Protein 3DTZ (pdb70)

Radius of gyration: 29.54 Å; Cα contacts (8 Å, |Δi|>4): 2218; chains: 5; bounding box: 66×78×77 Å

B-factor: mean 22.05, std 8.02, range [7.59, 78.32]

Organism: Thermoplasma acidophilum (strain ATCC 25905 / DSM 1728 / JCM 9062 / NBRC 15155 / AMRC-C165) (NCBI:txid273075)

Structure (mmCIF, N/CA/C/O backbone):
data_3DTZ
#
_entry.id   3DTZ
#
_cell.length_a   66.403
_cell.length_b   135.728
_cell.length_c   74.147
_cell.angle_alpha   90.00
_cell.angle_beta   110.33
_cell.angle_gamma   90.00
#
_symmetry.space_group_name_H-M   'P 1 21 1'
#
loop_
_entity.id
_entity.type
_entity.pdbx_description
1 polymer 'Putative Chlorite dismutase TA0507'
2 non-polymer 'FORMIC ACID'
3 water water
#
loop_
_atom_site.group_PDB
_atom_site.id
_atom_site.type_symbol
_atom_site.label_atom_id
_atom_site.label_alt_id
_atom_site.label_comp_id
_atom_site.label_asym_id
_atom_site.label_entity_id
_atom_site.label_seq_id
_atom_site.pdbx_PDB_ins_code
_atom_site.Cartn_x
_atom_site.Cartn_y
_atom_site.Cartn_z
_atom_site.occupancy
_atom_site.B_iso_or_equiv
_atom_site.auth_seq_id
_atom_site.auth_comp_id
_atom_site.auth_asym_id
_atom_site.auth_atom_id
_atom_site.pdbx_PDB_model_num
ATOM 1 N N . THR A 1 22 ? 55.829 64.308 57.463 1.00 29.32 2 THR A N 1
ATOM 2 C CA . THR A 1 22 ? 54.681 63.973 56.580 1.00 28.80 2 THR A CA 1
ATOM 3 C C . THR A 1 22 ? 54.586 62.455 56.344 1.00 28.34 2 THR A C 1
ATOM 4 O O . THR A 1 22 ? 54.122 62.013 55.288 1.00 30.11 2 THR A O 1
ATOM 6 N N . GLU A 1 23 ? 55.000 61.670 57.332 1.00 26.26 3 GLU A N 1
ATOM 7 C CA . GLU A 1 23 ? 55.098 60.211 57.203 1.00 23.95 3 GLU A CA 1
ATOM 8 C C . GLU A 1 23 ? 53.746 59.539 56.927 1.00 22.73 3 GLU A C 1
ATOM 9 O O . GLU A 1 23 ? 52.695 60.126 57.172 1.00 22.48 3 GLU A O 1
ATOM 15 N N . ILE A 1 24 ? 53.804 58.319 56.394 1.00 19.80 4 ILE A N 1
ATOM 16 C CA . ILE A 1 24 ? 52.615 57.510 56.152 1.00 18.64 4 ILE A CA 1
ATOM 17 C C . ILE A 1 24 ? 52.722 56.210 56.946 1.00 17.53 4 ILE A C 1
ATOM 18 O O . ILE A 1 24 ? 53.697 55.433 56.787 1.00 17.16 4 ILE A O 1
ATOM 23 N N . TYR A 1 25 ? 51.716 55.980 57.793 1.00 16.22 5 TYR A N 1
ATOM 24 C CA . TYR A 1 25 ? 51.600 54.761 58.586 1.00 16.01 5 TYR A CA 1
ATOM 25 C C . TYR A 1 25 ? 50.851 53.671 57.821 1.00 16.22 5 TYR A C 1
ATOM 26 O O . TYR A 1 25 ? 49.978 53.981 56.987 1.00 16.48 5 TYR A O 1
ATOM 35 N N . THR A 1 26 ? 51.152 52.408 58.121 1.00 16.02 6 THR A N 1
ATOM 36 C CA . THR A 1 26 ? 50.394 51.290 57.537 1.00 16.00 6 THR A CA 1
ATOM 37 C C . THR A 1 26 ? 50.219 50.164 58.562 1.00 15.20 6 THR A C 1
ATOM 38 O O . THR A 1 26 ? 51.069 49.963 59.439 1.00 14.72 6 THR A O 1
ATOM 42 N N A SER A 1 27 ? 49.109 49.447 58.450 0.50 14.98 7 SER A N 1
ATOM 43 N N B SER A 1 27 ? 49.119 49.434 58.434 0.50 15.43 7 SER A N 1
ATOM 44 C CA A SER A 1 27 ? 48.890 48.258 59.277 0.50 15.03 7 SER A CA 1
ATOM 45 C CA B SER A 1 27 ? 48.852 48.288 59.304 0.50 16.02 7 SER A CA 1
ATOM 46 C C A SER A 1 27 ? 48.423 47.112 58.434 0.50 15.17 7 SER A C 1
ATOM 47 C C B SER A 1 27 ? 48.377 47.116 58.472 0.50 15.70 7 SER A C 1
ATOM 48 O O A SER A 1 27 ? 47.761 47.305 57.406 0.50 14.86 7 SER A O 1
ATOM 49 O O B SER A 1 27 ? 47.675 47.304 57.470 0.50 15.41 7 SER A O 1
ATOM 54 N N . VAL A 1 28 ? 48.784 45.914 58.882 1.00 16.13 8 VAL A N 1
ATOM 55 C CA . VAL A 1 28 ? 48.326 44.681 58.297 1.00 15.83 8 VAL A CA 1
ATOM 56 C C . VAL A 1 28 ? 47.712 43.933 59.469 1.00 16.35 8 VAL A C 1
ATOM 57 O O . VAL A 1 28 ? 48.366 43.768 60.531 1.00 15.90 8 VAL A O 1
ATOM 61 N N . LEU A 1 29 ? 46.449 43.529 59.310 1.00 15.57 9 LEU A N 1
ATOM 62 C CA . LEU A 1 29 ? 45.742 42.802 60.378 1.00 15.70 9 LEU A CA 1
ATOM 63 C C . LEU A 1 29 ? 45.223 41.486 59.794 1.00 16.61 9 LEU A C 1
ATOM 64 O O . LEU A 1 29 ? 44.698 41.477 58.666 1.00 18.39 9 LEU A O 1
ATOM 69 N N . SER A 1 30 ? 45.331 40.389 60.529 1.00 16.10 10 SER A N 1
ATOM 70 C CA . SER A 1 30 ? 44.713 39.156 60.040 1.00 17.56 10 SER A CA 1
ATOM 71 C C . SER A 1 30 ? 43.792 38.559 61.095 1.00 16.20 10 SER A C 1
ATOM 72 O O . SER A 1 30 ? 44.015 38.694 62.334 1.00 16.67 10 SER A O 1
ATOM 75 N N . TYR A 1 31 ? 42.726 37.928 60.626 1.00 16.00 11 TYR A N 1
ATOM 76 C CA . TYR A 1 31 ? 41.738 37.372 61.534 1.00 16.05 11 TYR A CA 1
ATOM 77 C C . TYR A 1 31 ? 41.331 35.965 61.105 1.00 16.87 11 TYR A C 1
ATOM 78 O O . TYR A 1 31 ? 41.367 35.626 59.897 1.00 16.83 11 TYR A O 1
ATOM 87 N N A ARG A 1 32 ? 40.915 35.171 62.094 0.50 17.18 12 ARG A N 1
ATOM 88 N N B ARG A 1 32 ? 40.916 35.159 62.080 0.50 17.04 12 ARG A N 1
ATOM 89 C CA A ARG A 1 32 ? 40.456 33.807 61.867 0.50 17.17 12 ARG A CA 1
ATOM 90 C CA B ARG A 1 32 ? 40.430 33.821 61.788 0.50 16.74 12 ARG A CA 1
ATOM 91 C C A ARG A 1 32 ? 39.063 33.646 62.485 0.50 16.73 12 ARG A C 1
ATOM 92 C C B ARG A 1 32 ? 39.079 33.622 62.470 0.50 16.55 12 ARG A C 1
ATOM 93 O O A ARG A 1 32 ? 38.880 33.922 63.675 0.50 16.80 12 ARG A O 1
ATOM 94 O O B ARG A 1 32 ? 38.941 33.850 63.677 0.50 16.62 12 ARG A O 1
ATOM 109 N N . LEU A 1 33 ? 38.090 33.202 61.686 1.00 16.47 13 LEU A N 1
ATOM 110 C CA . LEU A 1 33 ? 36.745 32.922 62.200 1.00 16.61 13 LEU A CA 1
ATOM 111 C C . LEU A 1 33 ? 36.820 31.805 63.253 1.00 17.05 13 LEU A C 1
ATOM 112 O O . LEU A 1 33 ? 37.497 30.804 63.056 1.00 16.00 13 LEU A O 1
ATOM 117 N N . LEU A 1 34 ? 36.112 32.003 64.361 1.00 17.37 14 LEU A N 1
ATOM 118 C CA . LEU A 1 34 ? 36.098 31.045 65.463 1.00 17.42 14 LEU A CA 1
ATOM 119 C C . LEU A 1 34 ? 35.545 29.716 65.015 1.00 17.39 14 LEU A C 1
ATOM 120 O O . LEU A 1 34 ? 34.575 29.663 64.256 1.00 17.12 14 LEU A O 1
ATOM 125 N N . GLU A 1 35 ? 36.175 28.643 65.489 1.00 16.84 15 GLU A N 1
ATOM 126 C CA . GLU A 1 35 ? 35.727 27.274 65.182 1.00 17.30 15 GLU A CA 1
ATOM 127 C C . GLU A 1 35 ? 34.686 26.832 66.215 1.00 18.21 15 GLU A C 1
ATOM 128 O O . GLU A 1 35 ? 34.558 27.471 67.258 1.00 17.81 15 GLU A O 1
ATOM 134 N N . GLY A 1 36 ? 33.957 25.755 65.929 1.00 19.48 16 GLY A N 1
ATOM 135 C CA . GLY A 1 36 ? 32.946 25.219 66.852 1.00 21.54 16 GLY A CA 1
ATOM 136 C C . GLY A 1 36 ? 31.533 25.713 66.594 1.00 23.71 16 GLY A C 1
ATOM 137 O O . GLY A 1 36 ? 30.611 25.374 67.334 1.00 24.45 16 GLY A O 1
ATOM 138 N N . LYS A 1 37 ? 31.374 26.521 65.554 1.00 25.62 17 LYS A N 1
ATOM 139 C CA . LYS A 1 37 ? 30.083 27.121 65.185 1.00 28.18 17 LYS A CA 1
ATOM 140 C C . LYS A 1 37 ? 29.679 26.750 63.763 1.00 28.12 17 LYS A C 1
ATOM 141 O O . LYS A 1 37 ? 30.420 27.026 62.807 1.00 28.20 17 LYS A O 1
ATOM 147 N N . ALA A 1 38 ? 28.490 26.173 63.604 1.00 28.66 18 ALA A N 1
ATOM 148 C CA . ALA A 1 38 ? 27.940 26.031 62.271 1.00 29.72 18 ALA A CA 1
ATOM 149 C C . ALA A 1 38 ? 27.278 27.356 61.889 1.00 29.93 18 ALA A C 1
ATOM 150 O O . ALA A 1 38 ? 26.371 27.827 62.590 1.00 31.15 18 ALA A O 1
ATOM 152 N N . TYR A 1 39 ? 27.730 27.942 60.785 1.00 30.32 19 TYR A N 1
ATOM 153 C CA . TYR A 1 39 ? 27.151 29.172 60.249 1.00 30.42 19 TYR A CA 1
ATOM 154 C C . TYR A 1 39 ? 25.847 28.942 59.490 1.00 30.09 19 TYR A C 1
ATOM 155 O O . TYR A 1 39 ? 25.818 28.242 58.490 1.00 30.11 19 TYR A O 1
ATOM 164 N N . SER A 1 40 ? 24.770 29.555 59.958 1.00 29.47 20 SER A N 1
ATOM 165 C CA . SER A 1 40 ? 23.515 29.528 59.216 1.00 29.21 20 SER A CA 1
ATOM 166 C C . SER A 1 40 ? 23.599 30.478 58.022 1.00 29.11 20 SER A C 1
ATOM 167 O O . SER A 1 40 ? 24.592 31.189 57.844 1.00 28.35 20 SER A O 1
ATOM 170 N N . ASP A 1 41 ? 22.541 30.513 57.217 1.00 28.77 21 ASP A N 1
ATOM 171 C CA . ASP A 1 41 ? 22.439 31.507 56.155 1.00 28.83 21 ASP A CA 1
ATOM 172 C C . ASP A 1 41 ? 22.371 32.914 56.726 1.00 28.13 21 ASP A C 1
ATOM 173 O O . ASP A 1 41 ? 22.952 33.843 56.162 1.00 28.25 21 ASP A O 1
ATOM 178 N N . ALA A 1 42 ? 21.667 33.057 57.850 1.00 27.21 22 ALA A N 1
ATOM 179 C CA . ALA A 1 42 ? 21.607 34.314 58.586 1.00 26.80 22 ALA A CA 1
ATOM 180 C C . ALA A 1 42 ? 23.014 34.799 58.917 1.00 26.05 22 ALA A C 1
ATOM 181 O O . ALA A 1 42 ? 23.339 35.976 58.722 1.00 25.21 22 ALA A O 1
ATOM 183 N N . ASP A 1 43 ? 23.851 33.876 59.386 1.00 25.69 23 ASP A N 1
ATOM 184 C CA . ASP A 1 43 ? 25.234 34.175 59.711 1.00 25.32 23 ASP A CA 1
ATOM 185 C C . ASP A 1 43 ? 26.042 34.624 58.480 1.00 24.47 23 ASP A C 1
ATOM 186 O O . ASP A 1 43 ? 26.852 35.541 58.585 1.00 24.04 23 ASP A O 1
ATOM 191 N N . THR A 1 44 ? 25.829 33.969 57.332 1.00 23.23 24 THR A N 1
ATOM 192 C CA . THR A 1 44 ? 26.491 34.353 56.090 1.00 22.02 24 THR A CA 1
ATOM 193 C C . THR A 1 44 ? 26.107 35.792 55.698 1.00 20.90 24 THR A C 1
ATOM 194 O O . THR A 1 44 ? 26.974 36.616 55.401 1.00 20.05 24 THR A O 1
ATOM 198 N N . ARG A 1 45 ? 24.810 36.089 55.730 1.00 20.56 25 ARG A N 1
ATOM 199 C CA . ARG A 1 45 ? 24.329 37.419 55.395 1.00 20.17 25 ARG A CA 1
ATOM 200 C C . ARG A 1 45 ? 24.914 38.462 56.341 1.00 19.99 25 ARG A C 1
ATOM 201 O O . ARG A 1 45 ? 25.294 39.559 55.912 1.00 19.54 25 ARG A O 1
ATOM 209 N N . SER A 1 46 ? 25.004 38.111 57.624 1.00 19.26 26 SER A N 1
ATOM 210 C CA . SER A 1 46 ? 25.546 39.014 58.633 1.00 19.07 26 SER A CA 1
ATOM 211 C C . SER A 1 46 ? 27.034 39.300 58.381 1.00 18.54 26 SER A C 1
ATOM 212 O O . SER A 1 46 ? 27.491 40.441 58.516 1.00 16.84 26 SER A O 1
ATOM 215 N N . LEU A 1 47 ? 27.778 38.264 58.014 1.00 17.44 27 LEU A N 1
ATOM 216 C CA . LEU A 1 47 ? 29.180 38.444 57.672 1.00 17.75 27 LEU A CA 1
ATOM 217 C C . LEU A 1 47 ? 29.325 39.391 56.456 1.00 16.94 27 LEU A C 1
ATOM 218 O O . LEU A 1 47 ? 30.151 40.309 56.466 1.00 17.57 27 LEU A O 1
ATOM 223 N N . ASP A 1 48 ? 28.522 39.156 55.431 1.00 16.80 28 ASP A N 1
ATOM 224 C CA . ASP A 1 48 ? 28.496 39.987 54.224 1.00 17.22 28 ASP A CA 1
ATOM 225 C C . ASP A 1 48 ? 28.218 41.457 54.576 1.00 16.91 28 ASP A C 1
ATOM 226 O O . ASP A 1 48 ? 28.981 42.356 54.193 1.00 16.67 28 ASP A O 1
ATOM 231 N N . ARG A 1 49 ? 27.159 41.702 55.346 1.00 17.68 29 ARG A N 1
ATOM 232 C CA . ARG A 1 49 ? 26.848 43.082 55.779 1.00 18.75 29 ARG A CA 1
ATOM 233 C C . ARG A 1 49 ? 28.002 43.743 56.517 1.00 18.30 29 ARG A C 1
ATOM 234 O O . ARG A 1 49 ? 28.290 44.928 56.290 1.00 17.58 29 ARG A O 1
ATOM 258 N N . ARG A 1 52 ? 31.010 44.550 54.070 1.00 17.83 32 ARG A N 1
ATOM 259 C CA . ARG A 1 52 ? 30.659 45.735 53.264 1.00 18.29 32 ARG A CA 1
ATOM 260 C C . ARG A 1 52 ? 30.694 47.015 54.097 1.00 19.20 32 ARG A C 1
ATOM 261 O O . ARG A 1 52 ? 31.119 48.072 53.609 1.00 18.65 32 ARG A O 1
ATOM 269 N N . SER A 1 53 ? 30.268 46.904 55.356 1.00 19.03 33 SER A N 1
ATOM 270 C CA . SER A 1 53 ? 30.241 48.030 56.284 1.00 19.97 33 SER A CA 1
ATOM 271 C C . SER A 1 53 ? 31.657 48.492 56.668 1.00 18.78 33 SER A C 1
ATOM 272 O O . SER A 1 53 ? 31.914 49.696 56.792 1.00 19.79 33 SER A O 1
ATOM 275 N N . ILE A 1 54 ? 32.576 47.548 56.831 1.00 17.85 34 ILE A N 1
ATOM 276 C CA . ILE A 1 54 ? 33.979 47.893 57.086 1.00 17.41 34 ILE A CA 1
ATOM 277 C C . ILE A 1 54 ? 34.503 48.634 55.866 1.00 17.03 34 ILE A C 1
ATOM 278 O O . ILE A 1 54 ? 35.117 49.690 55.996 1.00 15.97 34 ILE A O 1
ATOM 283 N N . ASP A 1 55 ? 34.240 48.092 54.677 1.00 16.91 35 ASP A N 1
ATOM 284 C CA . ASP A 1 55 ? 34.724 48.694 53.450 1.00 18.05 35 ASP A CA 1
ATOM 285 C C . ASP A 1 55 ? 34.183 50.139 53.276 1.00 18.32 35 ASP A C 1
ATOM 286 O O . ASP A 1 55 ? 34.918 51.069 52.866 1.00 17.65 35 ASP A O 1
ATOM 291 N N . GLU A 1 56 ? 32.906 50.312 53.608 1.00 18.12 36 GLU A N 1
ATOM 292 C CA A GLU A 1 56 ? 32.264 51.617 53.535 0.50 18.44 36 GLU A CA 1
ATOM 293 C CA B GLU A 1 56 ? 32.227 51.608 53.567 0.50 18.69 36 GLU A CA 1
ATOM 294 C C . GLU A 1 56 ? 32.888 52.621 54.514 1.00 18.53 36 GLU A C 1
ATOM 295 O O . GLU A 1 56 ? 32.986 53.817 54.196 1.00 18.22 36 GLU A O 1
ATOM 306 N N . PHE A 1 57 ? 33.311 52.134 55.678 1.00 17.85 37 PHE A N 1
ATOM 307 C CA . PHE A 1 57 ? 33.979 52.956 56.688 1.00 17.10 37 PHE A CA 1
ATOM 308 C C . PHE A 1 57 ? 35.273 53.535 56.127 1.00 16.38 37 PHE A C 1
ATOM 309 O O . PHE A 1 57 ? 35.496 54.754 56.198 1.00 16.82 37 PHE A O 1
ATOM 317 N N . PHE A 1 58 ? 36.110 52.673 55.558 1.00 16.06 38 PHE A N 1
ATOM 318 C CA . PHE A 1 58 ? 37.363 53.107 54.931 1.00 15.91 38 PHE A CA 1
ATOM 319 C C . PHE A 1 58 ? 37.146 53.999 53.709 1.00 15.72 38 PHE A C 1
ATOM 320 O O . PHE A 1 58 ? 37.825 55.006 53.549 1.00 15.38 38 PHE A O 1
ATOM 328 N N . SER A 1 59 ? 36.201 53.635 52.852 1.00 16.13 39 SER A N 1
ATOM 329 C CA . SER A 1 59 ? 35.955 54.418 51.637 1.00 16.64 39 SER A CA 1
ATOM 330 C C . SER A 1 59 ? 35.468 55.830 51.956 1.00 16.86 39 SER A C 1
ATOM 331 O O . SER A 1 59 ? 35.740 56.798 51.207 1.00 17.63 39 SER A O 1
ATOM 334 N N . ALA A 1 60 ? 34.737 55.958 53.059 1.00 16.38 40 ALA A N 1
ATOM 335 C CA . ALA A 1 60 ? 34.070 57.212 53.386 1.00 16.45 40 ALA A CA 1
ATOM 336 C C . ALA A 1 60 ? 35.039 58.261 53.947 1.00 17.26 40 ALA A C 1
ATOM 337 O O . ALA A 1 60 ? 34.714 59.444 54.016 1.00 17.67 40 ALA A O 1
ATOM 339 N N . ASN A 1 61 ? 36.216 57.817 54.360 1.00 17.02 41 ASN A N 1
ATOM 340 C CA . ASN A 1 61 ? 37.186 58.714 54.977 1.00 17.50 41 ASN A CA 1
ATOM 341 C C . ASN A 1 61 ? 38.424 58.875 54.099 1.00 17.27 41 ASN A C 1
ATOM 342 O O . ASN A 1 61 ? 39.246 57.950 54.025 1.00 17.47 41 ASN A O 1
ATOM 347 N N . PRO A 1 62 ? 38.606 60.062 53.487 1.00 18.05 42 PRO A N 1
ATOM 348 C CA . PRO A 1 62 ? 39.757 60.171 52.583 1.00 18.33 42 PRO A CA 1
ATOM 349 C C . PRO A 1 62 ? 41.087 60.185 53.327 1.00 17.48 42 PRO A C 1
ATOM 350 O O . PRO A 1 62 ? 42.140 60.103 52.703 1.00 18.53 42 PRO A O 1
ATOM 354 N N . GLY A 1 63 ? 41.051 60.297 54.649 1.00 16.88 43 GLY A N 1
ATOM 355 C CA . GLY A 1 63 ? 42.258 60.133 55.466 1.00 16.38 43 GLY A CA 1
ATOM 356 C C . GLY A 1 63 ? 42.959 58.782 55.299 1.00 17.00 43 GLY A C 1
ATOM 357 O O . GLY A 1 63 ? 44.157 58.672 55.569 1.00 16.94 43 GLY A O 1
ATOM 358 N N . TYR A 1 64 ? 42.207 57.756 54.878 1.00 16.38 44 TYR A N 1
ATOM 359 C CA . TYR A 1 64 ? 42.778 56.449 54.553 1.00 15.59 44 TYR A CA 1
ATOM 360 C C . TYR A 1 64 ? 43.228 56.477 53.100 1.00 15.53 44 TYR A C 1
ATOM 361 O O . TYR A 1 64 ? 42.411 56.595 52.186 1.00 16.13 44 TYR A O 1
ATOM 370 N N . ILE A 1 65 ? 44.540 56.386 52.908 1.00 15.73 45 ILE A N 1
ATOM 371 C CA . ILE A 1 65 ? 45.121 56.413 51.554 1.00 16.24 45 ILE A CA 1
ATOM 372 C C . ILE A 1 65 ? 44.773 55.166 50.762 1.00 15.77 45 ILE A C 1
ATOM 373 O O . ILE A 1 65 ? 44.462 55.240 49.556 1.00 15.60 45 ILE A O 1
ATOM 378 N N . ASN A 1 66 ? 44.806 54.022 51.449 1.00 16.45 46 ASN A N 1
ATOM 379 C CA . ASN A 1 66 ? 44.346 52.758 50.863 1.00 15.50 46 ASN A CA 1
ATOM 380 C C . ASN A 1 66 ? 43.688 51.850 51.891 1.00 14.74 46 ASN A C 1
ATOM 381 O O . ASN A 1 66 ? 43.857 52.022 53.108 1.00 14.29 46 ASN A O 1
ATOM 386 N N . PHE A 1 67 ? 42.900 50.906 51.388 1.00 14.47 47 PHE A N 1
ATOM 387 C CA . PHE A 1 67 ? 42.351 49.836 52.223 1.00 14.91 47 PHE A CA 1
ATOM 388 C C . PHE A 1 67 ? 42.025 48.688 51.267 1.00 15.24 47 PHE A C 1
ATOM 389 O O . PHE A 1 67 ? 41.318 48.889 50.246 1.00 15.45 47 PHE A O 1
ATOM 397 N N . HIS A 1 68 ? 42.569 47.501 51.565 1.00 14.71 48 HIS A N 1
ATOM 398 C CA . HIS A 1 68 ? 42.303 46.313 50.731 1.00 14.98 48 HIS A CA 1
ATOM 399 C C . HIS A 1 68 ? 42.130 45.088 51.621 1.00 15.14 48 HIS A C 1
ATOM 400 O O . HIS A 1 68 ? 42.736 45.008 52.701 1.00 14.89 48 HIS A O 1
ATOM 407 N N . ILE A 1 69 ? 41.278 44.172 51.168 1.00 14.99 49 ILE A N 1
ATOM 408 C CA . ILE A 1 69 ? 40.973 42.941 51.907 1.00 15.84 49 ILE A CA 1
ATOM 409 C C . ILE A 1 69 ? 41.510 41.786 51.079 1.00 15.49 49 ILE A C 1
ATOM 410 O O . ILE A 1 69 ? 41.468 41.826 49.837 1.00 15.08 49 ILE A O 1
ATOM 415 N N . TYR A 1 70 ? 41.985 40.745 51.762 1.00 15.26 50 TYR A N 1
ATOM 416 C CA . TYR A 1 70 ? 42.572 39.599 51.094 1.00 16.02 50 TYR A CA 1
ATOM 417 C C . TYR A 1 70 ? 42.095 38.313 51.738 1.00 16.34 50 TYR A C 1
ATOM 418 O O . TYR A 1 70 ? 41.996 38.214 52.967 1.00 15.07 50 TYR A O 1
ATOM 427 N N . ARG A 1 71 ? 41.856 37.328 50.889 1.00 15.91 51 ARG A N 1
ATOM 428 C CA . ARG A 1 71 ? 41.704 35.948 51.316 1.00 16.82 51 ARG A CA 1
ATOM 429 C C . ARG A 1 71 ? 43.090 35.405 51.639 1.00 17.76 51 ARG A C 1
ATOM 430 O O . ARG A 1 71 ? 44.113 35.912 51.146 1.00 18.72 51 ARG A O 1
ATOM 438 N N . SER A 1 72 ? 43.134 34.393 52.487 1.00 20.04 52 SER A N 1
ATOM 439 C CA . SER A 1 72 ? 44.409 33.894 53.015 1.00 20.37 52 SER A CA 1
ATOM 440 C C . SER A 1 72 ? 44.688 32.460 52.625 1.00 20.93 52 SER A C 1
ATOM 441 O O . SER A 1 72 ? 43.802 31.589 52.737 1.00 19.37 52 SER A O 1
ATOM 444 N N . TYR A 1 73 ? 45.918 32.194 52.181 1.00 19.30 53 TYR A N 1
ATOM 445 C CA . TYR A 1 73 ? 46.336 30.806 51.948 1.00 20.00 53 TYR A CA 1
ATOM 446 C C . TYR A 1 73 ? 46.536 30.027 53.262 1.00 19.88 53 TYR A C 1
ATOM 447 O O . TYR A 1 73 ? 46.391 28.807 53.287 1.00 22.16 53 TYR A O 1
ATOM 456 N N . ARG A 1 74 ? 46.912 30.722 54.325 1.00 19.18 54 ARG A N 1
ATOM 457 C CA . ARG A 1 74 ? 47.200 30.071 55.632 1.00 18.62 54 ARG A CA 1
ATOM 458 C C . ARG A 1 74 ? 45.897 29.755 56.338 1.00 18.56 54 ARG A C 1
ATOM 459 O O . ARG A 1 74 ? 44.986 30.586 56.378 1.00 17.89 54 ARG A O 1
ATOM 467 N N . THR A 1 75 ? 45.796 28.569 56.910 1.00 17.24 55 THR A N 1
ATOM 468 C CA . THR A 1 75 ? 44.612 28.262 57.717 1.00 17.16 55 THR A CA 1
ATOM 469 C C . THR A 1 75 ? 44.509 29.030 59.041 1.00 17.95 55 THR A C 1
ATOM 470 O O . THR A 1 75 ? 43.422 29.045 59.654 1.00 17.64 55 THR A O 1
ATOM 474 N N . ASP A 1 76 ? 45.604 29.649 59.496 1.00 17.03 56 ASP A N 1
ATOM 475 C CA . ASP A 1 76 ? 45.498 30.430 60.729 1.00 18.98 56 ASP A CA 1
ATOM 476 C C . ASP A 1 76 ? 44.861 31.802 60.508 1.00 18.68 56 ASP A C 1
ATOM 477 O O . ASP A 1 76 ? 44.736 32.566 61.454 1.00 18.45 56 ASP A O 1
ATOM 482 N N . SER A 1 77 ? 44.522 32.124 59.249 1.00 18.53 57 SER A N 1
ATOM 483 C CA . SER A 1 77 ? 43.736 33.295 58.915 1.00 20.24 57 SER A CA 1
ATOM 484 C C . SER A 1 77 ? 42.703 33.017 57.826 1.00 20.41 57 SER A C 1
ATOM 485 O O . SER A 1 77 ? 42.941 32.243 56.886 1.00 22.68 57 SER A O 1
ATOM 488 N N . ASP A 1 78 ? 41.583 33.701 57.927 1.00 18.21 58 ASP A N 1
ATOM 489 C CA . ASP A 1 78 ? 40.584 33.679 56.900 1.00 17.84 58 ASP A CA 1
ATOM 490 C C . ASP A 1 78 ? 40.590 34.973 56.095 1.00 17.53 58 ASP A C 1
ATOM 491 O O . ASP A 1 78 ? 40.142 34.999 54.949 1.00 18.32 58 ASP A O 1
ATOM 496 N N . VAL A 1 79 ? 41.046 36.057 56.716 1.00 17.23 59 VAL A N 1
ATOM 497 C CA . VAL A 1 79 ? 41.030 37.363 56.059 1.00 16.88 59 VAL A CA 1
ATOM 498 C C . VAL A 1 79 ? 42.231 38.175 56.550 1.00 17.41 59 VAL A C 1
ATOM 499 O O . VAL A 1 79 ? 42.630 38.090 57.723 1.00 15.74 59 VAL A O 1
ATOM 503 N N . ILE A 1 80 ? 42.765 38.981 55.641 1.00 15.88 60 ILE A N 1
ATOM 504 C CA . ILE A 1 80 ? 43.869 39.896 55.927 1.00 15.72 60 ILE A CA 1
ATOM 505 C C . ILE A 1 80 ? 43.408 41.283 55.461 1.00 15.77 60 ILE A C 1
ATOM 506 O O . ILE A 1 80 ? 42.773 41.409 54.406 1.00 15.63 60 ILE A O 1
ATOM 511 N N . PHE A 1 81 ? 43.698 42.297 56.273 1.00 15.48 61 PHE A N 1
ATOM 512 C CA . PHE A 1 81 ? 43.370 43.690 55.983 1.00 16.15 61 PHE A CA 1
ATOM 513 C C . PHE A 1 81 ? 44.649 44.498 55.891 1.00 16.08 61 PHE A C 1
ATOM 514 O O . PHE A 1 81 ? 45.545 44.315 56.710 1.00 16.74 61 PHE A O 1
ATOM 522 N N . TRP A 1 82 ? 44.718 45.377 54.899 1.00 15.67 62 TRP A N 1
ATOM 523 C CA . TRP A 1 82 ? 45.839 46.319 54.709 1.00 14.98 62 TRP A CA 1
ATOM 524 C C . TRP A 1 82 ? 45.301 47.723 54.506 1.00 14.58 62 TRP A C 1
ATOM 525 O O . TRP A 1 82 ? 44.451 47.942 53.650 1.00 14.68 62 TRP A O 1
ATOM 536 N N . TYR A 1 83 ? 45.783 48.675 55.302 1.00 15.07 63 TYR A N 1
ATOM 537 C CA . TYR A 1 83 ? 45.384 50.081 55.142 1.00 15.19 63 TYR A CA 1
ATOM 538 C C . TYR A 1 83 ? 46.503 51.021 55.573 1.00 15.09 63 TYR A C 1
ATOM 539 O O . TYR A 1 83 ? 47.427 50.623 56.316 1.00 15.10 63 TYR A O 1
ATOM 548 N N . SER A 1 84 ? 46.394 52.269 55.127 1.00 15.68 64 SER A N 1
ATOM 549 C CA . SER A 1 84 ? 47.419 53.278 55.319 1.00 15.81 64 SER A CA 1
ATOM 550 C C . SER A 1 84 ? 46.809 54.670 55.522 1.00 16.27 64 SER A C 1
ATOM 551 O O . SER A 1 84 ? 45.760 55.000 54.940 1.00 14.96 64 SER A O 1
ATOM 554 N N . SER A 1 85 ? 47.500 55.472 56.328 1.00 16.23 65 SER A N 1
ATOM 555 C CA . SER A 1 85 ? 47.097 56.836 56.659 1.00 16.71 65 SER A CA 1
ATOM 556 C C . SER A 1 85 ? 48.289 57.609 57.205 1.00 16.60 65 SER A C 1
ATOM 557 O O . SER A 1 85 ? 49.182 57.034 57.825 1.00 17.16 65 SER A O 1
ATOM 560 N N . ARG A 1 86 ? 48.293 58.921 56.981 1.00 17.02 66 ARG A N 1
ATOM 561 C CA . ARG A 1 86 ? 49.285 59.778 57.589 1.00 16.83 66 ARG A CA 1
ATOM 562 C C . ARG A 1 86 ? 48.925 60.061 59.045 1.00 16.87 66 ARG A C 1
ATOM 563 O O . ARG A 1 86 ? 49.753 60.576 59.780 1.00 17.08 66 ARG A O 1
ATOM 571 N N . ASN A 1 87 ? 47.686 59.757 59.448 1.00 16.54 67 ASN A N 1
ATOM 572 C CA . ASN A 1 87 ? 47.149 60.189 60.745 1.00 15.71 67 ASN A CA 1
ATOM 573 C C . ASN A 1 87 ? 47.106 59.015 61.724 1.00 15.58 67 ASN A C 1
ATOM 574 O O . ASN A 1 87 ? 46.323 58.073 61.541 1.00 14.05 67 ASN A O 1
ATOM 579 N N . PRO A 1 88 ? 47.960 59.070 62.768 1.00 16.03 68 PRO A N 1
ATOM 580 C CA . PRO A 1 88 ? 48.029 57.973 63.754 1.00 16.88 68 PRO A CA 1
ATOM 581 C C . PRO A 1 88 ? 46.735 57.786 64.564 1.00 16.30 68 PRO A C 1
ATOM 582 O O . PRO A 1 88 ? 46.461 56.681 65.050 1.00 15.70 68 PRO A O 1
ATOM 586 N N . ASP A 1 89 ? 45.932 58.842 64.711 1.00 17.19 69 ASP A N 1
ATOM 587 C CA . ASP A 1 89 ? 44.625 58.682 65.380 1.00 16.43 69 ASP A CA 1
ATOM 588 C C . ASP A 1 89 ? 43.589 58.009 64.467 1.00 16.60 69 ASP A C 1
ATOM 589 O O . ASP A 1 89 ? 42.660 57.361 64.955 1.00 15.64 69 ASP A O 1
ATOM 594 N N . LEU A 1 90 ? 43.733 58.174 63.146 1.00 14.96 70 LEU A N 1
ATOM 595 C CA . LEU A 1 90 ? 42.927 57.344 62.216 1.00 14.40 70 LEU A CA 1
ATOM 596 C C . LEU A 1 90 ? 43.375 55.884 62.196 1.00 14.42 70 LEU A C 1
ATOM 597 O O . LEU A 1 90 ? 42.574 54.978 61.908 1.00 15.13 70 LEU A O 1
ATOM 610 N N . ILE A 1 92 ? 44.589 54.108 64.820 1.00 15.27 72 ILE A N 1
ATOM 611 C CA . ILE A 1 92 ? 44.024 53.384 65.985 1.00 15.50 72 ILE A CA 1
ATOM 612 C C . ILE A 1 92 ? 42.486 53.242 65.809 1.00 15.21 72 ILE A C 1
ATOM 613 O O . ILE A 1 92 ? 41.901 52.210 66.149 1.00 15.10 72 ILE A O 1
ATOM 618 N N . LEU A 1 93 ? 41.845 54.258 65.247 1.00 13.55 73 LEU A N 1
ATOM 619 C CA . LEU A 1 93 ? 40.407 54.161 64.955 1.00 14.56 73 LEU A CA 1
ATOM 620 C C . LEU A 1 93 ? 40.117 52.953 64.041 1.00 14.09 73 LEU A C 1
ATOM 621 O O . LEU A 1 93 ? 39.172 52.206 64.293 1.00 14.48 73 LEU A O 1
ATOM 626 N N . ALA A 1 94 ? 40.925 52.771 63.000 1.00 14.24 74 ALA A N 1
ATOM 627 C CA . ALA A 1 94 ? 40.685 51.733 62.004 1.00 13.98 74 ALA A CA 1
ATOM 628 C C . ALA A 1 94 ? 40.861 50.359 62.666 1.00 13.79 74 ALA A C 1
ATOM 629 O O . ALA A 1 94 ? 40.040 49.457 62.468 1.00 14.50 74 ALA A O 1
ATOM 631 N N . LYS A 1 95 ? 41.908 50.222 63.478 1.00 13.43 75 LYS A N 1
ATOM 632 C CA . LYS A 1 95 ? 42.178 48.936 64.116 1.00 14.36 75 LYS A CA 1
ATOM 633 C C . LYS A 1 95 ? 41.003 48.610 65.036 1.00 14.13 75 LYS A C 1
ATOM 634 O O . LYS A 1 95 ? 40.526 47.475 65.081 1.00 14.44 75 LYS A O 1
ATOM 640 N N . GLU A 1 96 ? 40.523 49.598 65.772 1.00 14.73 76 GLU A N 1
ATOM 641 C CA . GLU A 1 96 ? 39.425 49.341 66.715 1.00 15.10 76 GLU A CA 1
ATOM 642 C C . GLU A 1 96 ? 38.110 49.024 65.987 1.00 15.53 76 GLU A C 1
ATOM 643 O O . GLU A 1 96 ? 37.321 48.190 66.457 1.00 15.70 76 GLU A O 1
ATOM 649 N N . ARG A 1 97 ? 37.904 49.676 64.838 1.00 14.51 77 ARG A N 1
ATOM 650 C CA . ARG A 1 97 ? 36.713 49.461 64.015 1.00 16.43 77 ARG A CA 1
ATOM 651 C C . ARG A 1 97 ? 36.683 48.006 63.512 1.00 15.69 77 ARG A C 1
ATOM 652 O O . ARG A 1 97 ? 35.649 47.331 63.587 1.00 16.08 77 ARG A O 1
ATOM 660 N N . VAL A 1 98 ? 37.797 47.582 62.932 1.00 15.40 78 VAL A N 1
ATOM 661 C CA . VAL A 1 98 ? 37.939 46.226 62.404 1.00 15.42 78 VAL A CA 1
ATOM 662 C C . VAL A 1 98 ? 37.787 45.227 63.566 1.00 16.05 78 VAL A C 1
ATOM 663 O O . VAL A 1 98 ? 36.967 44.286 63.487 1.00 15.79 78 VAL A O 1
ATOM 667 N N . GLN A 1 99 ? 38.533 45.454 64.649 1.00 15.49 79 GLN A N 1
ATOM 668 C CA . GLN A 1 99 ? 38.459 44.561 65.821 1.00 15.87 79 GLN A CA 1
ATOM 669 C C . GLN A 1 99 ? 37.041 44.451 66.398 1.00 15.14 79 GLN A C 1
ATOM 670 O O . GLN A 1 99 ? 36.594 43.344 66.715 1.00 15.23 79 GLN A O 1
ATOM 676 N N . ALA A 1 100 ? 36.327 45.581 66.502 1.00 14.94 80 ALA A N 1
ATOM 677 C CA . ALA A 1 100 ? 34.967 45.604 67.039 1.00 15.09 80 ALA A CA 1
ATOM 678 C C . ALA A 1 100 ? 34.023 44.772 66.174 1.00 15.26 80 ALA A C 1
ATOM 679 O O . ALA A 1 100 ? 33.154 44.081 66.693 1.00 14.76 80 ALA A O 1
ATOM 681 N N . SER A 1 101 ? 34.230 44.826 64.857 1.00 15.41 81 SER A N 1
ATOM 682 C CA . SER A 1 101 ? 33.361 44.099 63.920 1.00 17.36 81 SER A CA 1
ATOM 683 C C . SER A 1 101 ? 33.690 42.606 63.936 1.00 17.29 81 SER A C 1
ATOM 684 O O . SER A 1 101 ? 32.802 41.746 63.862 1.00 19.14 81 SER A O 1
ATOM 695 N N . ARG A 1 103 ? 35.422 40.830 66.440 1.00 16.43 83 ARG A N 1
ATOM 696 C CA . ARG A 1 103 ? 35.334 40.231 67.786 1.00 17.75 83 ARG A CA 1
ATOM 697 C C . ARG A 1 103 ? 34.196 39.199 68.052 1.00 16.89 83 ARG A C 1
ATOM 698 O O . ARG A 1 103 ? 34.458 38.121 68.626 1.00 17.27 83 ARG A O 1
ATOM 706 N N . PRO A 1 104 ? 32.938 39.488 67.638 1.00 16.63 84 PRO A N 1
ATOM 707 C CA . PRO A 1 104 ? 31.887 38.504 67.938 1.00 16.25 84 PRO A CA 1
ATOM 708 C C . PRO A 1 104 ? 32.044 37.155 67.203 1.00 15.66 84 PRO A C 1
ATOM 709 O O . PRO A 1 104 ? 31.406 36.162 67.600 1.00 14.70 84 PRO A O 1
ATOM 713 N N . ILE A 1 105 ? 32.864 37.129 66.150 1.00 14.82 85 ILE A N 1
ATOM 714 C CA . ILE A 1 105 ? 32.975 35.916 65.321 1.00 16.24 85 ILE A CA 1
ATOM 715 C C . ILE A 1 105 ? 34.394 35.435 64.977 1.00 16.22 85 ILE A C 1
ATOM 716 O O . ILE A 1 105 ? 34.560 34.390 64.327 1.00 16.48 85 ILE A O 1
ATOM 721 N N . ALA A 1 106 ? 35.408 36.175 65.404 1.00 15.37 86 ALA A N 1
ATOM 722 C CA . ALA A 1 106 ? 36.769 35.912 64.941 1.00 15.72 86 ALA A CA 1
ATOM 723 C C . ALA A 1 106 ? 37.782 36.384 65.967 1.00 16.38 86 ALA A C 1
ATOM 724 O O . ALA A 1 106 ? 37.446 37.180 66.861 1.00 15.92 86 ALA A O 1
ATOM 726 N N A VAL A 1 107 ? 39.013 35.902 65.843 0.50 16.61 87 VAL A N 1
ATOM 727 N N B VAL A 1 107 ? 39.000 35.845 65.859 0.50 16.72 87 VAL A N 1
ATOM 728 C CA A VAL A 1 107 ? 40.111 36.377 66.681 0.50 16.95 87 VAL A CA 1
ATOM 729 C CA B VAL A 1 107 ? 40.167 36.267 66.653 0.50 17.16 87 VAL A CA 1
ATOM 730 C C A VAL A 1 107 ? 41.291 36.732 65.777 0.50 16.81 87 VAL A C 1
ATOM 731 C C B VAL A 1 107 ? 41.206 36.830 65.692 0.50 17.02 87 VAL A C 1
ATOM 732 O O A VAL A 1 107 ? 41.490 36.125 64.722 0.50 16.64 87 VAL A O 1
ATOM 733 O O B VAL A 1 107 ? 41.246 36.435 64.524 0.50 16.51 87 VAL A O 1
ATOM 740 N N . SER A 1 108 ? 42.032 37.764 66.158 1.00 17.52 88 SER A N 1
ATOM 741 C CA . SER A 1 108 ? 43.138 38.244 65.321 1.00 17.58 88 SER A CA 1
ATOM 742 C C . SER A 1 108 ? 44.329 37.316 65.477 1.00 18.66 88 SER A C 1
ATOM 743 O O . SER A 1 108 ? 44.697 36.936 66.612 1.00 20.02 88 SER A O 1
ATOM 746 N N . SER A 1 109 ? 44.930 36.929 64.356 1.00 18.27 89 SER A N 1
ATOM 747 C CA . SER A 1 109 ? 46.114 36.105 64.369 1.00 19.76 89 SER A CA 1
ATOM 748 C C . SER A 1 109 ? 47.438 36.901 64.165 1.00 20.53 89 SER A C 1
ATOM 749 O O . SER A 1 109 ? 48.529 36.359 64.381 1.00 21.48 89 SER A O 1
ATOM 752 N N . PHE A 1 110 ? 47.340 38.171 63.777 1.00 19.35 90 PHE A N 1
ATOM 753 C CA . PHE A 1 110 ? 48.526 39.013 63.566 1.00 19.55 90 PHE A CA 1
ATOM 754 C C . PHE A 1 110 ? 48.096 40.457 63.435 1.00 18.03 90 PHE A C 1
ATOM 755 O O . PHE A 1 110 ? 47.041 40.755 62.886 1.00 18.48 90 PHE A O 1
ATOM 763 N N . SER A 1 111 ? 48.943 41.355 63.916 1.00 17.78 91 SER A N 1
ATOM 764 C CA . SER A 1 111 ? 48.831 42.770 63.582 1.00 17.84 91 SER A CA 1
ATOM 765 C C . SER A 1 111 ? 50.223 43.361 63.543 1.00 18.50 91 SER A C 1
ATOM 766 O O . SER A 1 111 ? 51.122 42.917 64.259 1.00 17.35 91 SER A O 1
ATOM 769 N N . SER A 1 112 ? 50.390 44.377 62.698 1.00 19.44 92 SER A N 1
ATOM 770 C CA . SER A 1 112 ? 51.610 45.182 62.726 1.00 20.00 92 SER A CA 1
ATOM 771 C C . SER A 1 112 ? 51.188 46.603 62.505 1.00 20.13 92 SER A C 1
ATOM 772 O O . SER A 1 112 ? 50.160 46.843 61.878 1.00 21.62 92 SER A O 1
ATOM 775 N N . ILE A 1 113 ? 51.983 47.541 62.998 1.00 19.28 93 ILE A N 1
ATOM 776 C CA . ILE A 1 113 ? 51.894 48.948 62.598 1.00 18.47 93 ILE A CA 1
ATOM 777 C C . ILE A 1 113 ? 53.328 49.442 62.327 1.00 18.06 93 ILE A C 1
ATOM 778 O O . ILE A 1 113 ? 54.264 49.137 63.070 1.00 17.42 93 ILE A O 1
ATOM 783 N N . SER A 1 114 ? 53.488 50.139 61.212 1.00 17.53 94 SER A N 1
ATOM 784 C CA . SER A 1 114 ? 54.808 50.540 60.735 1.00 17.25 94 SER A CA 1
ATOM 785 C C . SER A 1 114 ? 54.654 51.787 59.885 1.00 17.15 94 SER A C 1
ATOM 786 O O . SER A 1 114 ? 53.518 52.270 59.667 1.00 17.13 94 SER A O 1
ATOM 789 N N . ILE A 1 115 ? 55.787 52.298 59.404 1.00 17.37 95 ILE A N 1
ATOM 790 C CA . ILE A 1 115 ? 55.843 53.572 58.684 1.00 17.07 95 ILE A CA 1
ATOM 791 C C . ILE A 1 115 ? 56.573 53.365 57.355 1.00 17.16 95 ILE A C 1
ATOM 792 O O . ILE A 1 115 ? 57.651 52.788 57.342 1.00 17.42 95 ILE A O 1
ATOM 797 N N . TYR A 1 116 ? 55.993 53.786 56.235 1.00 17.62 96 TYR A N 1
ATOM 798 C CA . TYR A 1 116 ? 56.689 53.603 54.941 1.00 18.51 96 TYR A CA 1
ATOM 799 C C . TYR A 1 116 ? 58.009 54.364 54.881 1.00 19.69 96 TYR A C 1
ATOM 800 O O . TYR A 1 116 ? 58.101 55.524 55.324 1.00 19.63 96 TYR A O 1
ATOM 809 N N . ASP A 1 117 ? 59.019 53.684 54.329 1.00 21.34 97 ASP A N 1
ATOM 810 C CA . ASP A 1 117 ? 60.287 54.287 53.944 1.00 23.16 97 ASP A CA 1
ATOM 811 C C . ASP A 1 117 ? 60.093 54.776 52.512 1.00 24.39 97 ASP A C 1
ATOM 812 O O . ASP A 1 117 ? 59.995 53.964 51.592 1.00 25.11 97 ASP A O 1
ATOM 817 N N . GLU A 1 118 ? 60.020 56.093 52.342 1.00 25.65 98 GLU A N 1
ATOM 818 C CA . GLU A 1 118 ? 59.697 56.692 51.050 1.00 28.44 98 GLU A CA 1
ATOM 819 C C . GLU A 1 118 ? 60.933 56.938 50.184 1.00 29.55 98 GLU A C 1
ATOM 820 O O . GLU A 1 118 ? 60.815 57.411 49.040 1.00 30.46 98 GLU A O 1
ATOM 826 N N . SER A 1 119 ? 62.111 56.616 50.723 1.00 30.78 99 SER A N 1
ATOM 827 C CA . SER A 1 119 ? 63.382 56.920 50.045 1.00 32.27 99 SER A CA 1
ATOM 828 C C . SER A 1 119 ? 63.584 56.237 48.673 1.00 33.02 99 SER A C 1
ATOM 829 O O . SER A 1 119 ? 64.072 56.891 47.749 1.00 32.80 99 SER A O 1
ATOM 832 N N . PRO A 1 120 ? 63.192 54.943 48.528 1.00 33.95 100 PRO A N 1
ATOM 833 C CA . PRO A 1 120 ? 63.323 54.280 47.218 1.00 34.73 100 PRO A CA 1
ATOM 834 C C . PRO A 1 120 ? 62.441 54.936 46.166 1.00 35.56 100 PRO A C 1
ATOM 835 O O . PRO A 1 120 ? 62.834 55.025 44.990 1.00 35.95 100 PRO A O 1
ATOM 839 N N . TYR A 1 121 ? 61.268 55.405 46.593 1.00 36.08 101 TYR A N 1
ATOM 840 C CA . TYR A 1 121 ? 60.351 56.114 45.704 1.00 36.95 101 TYR A CA 1
ATOM 841 C C . TYR A 1 121 ? 60.872 57.514 45.411 1.00 37.37 101 TYR A C 1
ATOM 842 O O . TYR A 1 121 ? 60.760 58.005 44.286 1.00 38.02 101 TYR A O 1
ATOM 851 N N . ASN A 1 122 ? 61.472 58.133 46.423 1.00 38.05 102 ASN A N 1
ATOM 852 C CA . ASN A 1 122 ? 62.065 59.459 46.278 1.00 38.73 102 ASN A CA 1
ATOM 853 C C . ASN A 1 122 ? 63.340 59.451 45.440 1.00 39.10 102 ASN A C 1
ATOM 854 O O . ASN A 1 122 ? 63.667 60.450 44.798 1.00 39.52 102 ASN A O 1
ATOM 859 N N . ALA A 1 123 ? 64.045 58.319 45.439 1.00 39.58 103 ALA A N 1
ATOM 860 C CA . ALA A 1 123 ? 65.265 58.158 44.640 1.00 39.92 103 ALA A CA 1
ATOM 861 C C . ALA A 1 123 ? 64.943 58.110 43.146 1.00 40.05 103 ALA A C 1
ATOM 862 O O . ALA A 1 123 ? 65.721 58.596 42.319 1.00 40.15 103 ALA A O 1
ATOM 869 N N . ASN A 1 125 ? 62.410 59.610 41.864 1.00 39.15 105 ASN A N 1
ATOM 870 C CA . ASN A 1 125 ? 61.538 60.781 41.686 1.00 38.53 105 ASN A CA 1
ATOM 871 C C . ASN A 1 125 ? 60.070 60.383 41.445 1.00 38.09 105 ASN A C 1
ATOM 872 O O . ASN A 1 125 ? 59.436 60.821 40.477 1.00 38.47 105 ASN A O 1
ATOM 874 N N . LYS A 1 126 ? 59.556 59.525 42.325 1.00 36.94 106 LYS A N 1
ATOM 875 C CA . LYS A 1 126 ? 58.137 59.150 42.351 1.00 35.69 106 LYS A CA 1
ATOM 876 C C . LYS A 1 126 ? 57.580 59.348 43.767 1.00 34.65 106 LYS A C 1
ATOM 877 O O . LYS A 1 126 ? 58.344 59.525 44.723 1.00 34.30 106 LYS A O 1
ATOM 879 N N . LYS A 1 127 ? 56.256 59.332 43.902 1.00 33.40 107 LYS A N 1
ATOM 880 C CA . LYS A 1 127 ? 55.626 59.483 45.214 1.00 31.97 107 LYS A CA 1
ATOM 881 C C . LYS A 1 127 ? 55.023 58.168 45.669 1.00 30.36 107 LYS A C 1
ATOM 882 O O . LYS A 1 127 ? 54.188 57.585 44.972 1.00 29.61 107 LYS A O 1
ATOM 888 N N . LEU A 1 128 ? 55.458 57.706 46.841 1.00 28.74 108 LEU A N 1
ATOM 889 C CA . LEU A 1 128 ? 54.941 56.465 47.419 1.00 27.56 108 LEU A CA 1
ATOM 890 C C . LEU A 1 128 ? 53.408 56.458 47.486 1.00 26.87 108 LEU A C 1
ATOM 891 O O . LEU A 1 128 ? 52.776 55.463 47.121 1.00 26.78 108 LEU A O 1
ATOM 896 N N . GLU A 1 129 ? 52.826 57.570 47.926 1.00 26.54 109 GLU A N 1
ATOM 897 C CA . GLU A 1 129 ? 51.370 57.727 48.022 1.00 26.71 109 GLU A CA 1
ATOM 898 C C . GLU A 1 129 ? 50.635 57.472 46.690 1.00 26.27 109 GLU A C 1
ATOM 899 O O . GLU A 1 129 ? 49.585 56.823 46.678 1.00 25.32 109 GLU A O 1
ATOM 905 N N . ASP A 1 130 ? 51.193 57.971 45.578 1.00 25.76 110 ASP A N 1
ATOM 906 C CA . ASP A 1 130 ? 50.630 57.708 44.250 1.00 25.86 110 ASP A CA 1
ATOM 907 C C . ASP A 1 130 ? 50.583 56.214 43.966 1.00 25.52 110 ASP A C 1
ATOM 908 O O . ASP A 1 130 ? 49.594 55.702 43.435 1.00 25.24 110 ASP A O 1
ATOM 913 N N . SER A 1 131 ? 51.663 55.520 44.310 1.00 24.49 111 SER A N 1
ATOM 914 C CA . SER A 1 131 ? 51.700 54.086 44.142 1.00 24.74 111 SER A CA 1
ATOM 915 C C . SER A 1 131 ? 50.639 53.376 45.015 1.00 23.30 111 SER A C 1
ATOM 916 O O . SER A 1 131 ? 50.005 52.437 44.542 1.00 22.82 111 SER A O 1
ATOM 919 N N . LEU A 1 132 ? 50.413 53.838 46.251 1.00 21.93 112 LEU A N 1
ATOM 920 C CA . LEU A 1 132 ? 49.351 53.245 47.110 1.00 20.97 112 LEU A CA 1
ATOM 921 C C . LEU A 1 132 ? 47.946 53.484 46.572 1.00 20.75 112 LEU A C 1
ATOM 922 O O . LEU A 1 132 ? 47.010 52.788 46.952 1.00 19.35 112 LEU A O 1
ATOM 927 N N . ARG A 1 133 ? 47.804 54.464 45.680 1.00 20.53 113 ARG A N 1
ATOM 928 C CA . ARG A 1 133 ? 46.501 54.750 45.084 1.00 21.34 113 ARG A CA 1
ATOM 929 C C . ARG A 1 133 ? 46.257 53.983 43.784 1.00 21.77 113 ARG A C 1
ATOM 930 O O . ARG A 1 133 ? 45.162 54.061 43.211 1.00 22.14 113 ARG A O 1
ATOM 938 N N . LEU A 1 134 ? 47.263 53.266 43.294 1.00 21.71 114 LEU A N 1
ATOM 939 C CA . LEU A 1 134 ? 47.061 52.457 42.084 1.00 22.75 114 LEU A CA 1
ATOM 940 C C . LEU A 1 134 ? 46.154 51.271 42.423 1.00 22.49 114 LEU A C 1
ATOM 941 O O . LEU A 1 134 ? 46.151 50.796 43.566 1.00 22.19 114 LEU A O 1
ATOM 946 N N . PRO A 1 135 ? 45.347 50.816 41.448 1.00 23.08 115 PRO A N 1
ATOM 947 C CA . PRO A 1 135 ? 44.588 49.576 41.638 1.00 23.47 115 PRO A CA 1
ATOM 948 C C . PRO A 1 135 ? 45.474 48.427 42.121 1.00 23.20 115 PRO A C 1
ATOM 949 O O . PRO A 1 135 ? 46.537 48.183 41.546 1.00 23.29 115 PRO A O 1
ATOM 953 N N . PRO A 1 136 ? 45.049 47.727 43.184 1.00 23.60 116 PRO A N 1
ATOM 954 C CA . PRO A 1 136 ? 45.903 46.699 43.782 1.00 22.55 116 PRO A CA 1
ATOM 955 C C . PRO A 1 136 ? 46.130 45.503 42.860 1.00 21.85 116 PRO A C 1
ATOM 956 O O . PRO A 1 136 ? 45.281 45.180 42.018 1.00 21.86 116 PRO A O 1
ATOM 960 N N . LEU A 1 137 ? 47.281 44.862 42.994 1.00 20.80 117 LEU A N 1
ATOM 961 C CA . LEU A 1 137 ? 47.543 43.652 42.227 1.00 19.82 117 LEU A CA 1
ATOM 962 C C . LEU A 1 137 ? 46.856 42.454 42.889 1.00 19.31 117 LEU A C 1
ATOM 963 O O . LEU A 1 137 ? 46.313 42.581 43.987 1.00 18.85 117 LEU A O 1
ATOM 968 N N . ARG A 1 138 ? 46.891 41.303 42.222 1.00 18.47 118 ARG A N 1
ATOM 969 C CA . ARG A 1 138 ? 46.124 40.128 42.628 1.00 19.64 118 ARG A CA 1
ATOM 970 C C . ARG A 1 138 ? 46.553 39.573 43.990 1.00 18.61 118 ARG A C 1
ATOM 971 O O . ARG A 1 138 ? 45.712 39.114 44.770 1.00 18.84 118 ARG A O 1
ATOM 979 N N . TYR A 1 139 ? 47.858 39.578 44.242 1.00 18.18 119 TYR A N 1
ATOM 980 C CA . TYR A 1 139 ? 48.412 39.021 45.484 1.00 19.21 119 TYR A CA 1
ATOM 981 C C . TYR A 1 139 ? 49.143 40.048 46.332 1.00 18.15 119 TYR A C 1
ATOM 982 O O . TYR A 1 139 ? 49.606 41.090 45.845 1.00 18.02 119 TYR A O 1
ATOM 991 N N . PHE A 1 140 ? 49.233 39.725 47.619 1.00 19.36 120 PHE A N 1
ATOM 992 C CA . PHE A 1 140 ? 49.832 40.574 48.611 1.00 19.75 120 PHE A CA 1
ATOM 993 C C . PHE A 1 140 ? 50.673 39.664 49.483 1.00 19.08 120 PHE A C 1
ATOM 994 O O . PHE A 1 140 ? 50.228 38.587 49.907 1.00 19.82 120 PHE A O 1
ATOM 1002 N N . VAL A 1 141 ? 51.903 40.094 49.733 1.00 19.17 121 VAL A N 1
ATOM 1003 C CA . VAL A 1 141 ? 52.754 39.427 50.713 1.00 19.71 121 VAL A CA 1
ATOM 1004 C C . VAL A 1 141 ? 53.205 40.424 51.773 1.00 19.81 121 VAL A C 1
ATOM 1005 O O . VAL A 1 141 ? 53.656 41.497 51.452 1.00 19.16 121 VAL A O 1
ATOM 1009 N N . ALA A 1 142 ? 53.089 40.045 53.038 1.00 19.83 122 ALA A N 1
ATOM 1010 C CA . ALA A 1 142 ? 53.591 40.863 54.134 1.00 21.55 122 ALA A CA 1
ATOM 1011 C C . ALA A 1 142 ? 54.347 39.943 55.084 1.00 22.84 122 ALA A C 1
ATOM 1012 O O . ALA A 1 142 ? 53.906 38.850 55.365 1.00 22.64 122 ALA A O 1
ATOM 1014 N N . TYR A 1 143 ? 55.443 40.417 55.644 1.00 25.33 123 TYR A N 1
ATOM 1015 C CA . TYR A 1 143 ? 56.037 39.716 56.795 1.00 27.58 123 TYR A CA 1
ATOM 1016 C C . TYR A 1 143 ? 56.905 40.642 57.605 1.00 27.81 123 TYR A C 1
ATOM 1017 O O . TYR A 1 143 ? 57.450 41.606 57.043 1.00 28.94 123 TYR A O 1
ATOM 1026 N N . PRO A 1 144 ? 57.070 40.330 58.914 1.00 27.44 124 PRO A N 1
ATOM 1027 C CA . PRO A 1 144 ? 57.996 41.088 59.715 1.00 26.76 124 PRO A CA 1
ATOM 1028 C C . PRO A 1 144 ? 59.412 40.662 59.378 1.00 26.15 124 PRO A C 1
ATOM 1029 O O . PRO A 1 144 ? 59.633 39.547 58.885 1.00 26.81 124 PRO A O 1
ATOM 1049 N N . SER A 1 146 ? 63.704 41.532 60.846 1.00 23.09 126 SER A N 1
ATOM 1050 C CA . SER A 1 146 ? 64.675 42.301 61.639 1.00 23.40 126 SER A CA 1
ATOM 1051 C C . SER A 1 146 ? 66.117 42.005 61.177 1.00 23.21 126 SER A C 1
ATOM 1052 O O . SER A 1 146 ? 66.354 41.096 60.373 1.00 23.38 126 SER A O 1
ATOM 1055 N N . LYS A 1 147 ? 67.072 42.773 61.680 1.00 23.14 127 LYS A N 1
ATOM 1056 C CA . LYS A 1 147 ? 68.473 42.544 61.350 1.00 23.69 127 LYS A CA 1
ATOM 1057 C C . LYS A 1 147 ? 69.262 42.331 62.637 1.00 24.23 127 LYS A C 1
ATOM 1058 O O . LYS A 1 147 ? 68.826 42.756 63.715 1.00 23.46 127 LYS A O 1
ATOM 1064 N N . THR A 1 148 ? 70.403 41.644 62.540 1.00 24.99 128 THR A N 1
ATOM 1065 C CA . THR A 1 148 ? 71.231 41.397 63.722 1.00 26.20 128 THR A CA 1
ATOM 1066 C C . THR A 1 148 ? 71.802 42.740 64.208 1.00 26.84 128 THR A C 1
ATOM 1067 O O . THR A 1 148 ? 71.978 43.671 63.410 1.00 26.83 128 THR A O 1
ATOM 1071 N N . PRO A 1 149 ? 72.042 42.870 65.525 1.00 27.82 129 PRO A N 1
ATOM 1072 C CA . PRO A 1 149 ? 72.629 44.117 66.063 1.00 28.39 129 PRO A CA 1
ATOM 1073 C C . PRO A 1 149 ? 73.875 44.563 65.289 1.00 28.91 129 PRO A C 1
ATOM 1074 O O . PRO A 1 149 ? 74.046 45.751 64.953 1.00 28.61 129 PRO A O 1
ATOM 1078 N N . ASP A 1 150 ? 74.719 43.586 64.990 1.00 29.93 130 ASP A N 1
ATOM 1079 C CA . ASP A 1 150 ? 75.957 43.786 64.250 1.00 30.39 130 ASP A CA 1
ATOM 1080 C C . ASP A 1 150 ? 75.772 44.598 62.943 1.00 29.65 130 ASP A C 1
ATOM 1081 O O . ASP A 1 150 ? 76.631 45.387 62.580 1.00 29.97 130 ASP A O 1
ATOM 1086 N N . TRP A 1 151 ? 74.640 44.429 62.262 1.00 28.66 131 TRP A N 1
ATOM 1087 C CA . TRP A 1 151 ? 74.335 45.190 61.040 1.00 27.35 131 TRP A CA 1
ATOM 1088 C C . TRP A 1 151 ? 74.397 46.719 61.176 1.00 27.30 131 TRP A C 1
ATOM 1089 O O . TRP A 1 151 ? 75.011 47.403 60.343 1.00 27.11 131 TRP A O 1
ATOM 1100 N N . TYR A 1 152 ? 73.726 47.256 62.191 1.00 26.49 132 TYR A N 1
ATOM 1101 C CA . TYR A 1 152 ? 73.554 48.708 62.306 1.00 26.80 132 TYR A CA 1
ATOM 1102 C C . TYR A 1 152 ? 74.847 49.369 62.755 1.00 27.75 132 TYR A C 1
ATOM 1103 O O . TYR A 1 152 ? 75.067 50.563 62.517 1.00 27.52 132 TYR A O 1
ATOM 1112 N N . LEU A 1 153 ? 75.707 48.568 63.380 1.00 29.06 133 LEU A N 1
ATOM 1113 C CA . LEU A 1 153 ? 76.993 49.048 63.870 1.00 30.55 133 LEU A CA 1
ATOM 1114 C C . LEU A 1 153 ? 78.060 48.994 62.780 1.00 31.40 133 LEU A C 1
ATOM 1115 O O . LEU A 1 153 ? 79.212 49.376 63.007 1.00 31.15 133 LEU A O 1
ATOM 1120 N N . LEU A 1 154 ? 77.683 48.524 61.592 1.00 32.31 134 LEU A N 1
ATOM 1121 C CA . LEU A 1 154 ? 78.582 48.596 60.436 1.00 33.67 134 LEU A CA 1
ATOM 1122 C C . LEU A 1 154 ? 78.667 50.045 59.975 1.00 34.25 134 LEU A C 1
ATOM 1123 O O . LEU A 1 154 ? 77.704 50.802 60.124 1.00 34.41 134 LEU A O 1
ATOM 1128 N N . ASP A 1 155 ? 79.821 50.431 59.430 1.00 35.03 135 ASP A N 1
ATOM 1129 C CA . ASP A 1 155 ? 79.984 51.757 58.845 1.00 36.00 135 ASP A CA 1
ATOM 1130 C C . ASP A 1 155 ? 78.858 52.051 57.862 1.00 36.69 135 ASP A C 1
ATOM 1131 O O . ASP A 1 155 ? 78.432 51.170 57.102 1.00 36.65 135 ASP A O 1
ATOM 1136 N N . PHE A 1 156 ? 78.371 53.286 57.896 1.00 37.49 136 PHE A N 1
ATOM 1137 C CA . PHE A 1 156 ? 77.313 53.744 56.995 1.00 38.56 136 PHE A CA 1
ATOM 1138 C C . PHE A 1 156 ? 77.641 53.392 55.546 1.00 38.89 136 PHE A C 1
ATOM 1139 O O . PHE A 1 156 ? 76.760 52.983 54.778 1.00 38.70 136 PHE A O 1
ATOM 1147 N N . ASP A 1 157 ? 78.920 53.573 55.203 1.00 39.33 137 ASP A N 1
ATOM 1148 C CA . ASP A 1 157 ? 79.492 53.231 53.901 1.00 39.81 137 ASP A CA 1
ATOM 1149 C C . ASP A 1 157 ? 79.253 51.759 53.532 1.00 39.48 137 ASP A C 1
ATOM 1150 O O . ASP A 1 157 ? 78.662 51.473 52.490 1.00 39.18 137 ASP A O 1
ATOM 1155 N N . THR A 1 158 ? 79.724 50.851 54.389 1.00 39.21 138 THR A N 1
ATOM 1156 C CA . THR A 1 158 ? 79.605 49.411 54.179 1.00 39.37 138 THR A CA 1
ATOM 1157 C C . THR A 1 158 ? 78.144 48.984 53.967 1.00 39.63 138 THR A C 1
ATOM 1158 O O . THR A 1 158 ? 77.839 48.214 53.040 1.00 39.49 138 THR A O 1
ATOM 1162 N N . ARG A 1 159 ? 77.253 49.495 54.822 1.00 39.51 139 ARG A N 1
ATOM 1163 C CA . ARG A 1 159 ? 75.823 49.221 54.720 1.00 39.93 139 ARG A CA 1
ATOM 1164 C C . ARG A 1 159 ? 75.236 49.666 53.381 1.00 40.27 139 ARG A C 1
ATOM 1165 O O . ARG A 1 159 ? 74.473 48.921 52.764 1.00 39.88 139 ARG A O 1
ATOM 1173 N N . LYS A 1 160 ? 75.617 50.860 52.925 1.00 40.57 140 LYS A N 1
ATOM 1174 C CA . LYS A 1 160 ? 75.103 51.404 51.664 1.00 41.37 140 LYS A CA 1
ATOM 1175 C C . LYS A 1 160 ? 75.545 50.564 50.466 1.00 41.51 140 LYS A C 1
ATOM 1176 O O . LYS A 1 160 ? 74.789 50.417 49.504 1.00 41.51 140 LYS A O 1
ATOM 1182 N N . GLU A 1 161 ? 76.765 50.024 50.540 1.00 41.92 141 GLU A N 1
ATOM 1183 C CA . GLU A 1 161 ? 77.329 49.156 49.500 1.00 42.33 141 GLU A CA 1
ATOM 1184 C C . GLU A 1 161 ? 76.555 47.841 49.396 1.00 41.93 141 GLU A C 1
ATOM 1185 O O . GLU A 1 161 ? 76.125 47.449 48.307 1.00 41.94 141 GLU A O 1
ATOM 1191 N N . ILE A 1 162 ? 76.401 47.171 50.540 1.00 41.58 142 ILE A N 1
ATOM 1192 C CA . ILE A 1 162 ? 75.675 45.901 50.645 1.00 40.98 142 ILE A CA 1
ATOM 1193 C C . ILE A 1 162 ? 74.233 46.073 50.174 1.00 41.11 142 ILE A C 1
ATOM 1194 O O . ILE A 1 162 ? 73.702 45.230 49.440 1.00 40.91 142 ILE A O 1
ATOM 1207 N N . HIS A 1 164 ? 73.111 48.334 48.119 1.00 43.93 144 HIS A N 1
ATOM 1208 C CA . HIS A 1 164 ? 73.129 48.586 46.675 1.00 45.11 144 HIS A CA 1
ATOM 1209 C C . HIS A 1 164 ? 73.199 47.303 45.839 1.00 45.62 144 HIS A C 1
ATOM 1210 O O . HIS A 1 164 ? 72.570 47.224 44.786 1.00 45.75 144 HIS A O 1
ATOM 1217 N N . GLU A 1 165 ? 73.946 46.304 46.309 1.00 46.31 145 GLU A N 1
ATOM 1218 C CA . GLU A 1 165 ? 73.946 44.984 45.667 1.00 47.24 145 GLU A CA 1
ATOM 1219 C C . GLU A 1 165 ? 72.550 44.347 45.706 1.00 47.79 145 GLU A C 1
ATOM 1220 O O . GLU A 1 165 ? 72.069 43.839 44.692 1.00 47.74 145 GLU A O 1
ATOM 1226 N N . HIS A 1 166 ? 71.917 44.385 46.879 1.00 48.52 146 HIS A N 1
ATOM 1227 C CA . HIS A 1 166 ? 70.577 43.825 47.085 1.00 49.45 146 HIS A CA 1
ATOM 1228 C C . HIS A 1 166 ? 69.507 44.583 46.285 1.00 49.65 146 HIS A C 1
ATOM 1229 O O . HIS A 1 166 ? 68.739 43.964 45.540 1.00 49.71 146 HIS A O 1
ATOM 1236 N N . ILE A 1 167 ? 69.475 45.911 46.435 1.00 50.04 147 ILE A N 1
ATOM 1237 C CA . ILE A 1 167 ? 68.541 46.782 45.697 1.00 50.42 147 ILE A CA 1
ATOM 1238 C C . ILE A 1 167 ? 68.669 46.582 44.181 1.00 50.68 147 ILE A C 1
ATOM 1239 O O . ILE A 1 167 ? 67.663 46.546 43.463 1.00 50.61 147 ILE A O 1
ATOM 1244 N N . LYS A 1 168 ? 69.905 46.440 43.709 1.00 50.93 148 LYS A N 1
ATOM 1245 C CA . LYS A 1 168 ? 70.159 46.201 42.295 1.00 51.36 148 LYS A CA 1
ATOM 1246 C C . LYS A 1 168 ? 69.771 44.776 41.919 1.00 51.48 148 LYS A C 1
ATOM 1247 O O . LYS A 1 168 ? 69.273 44.539 40.818 1.00 51.62 148 LYS A O 1
ATOM 1261 N N . GLY A 1 178 ? 56.008 45.019 37.238 1.00 26.21 158 GLY A N 1
ATOM 1262 C CA . GLY A 1 178 ? 55.057 44.087 37.817 1.00 25.74 158 GLY A CA 1
ATOM 1263 C C . GLY A 1 178 ? 54.982 44.238 39.331 1.00 25.27 158 GLY A C 1
ATOM 1264 O O . GLY A 1 178 ? 54.105 44.903 39.844 1.00 26.03 158 GLY A O 1
ATOM 1265 N N . ILE A 1 179 ? 55.926 43.633 40.035 1.00 24.50 159 ILE A N 1
ATOM 1266 C CA . ILE A 1 179 ? 55.946 43.633 41.501 1.00 23.73 159 ILE A CA 1
ATOM 1267 C C . ILE A 1 179 ? 56.085 45.045 42.079 1.00 22.88 159 ILE A C 1
ATOM 1268 O O . ILE A 1 179 ? 56.915 45.831 41.628 1.00 23.37 159 ILE A O 1
ATOM 1273 N N A ARG A 1 180 ? 55.251 45.363 43.067 0.50 22.78 160 ARG A N 1
ATOM 1274 N N B ARG A 1 180 ? 55.248 45.377 43.054 0.50 22.44 160 ARG A N 1
ATOM 1275 C CA A ARG A 1 180 ? 55.365 46.624 43.796 0.50 22.16 160 ARG A CA 1
ATOM 1276 C CA B ARG A 1 180 ? 55.439 46.601 43.823 0.50 21.56 160 ARG A CA 1
ATOM 1277 C C A ARG A 1 180 ? 55.820 46.407 45.238 0.50 22.10 160 ARG A C 1
ATOM 1278 C C B ARG A 1 180 ? 56.049 46.247 45.170 0.50 21.46 160 ARG A C 1
ATOM 1279 O O A ARG A 1 180 ? 55.141 45.740 46.029 0.50 21.58 160 ARG A O 1
ATOM 1280 O O B ARG A 1 180 ? 55.683 45.244 45.776 0.50 21.01 160 ARG A O 1
ATOM 1295 N N A SER A 1 181 ? 56.973 46.985 45.568 0.50 21.79 161 SER A N 1
ATOM 1296 N N B SER A 1 181 ? 56.994 47.058 45.631 0.50 21.26 161 SER A N 1
ATOM 1297 C CA A SER A 1 181 ? 57.630 46.738 46.851 0.50 22.11 161 SER A CA 1
ATOM 1298 C CA B SER A 1 181 ? 57.721 46.733 46.858 0.50 21.67 161 SER A CA 1
ATOM 1299 C C A SER A 1 181 ? 57.502 47.926 47.802 0.50 22.39 161 SER A C 1
ATOM 1300 C C B SER A 1 181 ? 57.696 47.899 47.844 0.50 22.12 161 SER A C 1
ATOM 1301 O O A SER A 1 181 ? 57.616 49.080 47.384 0.50 22.35 161 SER A O 1
ATOM 1302 O O B SER A 1 181 ? 58.060 49.021 47.483 0.50 22.07 161 SER A O 1
ATOM 1307 N N . TYR A 1 182 ? 57.269 47.641 49.082 1.00 21.94 162 TYR A N 1
ATOM 1308 C CA . TYR A 1 182 ? 57.264 48.692 50.108 1.00 23.30 162 TYR A CA 1
ATOM 1309 C C . TYR A 1 182 ? 58.008 48.243 51.357 1.00 23.19 162 TYR A C 1
ATOM 1310 O O . TYR A 1 182 ? 57.600 47.275 52.013 1.00 24.07 162 TYR A O 1
ATOM 1319 N N . THR A 1 183 ? 59.108 48.929 51.671 1.00 23.11 163 THR A N 1
ATOM 1320 C CA . THR A 1 183 ? 59.768 48.738 52.963 1.00 22.72 163 THR A CA 1
ATOM 1321 C C . THR A 1 183 ? 59.116 49.667 53.980 1.00 21.86 163 THR A C 1
ATOM 1322 O O . THR A 1 183 ? 58.939 50.876 53.719 1.00 21.49 163 THR A O 1
ATOM 1326 N N . THR A 1 184 ? 58.745 49.103 55.128 1.00 20.26 164 THR A N 1
ATOM 1327 C CA . THR A 1 184 ? 58.193 49.894 56.202 1.00 20.04 164 THR A CA 1
ATOM 1328 C C . THR A 1 184 ? 58.985 49.606 57.470 1.00 19.94 164 THR A C 1
ATOM 1329 O O . THR A 1 184 ? 59.446 48.461 57.678 1.00 19.51 164 THR A O 1
ATOM 1333 N N . TYR A 1 185 ? 59.156 50.637 58.295 1.00 19.96 165 TYR A N 1
ATOM 1334 C CA . TYR A 1 185 ? 59.883 50.488 59.567 1.00 19.68 165 TYR A CA 1
ATOM 1335 C C . TYR A 1 185 ? 58.998 50.580 60.802 1.00 19.20 165 TYR A C 1
ATOM 1336 O O . TYR A 1 185 ? 57.969 51.274 60.827 1.00 18.44 165 TYR A O 1
ATOM 1345 N N . SER A 1 186 ? 59.400 49.838 61.826 1.00 18.40 166 SER A N 1
ATOM 1346 C CA . SER A 1 186 ? 58.666 49.807 63.077 1.00 17.96 166 SER A CA 1
ATOM 1347 C C . SER A 1 186 ? 59.605 49.746 64.277 1.00 17.47 166 SER A C 1
ATOM 1348 O O . SER A 1 186 ? 59.240 49.233 65.332 1.00 16.30 166 SER A O 1
ATOM 1351 N N . PHE A 1 187 ? 60.813 50.298 64.137 1.00 16.85 167 PHE A N 1
ATOM 1352 C CA . PHE A 1 187 ? 61.708 50.388 65.287 1.00 16.99 167 PHE A CA 1
ATOM 1353 C C . PHE A 1 187 ? 60.991 50.991 66.494 1.00 17.60 167 PHE A C 1
ATOM 1354 O O . PHE A 1 187 ? 60.393 52.059 66.402 1.00 16.55 167 PHE A O 1
ATOM 1362 N N . GLY A 1 188 ? 61.066 50.295 67.628 1.00 18.82 168 GLY A N 1
ATOM 1363 C CA . GLY A 1 188 ? 60.558 50.852 68.886 1.00 18.91 168 GLY A CA 1
ATOM 1364 C C . GLY A 1 188 ? 59.045 50.904 69.044 1.00 18.92 168 GLY A C 1
ATOM 1365 O O . GLY A 1 188 ? 58.572 51.386 70.072 1.00 19.44 168 GLY A O 1
ATOM 1366 N N . ILE A 1 189 ? 58.299 50.409 68.052 1.00 19.09 169 ILE A N 1
ATOM 1367 C CA . ILE A 1 189 ? 56.821 50.432 68.100 1.00 19.32 169 ILE A CA 1
ATOM 1368 C C . ILE A 1 189 ? 56.154 49.104 67.786 1.00 20.31 169 ILE A C 1
ATOM 1369 O O . ILE A 1 189 ? 54.916 49.027 67.699 1.00 20.60 169 ILE A O 1
ATOM 1374 N N . GLY A 1 190 ? 56.955 48.054 67.586 1.00 20.09 170 GLY A N 1
ATOM 1375 C CA . GLY A 1 190 ? 56.403 46.713 67.287 1.00 20.85 170 GLY A CA 1
ATOM 1376 C C . GLY A 1 190 ? 57.461 45.651 67.520 1.00 20.86 170 GLY A C 1
ATOM 1377 O O . GLY A 1 190 ? 58.610 45.985 67.837 1.00 20.25 170 GLY A O 1
ATOM 1378 N N . ASP A 1 191 ? 57.085 44.387 67.337 1.00 21.73 171 ASP A N 1
ATOM 1379 C CA . ASP A 1 191 ? 57.987 43.274 67.684 1.00 23.76 171 ASP A CA 1
ATOM 1380 C C . ASP A 1 191 ? 59.023 42.956 66.602 1.00 23.94 171 ASP A C 1
ATOM 1381 O O . ASP A 1 191 ? 59.789 41.979 66.718 1.00 25.97 171 ASP A O 1
ATOM 1386 N N . GLN A 1 192 ? 59.059 43.781 65.561 1.00 22.32 172 GLN A N 1
ATOM 1387 C CA . GLN A 1 192 ? 59.996 43.621 64.458 1.00 21.17 172 GLN A CA 1
ATOM 1388 C C . GLN A 1 192 ? 60.554 44.994 64.088 1.00 20.01 172 GLN A C 1
ATOM 1389 O O . GLN A 1 192 ? 59.992 46.029 64.484 1.00 19.85 172 GLN A O 1
ATOM 1395 N N . GLU A 1 193 ? 61.664 45.011 63.355 1.00 19.35 173 GLU A N 1
ATOM 1396 C CA . GLU A 1 193 ? 62.247 46.302 62.929 1.00 18.38 173 GLU A CA 1
ATOM 1397 C C . GLU A 1 193 ? 61.620 46.809 61.619 1.00 18.69 173 GLU A C 1
ATOM 1398 O O . GLU A 1 193 ? 61.452 48.040 61.427 1.00 17.82 173 GLU A O 1
ATOM 1404 N N . PHE A 1 194 ? 61.259 45.860 60.754 1.00 19.19 174 PHE A N 1
ATOM 1405 C CA . PHE A 1 194 ? 60.660 46.152 59.450 1.00 19.96 174 PHE A CA 1
ATOM 1406 C C . PHE A 1 194 ? 59.408 45.304 59.177 1.00 20.92 174 PHE A C 1
ATOM 1407 O O . PHE A 1 194 ? 59.291 44.176 59.644 1.00 20.16 174 PHE A O 1
ATOM 1415 N N . VAL A 1 195 ? 58.484 45.836 58.379 1.00 20.64 175 VAL A N 1
ATOM 1416 C CA . VAL A 1 195 ? 57.429 44.996 57.795 1.00 21.56 175 VAL A CA 1
ATOM 1417 C C . VAL A 1 195 ? 57.531 45.238 56.306 1.00 21.69 175 VAL A C 1
ATOM 1418 O O . VAL A 1 195 ? 57.456 46.389 55.858 1.00 20.55 175 VAL A O 1
ATOM 1422 N N . VAL A 1 196 ? 57.808 44.193 55.532 1.00 21.74 176 VAL A N 1
ATOM 1423 C CA . VAL A 1 196 ? 58.041 44.423 54.108 1.00 23.18 176 VAL A CA 1
ATOM 1424 C C . VAL A 1 196 ? 56.812 43.919 53.375 1.00 22.72 176 VAL A C 1
ATOM 1425 O O . VAL A 1 196 ? 56.350 42.818 53.646 1.00 23.84 176 VAL A O 1
ATOM 1429 N N . LEU A 1 197 ? 56.301 44.744 52.468 1.00 22.02 177 LEU A N 1
ATOM 1430 C CA . LEU A 1 197 ? 55.041 44.520 51.779 1.00 21.34 177 LEU A CA 1
ATOM 1431 C C . LEU A 1 197 ? 55.239 44.503 50.267 1.00 21.34 177 LEU A C 1
ATOM 1432 O O . LEU A 1 197 ? 55.979 45.330 49.690 1.00 22.05 177 LEU A O 1
ATOM 1437 N N . TYR A 1 198 ? 54.577 43.549 49.627 1.00 21.52 178 TYR A N 1
ATOM 1438 C CA . TYR A 1 198 ? 54.687 43.392 48.178 1.00 21.00 178 TYR A CA 1
ATOM 1439 C C . TYR A 1 198 ? 53.322 43.162 47.610 1.00 20.59 178 TYR A C 1
ATOM 1440 O O . TYR A 1 198 ? 52.527 42.398 48.180 1.00 21.10 178 TYR A O 1
ATOM 1449 N N . GLU A 1 199 ? 53.033 43.847 46.511 1.00 20.10 179 GLU A N 1
ATOM 1450 C CA . GLU A 1 199 ? 51.934 43.451 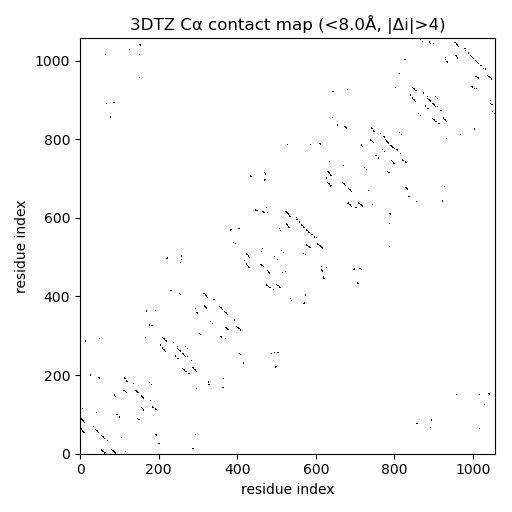45.662 1.00 19.89 179 GLU A CA 1
ATOM 1451 C C . GLU A 1 199 ? 52.604 42.732 44.489 1.00 19.29 179 GLU A C 1
ATOM 1452 O O . GLU A 1 199 ? 53.581 43.253 43.900 1.00 19.13 179 GLU A O 1
ATOM 1458 N N . ILE A 1 200 ? 52.085 41.555 44.164 1.00 19.94 180 ILE A N 1
ATOM 1459 C CA . ILE A 1 200 ? 52.712 40.655 43.177 1.00 20.90 180 ILE A CA 1
ATOM 1460 C C . ILE A 1 200 ? 51.639 40.104 42.240 1.00 20.79 180 ILE A C 1
ATOM 1461 O O . ILE A 1 200 ? 50.505 39.853 42.677 1.00 19.84 180 ILE A O 1
ATOM 1466 N N . PRO A 1 201 ? 51.976 39.959 40.943 1.00 21.20 181 PRO A N 1
ATOM 1467 C CA . PRO A 1 201 ? 51.005 39.358 40.039 1.00 21.48 181 PRO A CA 1
ATOM 1468 C C . PRO A 1 201 ? 51.047 37.836 39.971 1.00 22.12 181 PRO A C 1
ATOM 1469 O O . PRO A 1 201 ? 50.103 37.259 39.438 1.00 22.82 181 PRO A O 1
ATOM 1473 N N . ASP A 1 202 ? 52.116 37.197 40.469 1.00 22.10 182 ASP A N 1
ATOM 1474 C CA . ASP A 1 202 ? 52.334 35.739 40.284 1.00 22.75 182 ASP A CA 1
ATOM 1475 C C . ASP A 1 202 ? 53.137 35.097 41.418 1.00 21.97 182 ASP A C 1
ATOM 1476 O O . ASP A 1 202 ? 54.299 35.432 41.643 1.00 20.96 182 ASP A O 1
ATOM 1481 N N . ILE A 1 203 ? 52.519 34.147 42.113 1.00 20.96 183 ILE A N 1
ATOM 1482 C CA . ILE A 1 203 ? 53.126 33.543 43.301 1.00 20.01 183 ILE A CA 1
ATOM 1483 C C . ILE A 1 203 ? 54.450 32.811 43.006 1.00 19.68 183 ILE A C 1
ATOM 1484 O O . ILE A 1 203 ? 55.452 33.013 43.715 1.00 18.62 183 ILE A O 1
ATOM 1489 N N . ALA A 1 204 ? 54.443 31.945 41.994 1.00 20.09 184 ALA A N 1
ATOM 1490 C CA . ALA A 1 204 ? 55.606 31.090 41.704 1.00 19.52 184 ALA A CA 1
ATOM 1491 C C . ALA A 1 204 ? 56.812 31.932 41.309 1.00 19.53 184 ALA A C 1
ATOM 1492 O O . ALA A 1 204 ? 57.904 31.708 41.826 1.00 20.23 184 ALA A O 1
ATOM 1494 N N . ALA A 1 205 ? 56.588 32.887 40.398 1.00 19.02 185 ALA A N 1
ATOM 1495 C CA . ALA A 1 205 ? 57.603 33.867 39.961 1.00 18.57 185 ALA A CA 1
ATOM 1496 C C . ALA A 1 205 ? 58.197 34.638 41.142 1.00 18.23 185 ALA A C 1
ATOM 1497 O O . ALA A 1 205 ? 59.426 34.819 41.247 1.00 17.56 185 ALA A O 1
ATOM 1499 N N . TRP A 1 206 ? 57.324 35.089 42.038 1.00 18.23 186 TRP A N 1
ATOM 1500 C CA . TRP A 1 206 ? 57.767 35.745 43.251 1.00 18.08 186 TRP A CA 1
ATOM 1501 C C . TRP A 1 206 ? 58.615 34.823 44.162 1.00 17.84 186 TRP A C 1
ATOM 1502 O O . TRP A 1 206 ? 59.615 35.267 44.735 1.00 16.58 186 TRP A O 1
ATOM 1513 N N . SER A 1 207 ? 58.220 33.552 44.307 1.00 17.25 187 SER A N 1
ATOM 1514 C CA . SER A 1 207 ? 58.992 32.626 45.145 1.00 17.68 187 SER A CA 1
ATOM 1515 C C . SER A 1 207 ? 60.399 32.475 44.545 1.00 18.33 187 SER A C 1
ATOM 1516 O O . SER A 1 207 ? 61.398 32.466 45.274 1.00 18.13 187 SER A O 1
ATOM 1519 N N . ARG A 1 208 ? 60.462 32.422 43.211 1.00 17.89 188 ARG A N 1
ATOM 1520 C CA . ARG A 1 208 ? 61.746 32.317 42.490 1.00 18.75 188 ARG A CA 1
ATOM 1521 C C . ARG A 1 208 ? 62.633 33.567 42.645 1.00 18.11 188 ARG A C 1
ATOM 1522 O O . ARG A 1 208 ? 63.847 33.436 42.811 1.00 18.25 188 ARG A O 1
ATOM 1530 N N . VAL A 1 209 ? 62.037 34.763 42.571 1.00 17.47 189 VAL A N 1
ATOM 1531 C CA . VAL A 1 209 ? 62.744 36.021 42.896 1.00 17.93 189 VAL A CA 1
ATOM 1532 C C . VAL A 1 209 ? 63.327 35.992 44.322 1.00 17.62 189 VAL A C 1
ATOM 1533 O O . VAL A 1 209 ? 64.469 36.423 44.563 1.00 16.70 189 VAL A O 1
ATOM 1537 N N . THR A 1 210 ? 62.525 35.518 45.276 1.00 17.27 190 THR A N 1
ATOM 1538 C CA . THR A 1 210 ? 62.965 35.489 46.676 1.00 16.75 190 THR A CA 1
ATOM 1539 C C . THR A 1 210 ? 64.115 34.486 46.850 1.00 16.73 190 THR A C 1
ATOM 1540 O O . THR A 1 210 ? 65.103 34.779 47.533 1.00 16.46 190 THR A O 1
ATOM 1544 N N . GLU A 1 211 ? 63.996 33.313 46.226 1.00 16.54 191 GLU A N 1
ATOM 1545 C CA . GLU A 1 211 ? 65.092 32.339 46.252 1.00 17.92 191 GLU A CA 1
ATOM 1546 C C . GLU A 1 211 ? 66.402 32.934 45.710 1.00 17.69 191 GLU A C 1
ATOM 1547 O O . GLU A 1 211 ? 67.479 32.751 46.299 1.00 17.93 191 GLU A O 1
ATOM 1553 N N . LYS A 1 212 ? 66.308 33.664 44.608 1.00 17.69 192 LYS A N 1
ATOM 1554 C CA . LYS A 1 212 ? 67.505 34.279 44.007 1.00 18.29 192 LYS A CA 1
ATOM 1555 C C . LYS A 1 212 ? 68.137 35.283 44.976 1.00 17.41 192 LYS A C 1
ATOM 1556 O O . LYS A 1 212 ? 69.373 35.347 45.118 1.00 16.86 192 LYS A O 1
ATOM 1562 N N . LEU A 1 213 ? 67.290 36.074 45.626 1.00 16.68 193 LEU A N 1
ATOM 1563 C CA . LEU A 1 213 ? 67.759 37.097 46.547 1.00 17.07 193 LEU A CA 1
ATOM 1564 C C . LEU A 1 213 ? 68.386 36.537 47.820 1.00 16.81 193 LEU A C 1
ATOM 1565 O O . LEU A 1 213 ? 69.023 37.278 48.563 1.00 16.04 193 LEU A O 1
ATOM 1570 N N . ARG A 1 214 ? 68.219 35.236 48.070 1.00 17.02 194 ARG A N 1
ATOM 1571 C CA . ARG A 1 214 ? 68.917 34.583 49.197 1.00 16.89 194 ARG A CA 1
ATOM 1572 C C . ARG A 1 214 ? 70.447 34.711 49.053 1.00 18.12 194 ARG A C 1
ATOM 1573 O O . ARG A 1 214 ? 71.200 34.617 50.036 1.00 19.40 194 ARG A O 1
ATOM 1581 N N . GLU A 1 215 ? 70.894 34.967 47.821 1.00 18.62 195 GLU A N 1
ATOM 1582 C CA A GLU A 1 215 ? 72.313 35.078 47.477 0.50 18.94 195 GLU A CA 1
ATOM 1583 C CA B GLU A 1 215 ? 72.323 35.061 47.546 0.50 18.59 195 GLU A CA 1
ATOM 1584 C C . GLU A 1 215 ? 72.894 36.472 47.714 1.00 19.24 195 GLU A C 1
ATOM 1585 O O . GLU A 1 215 ? 74.113 36.676 47.609 1.00 18.97 195 GLU A O 1
ATOM 1596 N N . ALA A 1 216 ? 72.034 37.443 48.005 1.00 20.00 196 ALA A N 1
ATOM 1597 C CA . ALA A 1 216 ? 72.489 38.811 48.292 1.00 20.87 196 ALA A CA 1
ATOM 1598 C C . ALA A 1 216 ? 73.248 38.835 49.614 1.00 21.48 196 ALA A C 1
ATOM 1599 O O . ALA A 1 216 ? 72.820 38.219 50.594 1.00 21.87 196 ALA A O 1
ATOM 1601 N N . ARG A 1 217 ? 74.369 39.557 49.643 1.00 22.97 197 ARG A N 1
ATOM 1602 C CA . ARG A 1 217 ? 75.177 39.706 50.868 1.00 24.68 197 ARG A CA 1
ATOM 1603 C C . ARG A 1 217 ? 74.353 40.139 52.077 1.00 24.49 197 ARG A C 1
ATOM 1604 O O . ARG A 1 217 ? 74.581 39.660 53.186 1.00 24.39 197 ARG A O 1
ATOM 1612 N N . ALA A 1 218 ? 73.395 41.029 51.844 1.00 24.96 198 ALA A N 1
ATOM 1613 C CA . ALA A 1 218 ? 72.446 41.481 52.889 1.00 25.30 198 ALA A CA 1
ATOM 1614 C C . ALA A 1 218 ? 71.876 40.377 53.788 1.00 25.47 198 ALA A C 1
ATOM 1615 O O . ALA A 1 218 ? 71.675 40.603 54.978 1.00 25.37 198 ALA A O 1
ATOM 1617 N N . ARG A 1 219 ? 71.611 39.196 53.215 1.00 25.43 199 ARG A N 1
ATOM 1618 C CA . ARG A 1 219 ? 70.925 38.105 53.938 1.00 25.19 199 ARG A CA 1
ATOM 1619 C C . ARG A 1 219 ? 71.683 37.638 55.178 1.00 25.49 199 ARG A C 1
ATOM 1620 O O . ARG A 1 219 ? 71.086 37.113 56.114 1.00 24.49 199 ARG A O 1
ATOM 1628 N N . LYS A 1 220 ? 73.004 37.820 55.165 1.00 25.63 200 LYS A N 1
ATOM 1629 C CA . LYS A 1 220 ? 73.847 37.499 56.316 1.00 27.03 200 LYS A CA 1
ATOM 1630 C C . LYS A 1 220 ? 73.246 38.000 57.619 1.00 26.42 200 LYS A C 1
ATOM 1631 O O . LYS A 1 220 ? 73.227 37.267 58.614 1.00 26.67 200 LYS A O 1
ATOM 1637 N N . TRP A 1 221 ? 72.734 39.235 57.589 1.00 26.38 201 TRP A N 1
ATOM 1638 C CA . TRP A 1 221 ? 72.253 39.938 58.790 1.00 25.74 201 TRP A CA 1
ATOM 1639 C C . TRP A 1 221 ? 70.727 39.936 58.986 1.00 26.05 201 TRP A C 1
ATOM 1640 O O . TRP A 1 221 ? 70.219 40.561 59.926 1.00 25.19 201 TRP A O 1
ATOM 1651 N N . ILE A 1 222 ? 70.008 39.222 58.125 1.00 25.91 202 ILE A N 1
ATOM 1652 C CA . ILE A 1 222 ? 68.532 39.194 58.182 1.00 26.64 202 ILE A CA 1
ATOM 1653 C C . ILE A 1 222 ? 67.998 38.031 59.031 1.00 27.57 202 ILE A C 1
ATOM 1654 O O . ILE A 1 222 ? 68.456 36.887 58.890 1.00 26.80 202 ILE A O 1
ATOM 1659 N N . ILE A 1 223 ? 67.036 38.353 59.906 1.00 28.12 203 ILE A N 1
ATOM 1660 C CA A ILE A 1 223 ? 66.413 37.417 60.863 0.50 29.39 203 ILE A CA 1
ATOM 1661 C CA B ILE A 1 223 ? 66.408 37.363 60.785 0.50 29.22 203 ILE A CA 1
ATOM 1662 C C . ILE A 1 223 ? 64.887 37.540 60.862 1.00 30.28 203 ILE A C 1
ATOM 1663 O O . ILE A 1 223 ? 64.341 38.492 60.309 1.00 29.95 203 ILE A O 1
ATOM 1672 N N . LYS A 1 224 ? 64.211 36.593 61.542 1.00 31.91 204 LYS A N 1
ATOM 1673 C CA . LYS A 1 224 ? 62.801 36.716 62.005 1.00 32.69 204 LYS A CA 1
ATOM 1674 C C . LYS A 1 224 ? 61.664 37.046 61.020 1.00 33.48 204 LYS A C 1
ATOM 1675 O O . LYS A 1 224 ? 60.682 37.731 61.394 1.00 34.06 204 LYS A O 1
ATOM 1677 N N . GLU A 1 225 ? 61.772 36.562 59.791 1.00 33.51 205 GLU A N 1
ATOM 1678 C CA . GLU A 1 225 ? 60.711 36.786 58.806 1.00 34.16 205 GLU A CA 1
ATOM 1679 C C . GLU A 1 225 ? 59.500 35.843 59.005 1.00 33.58 205 GLU A C 1
ATOM 1680 O O . GLU A 1 225 ? 59.225 35.016 58.134 1.00 34.82 205 GLU A O 1
ATOM 1686 N N . THR A 1 226 ? 58.805 35.949 60.139 1.00 33.01 206 THR A N 1
ATOM 1687 C CA . THR A 1 226 ? 57.605 35.109 60.406 1.00 32.69 206 THR A CA 1
ATOM 1688 C C . THR A 1 226 ? 56.526 35.850 61.240 1.00 30.87 206 THR A C 1
ATOM 1689 O O . THR A 1 226 ? 56.868 36.571 62.180 1.00 31.80 206 THR A O 1
ATOM 1693 N N . PRO A 1 227 ? 55.224 35.727 60.878 1.00 28.75 207 PRO A N 1
ATOM 1694 C CA . PRO A 1 227 ? 54.659 34.925 59.794 1.00 27.07 207 PRO A CA 1
ATOM 1695 C C . PRO A 1 227 ? 54.819 35.643 58.458 1.00 26.12 207 PRO A C 1
ATOM 1696 O O . PRO A 1 227 ? 54.816 36.883 58.418 1.00 25.50 207 PRO A O 1
ATOM 1700 N N . ILE A 1 228 ? 54.948 34.874 57.380 1.00 24.42 208 ILE A N 1
ATOM 1701 C CA . ILE A 1 228 ? 54.804 35.438 56.056 1.00 24.94 208 ILE A CA 1
ATOM 1702 C C . ILE A 1 228 ? 53.350 35.230 55.678 1.00 23.99 208 ILE A C 1
ATOM 1703 O O . ILE A 1 228 ? 52.886 34.074 55.597 1.00 23.19 208 ILE A O 1
ATOM 1708 N N . LEU A 1 229 ? 52.636 36.346 55.479 1.00 22.33 209 LEU A N 1
ATOM 1709 C CA . LEU A 1 229 ? 51.234 36.315 55.076 1.00 22.58 209 LEU A CA 1
ATOM 1710 C C . LEU A 1 229 ? 51.183 36.408 53.558 1.00 21.87 209 LEU A C 1
ATOM 1711 O O . LEU A 1 229 ? 51.825 37.264 52.966 1.00 22.86 209 LEU A O 1
ATOM 1716 N N . LEU A 1 230 ? 50.411 35.528 52.942 1.00 21.75 210 LEU A N 1
ATOM 1717 C CA . LEU A 1 230 ? 50.172 35.618 51.505 1.00 20.51 210 LEU A CA 1
ATOM 1718 C C . LEU A 1 230 ? 48.667 35.692 51.301 1.00 19.65 210 LEU A C 1
ATOM 1719 O O . LEU A 1 230 ? 47.917 34.819 51.783 1.00 19.29 210 LEU A O 1
ATOM 1724 N N . GLY A 1 231 ? 48.243 36.717 50.562 1.00 18.97 211 GLY A N 1
ATOM 1725 C CA . GLY A 1 231 ? 46.822 37.053 50.420 1.00 18.43 211 GLY A CA 1
ATOM 1726 C C . GLY A 1 231 ? 46.427 37.119 48.956 1.00 18.58 211 GLY A C 1
ATOM 1727 O O . GLY A 1 231 ? 47.251 37.443 48.111 1.00 18.62 211 GLY A O 1
ATOM 1728 N N . ARG A 1 232 ? 45.154 36.844 48.679 1.00 17.30 212 ARG A N 1
ATOM 1729 C CA . ARG A 1 232 ? 44.575 36.978 47.335 1.00 17.34 212 ARG A CA 1
ATOM 1730 C C . ARG A 1 232 ? 43.528 38.079 47.438 1.00 17.10 212 ARG A C 1
ATOM 1731 O O . ARG A 1 232 ? 42.623 37.990 48.271 1.00 16.91 212 ARG A O 1
ATOM 1739 N N . LEU A 1 233 ? 43.670 39.131 46.626 1.00 16.93 213 LEU A N 1
ATOM 1740 C CA . LEU A 1 233 ? 42.750 40.280 46.639 1.00 15.86 213 LEU A CA 1
ATOM 1741 C C . LEU A 1 233 ? 41.285 39.841 46.520 1.00 16.68 213 LEU A C 1
ATOM 1742 O O . LEU A 1 233 ? 40.928 39.023 45.652 1.00 15.56 213 LEU A O 1
ATOM 1747 N N . VAL A 1 234 ? 40.442 40.422 47.373 1.00 16.79 214 VAL A N 1
ATOM 1748 C CA . VAL A 1 234 ? 39.005 40.163 47.369 1.00 17.43 214 VAL A CA 1
ATOM 1749 C C . VAL A 1 234 ? 38.166 41.437 47.613 1.00 18.07 214 VAL A C 1
ATOM 1750 O O . VAL A 1 234 ? 38.505 42.265 48.455 1.00 18.35 214 VAL A O 1
ATOM 1754 N N . ASP A 1 235 ? 37.062 41.573 46.880 1.00 18.23 215 ASP A N 1
ATOM 1755 C CA . ASP A 1 235 ? 36.066 42.625 47.176 1.00 19.97 215 ASP A CA 1
ATOM 1756 C C . ASP A 1 235 ? 35.270 42.284 48.429 1.00 19.58 215 ASP A C 1
ATOM 1757 O O . ASP A 1 235 ? 34.925 41.112 48.656 1.00 19.31 215 ASP A O 1
ATOM 1762 N N . ALA A 1 236 ? 34.985 43.305 49.246 1.00 19.14 216 ALA A N 1
ATOM 1763 C CA . ALA A 1 236 ? 34.222 43.148 50.507 1.00 18.88 216 ALA A CA 1
ATOM 1764 C C . ALA A 1 236 ? 32.938 42.351 50.289 1.00 18.88 216 ALA A C 1
ATOM 1765 O O . ALA A 1 236 ? 32.557 41.508 51.122 1.00 18.80 216 ALA A O 1
ATOM 1767 N N . GLY A 1 237 ? 32.299 42.611 49.142 1.00 17.52 217 GLY A N 1
ATOM 1768 C CA . GLY A 1 237 ? 31.015 41.994 48.783 1.00 17.97 217 GLY A CA 1
ATOM 1769 C C . GLY A 1 237 ? 31.079 40.525 48.417 1.00 18.10 217 GLY A C 1
ATOM 1770 O O . GLY A 1 237 ? 30.036 39.857 48.300 1.00 17.34 217 GLY A O 1
ATOM 1771 N N . ASP A 1 238 ? 32.296 40.016 48.227 1.00 16.51 218 ASP A N 1
ATOM 1772 C CA . ASP A 1 238 ? 32.503 38.643 47.763 1.00 17.61 218 ASP A CA 1
ATOM 1773 C C . ASP A 1 238 ? 33.062 37.744 48.860 1.00 17.61 218 ASP A C 1
ATOM 1774 O O . ASP A 1 238 ? 33.001 36.506 48.764 1.00 17.70 218 ASP A O 1
ATOM 1779 N N . ILE A 1 239 ? 33.642 38.355 49.887 1.00 18.08 219 ILE A N 1
ATOM 1780 C CA . ILE A 1 239 ? 34.339 37.579 50.924 1.00 19.30 219 ILE A CA 1
ATOM 1781 C C . ILE A 1 239 ? 33.453 36.563 51.649 1.00 18.46 219 ILE A C 1
ATOM 1782 O O . ILE A 1 239 ? 33.889 35.442 51.886 1.00 18.54 219 ILE A O 1
ATOM 1787 N N . ALA A 1 240 ? 32.215 36.925 51.981 1.00 18.09 220 ALA A N 1
ATOM 1788 C CA . ALA A 1 240 ? 31.352 35.985 52.716 1.00 17.72 220 ALA A CA 1
ATOM 1789 C C . ALA A 1 240 ? 31.114 34.712 51.903 1.00 17.66 220 ALA A C 1
ATOM 1790 O O . ALA A 1 240 ? 31.155 33.610 52.447 1.00 18.61 220 ALA A O 1
ATOM 1792 N N . GLY A 1 241 ? 30.867 34.858 50.599 1.00 16.91 221 GLY A N 1
ATOM 1793 C CA . GLY A 1 241 ? 30.688 33.689 49.752 1.00 16.87 221 GLY A CA 1
ATOM 1794 C C . GLY A 1 241 ? 31.927 32.806 49.690 1.00 16.38 221 GLY A C 1
ATOM 1795 O O . GLY A 1 241 ? 31.821 31.580 49.558 1.00 17.79 221 GLY A O 1
ATOM 1796 N N . PHE A 1 242 ? 33.109 33.399 49.767 1.00 15.63 222 PHE A N 1
ATOM 1797 C CA . PHE A 1 242 ? 34.330 32.596 49.697 1.00 16.67 222 PHE A CA 1
ATOM 1798 C C . PHE A 1 242 ? 34.593 31.843 50.986 1.00 16.67 222 PHE A C 1
ATOM 1799 O O . PHE A 1 242 ? 35.041 30.709 50.944 1.00 16.05 222 PHE A O 1
ATOM 1807 N N . LEU A 1 243 ? 34.323 32.497 52.115 1.00 16.15 223 LEU A N 1
ATOM 1808 C CA . LEU A 1 243 ? 34.690 31.946 53.437 1.00 18.04 223 LEU A CA 1
ATOM 1809 C C . LEU A 1 243 ? 33.690 30.921 53.958 1.00 19.24 223 LEU A C 1
ATOM 1810 O O . LEU A 1 243 ? 34.080 29.980 54.668 1.00 18.54 223 LEU A O 1
ATOM 1815 N N . LEU A 1 244 ? 32.415 31.118 53.633 1.00 20.63 224 LEU A N 1
ATOM 1816 C CA . LEU A 1 244 ? 31.339 30.293 54.205 1.00 23.33 224 LEU A CA 1
ATOM 1817 C C . LEU A 1 244 ? 30.624 29.433 53.176 1.00 25.70 224 LEU A C 1
ATOM 1818 O O . LEU A 1 244 ? 29.857 28.512 53.530 1.00 27.91 224 LEU A O 1
ATOM 1829 N N . THR B 1 22 ? 53.447 24.328 33.251 1.00 27.34 2 THR B N 1
ATOM 1830 C CA . THR B 1 22 ? 53.676 25.348 34.283 1.00 25.55 2 THR B CA 1
ATOM 1831 C C . THR B 1 22 ? 53.831 24.702 35.679 1.00 23.80 2 THR B C 1
ATOM 1832 O O . THR B 1 22 ? 53.762 23.463 35.821 1.00 22.45 2 THR B O 1
ATOM 1836 N N . GLU B 1 23 ? 54.066 25.535 36.692 1.00 22.20 3 GLU B N 1
ATOM 1837 C CA . GLU B 1 23 ? 54.455 25.035 38.009 1.00 21.27 3 GLU B CA 1
ATOM 1838 C C . GLU B 1 23 ? 53.310 24.324 38.697 1.00 19.42 3 GLU B C 1
ATOM 1839 O O . GLU B 1 23 ? 52.158 24.684 38.497 1.00 19.65 3 GLU B O 1
ATOM 1845 N N . ILE B 1 24 ? 53.647 23.350 39.537 1.00 16.79 4 ILE B N 1
ATOM 1846 C CA . ILE B 1 24 ? 52.626 22.604 40.260 1.00 15.28 4 ILE B CA 1
ATOM 1847 C C . ILE B 1 24 ? 52.709 23.044 41.717 1.00 14.07 4 ILE B C 1
ATOM 1848 O O . ILE B 1 24 ? 53.778 22.927 42.346 1.00 13.57 4 ILE B O 1
ATOM 1853 N N . TYR B 1 25 ? 51.584 23.532 42.246 1.00 13.82 5 TYR B N 1
ATOM 1854 C CA . TYR B 1 25 ? 51.493 23.890 43.659 1.00 13.33 5 TYR B CA 1
ATOM 1855 C C . TYR B 1 25 ? 51.020 22.714 44.481 1.00 13.49 5 TYR B C 1
ATOM 1856 O O . TYR B 1 25 ? 50.315 21.826 43.966 1.00 12.64 5 TYR B O 1
ATOM 1865 N N . THR B 1 26 ? 51.317 22.756 45.785 1.00 12.76 6 THR B N 1
ATOM 1866 C CA . THR B 1 26 ? 50.789 21.754 46.697 1.00 12.98 6 THR B CA 1
ATOM 1867 C C . THR B 1 26 ? 50.534 22.356 48.084 1.00 12.84 6 THR B C 1
ATOM 1868 O O . THR B 1 26 ? 51.122 23.399 48.458 1.00 13.05 6 THR B O 1
ATOM 1872 N N . SER B 1 27 ? 49.585 21.740 48.792 1.00 12.76 7 SER B N 1
ATOM 1873 C CA A SER B 1 27 ? 49.266 22.139 50.158 0.50 12.36 7 SER B CA 1
ATOM 1874 C CA B SER B 1 27 ? 49.269 22.149 50.155 0.50 13.09 7 SER B CA 1
ATOM 1875 C C . SER B 1 27 ? 49.111 20.920 51.029 1.00 13.42 7 SER B C 1
ATOM 1876 O O . SER B 1 27 ? 48.582 19.906 50.580 1.00 12.73 7 SER B O 1
ATOM 1881 N N . VAL B 1 28 ? 49.602 21.022 52.269 1.00 13.52 8 VAL B N 1
ATOM 1882 C CA . VAL B 1 28 ? 49.308 20.044 53.318 1.00 13.92 8 VAL B CA 1
ATOM 1883 C C . VAL B 1 28 ? 48.577 20.811 54.438 1.00 14.17 8 VAL B C 1
ATOM 1884 O O . VAL B 1 28 ? 49.042 21.860 54.901 1.00 14.97 8 VAL B O 1
ATOM 1888 N N . LEU B 1 29 ? 47.408 20.309 54.823 1.00 14.69 9 LEU B N 1
ATOM 1889 C CA . LEU B 1 29 ? 46.610 20.912 55.902 1.00 13.97 9 LEU B CA 1
ATOM 1890 C C . LEU B 1 29 ? 46.371 19.824 56.931 1.00 14.66 9 LEU B C 1
ATOM 1891 O O . LEU B 1 29 ? 46.117 18.677 56.564 1.00 16.55 9 LEU B O 1
ATOM 1896 N N . SER B 1 30 ? 46.409 20.167 58.217 1.00 15.15 10 SER B N 1
ATOM 1897 C CA . SER B 1 30 ? 46.043 19.183 59.237 1.00 13.87 10 SER B CA 1
ATOM 1898 C C . SER B 1 30 ? 45.039 19.810 60.174 1.00 14.29 10 SER B C 1
ATOM 1899 O O . SER B 1 30 ? 45.044 21.036 60.380 1.00 14.02 10 SER B O 1
ATOM 1902 N N . TYR B 1 31 ? 44.152 18.976 60.704 1.00 13.40 11 TYR B N 1
ATOM 1903 C CA . TYR B 1 31 ? 43.083 19.455 61.567 1.00 14.31 11 TYR B CA 1
ATOM 1904 C C . TYR B 1 31 ? 42.914 18.563 62.781 1.00 14.01 11 TYR B C 1
ATOM 1905 O O . TYR B 1 31 ? 43.145 17.353 62.709 1.00 14.02 11 TYR B O 1
ATOM 1914 N N . ARG B 1 32 ? 42.409 19.159 63.860 1.00 14.72 12 ARG B N 1
ATOM 1915 C CA . ARG B 1 32 ? 42.146 18.423 65.081 1.00 14.81 12 ARG B CA 1
ATOM 1916 C C . ARG B 1 32 ? 40.684 18.652 65.474 1.00 14.29 12 ARG B C 1
ATOM 1917 O O . ARG B 1 32 ? 40.253 19.800 65.602 1.00 14.53 12 ARG B O 1
ATOM 1925 N N . LEU B 1 33 ? 39.942 17.560 65.679 1.00 13.95 13 LEU B N 1
ATOM 1926 C CA . LEU B 1 33 ? 38.562 17.662 66.134 1.00 14.86 13 LEU B CA 1
ATOM 1927 C C . LEU B 1 33 ? 38.532 18.335 67.512 1.00 15.42 13 LEU B C 1
ATOM 1928 O O . LEU B 1 33 ? 39.350 18.046 68.379 1.00 14.86 13 LEU B O 1
ATOM 1933 N N . LEU B 1 34 ? 37.592 19.256 67.686 1.00 16.83 14 LEU B N 1
ATOM 1934 C CA . LEU B 1 34 ? 37.471 20.017 68.942 1.00 17.26 14 LEU B CA 1
ATOM 1935 C C . LEU B 1 34 ? 37.117 19.096 70.110 1.00 17.11 14 LEU B C 1
ATOM 1936 O O . LEU B 1 34 ? 36.289 18.171 69.989 1.00 17.15 14 LEU B O 1
ATOM 1941 N N . GLU B 1 35 ? 37.766 19.359 71.238 1.00 16.66 15 GLU B N 1
ATOM 1942 C CA . GLU B 1 35 ? 37.531 18.603 72.470 1.00 17.84 15 GLU B CA 1
ATOM 1943 C C . GLU B 1 35 ? 36.350 19.165 73.263 1.00 18.48 15 GLU B C 1
ATOM 1944 O O . GLU B 1 35 ? 35.907 20.310 73.030 1.00 18.70 15 GLU B O 1
ATOM 1950 N N . GLY B 1 36 ? 35.843 18.381 74.216 1.00 18.54 16 GLY B N 1
ATOM 1951 C CA . GLY B 1 36 ? 34.810 18.862 75.128 1.00 20.90 16 GLY B CA 1
ATOM 1952 C C . GLY B 1 36 ? 33.401 18.569 74.687 1.00 22.99 16 GLY B C 1
ATOM 1953 O O . GLY B 1 36 ? 32.457 19.035 75.302 1.00 23.68 16 GLY B O 1
ATOM 1954 N N . LYS B 1 37 ? 33.252 17.798 73.620 1.00 24.99 17 LYS B N 1
ATOM 1955 C CA . LYS B 1 37 ? 31.923 17.391 73.184 1.00 27.38 17 LYS B CA 1
ATOM 1956 C C . LYS B 1 37 ? 31.882 15.891 72.919 1.00 27.05 17 LYS B C 1
ATOM 1957 O O . LYS B 1 37 ? 32.809 15.328 72.338 1.00 28.12 17 LYS B O 1
ATOM 1963 N N . ALA B 1 38 ? 30.826 15.228 73.366 1.00 27.89 18 ALA B N 1
ATOM 1964 C CA . ALA B 1 38 ? 30.676 13.821 73.015 1.00 28.22 18 ALA B CA 1
ATOM 1965 C C . ALA B 1 38 ? 30.006 13.771 71.664 1.00 28.24 18 ALA B C 1
ATOM 1966 O O . ALA B 1 38 ? 29.126 14.577 71.380 1.00 29.40 18 ALA B O 1
ATOM 1968 N N . TYR B 1 39 ? 30.439 12.849 70.818 1.00 28.20 19 TYR B N 1
ATOM 1969 C CA . TYR B 1 39 ? 29.890 12.722 69.471 1.00 28.58 19 TYR B CA 1
ATOM 1970 C C . TYR B 1 39 ? 28.820 11.642 69.437 1.00 27.93 19 TYR B C 1
ATOM 1971 O O . TYR B 1 39 ? 29.072 10.498 69.790 1.00 27.90 19 TYR B O 1
ATOM 1980 N N . SER B 1 40 ? 27.616 12.028 69.051 1.00 27.66 20 SER B N 1
ATOM 1981 C CA . SER B 1 40 ? 26.526 11.082 68.886 1.00 27.06 20 SER B CA 1
ATOM 1982 C C . SER B 1 40 ? 26.740 10.287 67.591 1.00 27.01 20 SER B C 1
ATOM 1983 O O . SER B 1 40 ? 27.621 10.617 66.778 1.00 25.15 20 SER B O 1
ATOM 1986 N N . ASP B 1 41 ? 25.909 9.265 67.379 1.00 26.30 21 ASP B N 1
ATOM 1987 C CA . ASP B 1 41 ? 25.937 8.538 66.121 1.00 26.46 21 ASP B CA 1
ATOM 1988 C C . ASP B 1 41 ? 25.590 9.478 64.950 1.00 25.76 21 ASP B C 1
ATOM 1989 O O . ASP B 1 41 ? 26.177 9.364 63.878 1.00 24.71 21 ASP B O 1
ATOM 1994 N N . ALA B 1 42 ? 24.660 10.416 65.175 1.00 24.93 22 ALA B N 1
ATOM 1995 C CA . ALA B 1 42 ? 24.331 11.449 64.183 1.00 24.45 22 ALA B CA 1
ATOM 1996 C C . ALA B 1 42 ? 25.541 12.326 63.834 1.00 24.33 22 ALA B C 1
ATOM 1997 O O . ALA B 1 42 ? 25.766 12.653 62.655 1.00 22.67 22 ALA B O 1
ATOM 1999 N N . ASP B 1 43 ? 26.312 12.705 64.859 1.00 23.70 23 ASP B N 1
ATOM 2000 C CA . ASP B 1 43 ? 27.568 13.421 64.653 1.00 23.89 23 ASP B CA 1
ATOM 2001 C C . ASP B 1 43 ? 28.533 12.607 63.781 1.00 22.23 23 ASP B C 1
ATOM 2002 O O . ASP B 1 43 ? 29.228 13.181 62.934 1.00 21.52 23 ASP B O 1
ATOM 2007 N N . THR B 1 44 ? 28.586 11.287 64.010 1.00 21.16 24 THR B N 1
ATOM 2008 C CA . THR B 1 44 ? 29.471 10.393 63.245 1.00 20.01 24 THR B CA 1
ATOM 2009 C C . THR B 1 44 ? 29.040 10.356 61.767 1.00 18.94 24 THR B C 1
ATOM 2010 O O . THR B 1 44 ? 29.853 10.504 60.862 1.00 17.64 24 THR B O 1
ATOM 2014 N N . ARG B 1 45 ? 27.745 10.165 61.538 1.00 18.11 25 ARG B N 1
ATOM 2015 C CA . ARG B 1 45 ? 27.201 10.200 60.199 1.00 17.11 25 ARG B CA 1
ATOM 2016 C C . ARG B 1 45 ? 27.463 11.520 59.489 1.00 17.08 25 ARG B C 1
ATOM 2017 O O . ARG B 1 45 ? 27.793 11.531 58.302 1.00 16.56 25 ARG B O 1
ATOM 2025 N N . SER B 1 46 ? 27.309 12.627 60.214 1.00 16.45 26 SER B N 1
ATOM 2026 C CA . SER B 1 46 ? 27.592 13.963 59.670 1.00 16.52 26 SER B CA 1
ATOM 2027 C C . SER B 1 46 ? 29.052 14.085 59.230 1.00 15.51 26 SER B C 1
ATOM 2028 O O . SER B 1 46 ? 29.341 14.568 58.143 1.00 14.75 26 SER B O 1
ATOM 2031 N N . LEU B 1 47 ? 29.975 13.603 60.056 1.00 14.26 27 LEU B N 1
ATOM 2032 C CA . LEU B 1 47 ? 31.398 13.653 59.699 1.00 15.00 27 LEU B CA 1
ATOM 2033 C C . LEU B 1 47 ? 31.696 12.805 58.446 1.00 14.42 27 LEU B C 1
ATOM 2034 O O . LEU B 1 47 ? 32.460 13.208 57.577 1.00 13.50 27 LEU B O 1
ATOM 2039 N N . ASP B 1 48 ? 31.085 11.624 58.379 1.00 14.46 28 ASP B N 1
ATOM 2040 C CA . ASP B 1 48 ? 31.213 10.754 57.212 1.00 15.04 28 ASP B CA 1
ATOM 2041 C C . ASP B 1 48 ? 30.705 11.467 55.936 1.00 14.84 28 ASP B C 1
ATOM 2042 O O . ASP B 1 48 ? 31.409 11.545 54.924 1.00 14.75 28 ASP B O 1
ATOM 2047 N N . ARG B 1 49 ? 29.495 12.020 55.994 1.00 15.49 29 ARG B N 1
ATOM 2048 C CA . ARG B 1 49 ? 28.968 12.797 54.885 1.00 15.95 29 ARG B CA 1
ATOM 2049 C C . ARG B 1 49 ? 29.905 13.956 54.469 1.00 16.25 29 ARG B C 1
ATOM 2050 O O . ARG B 1 49 ? 30.157 14.168 53.276 1.00 15.36 29 ARG B O 1
ATOM 2074 N N . ARG B 1 52 ? 33.147 12.593 52.774 1.00 13.66 32 ARG B N 1
ATOM 2075 C CA . ARG B 1 52 ? 32.799 12.114 51.437 1.00 13.45 32 ARG B CA 1
ATOM 2076 C C . ARG B 1 52 ? 32.583 13.293 50.475 1.00 14.66 32 ARG B C 1
ATOM 2077 O O . ARG B 1 52 ? 33.053 13.261 49.328 1.00 13.88 32 ARG B O 1
ATOM 2085 N N . SER B 1 53 ? 31.916 14.333 50.973 1.00 13.83 33 SER B N 1
ATOM 2086 C CA . SER B 1 53 ? 31.653 15.543 50.216 1.00 13.14 33 SER B CA 1
ATOM 2087 C C . SER B 1 53 ? 32.945 16.277 49.837 1.00 13.12 33 SER B C 1
ATOM 2088 O O . SER B 1 53 ? 33.089 16.707 48.711 1.00 11.48 33 SER B O 1
ATOM 2091 N N . ILE B 1 54 ? 33.908 16.328 50.758 1.00 12.55 34 ILE B N 1
ATOM 2092 C CA . ILE B 1 54 ? 35.230 16.924 50.463 1.00 12.93 34 ILE B CA 1
ATOM 2093 C C . ILE B 1 54 ? 35.960 16.122 49.372 1.00 13.32 34 ILE B C 1
ATOM 2094 O O . ILE B 1 54 ? 36.460 16.672 48.386 1.00 12.01 34 ILE B O 1
ATOM 2099 N N . ASP B 1 55 ? 35.968 14.809 49.526 1.00 13.17 35 ASP B N 1
ATOM 2100 C CA . ASP B 1 55 ? 36.566 13.934 48.518 1.00 14.67 35 ASP B CA 1
ATOM 2101 C C . ASP B 1 55 ? 35.921 14.110 47.122 1.00 14.72 35 ASP B C 1
ATOM 2102 O O . ASP B 1 55 ? 36.625 14.147 46.087 1.00 14.63 35 ASP B O 1
ATOM 2107 N N . GLU B 1 56 ? 34.593 14.246 47.091 1.00 14.68 36 GLU B N 1
ATOM 2108 C CA . GLU B 1 56 ? 33.884 14.489 45.828 1.00 14.93 36 GLU B CA 1
ATOM 2109 C C . GLU B 1 56 ? 34.266 15.830 45.199 1.00 13.96 36 GLU B C 1
ATOM 2110 O O . GLU B 1 56 ? 34.397 15.922 43.977 1.00 13.65 36 GLU B O 1
ATOM 2116 N N . PHE B 1 57 ? 34.391 16.852 46.044 1.00 12.14 37 PHE B N 1
ATOM 2117 C CA . PHE B 1 57 ? 34.840 18.178 45.635 1.00 12.57 37 PHE B CA 1
ATOM 2118 C C . PHE B 1 57 ? 36.185 18.097 44.898 1.00 12.35 37 PHE B C 1
ATOM 2119 O O . PHE B 1 57 ? 36.319 18.676 43.804 1.00 13.52 37 PHE B O 1
ATOM 2127 N N . PHE B 1 58 ? 37.165 17.363 45.456 1.00 11.66 38 PHE B N 1
ATOM 2128 C CA . PHE B 1 58 ? 38.477 17.207 44.776 1.00 12.32 38 PHE B CA 1
ATOM 2129 C C . PHE B 1 58 ? 38.399 16.364 43.481 1.00 12.87 38 PHE B C 1
ATOM 2130 O O . PHE B 1 58 ? 39.000 16.699 42.432 1.00 12.68 38 PHE B O 1
ATOM 2138 N N . SER B 1 59 ? 37.605 15.300 43.524 1.00 13.84 39 SER B N 1
ATOM 2139 C CA . SER B 1 59 ? 37.462 14.399 42.383 1.00 14.48 39 SER B CA 1
ATOM 2140 C C . SER B 1 59 ? 36.777 15.069 41.189 1.00 14.63 39 SER B C 1
ATOM 2141 O O . SER B 1 59 ? 37.073 14.747 40.023 1.00 14.21 39 SER B O 1
ATOM 2144 N N . ALA B 1 60 ? 35.855 15.989 41.470 1.00 13.37 40 ALA B N 1
ATOM 2145 C CA . ALA B 1 60 ? 34.995 16.528 40.418 1.00 13.49 40 ALA B CA 1
ATOM 2146 C C . ALA B 1 60 ? 35.738 17.511 39.534 1.00 13.53 40 ALA B C 1
ATOM 2147 O O . ALA B 1 60 ? 35.359 17.707 38.376 1.00 12.76 40 ALA B O 1
ATOM 2149 N N . ASN B 1 61 ? 36.774 18.137 40.094 1.00 12.76 41 ASN B N 1
ATOM 2150 C CA . ASN B 1 61 ? 37.597 19.104 39.329 1.00 12.82 41 ASN B CA 1
ATOM 2151 C C . ASN B 1 61 ? 38.928 18.505 38.826 1.00 12.19 41 ASN B C 1
ATOM 2152 O O . ASN B 1 61 ? 39.849 18.274 39.621 1.00 11.94 41 ASN B O 1
ATOM 2157 N N . PRO B 1 62 ? 39.037 18.286 37.498 1.00 13.29 42 PRO B N 1
ATOM 2158 C CA . PRO B 1 62 ? 40.283 17.684 36.978 1.00 13.68 42 PRO B CA 1
ATOM 2159 C C . PRO B 1 62 ? 41.524 18.551 37.212 1.00 13.83 42 PRO B C 1
ATOM 2160 O O . PRO B 1 62 ? 42.663 18.052 37.145 1.00 13.62 42 PRO B O 1
ATOM 2164 N N . GLY B 1 63 ? 41.317 19.826 37.531 1.00 13.47 43 GLY B N 1
ATOM 2165 C CA . GLY B 1 63 ? 42.422 20.716 37.918 1.00 13.42 43 GLY B CA 1
ATOM 2166 C C . GLY B 1 63 ? 43.173 20.289 39.177 1.00 14.09 43 GLY B C 1
ATOM 2167 O O . GLY B 1 63 ? 44.330 20.683 39.376 1.00 14.04 43 GLY B O 1
ATOM 2168 N N . TYR B 1 64 ? 42.522 19.506 40.044 1.00 13.48 44 TYR B N 1
ATOM 2169 C CA . TYR B 1 64 ? 43.240 18.890 41.153 1.00 13.41 44 TYR B CA 1
ATOM 2170 C C . TYR B 1 64 ? 43.931 17.618 40.692 1.00 13.16 44 TYR B C 1
ATOM 2171 O O . TYR B 1 64 ? 43.275 16.639 40.336 1.00 13.12 44 TYR B O 1
ATOM 2180 N N . ILE B 1 65 ? 45.266 17.655 40.703 1.00 12.42 45 ILE B N 1
ATOM 2181 C CA . ILE B 1 65 ? 46.108 16.537 40.240 1.00 13.15 45 ILE B CA 1
ATOM 2182 C C . ILE B 1 65 ? 46.055 15.364 41.204 1.00 13.57 45 ILE B C 1
ATOM 2183 O O . ILE B 1 65 ? 45.957 14.206 40.790 1.00 14.33 45 ILE B O 1
ATOM 2188 N N . ASN B 1 66 ? 46.088 15.665 42.500 1.00 13.65 46 ASN B N 1
ATOM 2189 C CA . ASN B 1 66 ? 45.875 14.616 43.505 1.00 13.52 46 ASN B CA 1
ATOM 2190 C C . ASN B 1 66 ? 45.169 15.180 44.735 1.00 12.54 46 ASN B C 1
ATOM 2191 O O . ASN B 1 66 ? 45.107 16.406 44.938 1.00 12.63 46 ASN B O 1
ATOM 2196 N N . PHE B 1 67 ? 44.604 14.288 45.521 1.00 12.62 47 PHE B N 1
ATOM 2197 C CA . PHE B 1 67 ? 44.026 14.663 46.827 1.00 13.15 47 PHE B CA 1
ATOM 2198 C C . PHE B 1 67 ? 43.987 13.364 47.615 1.00 13.22 47 PHE B C 1
ATOM 2199 O O . PHE B 1 67 ? 43.374 12.390 47.177 1.00 12.99 47 PHE B O 1
ATOM 2207 N N . HIS B 1 68 ? 44.654 13.361 48.763 1.00 14.04 48 HIS B N 1
ATOM 2208 C CA . HIS B 1 68 ? 44.669 12.221 49.655 1.00 15.22 48 HIS B CA 1
ATOM 2209 C C . HIS B 1 68 ? 44.417 12.665 51.111 1.00 15.21 48 HIS B C 1
ATOM 2210 O O . HIS B 1 68 ? 44.749 13.792 51.523 1.00 14.94 48 HIS B O 1
ATOM 2217 N N . ILE B 1 69 ? 43.802 11.759 51.867 1.00 14.33 49 ILE B N 1
ATOM 2218 C CA . ILE B 1 69 ? 43.481 12.005 53.261 1.00 14.40 49 ILE B CA 1
ATOM 2219 C C . ILE B 1 69 ? 44.288 10.987 54.082 1.00 13.81 49 ILE B C 1
ATOM 2220 O O . ILE B 1 69 ? 44.433 9.827 53.659 1.00 13.43 49 ILE B O 1
ATOM 2225 N N . TYR B 1 70 ? 44.813 11.434 55.225 1.00 13.60 50 TYR B N 1
ATOM 2226 C CA . TYR B 1 70 ? 45.620 10.597 56.104 1.00 13.80 50 TYR B CA 1
ATOM 2227 C C . TYR B 1 70 ? 45.143 10.664 57.554 1.00 13.11 50 TYR B C 1
ATOM 2228 O O . TYR B 1 70 ? 44.794 11.751 58.067 1.00 12.17 50 TYR B O 1
ATOM 2237 N N . ARG B 1 71 ? 45.114 9.513 58.197 1.00 13.34 51 ARG B N 1
ATOM 2238 C CA . ARG B 1 71 ? 45.002 9.486 59.675 1.00 13.82 51 ARG B CA 1
ATOM 2239 C C . ARG B 1 71 ? 46.335 9.935 60.263 1.00 14.36 51 ARG B C 1
ATOM 2240 O O . ARG B 1 71 ? 47.379 9.767 59.644 1.00 16.05 51 ARG B O 1
ATOM 2248 N N . SER B 1 72 ? 46.296 10.537 61.444 1.00 15.83 52 SER B N 1
ATOM 2249 C CA . SER B 1 72 ? 47.494 11.150 62.015 1.00 16.03 52 SER B CA 1
ATOM 2250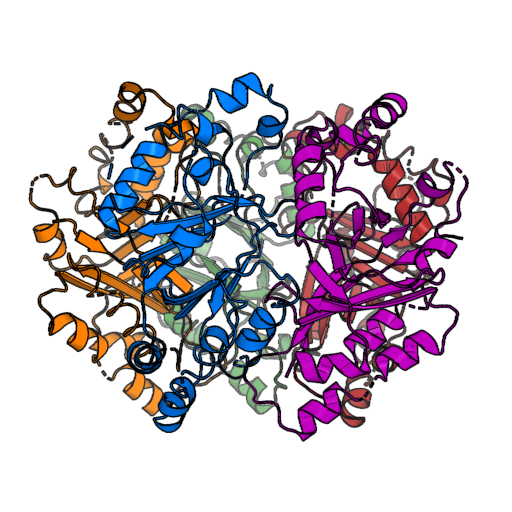 C C . SER B 1 72 ? 48.021 10.405 63.227 1.00 16.48 52 SER B C 1
ATOM 2251 O O . SER B 1 72 ? 47.280 10.179 64.165 1.00 16.24 52 SER B O 1
ATOM 2254 N N . TYR B 1 73 ? 49.322 10.099 63.234 1.00 16.19 53 TYR B N 1
ATOM 2255 C CA . TYR B 1 73 ? 49.988 9.527 64.399 1.00 17.48 53 TYR B CA 1
ATOM 2256 C C . TYR B 1 73 ? 50.093 10.511 65.575 1.00 18.35 53 TYR B C 1
ATOM 2257 O O . TYR B 1 73 ? 50.037 10.098 66.719 1.00 19.89 53 TYR B O 1
ATOM 2266 N N . ARG B 1 74 ? 50.198 11.803 65.288 1.00 15.60 54 ARG B N 1
ATOM 2267 C CA . ARG B 1 74 ? 50.276 12.817 66.354 1.00 15.87 54 ARG B CA 1
ATOM 2268 C C . ARG B 1 74 ? 48.902 13.133 66.959 1.00 14.55 54 ARG B C 1
ATOM 2269 O O . ARG B 1 74 ? 47.920 13.254 66.249 1.00 14.09 54 ARG B O 1
ATOM 2277 N N . THR B 1 75 ? 48.848 13.323 68.262 1.00 14.59 55 THR B N 1
ATOM 2278 C CA . THR B 1 75 ? 47.565 13.706 68.900 1.00 15.43 55 THR B CA 1
ATOM 2279 C C . THR B 1 75 ? 47.136 15.134 68.581 1.00 16.62 55 THR B C 1
ATOM 2280 O O . THR B 1 75 ? 45.957 15.479 68.811 1.00 17.60 55 THR B O 1
ATOM 2284 N N . ASP B 1 76 ? 48.042 15.970 68.072 1.00 15.41 56 ASP B N 1
ATOM 2285 C CA . ASP B 1 76 ? 47.629 17.344 67.776 1.00 17.14 56 ASP B CA 1
ATOM 2286 C C . ASP B 1 76 ? 46.908 17.509 66.432 1.00 16.99 56 ASP B C 1
ATOM 2287 O O . ASP B 1 76 ? 46.475 18.629 66.067 1.00 16.36 56 ASP B O 1
ATOM 2292 N N . SER B 1 77 ? 46.750 16.378 65.729 1.00 16.50 57 SER B N 1
ATOM 2293 C CA . SER B 1 77 ? 45.912 16.268 64.555 1.00 17.22 57 SER B CA 1
ATOM 2294 C C . SER B 1 77 ? 45.103 14.974 64.552 1.00 17.47 57 SER B C 1
ATOM 2295 O O . SER B 1 77 ? 45.541 13.954 65.075 1.00 18.73 57 SER B O 1
ATOM 2298 N N . ASP B 1 78 ? 43.914 15.038 63.960 1.00 14.94 58 ASP B N 1
ATOM 2299 C CA . ASP B 1 78 ? 43.153 13.842 63.657 1.00 14.96 58 ASP B CA 1
ATOM 2300 C C . ASP B 1 78 ? 43.181 13.471 62.178 1.00 15.54 58 ASP B C 1
ATOM 2301 O O . ASP B 1 78 ? 42.991 12.314 61.829 1.00 16.77 58 ASP B O 1
ATOM 2306 N N . VAL B 1 79 ? 43.394 14.448 61.307 1.00 14.17 59 VAL B N 1
ATOM 2307 C CA . VAL B 1 79 ? 43.358 14.180 59.881 1.00 15.06 59 VAL B CA 1
ATOM 2308 C C . VAL B 1 79 ? 44.363 15.129 59.211 1.00 15.40 59 VAL B C 1
ATOM 2309 O O . VAL B 1 79 ? 44.606 16.265 59.680 1.00 14.54 59 VAL B O 1
ATOM 2313 N N . ILE B 1 80 ? 44.929 14.640 58.113 1.00 14.66 60 ILE B N 1
ATOM 2314 C CA . ILE B 1 80 ? 45.871 15.395 57.306 1.00 14.70 60 ILE B CA 1
ATOM 2315 C C . ILE B 1 80 ? 45.355 15.280 55.877 1.00 14.01 60 ILE B C 1
ATOM 2316 O O . ILE B 1 80 ? 44.980 14.181 55.426 1.00 14.43 60 ILE B O 1
ATOM 2321 N N . PHE B 1 81 ? 45.369 16.405 55.171 1.00 12.98 61 PHE B N 1
ATOM 2322 C CA . PHE B 1 81 ? 44.978 16.472 53.745 1.00 12.79 61 PHE B CA 1
ATOM 2323 C C . PHE B 1 81 ? 46.184 16.903 52.910 1.00 12.67 61 PHE B C 1
ATOM 2324 O O . PHE B 1 81 ? 46.927 17.805 53.293 1.00 14.43 61 PHE B O 1
ATOM 2332 N N . TRP B 1 82 ? 46.315 16.316 51.726 1.00 12.57 62 TRP B N 1
ATOM 2333 C CA . TRP B 1 82 ? 47.358 16.726 50.798 1.00 12.12 62 TRP B CA 1
ATOM 2334 C C . TRP B 1 82 ? 46.726 16.863 49.412 1.00 12.76 62 TRP B C 1
ATOM 2335 O O . TRP B 1 82 ? 46.068 15.941 48.943 1.00 12.88 62 TRP B O 1
ATOM 2346 N N . TYR B 1 83 ? 46.956 17.985 48.741 1.00 12.94 63 TYR B N 1
ATOM 2347 C CA . TYR B 1 83 ? 46.432 18.095 47.350 1.00 13.15 63 TYR B CA 1
ATOM 2348 C C . TYR B 1 83 ? 47.322 18.989 46.518 1.00 12.82 63 TYR B C 1
ATOM 2349 O O . TYR B 1 83 ? 48.104 19.791 47.088 1.00 12.54 63 TYR B O 1
ATOM 2358 N N . SER B 1 84 ? 47.198 18.878 45.184 1.00 13.31 64 SER B N 1
ATOM 2359 C CA . SER B 1 84 ? 48.083 19.576 44.278 1.00 12.84 64 SER B CA 1
ATOM 2360 C C . SER B 1 84 ? 47.322 20.075 43.039 1.00 14.05 64 SER B C 1
ATOM 2361 O O . SER B 1 84 ? 46.368 19.438 42.616 1.00 12.71 64 SER B O 1
ATOM 2364 N N . SER B 1 85 ? 47.758 21.208 42.478 1.00 14.33 65 SER B N 1
ATOM 2365 C CA . SER B 1 85 ? 47.177 21.763 41.235 1.00 14.85 65 SER B CA 1
ATOM 2366 C C . SER B 1 85 ? 48.176 22.723 40.597 1.00 15.15 65 SER B C 1
ATOM 2367 O O . SER B 1 85 ? 48.975 23.332 41.302 1.00 15.10 65 SER B O 1
ATOM 2370 N N . ARG B 1 86 ? 48.118 22.881 39.270 1.00 16.08 66 ARG B N 1
ATOM 2371 C CA . ARG B 1 86 ? 48.860 23.965 38.623 1.00 16.31 66 ARG B CA 1
ATOM 2372 C C . ARG B 1 86 ? 48.159 25.301 38.820 1.00 17.20 66 ARG B C 1
ATOM 2373 O O . ARG B 1 86 ? 48.744 26.342 38.563 1.00 18.40 66 ARG B O 1
ATOM 2381 N N . ASN B 1 87 ? 46.901 25.289 39.266 1.00 16.60 67 ASN B N 1
ATOM 2382 C CA . ASN B 1 87 ? 46.128 26.522 39.288 1.00 16.01 67 ASN B CA 1
ATOM 2383 C C . ASN B 1 87 ? 46.099 27.113 40.704 1.00 15.95 67 ASN B C 1
ATOM 2384 O O . ASN B 1 87 ? 45.466 26.545 41.594 1.00 13.87 67 ASN B O 1
ATOM 2389 N N . PRO B 1 88 ? 46.768 28.267 40.922 1.00 15.98 68 PRO B N 1
ATOM 2390 C CA . PRO B 1 88 ? 46.787 28.783 42.314 1.00 16.17 68 PRO B CA 1
ATOM 2391 C C . PRO B 1 88 ? 45.420 29.265 42.813 1.00 15.94 68 PRO B C 1
ATOM 2392 O O . PRO B 1 88 ? 45.194 29.257 44.030 1.00 16.55 68 PRO B O 1
ATOM 2396 N N . ASP B 1 89 ? 44.519 29.636 41.896 1.00 14.01 69 ASP B N 1
ATOM 2397 C CA . ASP B 1 89 ? 43.100 29.900 42.217 1.00 14.56 69 ASP B CA 1
ATOM 2398 C C . ASP B 1 89 ? 42.430 28.644 42.813 1.00 13.29 69 ASP B C 1
ATOM 2399 O O . ASP B 1 89 ? 41.717 28.728 43.796 1.00 13.17 69 ASP B O 1
ATOM 2404 N N . LEU B 1 90 ? 42.661 27.477 42.203 1.00 13.09 70 LEU B N 1
ATOM 2405 C CA . LEU B 1 90 ? 42.108 26.242 42.747 1.00 13.16 70 LEU B CA 1
ATOM 2406 C C . LEU B 1 90 ? 42.693 25.934 44.141 1.00 12.94 70 LEU B C 1
ATOM 2407 O O . LEU B 1 90 ? 42.042 25.324 44.964 1.00 11.64 70 LEU B O 1
ATOM 2420 N N . ILE B 1 92 ? 43.640 28.164 46.576 1.00 13.05 72 ILE B N 1
ATOM 2421 C CA A ILE B 1 92 ? 42.988 28.909 47.630 0.50 13.19 72 ILE B CA 1
ATOM 2422 C CA B ILE B 1 92 ? 42.954 28.969 47.590 0.50 12.78 72 ILE B CA 1
ATOM 2423 C C . ILE B 1 92 ? 41.530 28.479 47.782 1.00 13.13 72 ILE B C 1
ATOM 2424 O O . ILE B 1 92 ? 41.031 28.397 48.905 1.00 12.57 72 ILE B O 1
ATOM 2433 N N . LEU B 1 93 ? 40.876 28.140 46.673 1.00 11.73 73 LEU B N 1
ATOM 2434 C CA . LEU B 1 93 ? 39.493 27.631 46.767 1.00 12.08 73 LEU B CA 1
ATOM 2435 C C . LEU B 1 93 ? 39.453 26.320 47.558 1.00 11.69 73 LEU B C 1
ATOM 2436 O O . LEU B 1 93 ? 38.509 26.061 48.296 1.00 12.14 73 LEU B O 1
ATOM 2441 N N . ALA B 1 94 ? 40.465 25.477 47.375 1.00 12.22 74 ALA B N 1
ATOM 2442 C CA . ALA B 1 94 ? 40.528 24.226 48.110 1.00 11.77 74 ALA B CA 1
ATOM 2443 C C . ALA B 1 94 ? 40.687 24.469 49.597 1.00 12.58 74 ALA B C 1
ATOM 2444 O O . ALA B 1 94 ? 39.959 23.880 50.380 1.00 11.13 74 ALA B O 1
ATOM 2446 N N . LYS B 1 95 ? 41.640 25.330 49.975 1.00 12.57 75 LYS B N 1
ATOM 2447 C CA . LYS B 1 95 ? 41.859 25.630 51.393 1.00 13.18 75 LYS B CA 1
ATOM 2448 C C . LYS B 1 95 ? 40.561 26.187 52.019 1.00 12.50 75 LYS B C 1
ATOM 2449 O O . LYS B 1 95 ? 40.181 25.772 53.094 1.00 11.75 75 LYS B O 1
ATOM 2455 N N . GLU B 1 96 ? 39.856 27.059 51.296 1.00 12.20 76 GLU B N 1
ATOM 2456 C CA . GLU B 1 96 ? 38.647 27.695 51.841 1.00 12.08 76 GLU B CA 1
ATOM 2457 C C . GLU B 1 96 ? 37.534 26.670 52.027 1.00 11.27 76 GLU B C 1
ATOM 2458 O O . GLU B 1 96 ? 36.778 26.702 53.004 1.00 11.76 76 GLU B O 1
ATOM 2464 N N . ARG B 1 97 ? 37.443 25.748 51.080 1.00 11.89 77 ARG B N 1
ATOM 2465 C CA A ARG B 1 97 ? 36.414 24.709 51.157 0.60 11.73 77 ARG B CA 1
ATOM 2466 C CA B ARG B 1 97 ? 36.434 2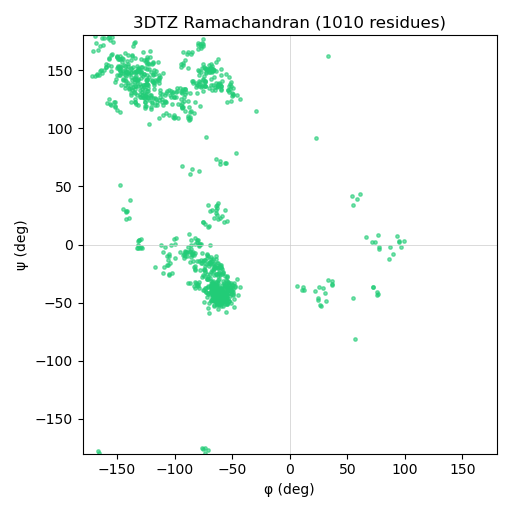4.682 51.136 0.40 11.86 77 ARG B CA 1
ATOM 2467 C C . ARG B 1 97 ? 36.674 23.795 52.360 1.00 12.25 77 ARG B C 1
ATOM 2468 O O . ARG B 1 97 ? 35.744 23.503 53.128 1.00 12.19 77 ARG B O 1
ATOM 2483 N N . VAL B 1 98 ? 37.920 23.352 52.510 1.00 11.34 78 VAL B N 1
ATOM 2484 C CA . VAL B 1 98 ? 38.316 22.444 53.572 1.00 12.46 78 VAL B CA 1
ATOM 2485 C C . VAL B 1 98 ? 38.105 23.159 54.927 1.00 12.70 78 VAL B C 1
ATOM 2486 O O . VAL B 1 98 ? 37.459 22.612 55.820 1.00 12.66 78 VAL B O 1
ATOM 2490 N N . GLN B 1 99 ? 38.566 24.398 55.035 1.00 13.69 79 GLN B N 1
ATOM 2491 C CA . GLN B 1 99 ? 38.373 25.160 56.284 1.00 12.95 79 GLN B CA 1
ATOM 2492 C C . GLN B 1 99 ? 36.891 25.384 56.603 1.00 13.19 79 GLN B C 1
ATOM 2493 O O . GLN B 1 99 ? 36.496 25.295 57.785 1.00 12.93 79 GLN B O 1
ATOM 2499 N N . ALA B 1 100 ? 36.064 25.676 55.577 1.00 12.39 80 ALA B N 1
ATOM 2500 C CA . ALA B 1 100 ? 34.630 25.901 55.818 1.00 13.27 80 ALA B CA 1
ATOM 2501 C C . ALA B 1 100 ? 33.947 24.633 56.354 1.00 13.69 80 ALA B C 1
ATOM 2502 O O . ALA B 1 100 ? 33.101 24.699 57.243 1.00 12.68 80 ALA B O 1
ATOM 2504 N N . SER B 1 101 ? 34.320 23.495 55.789 1.00 14.11 81 SER B N 1
ATOM 2505 C CA . SER B 1 101 ? 33.756 22.205 56.182 1.00 14.97 81 SER B CA 1
ATOM 2506 C C . SER B 1 101 ? 34.216 21.774 57.578 1.00 15.13 81 SER B C 1
ATOM 2507 O O . SER B 1 101 ? 33.429 21.215 58.351 1.00 14.77 81 SER B O 1
ATOM 2518 N N . ARG B 1 103 ? 35.726 23.909 60.073 1.00 15.28 83 ARG B N 1
ATOM 2519 C CA . ARG B 1 103 ? 35.658 24.838 61.211 1.00 15.91 83 ARG B CA 1
ATOM 2520 C C . ARG B 1 103 ? 34.500 24.638 62.250 1.00 15.80 83 ARG B C 1
ATOM 2521 O O . ARG B 1 103 ? 34.717 24.915 63.419 1.00 15.63 83 ARG B O 1
ATOM 2529 N N . PRO B 1 104 ? 33.305 24.132 61.845 1.00 15.88 84 PRO B N 1
ATOM 2530 C CA . PRO B 1 104 ? 32.289 23.903 62.867 1.00 15.43 84 PRO B CA 1
ATOM 2531 C C . PRO B 1 104 ? 32.659 22.831 63.879 1.00 15.38 84 PRO B C 1
ATOM 2532 O O . PRO B 1 104 ? 32.058 22.806 64.973 1.00 15.78 84 PRO B O 1
ATOM 2536 N N . ILE B 1 105 ? 33.611 21.967 63.534 1.00 15.00 85 ILE B N 1
ATOM 2537 C CA . ILE B 1 105 ? 33.968 20.827 64.405 1.00 16.18 85 ILE B CA 1
ATOM 2538 C C . ILE B 1 105 ? 35.455 20.662 64.706 1.00 15.30 85 ILE B C 1
ATOM 2539 O O . ILE B 1 105 ? 35.829 19.753 65.469 1.00 14.81 85 ILE B O 1
ATOM 2544 N N . ALA B 1 106 ? 36.310 21.514 64.131 1.00 13.60 86 ALA B N 1
ATOM 2545 C CA . ALA B 1 106 ? 37.753 21.279 64.240 1.00 14.27 86 ALA B CA 1
ATOM 2546 C C . ALA B 1 106 ? 38.551 22.556 64.111 1.00 14.54 86 ALA B C 1
ATOM 2547 O O . ALA B 1 106 ? 38.023 23.526 63.640 1.00 13.67 86 ALA B O 1
ATOM 2549 N N . VAL B 1 107 ? 39.818 22.520 64.523 1.00 14.10 87 VAL B N 1
ATOM 2550 C CA A VAL B 1 107 ? 40.731 23.633 64.275 0.50 15.00 87 VAL B CA 1
ATOM 2551 C CA B VAL B 1 107 ? 40.761 23.621 64.346 0.50 15.12 87 VAL B CA 1
ATOM 2552 C C . VAL B 1 107 ? 41.930 23.146 63.478 1.00 15.28 87 VAL B C 1
ATOM 2553 O O . VAL B 1 107 ? 42.354 21.983 63.606 1.00 14.91 87 VAL B O 1
ATOM 2560 N N . SER B 1 108 ? 42.471 24.016 62.620 1.00 15.51 88 SER B N 1
ATOM 2561 C CA . SER B 1 108 ? 43.646 23.629 61.865 1.00 16.08 88 SER B CA 1
ATOM 2562 C C . SER B 1 108 ? 44.905 23.675 62.728 1.00 16.52 88 SER B C 1
ATOM 2563 O O . SER B 1 108 ? 45.100 24.614 63.525 1.00 17.01 88 SER B O 1
ATOM 2566 N N . SER B 1 109 ? 45.739 22.656 62.595 1.00 16.88 89 SER B N 1
ATOM 2567 C CA . SER B 1 109 ? 46.967 22.585 63.360 1.00 17.74 89 SER B CA 1
ATOM 2568 C C . SER B 1 109 ? 48.229 22.866 62.546 1.00 18.42 89 SER B C 1
ATOM 2569 O O . SER B 1 109 ? 49.319 23.032 63.128 1.00 20.46 89 SER B O 1
ATOM 2572 N N . PHE B 1 110 ? 48.084 22.931 61.218 1.00 16.65 90 PHE B N 1
ATOM 2573 C CA . PHE B 1 110 ? 49.180 23.229 60.287 1.00 16.57 90 PHE B CA 1
ATOM 2574 C C . PHE B 1 110 ? 48.621 23.532 58.901 1.00 15.82 90 PHE B C 1
ATOM 2575 O O . PHE B 1 110 ? 47.630 22.934 58.468 1.00 15.88 90 PHE B O 1
ATOM 2583 N N . SER B 1 111 ? 49.272 24.438 58.176 1.00 15.97 91 SER B N 1
ATOM 2584 C CA . SER B 1 111 ? 49.005 24.509 56.730 1.00 14.82 91 SER B CA 1
ATOM 2585 C C . SER B 1 111 ? 50.242 24.972 56.004 1.00 15.29 91 SER B C 1
ATOM 2586 O O . SER B 1 111 ? 51.080 25.689 56.566 1.00 15.09 91 SER B O 1
ATOM 2589 N N . SER B 1 112 ? 50.347 24.588 54.736 1.00 15.22 92 SER B N 1
ATOM 2590 C CA . SER B 1 112 ? 51.453 25.082 53.922 1.00 15.69 92 SER B CA 1
ATOM 2591 C C . SER B 1 112 ? 50.966 25.258 52.480 1.00 16.14 92 SER B C 1
ATOM 2592 O O . SER B 1 112 ? 49.965 24.662 52.083 1.00 16.89 92 SER B O 1
ATOM 2595 N N . ILE B 1 113 ? 51.651 26.116 51.721 1.00 15.11 93 ILE B N 1
ATOM 2596 C CA . ILE B 1 113 ? 51.475 26.250 50.290 1.00 14.57 93 ILE B CA 1
ATOM 2597 C C . ILE B 1 113 ? 52.904 26.376 49.731 1.00 14.15 93 ILE B C 1
ATOM 2598 O O . ILE B 1 113 ? 53.705 27.167 50.218 1.00 14.17 93 ILE B O 1
ATOM 2603 N N . SER B 1 114 ? 53.210 25.573 48.719 1.00 14.14 94 SER B N 1
ATOM 2604 C CA . SER B 1 114 ? 54.565 25.523 48.169 1.00 14.92 94 SER B CA 1
ATOM 2605 C C . SER B 1 114 ? 54.482 24.996 46.744 1.00 14.68 94 SER B C 1
ATOM 2606 O O . SER B 1 114 ? 53.387 24.676 46.266 1.00 15.36 94 SER B O 1
ATOM 2609 N N . ILE B 1 115 ? 55.634 24.920 46.071 1.00 14.40 95 ILE B N 1
ATOM 2610 C CA . ILE B 1 115 ? 55.717 24.622 44.636 1.00 15.37 95 ILE B CA 1
ATOM 2611 C C . ILE B 1 115 ? 56.703 23.471 44.457 1.00 15.14 95 ILE B C 1
ATOM 2612 O O . ILE B 1 115 ? 57.804 23.536 45.000 1.00 15.56 95 ILE B O 1
ATOM 2617 N N . TYR B 1 116 ? 56.329 22.435 43.701 1.00 14.41 96 TYR B N 1
ATOM 2618 C CA . TYR B 1 116 ? 57.203 21.278 43.513 1.00 14.84 96 TYR B CA 1
ATOM 2619 C C . TYR B 1 116 ? 58.476 21.639 42.769 1.00 16.00 96 TYR B C 1
ATOM 2620 O O . TYR B 1 116 ? 58.418 22.339 41.753 1.00 16.07 96 TYR B O 1
ATOM 2629 N N . ASP B 1 117 ? 59.600 21.128 43.259 1.00 16.82 97 ASP B N 1
ATOM 2630 C CA . ASP B 1 117 ? 60.843 21.117 42.475 1.00 19.53 97 ASP B CA 1
ATOM 2631 C C . ASP B 1 117 ? 60.869 19.842 41.586 1.00 20.42 97 ASP B C 1
ATOM 2632 O O . ASP B 1 117 ? 61.039 18.731 42.086 1.00 21.36 97 ASP B O 1
ATOM 2637 N N . GLU B 1 118 ? 60.689 20.017 40.281 1.00 22.13 98 GLU B N 1
ATOM 2638 C CA . GLU B 1 118 ? 60.568 18.881 39.346 1.00 24.78 98 GLU B CA 1
ATOM 2639 C C . GLU B 1 118 ? 61.912 18.309 38.851 1.00 25.82 98 GLU B C 1
ATOM 2640 O O . GLU B 1 118 ? 61.957 17.247 38.194 1.00 26.31 98 GLU B O 1
ATOM 2646 N N . SER B 1 119 ? 63.012 18.982 39.181 1.00 26.25 99 SER B N 1
ATOM 2647 C CA . SER B 1 119 ? 64.324 18.545 38.676 1.00 27.38 99 SER B CA 1
ATOM 2648 C C . SER B 1 119 ? 64.753 17.066 38.936 1.00 27.65 99 SER B C 1
ATOM 2649 O O . SER B 1 119 ? 65.320 16.453 38.017 1.00 28.13 99 SER B O 1
ATOM 2652 N N . PRO B 1 120 ? 64.483 16.490 40.142 1.00 27.87 100 PRO B N 1
ATOM 2653 C CA . PRO B 1 120 ? 64.860 15.080 40.408 1.00 27.98 100 PRO B CA 1
ATOM 2654 C C . PRO B 1 120 ? 64.105 14.046 39.556 1.00 28.72 100 PRO B C 1
ATOM 2655 O O . PRO B 1 120 ? 64.683 13.009 39.180 1.00 29.18 100 PRO B O 1
ATOM 2659 N N . TYR B 1 121 ? 62.831 14.314 39.266 1.00 28.82 101 TYR B N 1
ATOM 2660 C CA . TYR B 1 121 ? 62.051 13.465 38.353 1.00 28.54 101 TYR B CA 1
ATOM 2661 C C . TYR B 1 121 ? 62.537 13.638 36.919 1.00 28.95 101 TYR B C 1
ATOM 2662 O O . TYR B 1 121 ? 62.917 12.663 36.256 1.00 28.82 101 TYR B O 1
ATOM 2671 N N . ASN B 1 122 ? 62.551 14.883 36.456 1.00 29.40 102 ASN B N 1
ATOM 2672 C CA . ASN B 1 122 ? 63.148 15.241 35.182 1.00 29.69 102 ASN B CA 1
ATOM 2673 C C . ASN B 1 122 ? 64.551 14.637 34.969 1.00 30.71 102 ASN B C 1
ATOM 2674 O O . ASN B 1 122 ? 64.921 14.253 33.832 1.00 30.90 102 ASN B O 1
ATOM 2679 N N . LYS B 1 126 ? 61.576 11.060 34.052 1.00 28.96 106 LYS B N 1
ATOM 2680 C CA . LYS B 1 126 ? 60.217 10.829 34.549 1.00 28.22 106 LYS B CA 1
ATOM 2681 C C . LYS B 1 126 ? 59.496 12.160 34.751 1.00 27.66 106 LYS B C 1
ATOM 2682 O O . LYS B 1 126 ? 60.135 13.217 34.799 1.00 27.47 106 LYS B O 1
ATOM 2684 N N . LYS B 1 127 ? 58.167 12.112 34.850 1.00 26.67 107 LYS B N 1
ATOM 2685 C CA . LYS B 1 127 ? 57.395 13.322 35.123 1.00 25.71 107 LYS B CA 1
ATOM 2686 C C . LYS B 1 127 ? 56.874 13.275 36.552 1.00 24.30 107 LYS B C 1
ATOM 2687 O O . LYS B 1 127 ? 56.292 12.273 36.971 1.00 23.53 107 LYS B O 1
ATOM 2693 N N . LEU B 1 128 ? 57.087 14.362 37.297 1.00 22.51 108 LEU B N 1
ATOM 2694 C CA . LEU B 1 128 ? 56.598 14.437 38.672 1.00 21.23 108 LEU B CA 1
ATOM 2695 C C . LEU B 1 128 ? 55.072 14.247 38.699 1.00 20.59 108 LEU B C 1
ATOM 2696 O O . LEU B 1 128 ? 54.550 13.503 39.531 1.00 20.58 108 LEU B O 1
ATOM 2701 N N . GLU B 1 129 ? 54.370 14.906 37.787 1.00 20.38 109 GLU B N 1
ATOM 2702 C CA . GLU B 1 129 ? 52.919 14.748 37.714 1.00 21.35 109 GLU B CA 1
ATOM 2703 C C . GLU B 1 129 ? 52.504 13.270 37.589 1.00 21.24 109 GLU B C 1
ATOM 2704 O O . GLU B 1 129 ? 51.528 12.864 38.210 1.00 20.33 109 GLU B O 1
ATOM 2710 N N . ASP B 1 130 ? 53.252 12.470 36.819 1.00 20.93 110 ASP B N 1
ATOM 2711 C CA . ASP B 1 130 ? 52.949 11.034 36.726 1.00 21.24 110 ASP B CA 1
ATOM 2712 C C . ASP B 1 130 ? 53.061 10.352 38.090 1.00 20.22 110 ASP B C 1
ATOM 2713 O O . ASP B 1 130 ? 52.220 9.529 38.453 1.00 20.82 110 ASP B O 1
ATOM 2718 N N . SER B 1 131 ? 54.086 10.702 38.853 1.00 20.09 111 SER B N 1
ATOM 2719 C CA . SER B 1 131 ? 54.234 10.157 40.206 1.00 19.78 111 SER B CA 1
ATOM 2720 C C . SER B 1 131 ? 53.039 10.530 41.093 1.00 19.03 111 SER B C 1
ATOM 2721 O O . SER B 1 131 ? 52.564 9.693 41.856 1.00 17.78 111 SER B O 1
ATOM 2724 N N . LEU B 1 132 ? 52.559 11.777 40.976 1.00 18.85 112 LEU B N 1
ATOM 2725 C CA . LEU B 1 132 ? 51.416 12.264 41.812 1.00 18.74 112 LEU B CA 1
ATOM 2726 C C . LEU B 1 132 ? 50.126 11.540 41.453 1.00 19.38 112 LEU B C 1
ATOM 2727 O O . LEU B 1 132 ? 49.180 11.505 42.240 1.00 19.49 112 LEU B O 1
ATOM 2732 N N . ARG B 1 133 ? 50.083 10.989 40.247 1.00 19.31 113 ARG B N 1
ATOM 2733 C CA . ARG B 1 133 ? 48.864 10.317 39.774 1.00 19.87 113 ARG B CA 1
ATOM 2734 C C . ARG B 1 133 ? 48.857 8.823 40.087 1.00 20.42 113 ARG B C 1
ATOM 2735 O O . ARG B 1 133 ? 47.840 8.151 39.888 1.00 20.91 113 ARG B O 1
ATOM 2743 N N . LEU B 1 134 ? 49.982 8.309 40.578 1.00 20.68 114 LEU B N 1
ATOM 2744 C CA . LEU B 1 134 ? 50.060 6.919 41.027 1.00 22.04 114 LEU B CA 1
ATOM 2745 C C . LEU B 1 134 ? 49.232 6.713 42.299 1.00 22.06 114 LEU B C 1
ATOM 2746 O O . LEU B 1 134 ? 49.121 7.623 43.114 1.00 23.18 114 LEU B O 1
ATOM 2751 N N . PRO B 1 135 ? 48.666 5.509 42.488 1.00 22.81 115 PRO B N 1
ATOM 2752 C CA . PRO B 1 135 ? 48.006 5.227 43.760 1.00 22.47 115 PRO B CA 1
ATOM 2753 C C . PRO B 1 135 ? 48.952 5.491 44.933 1.00 21.52 115 PRO B C 1
ATOM 2754 O O . PRO B 1 135 ? 50.141 5.095 44.885 1.00 21.03 115 PRO B O 1
ATOM 2758 N N . PRO B 1 136 ? 48.459 6.205 45.957 1.00 21.13 116 PRO B N 1
ATOM 2759 C CA . PRO B 1 136 ? 49.380 6.569 47.019 1.00 19.80 116 PRO B CA 1
ATOM 2760 C C . PRO B 1 136 ? 49.804 5.346 47.845 1.00 19.01 116 PRO B C 1
ATOM 2761 O O . PRO B 1 136 ? 49.074 4.346 47.933 1.00 18.38 116 PRO B O 1
ATOM 2765 N N . LEU B 1 137 ? 50.982 5.466 48.435 1.00 17.85 117 LEU B N 1
ATOM 2766 C CA . LEU B 1 137 ? 51.519 4.482 49.349 1.00 16.90 117 LEU B CA 1
ATOM 2767 C C . LEU B 1 137 ? 50.855 4.611 50.711 1.00 16.08 117 LEU B C 1
ATOM 2768 O O . LEU B 1 137 ? 50.109 5.572 50.963 1.00 15.49 117 LEU B O 1
ATOM 2773 N N . ARG B 1 138 ? 51.133 3.643 51.580 1.00 15.20 118 ARG B N 1
ATOM 2774 C CA . ARG B 1 138 ? 50.444 3.505 52.857 1.00 16.29 118 ARG B CA 1
ATOM 2775 C C . ARG B 1 138 ? 50.676 4.636 53.856 1.00 16.46 118 ARG B C 1
ATOM 2776 O O . ARG B 1 138 ? 49.755 4.980 54.639 1.00 15.57 118 ARG B O 1
ATOM 2784 N N . TYR B 1 139 ? 51.891 5.191 53.854 1.00 16.02 119 TYR B N 1
ATOM 2785 C CA . TYR B 1 139 ? 52.226 6.276 54.784 1.00 17.11 119 TYR B CA 1
ATOM 2786 C C . TYR B 1 139 ? 52.722 7.517 54.068 1.00 16.91 119 TYR B C 1
ATOM 2787 O O . TYR B 1 139 ? 53.126 7.487 52.886 1.00 17.35 119 TYR B O 1
ATOM 2796 N N . PHE B 1 140 ? 52.658 8.615 54.811 1.00 17.17 120 PHE B N 1
ATOM 2797 C CA . PHE B 1 140 ? 52.968 9.943 54.333 1.00 16.59 120 PHE B CA 1
ATOM 2798 C C . PHE B 1 140 ? 53.734 10.680 55.428 1.00 16.53 120 PHE B C 1
ATOM 2799 O O . PHE B 1 140 ? 53.398 10.607 56.634 1.00 15.83 120 PHE B O 1
ATOM 2807 N N . VAL B 1 141 ? 54.809 11.340 55.031 1.00 15.24 121 VAL B N 1
ATOM 2808 C CA . VAL B 1 141 ? 55.519 12.227 55.944 1.00 16.12 121 VAL B CA 1
ATOM 2809 C C . VAL B 1 141 ? 55.632 13.595 55.272 1.00 16.44 121 VAL B C 1
ATOM 2810 O O . VAL B 1 141 ? 55.982 13.700 54.076 1.00 16.61 121 VAL B O 1
ATOM 2814 N N . ALA B 1 142 ? 55.326 14.640 56.028 1.00 16.53 122 ALA B N 1
ATOM 2815 C CA . ALA B 1 142 ? 55.509 15.997 55.559 1.00 17.67 122 ALA B CA 1
ATOM 2816 C C . ALA B 1 142 ? 56.160 16.816 56.651 1.00 18.94 122 ALA B C 1
ATOM 2817 O O . ALA B 1 142 ? 55.884 16.620 57.828 1.00 19.46 122 ALA B O 1
ATOM 2819 N N . TYR B 1 143 ? 57.024 17.745 56.289 1.00 19.21 123 TYR B N 1
ATOM 2820 C CA . TYR B 1 143 ? 57.466 18.715 57.273 1.00 21.28 123 TYR B CA 1
ATOM 2821 C C . TYR B 1 143 ? 58.115 19.900 56.604 1.00 21.05 123 TYR B C 1
ATOM 2822 O O . TYR B 1 143 ? 58.712 19.751 55.522 1.00 20.69 123 TYR B O 1
ATOM 2831 N N . PRO B 1 144 ? 58.002 21.068 57.254 1.00 20.95 124 PRO B N 1
ATOM 2832 C CA . PRO B 1 144 ? 58.707 22.230 56.766 1.00 20.31 124 PRO B CA 1
ATOM 2833 C C . PRO B 1 144 ? 60.198 22.094 57.065 1.00 20.18 124 PRO B C 1
ATOM 2834 O O . PRO B 1 144 ? 60.603 21.314 57.938 1.00 20.62 124 PRO B O 1
ATOM 2851 N N . SER B 1 146 ? 64.058 24.654 56.668 1.00 19.38 126 SER B N 1
ATOM 2852 C CA . SER B 1 146 ? 64.752 25.833 56.164 1.00 19.32 126 SER B CA 1
ATOM 2853 C C . SER B 1 146 ? 66.242 25.630 56.323 1.00 19.71 126 SER B C 1
ATOM 2854 O O . SER B 1 146 ? 66.677 24.688 56.974 1.00 20.31 126 SER B O 1
ATOM 2857 N N . LYS B 1 147 ? 67.017 26.490 55.675 1.00 19.06 127 LYS B N 1
ATOM 2858 C CA . LYS B 1 147 ? 68.472 26.468 55.829 1.00 19.78 127 LYS B CA 1
ATOM 2859 C C . LYS B 1 147 ? 68.982 27.780 56.407 1.00 20.67 127 LYS B C 1
ATOM 2860 O O . LYS B 1 147 ? 68.317 28.811 56.315 1.00 20.26 127 LYS B O 1
ATOM 2866 N N . THR B 1 148 ? 70.150 27.728 57.036 1.00 22.00 128 THR B N 1
ATOM 2867 C CA . THR B 1 148 ? 70.764 28.937 57.591 1.00 22.88 128 THR B CA 1
ATOM 2868 C C . THR B 1 148 ? 71.123 29.943 56.482 1.00 23.76 128 THR B C 1
ATOM 2869 O O . THR B 1 148 ? 71.394 29.541 55.333 1.00 22.25 128 THR B O 1
ATOM 2873 N N . PRO B 1 149 ? 71.087 31.265 56.806 1.00 24.27 129 PRO B N 1
ATOM 2874 C CA . PRO B 1 149 ? 71.451 32.275 55.807 1.00 25.15 129 PRO B CA 1
ATOM 2875 C C . PRO B 1 149 ? 72.788 31.982 55.110 1.00 24.64 129 PRO B C 1
ATOM 2876 O O . PRO B 1 149 ? 72.933 32.242 53.915 1.00 24.77 129 PRO B O 1
ATOM 2880 N N . ASP B 1 150 ? 73.730 31.416 55.855 1.00 24.60 130 ASP B N 1
ATOM 2881 C CA . ASP B 1 150 ? 75.076 31.131 55.358 1.00 25.23 130 ASP B CA 1
ATOM 2882 C C . ASP B 1 150 ? 75.141 30.142 54.187 1.00 24.07 130 ASP B C 1
ATOM 2883 O O . ASP B 1 150 ? 76.040 30.223 53.344 1.00 23.05 130 ASP B O 1
ATOM 2888 N N . TRP B 1 151 ? 74.186 29.214 54.155 1.00 22.25 131 TRP B N 1
ATOM 2889 C CA . TRP B 1 151 ? 74.088 28.213 53.119 1.00 20.90 131 TRP B CA 1
ATOM 2890 C C . TRP B 1 151 ? 74.023 28.848 51.727 1.00 20.59 131 TRP B C 1
ATOM 2891 O O . TRP B 1 151 ? 74.751 28.449 50.829 1.00 19.92 131 TRP B O 1
ATOM 2902 N N . TYR B 1 152 ? 73.144 29.838 51.563 1.00 20.21 132 TYR B N 1
ATOM 2903 C CA . TYR B 1 152 ? 72.876 30.437 50.253 1.00 20.03 132 TYR B CA 1
ATOM 2904 C C . TYR B 1 152 ? 74.038 31.320 49.827 1.00 19.95 132 TYR B C 1
ATOM 2905 O O . TYR B 1 152 ? 74.218 31.614 48.637 1.00 19.97 132 TYR B O 1
ATOM 2914 N N . LEU B 1 153 ? 74.851 31.700 50.801 1.00 19.36 133 LEU B N 1
ATOM 2915 C CA . LEU B 1 153 ? 76.005 32.541 50.540 1.00 19.96 133 LEU B CA 1
ATOM 2916 C C . LEU B 1 153 ? 77.261 31.757 50.123 1.00 19.91 133 LEU B C 1
ATOM 2917 O O . LEU B 1 153 ? 78.234 32.355 49.666 1.00 19.80 133 LEU B O 1
ATOM 2922 N N . LEU B 1 154 ? 77.211 30.429 50.261 1.00 19.47 134 LEU B N 1
ATOM 2923 C CA . LEU B 1 154 ? 78.260 29.528 49.780 1.00 19.18 134 LEU B CA 1
ATOM 2924 C C . LEU B 1 154 ? 78.291 29.537 48.255 1.00 19.60 134 LEU B C 1
ATOM 2925 O O . LEU B 1 154 ? 77.247 29.732 47.625 1.00 19.12 134 LEU B O 1
ATOM 2930 N N . ASP B 1 155 ? 79.479 29.323 47.670 1.00 18.94 135 ASP B N 1
ATOM 2931 C CA . ASP B 1 155 ? 79.622 29.158 46.215 1.00 19.83 135 ASP B CA 1
ATOM 2932 C C . ASP B 1 155 ? 78.664 28.069 45.737 1.00 19.82 135 ASP B C 1
ATOM 2933 O O . ASP B 1 155 ? 78.421 27.096 46.441 1.00 20.40 135 ASP B O 1
ATOM 2938 N N . PHE B 1 156 ? 78.113 28.253 44.545 1.00 20.17 136 PHE B N 1
ATOM 2939 C CA . PHE B 1 156 ? 77.233 27.263 43.940 1.00 20.14 136 PHE B CA 1
ATOM 2940 C C . PHE B 1 156 ? 77.898 25.879 43.841 1.00 19.39 136 PHE B C 1
ATOM 2941 O O . PHE B 1 156 ? 77.244 24.864 44.097 1.00 19.78 136 PHE B O 1
ATOM 2949 N N . ASP B 1 157 ? 79.174 25.830 43.465 1.00 18.47 137 ASP B N 1
ATOM 2950 C CA . ASP B 1 157 ? 79.860 24.545 43.400 1.00 17.80 137 ASP B CA 1
ATOM 2951 C C . ASP B 1 157 ? 79.860 23.795 44.741 1.00 17.64 137 ASP B C 1
ATOM 2952 O O . ASP B 1 157 ? 79.683 22.573 44.773 1.00 16.91 137 ASP B O 1
ATOM 2957 N N . THR B 1 158 ? 80.091 24.529 45.829 1.00 17.19 138 THR B N 1
ATOM 2958 C CA . THR B 1 158 ? 80.149 23.929 47.167 1.00 17.12 138 THR B CA 1
ATOM 2959 C C . THR B 1 158 ? 78.780 23.371 47.575 1.00 17.20 138 THR B C 1
ATOM 2960 O O . THR B 1 158 ? 78.686 22.264 48.130 1.00 16.62 138 THR B O 1
ATOM 2964 N N . ARG B 1 159 ? 77.718 24.140 47.296 1.00 17.05 139 ARG B N 1
ATOM 2965 C CA . ARG B 1 159 ? 76.360 23.689 47.600 1.00 17.78 139 ARG B CA 1
ATOM 2966 C C . ARG B 1 159 ? 76.047 22.454 46.768 1.00 17.10 139 ARG B C 1
ATOM 2967 O O . ARG B 1 159 ? 75.486 21.489 47.275 1.00 16.60 139 ARG B O 1
ATOM 2975 N N . LYS B 1 160 ? 76.411 22.490 45.493 1.00 17.26 140 LYS B N 1
ATOM 2976 C CA . LYS B 1 160 ? 76.185 21.364 44.605 1.00 17.37 140 LYS B CA 1
ATOM 2977 C C . LYS B 1 160 ? 76.881 20.110 45.125 1.00 16.95 140 LYS B C 1
ATOM 2978 O O . LYS B 1 160 ? 76.269 19.047 45.174 1.00 16.02 140 LYS B O 1
ATOM 2984 N N . GLU B 1 161 ? 78.147 20.246 45.541 1.00 16.67 141 GLU B N 1
ATOM 2985 C CA . GLU B 1 161 ? 78.938 19.113 46.051 1.00 17.81 141 GLU B CA 1
ATOM 2986 C C . GLU B 1 161 ? 78.256 18.528 47.313 1.00 16.71 141 GLU B C 1
ATOM 2987 O O . GLU B 1 161 ? 78.092 17.312 47.450 1.00 16.61 141 GLU B O 1
ATOM 2993 N N . ILE B 1 162 ? 77.797 19.402 48.199 1.00 15.40 142 ILE B N 1
ATOM 2994 C CA . ILE B 1 162 ? 77.136 18.961 49.433 1.00 15.70 142 ILE B CA 1
ATOM 2995 C C . ILE B 1 162 ? 75.817 18.252 49.140 1.00 15.38 142 ILE B C 1
ATOM 2996 O O . ILE B 1 162 ? 75.513 17.210 49.743 1.00 15.53 142 ILE B O 1
ATOM 3009 N N . HIS B 1 164 ? 74.978 16.770 46.322 1.00 16.27 144 HIS B N 1
ATOM 3010 C CA . HIS B 1 164 ? 75.266 15.515 45.661 1.00 17.08 144 HIS B CA 1
ATOM 3011 C C . HIS B 1 164 ? 75.667 14.406 46.648 1.00 17.33 144 HIS B C 1
ATOM 3012 O O . HIS B 1 164 ? 75.261 13.242 46.478 1.00 17.27 144 HIS B O 1
ATOM 3019 N N . GLU B 1 165 ? 76.410 14.778 47.694 1.00 16.77 145 GLU B N 1
ATOM 3020 C CA . GLU B 1 165 ? 76.790 13.812 48.746 1.00 18.11 145 GLU B CA 1
ATOM 3021 C C . GLU B 1 165 ? 75.543 13.250 49.433 1.00 16.90 145 GLU B C 1
ATOM 3022 O O . GLU B 1 165 ? 75.411 12.022 49.638 1.00 16.29 145 GLU B O 1
ATOM 3028 N N . HIS B 1 166 ? 74.642 14.156 49.795 1.00 16.84 146 HIS B N 1
ATOM 3029 C CA . HIS B 1 166 ? 73.385 13.776 50.449 1.00 17.16 146 HIS B CA 1
ATOM 3030 C C . HIS B 1 166 ? 72.565 12.819 49.567 1.00 17.85 146 HIS B C 1
ATOM 3031 O O . HIS B 1 166 ? 72.095 11.776 50.020 1.00 17.05 146 HIS B O 1
ATOM 3038 N N . ILE B 1 167 ? 72.386 13.194 48.304 1.00 17.95 147 ILE B N 1
ATOM 3039 C CA . ILE B 1 167 ? 71.584 12.396 47.377 1.00 19.19 147 ILE B CA 1
ATOM 3040 C C . ILE B 1 167 ? 72.191 11.006 47.166 1.00 19.11 147 ILE B C 1
ATOM 3041 O O . ILE B 1 167 ? 71.454 10.010 47.117 1.00 19.89 147 ILE B O 1
ATOM 3046 N N . LYS B 1 168 ? 73.519 10.937 47.015 1.00 18.39 148 LYS B N 1
ATOM 3047 C CA . LYS B 1 168 ? 74.202 9.661 46.830 1.00 18.62 148 LYS B CA 1
ATOM 3048 C C . LYS B 1 168 ? 74.067 8.757 48.060 1.00 17.96 148 LYS B C 1
ATOM 3049 O O . LYS B 1 168 ? 73.878 7.556 47.937 1.00 17.84 148 LYS B O 1
ATOM 3063 N N . ALA B 1 170 ? 71.596 8.799 50.236 1.00 18.88 150 ALA B N 1
ATOM 3064 C CA . ALA B 1 170 ? 70.206 8.352 50.219 1.00 19.80 150 ALA B CA 1
ATOM 3065 C C . ALA B 1 170 ? 69.994 7.237 49.189 1.00 21.13 150 ALA B C 1
ATOM 3066 O O . ALA B 1 170 ? 69.364 6.227 49.497 1.00 21.74 150 ALA B O 1
ATOM 3068 N N . LEU B 1 171 ? 70.522 7.420 47.975 1.00 21.94 151 LEU B N 1
ATOM 3069 C CA . LEU B 1 171 ? 70.388 6.411 46.901 1.00 23.15 151 LEU B CA 1
ATOM 3070 C C . LEU B 1 171 ? 70.944 5.047 47.293 1.00 23.79 151 LEU B C 1
ATOM 3071 O O . LEU B 1 171 ? 70.421 4.009 46.864 1.00 23.59 151 LEU B O 1
ATOM 3073 N N . ASN B 1 172 ? 71.992 5.063 48.115 1.00 24.31 152 ASN B N 1
ATOM 3074 C CA . ASN B 1 172 ? 72.757 3.867 48.468 1.00 25.71 152 ASN B CA 1
ATOM 3075 C C . ASN B 1 172 ? 72.272 3.120 49.709 1.00 26.06 152 ASN B C 1
ATOM 3076 O O . ASN B 1 172 ? 72.786 2.038 50.042 1.00 25.37 152 ASN B O 1
ATOM 3081 N N . HIS B 1 173 ? 71.299 3.704 50.407 1.00 25.92 153 HIS B N 1
ATOM 3082 C CA . HIS B 1 173 ? 70.772 3.095 51.615 1.00 26.58 153 HIS B CA 1
ATOM 3083 C C . HIS B 1 173 ? 69.772 2.001 51.239 1.00 27.48 153 HIS B C 1
ATOM 3084 O O . HIS B 1 173 ? 68.880 2.251 50.436 1.00 27.39 153 HIS B O 1
ATOM 3091 N N . PRO B 1 174 ? 69.909 0.794 51.824 1.00 29.08 154 PRO B N 1
ATOM 3092 C CA . PRO B 1 174 ? 69.020 -0.315 51.431 1.00 30.37 154 PRO B CA 1
ATOM 3093 C C . PRO B 1 174 ? 67.531 -0.002 51.610 1.00 31.71 154 PRO B C 1
ATOM 3094 O O . PRO B 1 174 ? 66.714 -0.392 50.754 1.00 32.61 154 PRO B O 1
ATOM 3098 N N . ASP B 1 175 ? 67.219 0.732 52.688 1.00 31.62 155 ASP B N 1
ATOM 3099 C CA . ASP B 1 175 ? 65.856 1.076 53.101 1.00 32.47 155 ASP B CA 1
ATOM 3100 C C . ASP B 1 175 ? 65.208 2.214 52.305 1.00 32.47 155 ASP B C 1
ATOM 3101 O O . ASP B 1 175 ? 64.059 2.574 52.575 1.00 32.93 155 ASP B O 1
ATOM 3106 N N . GLU B 1 176 ? 65.926 2.772 51.322 1.00 32.82 156 GLU B N 1
ATOM 3107 C CA . GLU B 1 176 ? 65.392 3.862 50.498 1.00 32.75 156 GLU B CA 1
ATOM 3108 C C . GLU B 1 176 ? 64.362 3.315 49.524 1.00 32.44 156 GLU B C 1
ATOM 3109 O O . GLU B 1 176 ? 63.514 4.052 49.016 1.00 32.11 156 GLU B O 1
ATOM 3115 N N . LYS B 1 177 ? 64.487 2.015 49.250 1.00 32.01 157 LYS B N 1
ATOM 3116 C CA . LYS B 1 177 ? 63.541 1.232 48.451 1.00 30.82 157 LYS B CA 1
ATOM 3117 C C . LYS B 1 177 ? 62.092 1.707 48.497 1.00 29.04 157 LYS B C 1
ATOM 3118 O O . LYS B 1 177 ? 61.447 1.655 49.559 1.00 28.75 157 LYS B O 1
ATOM 3124 N N . GLY B 1 178 ? 61.598 2.165 47.346 1.00 26.45 158 GLY B N 1
ATOM 3125 C CA . GLY B 1 178 ? 60.166 2.375 47.144 1.00 24.68 158 GLY B CA 1
ATOM 3126 C C . GLY B 1 178 ? 59.596 3.624 47.798 1.00 23.49 158 GLY B C 1
ATOM 3127 O O . GLY B 1 178 ? 58.380 3.826 47.794 1.00 24.62 158 GLY B O 1
ATOM 3128 N N . ILE B 1 179 ? 60.452 4.473 48.341 1.00 21.25 159 ILE B N 1
ATOM 3129 C CA . ILE B 1 179 ? 60.001 5.764 48.865 1.00 20.32 159 ILE B CA 1
ATOM 3130 C C . ILE B 1 179 ? 59.858 6.757 47.701 1.00 20.21 159 ILE B C 1
ATOM 3131 O O . ILE B 1 179 ? 60.683 6.768 46.810 1.00 19.68 159 ILE B O 1
ATOM 3136 N N . ARG B 1 180 ? 58.803 7.573 47.707 1.00 19.59 160 ARG B N 1
ATOM 3137 C CA . ARG B 1 180 ? 58.611 8.606 46.694 1.00 20.39 160 ARG B CA 1
ATOM 3138 C C . ARG B 1 180 ? 58.816 9.924 47.392 1.00 19.63 160 ARG B C 1
ATOM 3139 O O . ARG B 1 180 ? 58.098 10.215 48.327 1.00 19.23 160 ARG B O 1
ATOM 3147 N N . SER B 1 181 ? 59.789 10.706 46.947 1.00 19.07 161 SER B N 1
ATOM 3148 C CA A SER B 1 181 ? 60.165 11.932 47.632 0.50 19.08 161 SER B CA 1
ATOM 3149 C CA B SER B 1 181 ? 60.101 11.944 47.646 0.50 19.50 161 SER B CA 1
ATOM 3150 C C . SER B 1 181 ? 59.796 13.135 46.784 1.00 19.38 161 SER B C 1
ATOM 3151 O O . SER B 1 181 ? 59.938 13.098 45.572 1.00 18.99 161 SER B O 1
ATOM 3156 N N . TYR B 1 182 ? 59.340 14.199 47.434 1.00 19.06 162 TYR B N 1
ATOM 3157 C CA . TYR B 1 182 ? 59.045 15.419 46.723 1.00 19.47 162 TYR B CA 1
ATOM 3158 C C . TYR B 1 182 ? 59.635 16.572 47.505 1.00 19.65 162 TYR B C 1
ATOM 3159 O O . TYR B 1 182 ? 59.319 16.754 48.676 1.00 19.59 162 TYR B O 1
ATOM 3168 N N . THR B 1 183 ? 60.505 17.346 46.870 1.00 19.39 163 THR B N 1
ATOM 3169 C CA . THR B 1 183 ? 60.978 18.584 47.498 1.00 19.11 163 THR B CA 1
ATOM 3170 C C . THR B 1 183 ? 60.132 19.695 46.914 1.00 17.51 163 THR B C 1
ATOM 3171 O O . THR B 1 183 ? 59.910 19.762 45.684 1.00 16.76 163 THR B O 1
ATOM 3175 N N . THR B 1 184 ? 59.667 20.571 47.792 1.00 16.53 164 THR B N 1
ATOM 3176 C CA . THR B 1 184 ? 58.871 21.728 47.361 1.00 16.41 164 THR B CA 1
ATOM 3177 C C . THR B 1 184 ? 59.409 22.995 48.011 1.00 16.26 164 THR B C 1
ATOM 3178 O O . THR B 1 184 ? 59.998 22.938 49.107 1.00 14.91 164 THR B O 1
ATOM 3182 N N . TYR B 1 185 ? 59.243 24.117 47.317 1.00 16.40 165 TYR B N 1
ATOM 3183 C CA . TYR B 1 185 ? 59.804 25.381 47.812 1.00 16.40 165 TYR B CA 1
ATOM 3184 C C . TYR B 1 185 ? 58.740 26.419 48.077 1.00 16.27 165 TYR B C 1
ATOM 3185 O O . TYR B 1 185 ? 57.703 26.457 47.416 1.00 15.84 165 TYR B O 1
ATOM 3194 N N . SER B 1 186 ? 58.999 27.243 49.083 1.00 15.59 166 SER B N 1
ATOM 3195 C CA . SER B 1 186 ? 58.030 28.254 49.482 1.00 15.47 166 SER B CA 1
ATOM 3196 C C . SER B 1 186 ? 58.711 29.566 49.903 1.00 15.01 166 SER B C 1
ATOM 3197 O O . SER B 1 186 ? 58.157 30.298 50.731 1.00 14.36 166 SER B O 1
ATOM 3200 N N . PHE B 1 187 ? 59.905 29.846 49.342 1.00 14.68 167 PHE B N 1
ATOM 3201 C CA . PHE B 1 187 ? 60.576 31.111 49.600 1.00 15.10 167 PHE B CA 1
ATOM 3202 C C . PHE B 1 187 ? 59.583 32.239 49.379 1.00 15.68 167 PHE B C 1
ATOM 3203 O O . PHE B 1 187 ? 58.941 32.327 48.318 1.00 16.17 167 PHE B O 1
ATOM 3211 N N . GLY B 1 188 ? 59.480 33.114 50.369 1.00 15.52 168 GLY B N 1
ATOM 3212 C CA . GLY B 1 188 ? 58.698 34.333 50.203 1.00 16.91 168 GLY B CA 1
ATOM 3213 C C . GLY B 1 188 ? 57.187 34.185 50.305 1.00 17.98 168 GLY B C 1
ATOM 3214 O O . GLY B 1 188 ? 56.471 35.181 50.239 1.00 18.73 168 GLY B O 1
ATOM 3215 N N . ILE B 1 189 ? 56.697 32.959 50.463 1.00 17.88 169 ILE B N 1
ATOM 3216 C CA . ILE B 1 189 ? 55.253 32.722 50.443 1.00 18.68 169 ILE B CA 1
ATOM 3217 C C . ILE B 1 189 ? 54.763 31.922 51.637 1.00 18.70 169 ILE B C 1
ATOM 3218 O O . ILE B 1 189 ? 53.579 31.565 51.696 1.00 20.98 169 ILE B O 1
ATOM 3223 N N . GLY B 1 190 ? 55.659 31.634 52.573 1.00 18.33 170 GLY B N 1
ATOM 3224 C CA . GLY B 1 190 ? 55.283 30.918 53.806 1.00 18.83 170 GLY B CA 1
ATOM 3225 C C . GLY B 1 190 ? 56.409 30.951 54.815 1.00 18.37 170 GLY B C 1
ATOM 3226 O O . GLY B 1 190 ? 57.467 31.520 54.551 1.00 17.42 170 GLY B O 1
ATOM 3227 N N . ASP B 1 191 ? 56.167 30.341 55.975 1.00 17.86 171 ASP B N 1
ATOM 3228 C CA . ASP B 1 191 ? 57.054 30.455 57.145 1.00 19.55 171 ASP B CA 1
ATOM 3229 C C . ASP B 1 191 ? 58.282 29.567 57.060 1.00 20.06 171 ASP B C 1
ATOM 3230 O O . ASP B 1 191 ? 59.083 29.522 57.991 1.00 22.28 171 ASP B O 1
ATOM 3235 N N . GLN B 1 192 ? 58.385 28.823 55.968 1.00 18.36 172 GLN B N 1
ATOM 3236 C CA . GLN B 1 192 ? 59.509 27.927 55.761 1.00 17.66 172 GLN B CA 1
ATOM 3237 C C . GLN B 1 192 ? 60.008 28.108 54.337 1.00 16.40 172 GLN B C 1
ATOM 3238 O O . GLN B 1 192 ? 59.277 28.574 53.443 1.00 16.23 172 GLN B O 1
ATOM 3244 N N . GLU B 1 193 ? 61.244 27.689 54.120 1.00 15.64 173 GLU B N 1
ATOM 3245 C CA . GLU B 1 193 ? 61.815 27.715 52.789 1.00 14.11 173 GLU B CA 1
ATOM 3246 C C . GLU B 1 193 ? 61.376 26.537 51.904 1.00 14.79 173 GLU B C 1
ATOM 3247 O O . GLU B 1 193 ? 61.237 26.696 50.650 1.00 14.57 173 GLU B O 1
ATOM 3253 N N . PHE B 1 194 ? 61.211 25.373 52.531 1.00 13.60 174 PHE B N 1
ATOM 3254 C CA . PHE B 1 194 ? 60.903 24.131 51.800 1.00 14.39 174 PHE B CA 1
ATOM 3255 C C . PHE B 1 194 ? 59.828 23.363 52.567 1.00 14.78 174 PHE B C 1
ATOM 3256 O O . PHE B 1 194 ? 59.758 23.455 53.819 1.00 14.44 174 PHE B O 1
ATOM 3264 N N . VAL B 1 195 ? 59.024 22.586 51.845 1.00 14.16 175 VAL B N 1
ATOM 3265 C CA . VAL B 1 195 ? 58.187 21.601 52.508 1.00 15.59 175 VAL B CA 1
ATOM 3266 C C . VAL B 1 195 ? 58.552 20.299 51.793 1.00 16.03 175 VAL B C 1
ATOM 3267 O O . VAL B 1 195 ? 58.413 20.196 50.581 1.00 15.87 175 VAL B O 1
ATOM 3271 N N . VAL B 1 196 ? 59.065 19.336 52.541 1.00 16.72 176 VAL B N 1
ATOM 3272 C CA . VAL B 1 196 ? 59.471 18.085 51.912 1.00 17.53 176 VAL B CA 1
ATOM 3273 C C . VAL B 1 196 ? 58.419 17.033 52.243 1.00 16.93 176 VAL B C 1
ATOM 3274 O O . VAL B 1 196 ? 57.921 16.952 53.394 1.00 17.60 176 VAL B O 1
ATOM 3278 N N . LEU B 1 197 ? 58.012 16.315 51.205 1.00 16.34 177 LEU B N 1
ATOM 3279 C CA . LEU B 1 197 ? 56.925 15.345 51.288 1.00 15.98 177 LEU B CA 1
ATOM 3280 C C . LEU B 1 197 ? 57.396 13.971 50.835 1.00 16.71 177 LEU B C 1
ATOM 3281 O O . LEU B 1 197 ? 58.082 13.868 49.813 1.00 16.88 177 LEU B O 1
ATOM 3286 N N . TYR B 1 198 ? 56.978 12.932 51.558 1.00 16.95 178 TYR B N 1
ATOM 3287 C CA . TYR B 1 198 ? 57.370 11.542 51.237 1.00 18.36 178 TYR B CA 1
ATOM 3288 C C . TYR B 1 198 ? 56.186 10.625 51.315 1.00 17.56 178 TYR B C 1
ATOM 3289 O O . TYR B 1 198 ? 55.437 10.674 52.293 1.00 18.28 178 TYR B O 1
ATOM 3298 N N . GLU B 1 199 ? 56.006 9.809 50.281 1.00 17.17 179 GLU B N 1
ATOM 3299 C CA . GLU B 1 199 ? 55.161 8.627 50.373 1.00 16.82 179 GLU B CA 1
ATOM 3300 C C . GLU B 1 199 ? 56.070 7.463 50.717 1.00 16.37 179 GLU B C 1
ATOM 3301 O O . GLU B 1 199 ? 57.060 7.213 50.029 1.00 16.78 179 GLU B O 1
ATOM 3307 N N . ILE B 1 200 ? 55.746 6.765 51.797 1.00 17.66 180 ILE B N 1
ATOM 3308 C CA . ILE B 1 200 ? 56.623 5.704 52.286 1.00 16.99 180 ILE B CA 1
ATOM 3309 C C . ILE B 1 200 ? 55.847 4.425 52.505 1.00 17.80 180 ILE B C 1
ATOM 3310 O O . ILE B 1 200 ? 54.690 4.464 52.925 1.00 18.00 180 ILE B O 1
ATOM 3315 N N . PRO B 1 201 ? 56.471 3.280 52.205 1.00 17.75 181 PRO B N 1
ATOM 3316 C CA . PRO B 1 201 ? 55.823 2.000 52.532 1.00 18.11 181 PRO B CA 1
ATOM 3317 C C . PRO B 1 201 ? 56.008 1.521 53.982 1.00 17.70 181 PRO B C 1
ATOM 3318 O O . PRO B 1 201 ? 55.230 0.668 54.448 1.00 17.76 181 PRO B O 1
ATOM 3322 N N . ASP B 1 202 ? 57.015 2.043 54.684 1.00 17.58 182 ASP B N 1
ATOM 3323 C CA . ASP B 1 202 ? 57.356 1.528 56.023 1.00 18.28 182 ASP B CA 1
ATOM 3324 C C . ASP B 1 202 ? 57.989 2.583 56.924 1.00 18.59 182 ASP B C 1
ATOM 3325 O O . ASP B 1 202 ? 59.038 3.160 56.591 1.00 18.19 182 ASP B O 1
ATOM 3330 N N . ILE B 1 203 ? 57.359 2.802 58.079 1.00 17.90 183 ILE B N 1
ATOM 3331 C CA . ILE B 1 203 ? 57.764 3.904 58.967 1.00 17.13 183 ILE B CA 1
ATOM 3332 C C . ILE B 1 203 ? 59.196 3.713 59.490 1.00 17.54 183 ILE B C 1
ATOM 3333 O O . ILE B 1 203 ? 60.053 4.619 59.385 1.00 17.37 183 ILE B O 1
ATOM 3338 N N . ALA B 1 204 ? 59.479 2.532 60.030 1.00 18.34 184 ALA B N 1
ATOM 3339 C CA . ALA B 1 204 ? 60.800 2.290 60.610 1.00 18.02 184 ALA B CA 1
ATOM 3340 C C . ALA B 1 204 ? 61.917 2.354 59.567 1.00 18.45 184 ALA B C 1
ATOM 3341 O O . ALA B 1 204 ? 63.005 2.874 59.859 1.00 17.93 184 ALA B O 1
ATOM 3343 N N . ALA B 1 205 ? 61.656 1.824 58.359 1.00 17.76 185 ALA B N 1
ATOM 3344 C CA . ALA B 1 205 ? 62.627 1.880 57.241 1.00 17.33 185 ALA B CA 1
ATOM 3345 C C . ALA B 1 205 ? 62.951 3.344 56.880 1.00 17.16 185 ALA B C 1
ATOM 3346 O O . ALA B 1 205 ? 64.108 3.731 56.777 1.00 15.61 185 ALA B O 1
ATOM 3348 N N . TRP B 1 206 ? 61.916 4.160 56.727 1.00 17.17 186 TRP B N 1
ATOM 3349 C CA . TRP B 1 206 ? 62.108 5.607 56.565 1.00 17.25 186 TRP B CA 1
ATOM 3350 C C . TRP B 1 206 ? 62.924 6.228 57.708 1.00 16.77 186 TRP B C 1
ATOM 3351 O O . TRP B 1 206 ? 63.816 7.039 57.463 1.00 16.91 186 TRP B O 1
ATOM 3362 N N . SER B 1 207 ? 62.636 5.841 58.954 1.00 16.58 187 SER B N 1
ATOM 3363 C CA . SER B 1 207 ? 63.347 6.441 60.081 1.00 16.21 187 SER B CA 1
ATOM 3364 C C . SER B 1 207 ? 64.842 6.078 60.035 1.00 16.74 187 SER B C 1
ATOM 3365 O O . SER B 1 207 ? 65.697 6.924 60.339 1.00 16.49 187 SER B O 1
ATOM 3368 N N . ARG B 1 208 ? 65.135 4.850 59.611 1.00 16.82 188 ARG B N 1
ATOM 3369 C CA . ARG B 1 208 ? 66.532 4.386 59.449 1.00 17.07 188 ARG B CA 1
ATOM 3370 C C . ARG B 1 208 ? 67.272 5.128 58.335 1.00 16.50 188 ARG B C 1
ATOM 3371 O O . ARG B 1 208 ? 68.431 5.465 58.499 1.00 17.24 188 ARG B O 1
ATOM 3379 N N . VAL B 1 209 ? 66.600 5.370 57.212 1.00 16.57 189 VAL B N 1
ATOM 3380 C CA . VAL B 1 209 ? 67.163 6.176 56.124 1.00 17.08 189 VAL B CA 1
ATOM 3381 C C . VAL B 1 209 ? 67.481 7.570 56.661 1.00 16.61 189 VAL B C 1
ATOM 3382 O O . VAL B 1 209 ? 68.576 8.113 56.441 1.00 14.54 189 VAL B O 1
ATOM 3386 N N . THR B 1 210 ? 66.524 8.153 57.373 1.00 15.50 190 THR B N 1
ATOM 3387 C CA . THR B 1 210 ? 66.714 9.506 57.873 1.00 15.60 190 THR B CA 1
ATOM 3388 C C . THR B 1 210 ? 67.898 9.537 58.849 1.00 14.97 190 THR B C 1
ATOM 3389 O O . THR B 1 210 ? 68.673 10.458 58.843 1.00 14.43 190 THR B O 1
ATOM 3393 N N . GLU B 1 211 ? 68.004 8.514 59.688 1.00 16.07 191 GLU B N 1
ATOM 3394 C CA . GLU B 1 211 ? 69.100 8.445 60.665 1.00 16.47 191 GLU B CA 1
ATOM 3395 C C . GLU B 1 211 ? 70.463 8.435 59.969 1.00 16.12 191 GLU B C 1
ATOM 3396 O O . GLU B 1 211 ? 71.382 9.162 60.359 1.00 15.58 191 GLU B O 1
ATOM 3402 N N . LYS B 1 212 ? 70.588 7.593 58.950 1.00 16.17 192 LYS B N 1
ATOM 3403 C CA . LYS B 1 212 ? 71.830 7.517 58.171 1.00 15.71 192 LYS B CA 1
ATOM 3404 C C . LYS B 1 212 ? 72.160 8.891 57.603 1.00 15.94 192 LYS B C 1
ATOM 3405 O O . LYS B 1 212 ? 73.302 9.354 57.666 1.00 15.86 192 LYS B O 1
ATOM 3411 N N . LEU B 1 213 ? 71.151 9.551 57.037 1.00 15.91 193 LEU B N 1
ATOM 3412 C CA . LEU B 1 213 ? 71.365 10.856 56.420 1.00 15.34 193 LEU B CA 1
ATOM 3413 C C . LEU B 1 213 ? 71.796 11.980 57.374 1.00 15.56 193 LEU B C 1
ATOM 3414 O O . LEU B 1 213 ? 72.259 13.029 56.916 1.00 14.63 193 LEU B O 1
ATOM 3419 N N . ARG B 1 214 ? 71.704 11.765 58.701 1.00 14.36 194 ARG B N 1
ATOM 3420 C CA . ARG B 1 214 ? 72.362 12.678 59.634 1.00 14.37 194 ARG B CA 1
ATOM 3421 C C . ARG B 1 214 ? 73.888 12.761 59.454 1.00 13.81 194 ARG B C 1
ATOM 3422 O O . ARG B 1 214 ? 74.516 13.702 59.897 1.00 13.41 194 ARG B O 1
ATOM 3430 N N . GLU B 1 215 ? 74.468 11.776 58.773 1.00 15.44 195 GLU B N 1
ATOM 3431 C CA . GLU B 1 215 ? 75.911 11.764 58.487 1.00 16.82 195 GLU B CA 1
ATOM 3432 C C . GLU B 1 215 ? 76.335 12.600 57.291 1.00 17.22 195 GLU B C 1
ATOM 3433 O O . GLU B 1 215 ? 77.540 12.756 57.019 1.00 16.64 195 GLU B O 1
ATOM 3439 N N . ALA B 1 216 ? 75.362 13.123 56.545 1.00 17.11 196 ALA B N 1
ATOM 3440 C CA . ALA B 1 216 ? 75.667 14.028 55.437 1.00 16.45 196 ALA B CA 1
ATOM 3441 C C . ALA B 1 216 ? 75.991 15.450 55.909 1.00 16.27 196 ALA B C 1
ATOM 3442 O O . ALA B 1 216 ? 75.311 15.995 56.771 1.00 14.90 196 ALA B O 1
ATOM 3444 N N . ARG B 1 217 ? 76.983 16.078 55.276 1.00 16.52 197 ARG B N 1
ATOM 3445 C CA . ARG B 1 217 ? 77.356 17.459 55.599 1.00 17.63 197 ARG B CA 1
ATOM 3446 C C . ARG B 1 217 ? 76.226 18.449 55.411 1.00 17.18 197 ARG B C 1
ATOM 3447 O O . ARG B 1 217 ? 76.219 19.491 56.085 1.00 17.75 197 ARG B O 1
ATOM 3455 N N . ALA B 1 218 ? 75.261 18.130 54.537 1.00 16.30 198 ALA B N 1
ATOM 3456 C CA . ALA B 1 218 ? 74.071 19.006 54.358 1.00 16.64 198 ALA B CA 1
ATOM 3457 C C . ALA B 1 218 ? 73.444 19.415 55.690 1.00 16.34 198 ALA B C 1
ATOM 3458 O O . ALA B 1 218 ? 72.919 20.530 55.828 1.00 16.23 198 ALA B O 1
ATOM 3460 N N . ARG B 1 219 ? 73.453 18.491 56.644 1.00 16.45 199 ARG B N 1
ATOM 3461 C CA . ARG B 1 219 ? 72.844 18.715 57.950 1.00 17.16 199 ARG B CA 1
ATOM 3462 C C . ARG B 1 219 ? 73.334 19.948 58.693 1.00 18.55 199 ARG B C 1
ATOM 3463 O O . ARG B 1 219 ? 72.605 20.493 59.509 1.00 17.82 199 ARG B O 1
ATOM 3471 N N . LYS B 1 220 ? 74.563 20.373 58.414 1.00 18.93 200 LYS B N 1
ATOM 3472 C CA . LYS B 1 220 ? 75.153 21.508 59.138 1.00 20.20 200 LYS B CA 1
ATOM 3473 C C . LYS B 1 220 ? 74.381 22.798 58.947 1.00 20.10 200 LYS B C 1
ATOM 3474 O O . LYS B 1 220 ? 74.400 23.670 59.819 1.00 20.36 200 LYS B O 1
ATOM 3480 N N . TRP B 1 221 ? 73.644 22.886 57.844 1.00 19.47 201 TRP B N 1
ATOM 3481 C CA . TRP B 1 221 ? 72.931 24.122 57.502 1.00 20.49 201 TRP B CA 1
ATOM 3482 C C . TRP B 1 221 ? 71.415 23.978 57.594 1.00 20.68 201 TRP B C 1
ATOM 3483 O O . TRP B 1 221 ? 70.702 24.939 57.357 1.00 21.55 201 TRP B O 1
ATOM 3494 N N . ILE B 1 222 ? 70.928 22.798 57.954 1.00 20.93 202 ILE B N 1
ATOM 3495 C CA . ILE B 1 222 ? 69.470 22.549 57.991 1.00 21.04 202 ILE B CA 1
ATOM 3496 C C . ILE B 1 222 ? 68.921 22.878 59.364 1.00 23.12 202 ILE B C 1
ATOM 3497 O O . ILE B 1 222 ? 69.511 22.488 60.385 1.00 22.72 202 ILE B O 1
ATOM 3502 N N . ILE B 1 223 ? 67.800 23.600 59.382 1.00 23.76 203 ILE B N 1
ATOM 3503 C CA . ILE B 1 223 ? 67.085 23.927 60.624 1.00 27.13 203 ILE B CA 1
ATOM 3504 C C . ILE B 1 223 ? 65.571 23.749 60.493 1.00 28.25 203 ILE B C 1
ATOM 3505 O O . ILE B 1 223 ? 65.041 23.585 59.380 1.00 28.37 203 ILE B O 1
ATOM 3510 N N . LYS B 1 224 ? 64.873 23.842 61.634 1.00 29.76 204 LYS B N 1
ATOM 3511 C CA . LYS B 1 224 ? 63.403 24.060 61.668 1.00 29.14 204 LYS B CA 1
ATOM 3512 C C . LYS B 1 224 ? 62.516 22.976 60.997 1.00 29.66 204 LYS B C 1
ATOM 3513 O O . LYS B 1 224 ? 61.523 23.288 60.290 1.00 29.56 204 LYS B O 1
ATOM 3515 N N . GLU B 1 225 ? 62.851 21.713 61.242 1.00 29.23 205 GLU B N 1
ATOM 3516 C CA . GLU B 1 225 ? 62.057 20.607 60.725 1.00 28.98 205 GLU B CA 1
ATOM 3517 C C . GLU B 1 225 ? 61.033 20.200 61.799 1.00 29.07 205 GLU B C 1
ATOM 3518 O O . GLU B 1 225 ? 61.129 19.107 62.421 1.00 29.00 205 GLU B O 1
ATOM 3524 N N . THR B 1 226 ? 60.096 21.103 62.046 1.00 27.80 206 THR B N 1
ATOM 3525 C CA . THR B 1 226 ? 58.938 20.832 62.939 1.00 28.55 206 THR B CA 1
ATOM 3526 C C . THR B 1 226 ? 57.783 21.687 62.452 1.00 27.53 206 THR B C 1
ATOM 3527 O O . THR B 1 226 ? 58.031 22.818 62.020 1.00 29.23 206 THR B O 1
ATOM 3531 N N . PRO B 1 227 ? 56.527 21.162 62.500 1.00 25.84 207 PRO B N 1
ATOM 3532 C CA . PRO B 1 227 ? 56.244 19.800 62.964 1.00 23.72 207 PRO B CA 1
ATOM 3533 C C . PRO B 1 227 ? 56.549 18.772 61.884 1.00 21.69 207 PRO B C 1
ATOM 3534 O O . PRO B 1 227 ? 56.387 19.068 60.675 1.00 20.75 207 PRO B O 1
ATOM 3538 N N . ILE B 1 228 ? 56.938 17.567 62.287 1.00 19.70 208 ILE B N 1
ATOM 3539 C CA . ILE B 1 228 ? 56.933 16.465 61.320 1.00 19.25 208 ILE B CA 1
ATOM 3540 C C . ILE B 1 228 ? 55.613 15.739 61.399 1.00 18.95 208 ILE B C 1
ATOM 3541 O O . ILE B 1 228 ? 55.264 15.214 62.463 1.00 18.64 208 ILE B O 1
ATOM 3546 N N . LEU B 1 229 ? 54.864 15.736 60.283 1.00 18.21 209 LEU B N 1
ATOM 3547 C CA . LEU B 1 229 ? 53.534 15.084 60.209 1.00 18.16 209 LEU B CA 1
ATOM 3548 C C . LEU B 1 229 ? 53.726 13.664 59.679 1.00 18.15 209 LEU B C 1
ATOM 3549 O O . LEU B 1 229 ? 54.405 13.470 58.668 1.00 19.15 209 LEU B O 1
ATOM 3554 N N . LEU B 1 230 ? 53.145 12.679 60.369 1.00 17.94 210 LEU B N 1
ATOM 3555 C CA . LEU B 1 230 ? 53.221 11.288 59.920 1.00 17.42 210 LEU B CA 1
ATOM 3556 C C . LEU B 1 230 ? 51.803 10.778 59.834 1.00 16.71 210 LEU B C 1
ATOM 3557 O O . LEU B 1 230 ? 51.059 10.820 60.823 1.00 16.59 210 LEU B O 1
ATOM 3562 N N . GLY B 1 231 ? 51.440 10.315 58.637 1.00 16.82 211 GLY B N 1
ATOM 3563 C CA . GLY B 1 231 ? 50.073 9.878 58.354 1.00 16.55 211 GLY B CA 1
ATOM 3564 C C . GLY B 1 231 ? 49.950 8.478 57.778 1.00 16.53 211 GLY B C 1
ATOM 3565 O O . GLY B 1 231 ? 50.902 7.942 57.190 1.00 16.97 211 GLY B O 1
ATOM 3566 N N . ARG B 1 232 ? 48.753 7.918 57.927 1.00 14.71 212 ARG B N 1
ATOM 3567 C CA . ARG B 1 232 ? 48.397 6.610 57.420 1.00 13.77 212 ARG B CA 1
ATOM 3568 C C . ARG B 1 232 ? 47.241 6.860 56.442 1.00 13.61 212 ARG B C 1
ATOM 3569 O O . ARG B 1 232 ? 46.219 7.448 56.826 1.00 12.01 212 ARG B O 1
ATOM 3577 N N . LEU B 1 233 ? 47.426 6.451 55.187 1.00 12.08 213 LEU B N 1
ATOM 3578 C CA . LEU B 1 233 ? 46.445 6.669 54.125 1.00 13.90 213 LEU B CA 1
ATOM 3579 C C . LEU B 1 233 ? 45.068 6.152 54.531 1.00 13.52 213 LEU B C 1
ATOM 3580 O O . LEU B 1 233 ? 44.938 5.031 55.065 1.00 13.45 213 LEU B O 1
ATOM 3585 N N . VAL B 1 234 ? 44.039 6.944 54.237 1.00 13.97 214 VAL B N 1
ATOM 3586 C CA . VAL B 1 234 ? 42.676 6.518 54.522 1.00 13.77 214 VAL B CA 1
ATOM 3587 C C . VAL B 1 234 ? 41.682 6.968 53.448 1.00 13.97 214 VAL B C 1
ATOM 3588 O O . VAL B 1 234 ? 41.779 8.067 52.915 1.00 14.55 214 VAL B O 1
ATOM 3592 N N . ASP B 1 235 ? 40.738 6.101 53.138 1.00 14.41 215 ASP B N 1
ATOM 3593 C CA A ASP B 1 235 ? 39.629 6.481 52.265 0.50 15.39 215 ASP B CA 1
ATOM 3594 C CA B ASP B 1 235 ? 39.613 6.459 52.273 0.50 15.29 215 ASP B CA 1
ATOM 3595 C C . ASP B 1 235 ? 38.638 7.399 52.985 1.00 15.57 215 ASP B C 1
ATOM 3596 O O . ASP B 1 235 ? 38.347 7.225 54.180 1.00 16.13 215 ASP B O 1
ATOM 3605 N N . ALA B 1 236 ? 38.130 8.399 52.273 1.00 15.54 216 ALA B N 1
ATOM 3606 C CA . ALA B 1 236 ? 37.177 9.383 52.852 1.00 16.68 216 ALA B CA 1
ATOM 3607 C C . ALA B 1 236 ? 35.994 8.720 53.566 1.00 16.73 216 ALA B C 1
ATOM 3608 O O . ALA B 1 236 ? 35.568 9.191 54.604 1.00 17.46 216 ALA B O 1
ATOM 3610 N N . GLY B 1 237 ? 35.479 7.641 52.990 1.00 16.76 217 GLY B N 1
ATOM 3611 C CA . GLY B 1 237 ? 34.375 6.877 53.585 1.00 17.24 217 GLY B CA 1
ATOM 3612 C C . GLY B 1 237 ? 34.681 6.038 54.832 1.00 16.85 217 GLY B C 1
ATOM 3613 O O . GLY B 1 237 ? 33.761 5.497 55.462 1.00 16.40 217 GLY B O 1
ATOM 3614 N N . ASP B 1 238 ? 35.959 5.909 55.181 1.00 16.40 218 ASP B N 1
ATOM 3615 C CA . ASP B 1 238 ? 36.390 5.114 56.332 1.00 16.74 218 ASP B CA 1
ATOM 3616 C C . ASP B 1 238 ? 36.848 5.974 57.516 1.00 16.63 218 ASP B C 1
ATOM 3617 O O . ASP B 1 238 ? 37.003 5.484 58.633 1.00 16.37 218 ASP B O 1
ATOM 3622 N N . ILE B 1 239 ? 37.146 7.243 57.258 1.00 17.12 219 ILE B N 1
ATOM 3623 C CA . ILE B 1 239 ? 37.755 8.079 58.299 1.00 17.57 219 ILE B CA 1
ATOM 3624 C C . ILE B 1 239 ? 36.843 8.292 59.540 1.00 16.87 219 ILE B C 1
ATOM 3625 O O . ILE B 1 239 ? 37.336 8.248 60.660 1.00 15.25 219 ILE B O 1
ATOM 3630 N N . ALA B 1 240 ? 35.521 8.450 59.351 1.00 16.10 220 ALA B N 1
ATOM 3631 C CA . ALA B 1 240 ? 34.637 8.691 60.490 1.00 16.73 220 ALA B CA 1
ATOM 3632 C C . ALA B 1 240 ? 34.687 7.516 61.462 1.00 16.71 220 ALA B C 1
ATOM 3633 O O . ALA B 1 240 ? 34.774 7.713 62.680 1.00 17.87 220 ALA B O 1
ATOM 3635 N N . GLY B 1 241 ? 34.708 6.297 60.910 1.00 15.81 221 GLY B N 1
ATOM 3636 C CA . GLY B 1 241 ? 34.792 5.074 61.699 1.00 16.42 221 GLY B CA 1
ATOM 3637 C C . GLY B 1 241 ? 36.085 5.007 62.491 1.00 16.39 221 GLY B C 1
ATOM 3638 O O . GLY B 1 241 ? 36.096 4.532 63.610 1.00 16.46 221 GLY B O 1
ATOM 3639 N N . PHE B 1 242 ? 37.181 5.460 61.895 1.00 14.94 222 PHE B N 1
ATOM 3640 C CA . PHE B 1 242 ? 38.487 5.446 62.585 1.00 15.24 222 PHE B CA 1
ATOM 3641 C C . PHE B 1 242 ? 38.547 6.518 63.667 1.00 15.93 222 PHE B C 1
ATOM 3642 O O . PHE B 1 242 ? 39.052 6.266 64.763 1.00 16.64 222 PHE B O 1
ATOM 3650 N N . LEU B 1 243 ? 38.018 7.699 63.375 1.00 15.31 223 LEU B N 1
ATOM 3651 C CA . LEU B 1 243 ? 38.170 8.822 64.330 1.00 16.64 223 LEU B CA 1
ATOM 3652 C C . LEU B 1 243 ? 37.226 8.799 65.507 1.00 17.70 223 LEU B C 1
ATOM 3653 O O . LEU B 1 243 ? 37.599 9.263 66.599 1.00 17.75 223 LEU B O 1
ATOM 3658 N N . LEU B 1 244 ? 36.009 8.304 65.288 1.00 19.92 224 LEU B N 1
ATOM 3659 C CA . LEU B 1 244 ? 34.935 8.395 66.303 1.00 22.75 224 LEU B CA 1
ATOM 3660 C C . LEU B 1 244 ? 34.500 7.043 66.873 1.00 25.33 224 LEU B C 1
ATOM 3661 O O . LEU B 1 244 ? 33.635 6.948 67.758 1.00 26.90 224 LEU B O 1
ATOM 3667 N N . THR C 1 22 ? 60.471 -6.892 62.649 1.00 26.77 2 THR C N 1
ATOM 3668 C CA . THR C 1 22 ? 61.316 -7.039 63.884 1.00 27.08 2 THR C CA 1
ATOM 3669 C C . THR C 1 22 ? 61.292 -5.810 64.781 1.00 26.34 2 THR C C 1
ATOM 3670 O O . THR C 1 22 ? 61.505 -5.922 66.008 1.00 28.24 2 THR C O 1
ATOM 3672 N N . GLU C 1 23 ? 61.011 -4.640 64.212 1.00 24.58 3 GLU C N 1
ATOM 3673 C CA . GLU C 1 23 ? 61.097 -3.412 64.999 1.00 22.27 3 GLU C CA 1
ATOM 3674 C C . GLU C 1 23 ? 59.939 -3.325 66.007 1.00 19.80 3 GLU C C 1
ATOM 3675 O O . GLU C 1 23 ? 58.863 -3.856 65.760 1.00 18.74 3 GLU C O 1
ATOM 3681 N N . ILE C 1 24 ? 60.172 -2.661 67.138 1.00 16.53 4 ILE C N 1
ATOM 3682 C CA . ILE C 1 24 ? 59.114 -2.429 68.098 1.00 14.80 4 ILE C CA 1
ATOM 3683 C C . ILE C 1 24 ? 58.893 -0.921 68.193 1.00 14.01 4 ILE C C 1
ATOM 3684 O O . ILE C 1 24 ? 59.832 -0.165 68.458 1.00 13.61 4 ILE C O 1
ATOM 3689 N N . TYR C 1 25 ? 57.649 -0.500 67.977 1.00 13.39 5 TYR C N 1
ATOM 3690 C CA . TYR C 1 25 ? 57.267 0.904 68.106 1.00 12.33 5 TYR C CA 1
ATOM 3691 C C . TYR C 1 25 ? 56.749 1.187 69.501 1.00 12.73 5 TYR C C 1
ATOM 3692 O O . TYR C 1 25 ? 56.267 0.292 70.196 1.00 10.54 5 TYR C O 1
ATOM 3701 N N . THR C 1 26 ? 56.834 2.454 69.904 1.00 11.90 6 THR C N 1
ATOM 3702 C CA . THR C 1 26 ? 56.252 2.854 71.178 1.00 12.66 6 THR C CA 1
ATOM 3703 C C . THR C 1 26 ? 55.710 4.280 71.098 1.00 12.69 6 THR C C 1
ATOM 3704 O O . THR C 1 26 ? 56.143 5.096 70.271 1.00 13.37 6 THR C O 1
ATOM 3708 N N . SER C 1 27 ? 54.716 4.541 71.927 1.00 13.14 7 SER C N 1
ATOM 3709 C CA A SER C 1 27 ? 54.114 5.869 72.015 0.50 12.90 7 SER C CA 1
ATOM 3710 C CA B SER C 1 27 ? 54.086 5.865 72.009 0.50 13.50 7 SER C CA 1
ATOM 3711 C C . SER C 1 27 ? 53.933 6.261 73.461 1.00 14.06 7 SER C C 1
ATOM 3712 O O . SER C 1 27 ? 53.616 5.411 74.309 1.00 13.69 7 SER C O 1
ATOM 3717 N N . VAL C 1 28 ? 54.153 7.555 73.736 1.00 14.06 8 VAL C N 1
ATOM 3718 C CA . VAL C 1 28 ? 53.793 8.129 75.018 1.00 14.00 8 VAL C CA 1
ATOM 3719 C C . VAL C 1 28 ? 52.797 9.242 74.684 1.00 13.70 8 VAL C C 1
ATOM 3720 O O . VAL C 1 28 ? 53.056 10.072 73.800 1.00 14.21 8 VAL C O 1
ATOM 3724 N N . LEU C 1 29 ? 51.643 9.233 75.355 1.00 14.06 9 LEU C N 1
ATOM 3725 C CA . LEU C 1 29 ? 50.600 10.247 75.162 1.00 13.85 9 LEU C CA 1
ATOM 3726 C C . LEU C 1 29 ? 50.309 10.854 76.525 1.00 14.24 9 LEU C C 1
ATOM 3727 O O . LEU C 1 29 ? 50.305 10.131 77.531 1.00 16.35 9 LEU C O 1
ATOM 3732 N N . SER C 1 30 ? 50.076 12.160 76.595 1.00 13.37 10 SER C N 1
ATOM 3733 C CA . SER C 1 30 ? 49.588 12.716 77.835 1.00 14.13 10 SER C CA 1
ATOM 3734 C C . SER C 1 30 ? 48.348 13.565 77.568 1.00 13.51 10 SER C C 1
ATOM 3735 O O . SER C 1 30 ? 48.184 14.135 76.484 1.00 13.84 10 SER C O 1
ATOM 3738 N N . TYR C 1 31 ? 47.454 13.563 78.534 1.00 13.03 11 TYR C N 1
ATOM 3739 C CA . TYR C 1 31 ? 46.194 14.307 78.462 1.00 13.83 11 TYR C CA 1
ATOM 3740 C C . TYR C 1 31 ? 45.908 15.102 79.710 1.00 13.43 11 TYR C C 1
ATOM 3741 O O . TYR C 1 31 ? 46.285 14.672 80.818 1.00 14.44 11 TYR C O 1
ATOM 3750 N N . ARG C 1 32 ? 45.215 16.230 79.512 1.00 13.82 12 ARG C N 1
ATOM 3751 C CA A ARG C 1 32 ? 44.758 17.090 80.609 0.50 14.34 12 ARG C CA 1
ATOM 3752 C CA B ARG C 1 32 ? 44.760 17.094 80.606 0.50 13.74 12 ARG C CA 1
ATOM 3753 C C . ARG C 1 32 ? 43.246 17.202 80.557 1.00 13.88 12 ARG C C 1
ATOM 3754 O O . ARG C 1 32 ? 42.679 17.549 79.528 1.00 13.86 12 ARG C O 1
ATOM 3769 N N . LEU C 1 33 ? 42.590 16.931 81.687 1.00 14.25 13 LEU C N 1
ATOM 3770 C CA . LEU C 1 33 ? 41.145 17.068 81.754 1.00 13.79 13 LEU C CA 1
ATOM 3771 C C . LEU C 1 33 ? 40.804 18.541 81.601 1.00 14.74 13 LEU C C 1
ATOM 3772 O O . LEU C 1 33 ? 41.463 19.422 82.192 1.00 13.44 13 LEU C O 1
ATOM 3777 N N . LEU C 1 34 ? 39.768 18.808 80.815 1.00 14.41 14 LEU C N 1
ATOM 3778 C CA . LEU C 1 34 ? 39.397 20.192 80.506 1.00 15.62 14 LEU C CA 1
ATOM 3779 C C . LEU C 1 34 ? 38.857 20.871 81.764 1.00 15.05 14 LEU C C 1
ATOM 3780 O O . LEU C 1 34 ? 38.153 20.258 82.567 1.00 15.64 14 LEU C O 1
ATOM 3785 N N . GLU C 1 35 ? 39.201 22.143 81.910 1.00 15.64 15 GLU C N 1
ATOM 3786 C CA . GLU C 1 35 ? 38.768 22.977 83.024 1.00 17.31 15 GLU C CA 1
ATOM 3787 C C . GLU C 1 35 ? 37.413 23.600 82.779 1.00 18.69 15 GLU C C 1
ATOM 3788 O O . GLU C 1 35 ? 36.939 23.620 81.638 1.00 19.58 15 GLU C O 1
ATOM 3794 N N . GLY C 1 36 ? 36.792 24.139 83.830 1.00 19.38 16 GLY C N 1
ATOM 3795 C CA . GLY C 1 36 ? 35.534 24.860 83.666 1.00 22.11 16 GLY C CA 1
ATOM 3796 C C . GLY C 1 36 ? 34.299 24.039 83.938 1.00 24.28 16 GLY C C 1
ATOM 3797 O O . GLY C 1 36 ? 33.176 24.562 83.884 1.00 25.90 16 GLY C O 1
ATOM 3798 N N . LYS C 1 37 ? 34.498 22.762 84.240 1.00 26.54 17 LYS C N 1
ATOM 3799 C CA . LYS C 1 37 ? 33.405 21.838 84.527 1.00 28.39 17 LYS C CA 1
ATOM 3800 C C . LYS C 1 37 ? 33.555 21.111 85.850 1.00 28.18 17 LYS C C 1
ATOM 3801 O O . LYS C 1 37 ? 34.604 20.538 86.143 1.00 27.59 17 LYS C O 1
ATOM 3807 N N . ALA C 1 38 ? 32.492 21.121 86.650 1.00 28.46 18 ALA C N 1
ATOM 3808 C CA . ALA C 1 38 ? 32.478 20.326 87.870 1.00 28.73 18 ALA C CA 1
ATOM 3809 C C . ALA C 1 38 ? 32.059 18.892 87.521 1.00 28.69 18 ALA C C 1
ATOM 3810 O O . ALA C 1 38 ? 31.152 18.687 86.709 1.00 29.16 18 ALA C O 1
ATOM 3812 N N . TYR C 1 39 ? 32.717 17.916 88.134 1.00 28.27 19 TYR C N 1
ATOM 3813 C CA . TYR C 1 39 ? 32.412 16.505 87.908 1.00 28.10 19 TYR C CA 1
ATOM 3814 C C . TYR C 1 39 ? 31.427 15.956 88.958 1.00 28.21 19 TYR C C 1
ATOM 3815 O O . TYR C 1 39 ? 31.721 15.950 90.159 1.00 27.79 19 TYR C O 1
ATOM 3824 N N . SER C 1 40 ? 30.273 15.486 88.495 1.00 27.88 20 SER C N 1
ATOM 3825 C CA . SER C 1 40 ? 29.311 14.841 89.382 1.00 28.11 20 SER C CA 1
ATOM 3826 C C . SER C 1 40 ? 29.806 13.438 89.736 1.00 28.14 20 SER C C 1
ATOM 3827 O O . SER C 1 40 ? 30.772 12.944 89.144 1.00 27.21 20 SER C O 1
ATOM 3830 N N . ASP C 1 41 ? 29.125 12.793 90.682 1.00 28.02 21 ASP C N 1
ATOM 3831 C CA . ASP C 1 41 ? 29.349 11.379 90.975 1.00 28.70 21 ASP C CA 1
ATOM 3832 C C . ASP C 1 41 ? 29.200 10.481 89.729 1.00 28.51 21 ASP C C 1
ATOM 3833 O O . ASP C 1 41 ? 30.012 9.564 89.530 1.00 28.38 21 ASP C O 1
ATOM 3838 N N . ALA C 1 42 ? 28.181 10.741 88.903 1.00 27.68 22 ALA C N 1
ATOM 3839 C CA . ALA C 1 42 ? 27.999 10.023 87.623 1.00 27.88 22 ALA C CA 1
ATOM 3840 C C . ALA C 1 42 ? 29.144 10.238 86.616 1.00 27.33 22 ALA C C 1
ATOM 3841 O O . ALA C 1 42 ? 29.476 9.335 85.832 1.00 27.33 22 ALA C O 1
ATOM 3843 N N . ASP C 1 43 ? 29.715 11.443 86.621 1.00 26.53 23 ASP C N 1
ATOM 3844 C CA . ASP C 1 43 ? 30.885 11.763 85.803 1.00 25.91 23 ASP C CA 1
ATOM 3845 C C . ASP C 1 43 ? 32.107 10.990 86.271 1.00 24.61 23 ASP C C 1
ATOM 3846 O O . ASP C 1 43 ? 32.945 10.597 85.451 1.00 23.32 23 ASP C O 1
A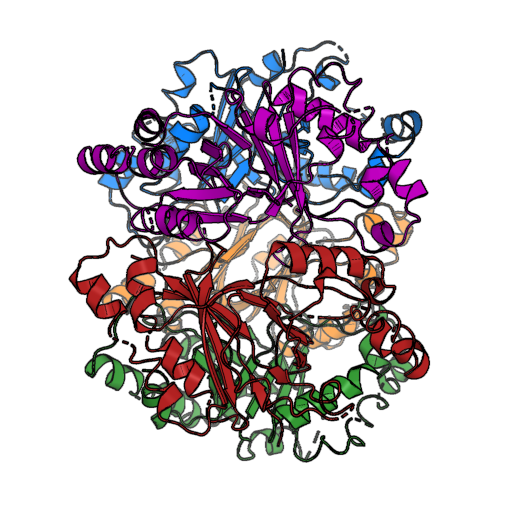TOM 3851 N N . THR C 1 44 ? 32.211 10.788 87.586 1.00 23.27 24 THR C N 1
ATOM 3852 C CA . THR C 1 44 ? 33.308 10.024 88.179 1.00 22.53 24 THR C CA 1
ATOM 3853 C C . THR C 1 44 ? 33.226 8.554 87.777 1.00 21.32 24 THR C C 1
ATOM 3854 O O . THR C 1 44 ? 34.228 7.951 87.381 1.00 20.60 24 THR C O 1
ATOM 3858 N N . ARG C 1 45 ? 32.029 7.979 87.883 1.00 20.25 25 ARG C N 1
ATOM 3859 C CA . ARG C 1 45 ? 31.815 6.621 87.416 1.00 19.02 25 ARG C CA 1
ATOM 3860 C C . ARG C 1 45 ? 32.079 6.461 85.926 1.00 18.39 25 ARG C C 1
ATOM 3861 O O . ARG C 1 45 ? 32.628 5.438 85.493 1.00 17.56 25 ARG C O 1
ATOM 3869 N N . SER C 1 46 ? 31.673 7.458 85.149 1.00 17.91 26 SER C N 1
ATOM 3870 C CA . SER C 1 46 ? 31.866 7.413 83.715 1.00 17.29 26 SER C CA 1
ATOM 3871 C C . SER C 1 46 ? 33.354 7.403 83.397 1.00 16.29 26 SER C C 1
ATOM 3872 O O . SER C 1 46 ? 33.802 6.673 82.505 1.00 14.39 26 SER C O 1
ATOM 3875 N N . LEU C 1 47 ? 34.116 8.227 84.112 1.00 15.35 27 LEU C N 1
ATOM 3876 C CA . LEU C 1 47 ? 35.572 8.247 83.916 1.00 14.73 27 LEU C CA 1
ATOM 3877 C C . LEU C 1 47 ? 36.204 6.878 84.254 1.00 14.23 27 LEU C C 1
ATOM 3878 O O . LEU C 1 47 ? 37.050 6.347 83.492 1.00 13.73 27 LEU C O 1
ATOM 3883 N N . ASP C 1 48 ? 35.801 6.314 85.396 1.00 14.14 28 ASP C N 1
ATOM 3884 C CA . ASP C 1 48 ? 36.257 4.992 85.792 1.00 14.24 28 ASP C CA 1
ATOM 3885 C C . ASP C 1 48 ? 35.955 3.962 84.702 1.00 14.33 28 ASP C C 1
ATOM 3886 O O . ASP C 1 48 ? 36.851 3.223 84.301 1.00 12.82 28 ASP C O 1
ATOM 3891 N N . ARG C 1 49 ? 34.723 3.950 84.196 1.00 13.92 29 ARG C N 1
ATOM 3892 C CA . ARG C 1 49 ? 34.366 2.980 83.138 1.00 15.89 29 ARG C CA 1
ATOM 3893 C C . ARG C 1 49 ? 35.248 3.202 81.888 1.00 14.41 29 ARG C C 1
ATOM 3894 O O . ARG C 1 49 ? 35.727 2.246 81.253 1.00 13.38 29 ARG C O 1
ATOM 3918 N N . ARG C 1 52 ? 38.895 2.038 82.447 1.00 13.46 32 ARG C N 1
ATOM 3919 C CA . ARG C 1 52 ? 38.932 0.577 82.430 1.00 14.67 32 ARG C CA 1
ATOM 3920 C C . ARG C 1 52 ? 38.719 0.052 81.001 1.00 14.85 32 ARG C C 1
ATOM 3921 O O . ARG C 1 52 ? 39.387 -0.910 80.572 1.00 14.35 32 ARG C O 1
ATOM 3929 N N . SER C 1 53 ? 37.857 0.726 80.241 1.00 13.86 33 SER C N 1
ATOM 3930 C CA . SER C 1 53 ? 37.636 0.365 78.842 1.00 15.10 33 SER C CA 1
ATOM 3931 C C . SER C 1 53 ? 38.908 0.522 77.988 1.00 14.01 33 SER C C 1
ATOM 3932 O O . SER C 1 53 ? 39.224 -0.354 77.164 1.00 14.95 33 SER C O 1
ATOM 3935 N N . ILE C 1 54 ? 39.646 1.619 78.166 1.00 12.53 34 ILE C N 1
ATOM 3936 C CA . ILE C 1 54 ? 40.926 1.794 77.475 1.00 12.46 34 ILE C CA 1
ATOM 3937 C C . ILE C 1 54 ? 41.902 0.689 77.848 1.00 12.69 34 ILE C C 1
ATOM 3938 O O . ILE C 1 54 ? 42.514 0.064 76.973 1.00 12.44 34 ILE C O 1
ATOM 3943 N N . ASP C 1 55 ? 42.034 0.428 79.141 1.00 12.04 35 ASP C N 1
ATOM 3944 C CA . ASP C 1 55 ? 42.948 -0.606 79.629 1.00 13.13 35 ASP C CA 1
ATOM 3945 C C . ASP C 1 55 ? 42.644 -1.985 78.973 1.00 12.98 35 ASP C C 1
ATOM 3946 O O . ASP C 1 55 ? 43.554 -2.725 78.563 1.00 11.79 35 ASP C O 1
ATOM 3951 N N . GLU C 1 56 ? 41.360 -2.308 78.895 1.00 12.49 36 GLU C N 1
ATOM 3952 C CA . GLU C 1 56 ? 40.915 -3.603 78.312 1.00 12.96 36 GLU C CA 1
ATOM 3953 C C . GLU C 1 56 ? 41.017 -3.638 76.788 1.00 12.90 36 GLU C C 1
ATOM 3954 O O . GLU C 1 56 ? 41.198 -4.706 76.206 1.00 11.62 36 GLU C O 1
ATOM 3960 N N . PHE C 1 57 ? 40.918 -2.474 76.149 1.00 12.61 37 PHE C N 1
ATOM 3961 C CA . PHE C 1 57 ? 41.245 -2.352 74.733 1.00 12.61 37 PHE C CA 1
ATOM 3962 C C . PHE C 1 57 ? 42.655 -2.918 74.481 1.00 13.31 37 PHE C C 1
ATOM 3963 O O . PHE C 1 57 ? 42.852 -3.728 73.575 1.00 12.85 37 PHE C O 1
ATOM 3971 N N . PHE C 1 58 ? 43.618 -2.495 75.296 1.00 12.94 38 PHE C N 1
ATOM 3972 C CA . PHE C 1 58 ? 45.007 -2.963 75.142 1.00 12.52 38 PHE C CA 1
ATOM 3973 C C . PHE C 1 58 ? 45.193 -4.419 75.564 1.00 12.65 38 PHE C C 1
ATOM 3974 O O . PHE C 1 58 ? 45.827 -5.191 74.856 1.00 12.70 38 PHE C O 1
ATOM 3982 N N . SER C 1 59 ? 44.628 -4.798 76.709 1.00 12.04 39 SER C N 1
ATOM 3983 C CA . SER C 1 59 ? 44.780 -6.183 77.168 1.00 12.95 39 SER C CA 1
ATOM 3984 C C . SER C 1 59 ? 44.084 -7.184 76.235 1.00 13.90 39 SER C C 1
ATOM 3985 O O . SER C 1 59 ? 44.513 -8.337 76.132 1.00 13.93 39 SER C O 1
ATOM 3988 N N . ALA C 1 60 ? 43.048 -6.739 75.512 1.00 13.51 40 ALA C N 1
ATOM 3989 C CA . ALA C 1 60 ? 42.333 -7.647 74.591 1.00 13.81 40 ALA C CA 1
ATOM 3990 C C . ALA C 1 60 ? 43.122 -7.969 73.315 1.00 13.94 40 ALA C C 1
ATOM 3991 O O . ALA C 1 60 ? 42.756 -8.903 72.587 1.00 13.88 40 ALA C O 1
ATOM 3993 N N . ASN C 1 61 ? 44.192 -7.209 73.042 1.00 13.66 41 ASN C N 1
ATOM 3994 C CA . ASN C 1 61 ? 45.018 -7.489 71.867 1.00 14.90 41 ASN C CA 1
ATOM 3995 C C . ASN C 1 61 ? 46.469 -7.734 72.250 1.00 14.88 41 ASN C C 1
ATOM 3996 O O . ASN C 1 61 ? 47.189 -6.763 72.538 1.00 15.78 41 ASN C O 1
ATOM 4001 N N . PRO C 1 62 ? 46.904 -9.012 72.250 1.00 16.19 42 PRO C N 1
ATOM 4002 C CA . PRO C 1 62 ? 48.290 -9.340 72.637 1.00 16.69 42 PRO C CA 1
ATOM 4003 C C . PRO C 1 62 ? 49.344 -8.674 71.748 1.00 16.00 42 PRO C C 1
ATOM 4004 O O . PRO C 1 62 ? 50.528 -8.607 72.146 1.00 16.61 42 PRO C O 1
ATOM 4008 N N . GLY C 1 63 ? 48.922 -8.215 70.563 1.00 14.99 43 GLY C N 1
ATOM 4009 C CA . GLY C 1 63 ? 49.728 -7.308 69.725 1.00 14.24 43 GLY C CA 1
ATOM 4010 C C . GLY C 1 63 ? 50.366 -6.145 70.499 1.00 14.24 43 GLY C C 1
ATOM 4011 O O . GLY C 1 63 ? 51.435 -5.649 70.112 1.00 13.64 43 GLY C O 1
ATOM 4012 N N . TYR C 1 64 ? 49.717 -5.701 71.586 1.00 13.07 44 TYR C N 1
ATOM 4013 C CA . TYR C 1 64 ? 50.299 -4.660 72.435 1.00 13.39 44 TYR C CA 1
ATOM 4014 C C . TYR C 1 64 ? 51.193 -5.352 73.445 1.00 13.93 44 TYR C C 1
ATOM 4015 O O . TYR C 1 64 ? 50.699 -6.099 74.317 1.00 15.43 44 TYR C O 1
ATOM 4024 N N . ILE C 1 65 ? 52.503 -5.160 73.277 1.00 13.64 45 ILE C N 1
ATOM 4025 C CA . ILE C 1 65 ? 53.528 -5.756 74.167 1.00 13.82 45 ILE C CA 1
ATOM 4026 C C . ILE C 1 65 ? 53.395 -5.193 75.583 1.00 14.47 45 ILE C C 1
ATOM 4027 O O . ILE C 1 65 ? 53.464 -5.925 76.571 1.00 14.82 45 ILE C O 1
ATOM 4032 N N . ASN C 1 66 ? 53.201 -3.880 75.683 1.00 14.49 46 ASN C N 1
ATOM 4033 C CA . ASN C 1 66 ? 52.902 -3.288 76.985 1.00 14.25 46 ASN C CA 1
ATOM 4034 C C . ASN C 1 66 ? 51.885 -2.186 76.891 1.00 13.68 46 ASN C C 1
ATOM 4035 O O . ASN C 1 66 ? 51.659 -1.636 75.809 1.00 12.73 46 ASN C O 1
ATOM 4040 N N . PHE C 1 67 ? 51.232 -1.916 78.023 1.00 13.60 47 PHE C N 1
ATOM 4041 C CA . PHE C 1 67 ? 50.387 -0.705 78.154 1.00 12.64 47 PHE C CA 1
ATOM 4042 C C . PHE C 1 67 ? 50.363 -0.330 79.637 1.00 13.89 47 PHE C C 1
ATOM 4043 O O . PHE C 1 67 ? 49.970 -1.156 80.489 1.00 13.43 47 PHE C O 1
ATOM 4051 N N . HIS C 1 68 ? 50.782 0.896 79.953 1.00 12.38 48 HIS C N 1
ATOM 4052 C CA . HIS C 1 68 ? 50.742 1.378 81.335 1.00 13.08 48 HIS C CA 1
ATOM 4053 C C . HIS C 1 68 ? 50.183 2.812 81.399 1.00 12.56 48 HIS C C 1
ATOM 4054 O O . HIS C 1 68 ? 50.361 3.580 80.468 1.00 14.95 48 HIS C O 1
ATOM 4061 N N . ILE C 1 69 ? 49.498 3.114 82.499 1.00 12.93 49 ILE C N 1
ATOM 4062 C CA . ILE C 1 69 ? 48.939 4.447 82.798 1.00 13.61 49 ILE C CA 1
ATOM 4063 C C . ILE C 1 69 ? 49.681 5.037 83.988 1.00 12.71 49 ILE C C 1
ATOM 4064 O O . ILE C 1 69 ? 50.059 4.302 84.917 1.00 11.90 49 ILE C O 1
ATOM 4069 N N . TYR C 1 70 ? 49.888 6.360 83.958 1.00 13.27 50 TYR C N 1
ATOM 4070 C CA . TYR C 1 70 ? 50.615 7.050 85.014 1.00 13.45 50 TYR C CA 1
ATOM 4071 C C . TYR C 1 70 ? 49.877 8.297 85.396 1.00 13.01 50 TYR C C 1
ATOM 4072 O O . TYR C 1 70 ? 49.348 9.007 84.533 1.00 13.23 50 TYR C O 1
ATOM 4081 N N . ARG C 1 71 ? 49.839 8.561 86.693 1.00 12.66 51 ARG C N 1
ATOM 4082 C CA . ARG C 1 71 ? 49.436 9.872 87.184 1.00 12.74 51 ARG C CA 1
ATOM 4083 C C . ARG C 1 71 ? 50.562 10.850 86.888 1.00 14.48 51 ARG C C 1
ATOM 4084 O O . ARG C 1 71 ? 51.738 10.478 86.897 1.00 15.87 51 ARG C O 1
ATOM 4092 N N . SER C 1 72 ? 50.198 12.090 86.622 1.00 14.47 52 SER C N 1
ATOM 4093 C CA . SER C 1 72 ? 51.169 13.118 86.201 1.00 15.14 52 SER C CA 1
ATOM 4094 C C . SER C 1 72 ? 51.586 14.068 87.330 1.00 15.15 52 SER C C 1
ATOM 4095 O O . SER C 1 72 ? 50.727 14.703 87.973 1.00 14.71 52 SER C O 1
ATOM 4098 N N . TYR C 1 73 ? 52.896 14.209 87.561 1.00 15.09 53 TYR C N 1
ATOM 4099 C CA . TYR C 1 73 ? 53.352 15.256 88.490 1.00 15.62 53 TYR C CA 1
ATOM 4100 C C . TYR C 1 73 ? 53.109 16.672 87.933 1.00 16.69 53 TYR C C 1
ATOM 4101 O O . TYR C 1 73 ? 52.732 17.553 88.693 1.00 17.97 53 TYR C O 1
ATOM 4110 N N . ARG C 1 74 ? 53.232 16.843 86.620 1.00 15.62 54 ARG C N 1
ATOM 4111 C CA . ARG C 1 74 ? 53.057 18.165 85.967 1.00 15.15 54 ARG C CA 1
ATOM 4112 C C . ARG C 1 74 ? 51.583 18.512 85.945 1.00 15.19 54 ARG C C 1
ATOM 4113 O O . ARG C 1 74 ? 50.762 17.648 85.625 1.00 13.83 54 ARG C O 1
ATOM 4121 N N . THR C 1 75 ? 51.240 19.758 86.274 1.00 14.69 55 THR C N 1
ATOM 4122 C CA . THR C 1 75 ? 49.826 20.178 86.157 1.00 15.13 55 THR C CA 1
ATOM 4123 C C . THR C 1 75 ? 49.308 20.301 84.719 1.00 14.88 55 THR C C 1
ATOM 4124 O O . THR C 1 75 ? 48.080 20.403 84.513 1.00 15.27 55 THR C O 1
ATOM 4128 N N . ASP C 1 76 ? 50.209 20.345 83.734 1.00 14.16 56 ASP C N 1
ATOM 4129 C CA . ASP C 1 76 ? 49.726 20.396 82.332 1.00 15.82 56 ASP C CA 1
ATOM 4130 C C . ASP C 1 76 ? 49.233 19.057 81.792 1.00 14.52 56 ASP C C 1
ATOM 4131 O O . ASP C 1 76 ? 48.795 18.961 80.617 1.00 15.37 56 ASP C O 1
ATOM 4136 N N . SER C 1 77 ? 49.291 18.020 82.625 1.00 15.61 57 SER C N 1
ATOM 4137 C CA . SER C 1 77 ? 48.655 16.721 82.314 1.00 15.26 57 SER C CA 1
ATOM 4138 C C . SER C 1 77 ? 48.004 16.118 83.569 1.00 16.31 57 SER C C 1
ATOM 4139 O O . SER C 1 77 ? 48.428 16.413 84.688 1.00 18.39 57 SER C O 1
ATOM 4142 N N . ASP C 1 78 ? 47.010 15.261 83.372 1.00 13.57 58 ASP C N 1
ATOM 4143 C CA . ASP C 1 78 ? 46.433 14.488 84.450 1.00 13.99 58 ASP C CA 1
ATOM 4144 C C . ASP C 1 78 ? 46.775 13.007 84.327 1.00 14.74 58 ASP C C 1
ATOM 4145 O O . ASP C 1 78 ? 46.768 12.306 85.311 1.00 15.34 58 ASP C O 1
ATOM 4150 N N . VAL C 1 79 ? 47.072 12.544 83.114 1.00 13.05 59 VAL C N 1
ATOM 4151 C CA . VAL C 1 79 ? 47.350 11.126 82.888 1.00 14.19 59 VAL C CA 1
ATOM 4152 C C . VAL C 1 79 ? 48.361 11.001 81.752 1.00 13.25 59 VAL C C 1
ATOM 4153 O O . VAL C 1 79 ? 48.328 11.817 80.822 1.00 13.10 59 VAL C O 1
ATOM 4157 N N . ILE C 1 80 ? 49.227 9.994 81.835 1.00 12.79 60 ILE C N 1
ATOM 4158 C CA . ILE C 1 80 ? 50.215 9.661 80.786 1.00 12.78 60 ILE C CA 1
ATOM 4159 C C . ILE C 1 80 ? 49.995 8.201 80.405 1.00 13.42 60 ILE C C 1
ATOM 4160 O O . ILE C 1 80 ? 49.762 7.380 81.294 1.00 13.66 60 ILE C O 1
ATOM 4165 N N . PHE C 1 81 ? 50.053 7.892 79.108 1.00 12.58 61 PHE C N 1
ATOM 4166 C CA . PHE C 1 81 ? 49.876 6.518 78.603 1.00 12.18 61 PHE C CA 1
ATOM 4167 C C . PHE C 1 81 ? 51.144 6.130 77.905 1.00 12.55 61 PHE C C 1
ATOM 4168 O O . PHE C 1 81 ? 51.696 6.933 77.145 1.00 12.86 61 PHE C O 1
ATOM 4176 N N . TRP C 1 82 ? 51.559 4.882 78.094 1.00 11.88 62 TRP C N 1
ATOM 4177 C CA . TRP C 1 82 ? 52.737 4.351 77.424 1.00 12.66 62 TRP C CA 1
ATOM 4178 C C . TRP C 1 82 ? 52.391 2.980 76.895 1.00 11.96 62 TRP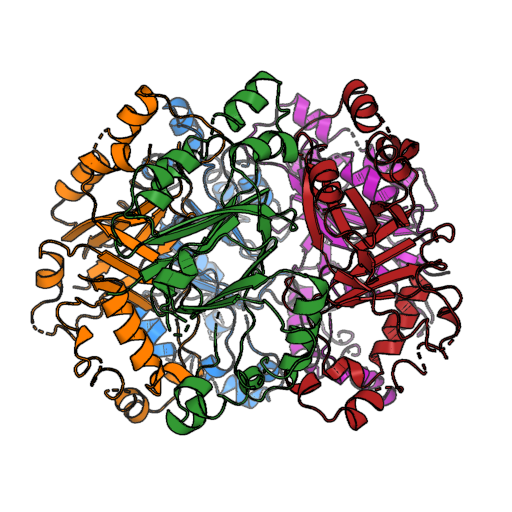 C C 1
ATOM 4179 O O . TRP C 1 82 ? 51.930 2.135 77.655 1.00 12.69 62 TRP C O 1
ATOM 4190 N N . TYR C 1 83 ? 52.597 2.758 75.592 1.00 12.70 63 TYR C N 1
ATOM 4191 C CA . TYR C 1 83 ? 52.295 1.400 75.009 1.00 11.79 63 TYR C CA 1
ATOM 4192 C C . TYR C 1 83 ? 53.210 1.111 73.856 1.00 12.28 63 TYR C C 1
ATOM 4193 O O . TYR C 1 83 ? 53.752 2.039 73.270 1.00 11.79 63 TYR C O 1
ATOM 4202 N N . SER C 1 84 ? 53.347 -0.180 73.527 1.00 11.54 64 SER C N 1
ATOM 4203 C CA . SER C 1 84 ? 54.337 -0.659 72.550 1.00 12.57 64 SER C CA 1
ATOM 4204 C C . SER C 1 84 ? 53.740 -1.783 71.715 1.00 12.81 64 SER C C 1
ATOM 4205 O O . SER C 1 84 ? 52.919 -2.565 72.224 1.00 12.14 64 SER C O 1
ATOM 4208 N N . SER C 1 85 ? 54.178 -1.880 70.454 1.00 13.44 65 SER C N 1
ATOM 4209 C CA . SER C 1 85 ? 53.767 -2.956 69.537 1.00 13.52 65 SER C CA 1
ATOM 4210 C C . SER C 1 85 ? 54.723 -3.030 68.348 1.00 13.03 65 SER C C 1
ATOM 4211 O O . SER C 1 85 ? 55.261 -1.995 67.916 1.00 14.24 65 SER C O 1
ATOM 4214 N N . ARG C 1 86 ? 54.932 -4.236 67.816 1.00 13.20 66 ARG C N 1
ATOM 4215 C CA . ARG C 1 86 ? 55.630 -4.395 66.535 1.00 13.26 66 ARG C CA 1
ATOM 4216 C C . ARG C 1 86 ? 54.780 -3.900 65.359 1.00 13.92 66 ARG C C 1
ATOM 4217 O O . ARG C 1 86 ? 55.311 -3.611 64.282 1.00 13.66 66 ARG C O 1
ATOM 4225 N N . ASN C 1 87 ? 53.470 -3.781 65.578 1.00 13.70 67 ASN C N 1
ATOM 4226 C CA . ASN C 1 87 ? 52.515 -3.537 64.492 1.00 14.19 67 ASN C CA 1
ATOM 4227 C C . ASN C 1 87 ? 52.176 -2.057 64.363 1.00 14.41 67 ASN C C 1
ATOM 4228 O O . ASN C 1 87 ? 51.506 -1.502 65.229 1.00 13.14 67 ASN C O 1
ATOM 4233 N N . PRO C 1 88 ? 52.656 -1.395 63.279 1.00 15.28 68 PRO C N 1
ATOM 4234 C CA . PRO C 1 88 ? 52.405 0.050 63.144 1.00 16.16 68 PRO C CA 1
ATOM 4235 C C . PRO C 1 88 ? 50.914 0.379 62.994 1.00 15.88 68 PRO C C 1
ATOM 4236 O O . PRO C 1 88 ? 50.491 1.495 63.350 1.00 16.16 68 PRO C O 1
ATOM 4240 N N . ASP C 1 89 ? 50.123 -0.574 62.500 1.00 16.08 69 ASP C N 1
ATOM 4241 C CA A ASP C 1 89 ? 48.644 -0.476 62.375 0.50 15.66 69 ASP C CA 1
ATOM 4242 C CA B ASP C 1 89 ? 48.714 -0.261 62.416 0.50 15.80 69 ASP C CA 1
ATOM 4243 C C . ASP C 1 89 ? 48.029 -0.403 63.775 1.00 15.19 69 ASP C C 1
ATOM 4244 O O . ASP C 1 89 ? 47.129 0.361 64.053 1.00 14.68 69 ASP C O 1
ATOM 4253 N N . LEU C 1 90 ? 48.508 -1.286 64.653 1.00 14.97 70 LEU C N 1
ATOM 4254 C CA . LEU C 1 90 ? 48.045 -1.218 66.052 1.00 12.88 70 LEU C CA 1
ATOM 4255 C C . LEU C 1 90 ? 48.438 0.119 66.693 1.00 13.61 70 LEU C C 1
ATOM 4256 O O . LEU C 1 90 ? 47.708 0.632 67.548 1.00 13.49 70 LEU C O 1
ATOM 4269 N N . ILE C 1 92 ? 48.551 3.128 65.274 1.00 13.24 72 ILE C N 1
ATOM 4270 C CA . ILE C 1 92 ? 47.643 4.232 64.922 1.00 14.23 72 ILE C CA 1
ATOM 4271 C C . ILE C 1 92 ? 46.240 3.942 65.489 1.00 14.30 72 ILE C C 1
ATOM 4272 O O . ILE C 1 92 ? 45.553 4.853 65.954 1.00 14.10 72 ILE C O 1
ATOM 4277 N N . LEU C 1 93 ? 45.838 2.669 65.501 1.00 13.32 73 LEU C N 1
ATOM 4278 C CA . LEU C 1 93 ? 44.543 2.313 66.151 1.00 12.74 73 LEU C CA 1
ATOM 4279 C C . LEU C 1 93 ? 44.502 2.674 67.631 1.00 12.80 73 LEU C C 1
ATOM 4280 O O . LEU C 1 93 ? 43.460 3.123 68.157 1.00 12.67 73 LEU C O 1
ATOM 4285 N N . ALA C 1 94 ? 45.625 2.474 68.308 1.00 12.65 74 ALA C N 1
ATOM 4286 C CA . ALA C 1 94 ? 45.703 2.766 69.742 1.00 12.88 74 ALA C CA 1
ATOM 4287 C C . ALA C 1 94 ? 45.577 4.261 69.980 1.00 12.43 74 ALA C C 1
ATOM 4288 O O . ALA C 1 94 ? 44.814 4.671 70.838 1.00 12.90 74 ALA C O 1
ATOM 4290 N N . LYS C 1 95 ? 46.315 5.044 69.202 1.00 12.34 75 LYS C N 1
ATOM 4291 C CA . LYS C 1 95 ? 46.302 6.506 69.310 1.00 13.19 75 LYS C CA 1
ATOM 4292 C C . LYS C 1 95 ? 44.854 6.974 69.062 1.00 12.19 75 LYS C C 1
ATOM 4293 O O . LYS C 1 95 ? 44.324 7.774 69.828 1.00 11.40 75 LYS C O 1
ATOM 4299 N N . GLU C 1 96 ? 44.188 6.418 68.053 1.00 11.71 76 GLU C N 1
ATOM 4300 C CA . GLU C 1 96 ? 42.827 6.855 67.751 1.00 12.67 76 GLU C CA 1
ATOM 4301 C C . GLU C 1 96 ? 41.820 6.477 68.856 1.00 12.18 76 GLU C C 1
ATOM 4302 O O . GLU C 1 96 ? 40.886 7.229 69.149 1.00 12.73 76 GLU C O 1
ATOM 4308 N N . ARG C 1 97 ? 42.001 5.288 69.410 1.00 12.16 77 ARG C N 1
ATOM 4309 C CA . ARG C 1 97 ? 41.138 4.791 70.469 1.00 12.96 77 ARG C CA 1
ATOM 4310 C C . ARG C 1 97 ? 41.229 5.690 71.707 1.00 12.82 77 ARG C C 1
ATOM 4311 O O . ARG C 1 97 ? 40.200 6.063 72.304 1.00 12.95 77 ARG C O 1
ATOM 4319 N N . VAL C 1 98 ? 42.458 5.970 72.121 1.00 12.52 78 VAL C N 1
ATOM 4320 C CA . VAL C 1 98 ? 42.693 6.776 73.314 1.00 12.32 78 VAL C CA 1
ATOM 4321 C C . VAL C 1 98 ? 42.149 8.180 73.041 1.00 11.96 78 VAL C C 1
ATOM 4322 O O . VAL C 1 98 ? 41.409 8.725 73.835 1.00 12.00 78 VAL C O 1
ATOM 4326 N N . GLN C 1 99 ? 42.463 8.739 71.873 1.00 12.51 79 GLN C N 1
ATOM 4327 C CA A GLN C 1 99 ? 42.000 10.094 71.573 0.50 12.30 79 GLN C CA 1
ATOM 4328 C CA B GLN C 1 99 ? 41.985 10.079 71.526 0.50 12.82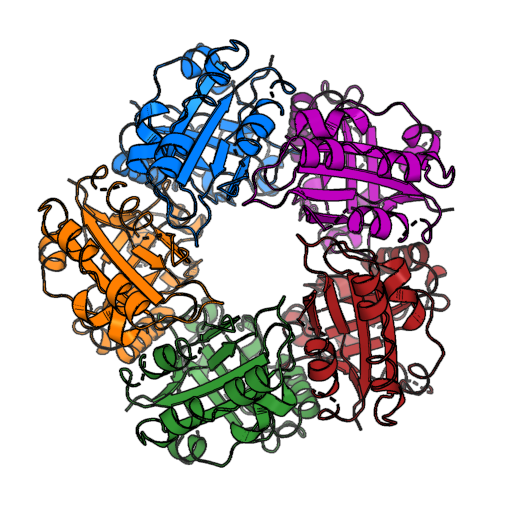 79 GLN C CA 1
ATOM 4329 C C . GLN C 1 99 ? 40.463 10.162 71.525 1.00 12.46 79 GLN C C 1
ATOM 4330 O O . GLN C 1 99 ? 39.871 11.136 72.032 1.00 12.42 79 GLN C O 1
ATOM 4341 N N . ALA C 1 100 ? 39.820 9.137 70.948 1.00 12.65 80 ALA C N 1
ATOM 4342 C CA . ALA C 1 100 ? 38.360 9.110 70.869 1.00 12.42 80 ALA C CA 1
ATOM 4343 C C . ALA C 1 100 ? 37.720 9.061 72.249 1.00 13.29 80 ALA C C 1
ATOM 4344 O O . ALA C 1 100 ? 36.727 9.728 72.506 1.00 13.21 80 ALA C O 1
ATOM 4346 N N . SER C 1 101 ? 38.348 8.311 73.154 1.00 13.50 81 SER C N 1
ATOM 4347 C CA . SER C 1 101 ? 37.867 8.192 74.525 1.00 15.01 81 SER C CA 1
ATOM 4348 C C . SER C 1 101 ? 38.072 9.484 75.310 1.00 14.78 81 SER C C 1
ATOM 4349 O O . SER C 1 101 ? 37.216 9.877 76.123 1.00 14.74 81 SER C O 1
ATOM 4360 N N . ARG C 1 103 ? 38.812 12.767 74.058 1.00 14.96 83 ARG C N 1
ATOM 4361 C CA . ARG C 1 103 ? 38.400 14.088 73.533 1.00 15.15 83 ARG C CA 1
ATOM 4362 C C . ARG C 1 103 ? 37.114 14.737 74.126 1.00 14.48 83 ARG C C 1
ATOM 4363 O O . ARG C 1 103 ? 37.079 15.957 74.224 1.00 14.97 83 ARG C O 1
ATOM 4371 N N . PRO C 1 104 ? 36.075 13.954 74.517 1.00 14.21 84 PRO C N 1
ATOM 4372 C CA . PRO C 1 104 ? 34.935 14.642 75.131 1.00 14.27 84 PRO C CA 1
ATOM 4373 C C . PRO C 1 104 ? 35.251 15.374 76.427 1.00 13.58 84 PRO C C 1
ATOM 4374 O O . PRO C 1 104 ? 34.470 16.281 76.859 1.00 14.37 84 PRO C O 1
ATOM 4378 N N . ILE C 1 105 ? 36.350 14.990 77.078 1.00 12.87 85 ILE C N 1
ATOM 4379 C CA . ILE C 1 105 ? 36.630 15.539 78.406 1.00 13.43 85 ILE C CA 1
ATOM 4380 C C . ILE C 1 105 ? 38.066 16.062 78.609 1.00 13.26 85 ILE C C 1
ATOM 4381 O O . ILE C 1 105 ? 38.404 16.545 79.694 1.00 12.92 85 ILE C O 1
ATOM 4386 N N . ALA C 1 106 ? 38.899 15.968 77.581 1.00 13.14 86 ALA C N 1
ATOM 4387 C CA . ALA C 1 106 ? 40.328 16.232 77.769 1.00 13.18 86 ALA C CA 1
ATOM 4388 C C . ALA C 1 106 ? 41.007 16.615 76.471 1.00 14.27 86 ALA C C 1
ATOM 4389 O O . ALA C 1 106 ? 40.480 16.346 75.389 1.00 14.47 86 ALA C O 1
ATOM 4391 N N . VAL C 1 107 ? 42.170 17.250 76.595 1.00 14.56 87 VAL C N 1
ATOM 4392 C CA . VAL C 1 107 ? 42.985 17.570 75.440 1.00 15.49 87 VAL C CA 1
ATOM 4393 C C . VAL C 1 107 ? 44.377 16.939 75.590 1.00 15.61 87 VAL C C 1
ATOM 4394 O O . VAL C 1 107 ? 44.899 16.835 76.705 1.00 14.68 87 VAL C O 1
ATOM 4398 N N . SER C 1 108 ? 44.966 16.474 74.487 1.00 15.07 88 SER C N 1
ATOM 4399 C CA . SER C 1 108 ? 46.334 15.950 74.603 1.00 15.50 88 SER C CA 1
ATOM 4400 C C . SER C 1 108 ? 47.341 17.056 74.785 1.00 15.80 88 SER C C 1
ATOM 4401 O O . SER C 1 108 ? 47.268 18.102 74.132 1.00 17.57 88 SER C O 1
ATOM 4404 N N . SER C 1 109 ? 48.270 16.845 75.691 1.00 15.18 89 SER C N 1
ATOM 4405 C CA . SER C 1 109 ? 49.320 17.797 75.940 1.00 16.06 89 SER C CA 1
ATOM 4406 C C . SER C 1 109 ? 50.663 17.360 75.354 1.00 17.13 89 SER C C 1
ATOM 4407 O O . SER C 1 109 ? 51.621 18.152 75.350 1.00 19.02 89 SER C O 1
ATOM 4410 N N . PHE C 1 110 ? 50.740 16.124 74.850 1.00 17.16 90 PHE C N 1
ATOM 4411 C CA . PHE C 1 110 ? 51.966 15.610 74.263 1.00 16.84 90 PHE C CA 1
ATOM 4412 C C . PHE C 1 110 ? 51.684 14.277 73.599 1.00 16.40 90 PHE C C 1
ATOM 4413 O O . PHE C 1 110 ? 50.895 13.470 74.105 1.00 15.99 90 PHE C O 1
ATOM 4421 N N . SER C 1 111 ? 52.373 14.042 72.492 1.00 16.02 91 SER C N 1
ATOM 4422 C CA . SER C 1 111 ? 52.466 12.668 71.947 1.00 15.39 91 SER C CA 1
ATOM 4423 C C . SER C 1 111 ? 53.792 12.424 71.263 1.00 15.29 91 SER C C 1
ATOM 4424 O O . SER C 1 111 ? 54.412 13.343 70.740 1.00 14.66 91 SER C O 1
ATOM 4427 N N . SER C 1 112 ? 54.215 11.167 71.269 1.00 15.12 92 SER C N 1
ATOM 4428 C CA . SER C 1 112 ? 55.395 10.768 70.510 1.00 16.18 92 SER C CA 1
ATOM 4429 C C . SER C 1 112 ? 55.160 9.405 69.906 1.00 16.58 92 SER C C 1
ATOM 4430 O O . SER C 1 112 ? 54.370 8.612 70.438 1.00 16.89 92 SER C O 1
ATOM 4433 N N . ILE C 1 113 ? 55.806 9.151 68.763 1.00 14.61 93 ILE C N 1
ATOM 4434 C CA . ILE C 1 113 ? 55.878 7.835 68.176 1.00 15.08 93 ILE C CA 1
ATOM 4435 C C . ILE C 1 113 ? 57.365 7.603 67.870 1.00 14.49 93 ILE C C 1
ATOM 4436 O O . ILE C 1 113 ? 58.027 8.451 67.284 1.00 14.69 93 ILE C O 1
ATOM 4441 N N . SER C 1 114 ? 57.880 6.471 68.310 1.00 14.10 94 SER C N 1
ATOM 4442 C CA . SER C 1 114 ? 59.296 6.191 68.169 1.00 13.70 94 SER C CA 1
ATOM 4443 C C . SER C 1 114 ? 59.544 4.694 68.113 1.00 13.88 94 SER C C 1
ATOM 4444 O O . SER C 1 114 ? 58.603 3.900 68.259 1.00 14.08 94 SER C O 1
ATOM 4447 N N . ILE C 1 115 ? 60.795 4.320 67.870 1.00 12.83 95 ILE C N 1
ATOM 4448 C CA . ILE C 1 115 ? 61.182 2.921 67.624 1.00 14.43 95 ILE C CA 1
ATOM 4449 C C . ILE C 1 115 ? 62.274 2.556 68.612 1.00 14.62 95 ILE C C 1
ATOM 4450 O O . ILE C 1 115 ? 63.266 3.282 68.733 1.00 14.91 95 ILE C O 1
ATOM 4455 N N . TYR C 1 116 ? 62.106 1.455 69.333 1.00 14.61 96 TYR C N 1
ATOM 4456 C CA . TYR C 1 116 ? 63.173 1.043 70.266 1.00 15.77 96 TYR C CA 1
ATOM 4457 C C . TYR C 1 116 ? 64.483 0.718 69.549 1.00 18.56 96 TYR C C 1
ATOM 4458 O O . TYR C 1 116 ? 64.479 0.081 68.486 1.00 16.84 96 TYR C O 1
ATOM 4467 N N . ASP C 1 117 ? 65.580 1.176 70.157 1.00 20.65 97 ASP C N 1
ATOM 4468 C CA . ASP C 1 117 ? 66.953 0.933 69.693 1.00 23.83 97 ASP C CA 1
ATOM 4469 C C . ASP C 1 117 ? 67.331 -0.514 69.892 1.00 24.83 97 ASP C C 1
ATOM 4470 O O . ASP C 1 117 ? 66.997 -1.095 70.926 1.00 28.36 97 ASP C O 1
ATOM 4472 N N . LYS C 1 126 ? 68.935 -10.460 78.261 1.00 36.90 106 LYS C N 1
ATOM 4473 C CA . LYS C 1 126 ? 67.609 -9.863 78.458 1.00 36.36 106 LYS C CA 1
ATOM 4474 C C . LYS C 1 126 ? 67.120 -9.101 77.226 1.00 35.91 106 LYS C C 1
ATOM 4475 O O . LYS C 1 126 ? 67.402 -7.906 77.086 1.00 36.78 106 LYS C O 1
ATOM 4477 N N . LYS C 1 127 ? 66.389 -9.789 76.342 1.00 34.70 107 LYS C N 1
ATOM 4478 C CA . LYS C 1 127 ? 65.801 -9.164 75.151 1.00 32.74 107 LYS C CA 1
ATOM 4479 C C . LYS C 1 127 ? 64.927 -7.983 75.552 1.00 31.60 107 LYS C C 1
ATOM 4480 O O . LYS C 1 127 ? 64.298 -7.984 76.619 1.00 30.47 107 LYS C O 1
ATOM 4482 N N . LEU C 1 128 ? 64.904 -6.975 74.692 1.00 30.14 108 LEU C N 1
ATOM 4483 C CA . LEU C 1 128 ? 64.123 -5.784 74.976 1.00 29.29 108 LEU C CA 1
ATOM 4484 C C . LEU C 1 128 ? 62.654 -6.157 75.152 1.00 28.11 108 LEU C C 1
ATOM 4485 O O . LEU C 1 128 ? 62.000 -5.674 76.069 1.00 28.06 108 LEU C O 1
ATOM 4490 N N . GLU C 1 129 ? 62.143 -7.033 74.294 1.00 27.69 109 GLU C N 1
ATOM 4491 C CA . GLU C 1 129 ? 60.759 -7.486 74.423 1.00 27.63 109 GLU C CA 1
ATOM 4492 C C . GLU C 1 129 ? 60.458 -8.111 75.794 1.00 27.02 109 GLU C C 1
ATOM 4493 O O . GLU C 1 129 ? 59.440 -7.795 76.409 1.00 26.99 109 GLU C O 1
ATOM 4499 N N . ASP C 1 130 ? 61.344 -8.977 76.288 1.00 25.86 110 ASP C N 1
ATOM 4500 C CA . ASP C 1 130 ? 61.177 -9.520 77.638 1.00 25.09 110 ASP C CA 1
ATOM 4501 C C . ASP C 1 130 ? 61.147 -8.442 78.716 1.00 23.84 110 ASP C C 1
ATOM 4502 O O . ASP C 1 130 ? 60.333 -8.491 79.654 1.00 22.97 110 ASP C O 1
ATOM 4507 N N . SER C 1 131 ? 62.032 -7.458 78.572 1.00 22.70 111 SER C N 1
ATOM 4508 C CA . SER C 1 131 ? 62.079 -6.343 79.494 1.00 22.25 111 SER C CA 1
ATOM 4509 C C . SER C 1 131 ? 60.737 -5.598 79.533 1.00 20.77 111 SER C C 1
ATOM 4510 O O . SER C 1 131 ? 60.256 -5.235 80.609 1.00 19.44 111 SER C O 1
ATOM 4513 N N . LEU C 1 132 ? 60.137 -5.387 78.361 1.00 19.28 112 LEU C N 1
ATOM 4514 C CA . LEU C 1 132 ? 58.852 -4.678 78.283 1.00 19.47 112 LEU C CA 1
ATOM 4515 C C . LEU C 1 132 ? 57.699 -5.444 78.943 1.00 19.62 112 LEU C C 1
ATOM 4516 O O . LEU C 1 132 ? 56.646 -4.875 79.227 1.00 19.93 112 LEU C O 1
ATOM 4521 N N . ARG C 1 133 ? 57.901 -6.736 79.188 1.00 19.42 113 ARG C N 1
ATOM 4522 C CA . ARG C 1 133 ? 56.847 -7.563 79.756 1.00 20.28 113 ARG C CA 1
ATOM 4523 C C . ARG C 1 133 ? 56.974 -7.677 81.276 1.00 20.35 113 ARG C C 1
ATOM 4524 O O . ARG C 1 133 ? 56.100 -8.230 81.934 1.00 21.34 113 ARG C O 1
ATOM 4532 N N . LEU C 1 134 ? 58.054 -7.140 81.838 1.00 20.76 114 LEU C N 1
ATOM 4533 C CA . LEU C 1 134 ? 58.271 -7.187 83.289 1.00 21.07 114 LEU C CA 1
ATOM 4534 C C . LEU C 1 134 ? 57.272 -6.265 83.997 1.00 21.43 114 LEU C C 1
ATOM 4535 O O . LEU C 1 134 ? 56.862 -5.263 83.416 1.00 20.65 114 LEU C O 1
ATOM 4540 N N . PRO C 1 135 ? 56.894 -6.582 85.256 1.00 21.57 115 PRO C N 1
ATOM 4541 C CA . PRO C 1 135 ? 56.002 -5.678 85.969 1.00 22.04 115 PRO C CA 1
ATOM 4542 C C . PRO C 1 135 ? 56.640 -4.287 86.097 1.00 21.09 115 PRO C C 1
ATOM 4543 O O . PRO C 1 135 ? 57.832 -4.168 86.420 1.00 21.45 115 PRO C O 1
ATOM 4547 N N . PRO C 1 136 ? 55.854 -3.240 85.854 1.00 21.00 116 PRO C N 1
ATOM 4548 C CA . PRO C 1 136 ? 56.451 -1.915 85.745 1.00 19.46 116 PRO C CA 1
ATOM 4549 C C . PRO C 1 136 ? 56.874 -1.349 87.097 1.00 17.94 116 PRO C C 1
ATOM 4550 O O . PRO C 1 136 ? 56.325 -1.715 88.150 1.00 17.89 116 PRO C O 1
ATOM 4554 N N . LEU C 1 137 ? 57.870 -0.481 87.073 1.00 17.47 117 LEU C N 1
ATOM 4555 C CA . LEU C 1 137 ? 58.303 0.161 88.309 1.00 16.68 117 LEU C CA 1
ATOM 4556 C C . LEU C 1 137 ? 57.366 1.313 88.667 1.00 16.53 117 LEU C C 1
ATOM 4557 O O . LEU C 1 137 ? 56.508 1.723 87.878 1.00 15.24 117 LEU C O 1
ATOM 4562 N N . ARG C 1 138 ? 57.561 1.861 89.862 1.00 15.59 118 ARG C N 1
ATOM 4563 C CA . ARG C 1 138 ? 56.635 2.818 90.398 1.00 15.47 118 ARG C CA 1
ATOM 4564 C C . ARG C 1 138 ? 56.601 4.160 89.664 1.00 15.72 118 ARG C C 1
ATOM 4565 O O . ARG C 1 138 ? 55.553 4.780 89.581 1.00 15.12 118 ARG C O 1
ATOM 4573 N N . TYR C 1 139 ? 57.744 4.605 89.159 1.00 14.87 119 TYR C N 1
ATOM 4574 C CA . TYR C 1 139 ? 57.812 5.895 88.476 1.00 15.56 119 TYR C CA 1
ATOM 4575 C C . TYR C 1 139 ? 58.299 5.728 87.046 1.00 15.54 119 TYR C C 1
ATOM 4576 O O . TYR C 1 139 ? 58.900 4.701 86.694 1.00 15.66 119 TYR C O 1
ATOM 4585 N N . PHE C 1 140 ? 58.020 6.757 86.243 1.00 15.57 120 PHE C N 1
ATOM 4586 C CA . PHE C 1 140 ? 58.278 6.750 84.819 1.00 15.00 120 PHE C CA 1
ATOM 4587 C C . PHE C 1 140 ? 58.723 8.132 84.412 1.00 15.47 120 PHE C C 1
ATOM 4588 O O . PHE C 1 140 ? 58.131 9.141 84.833 1.00 15.20 120 PHE C O 1
ATOM 4596 N N . VAL C 1 141 ? 59.775 8.187 83.606 1.00 15.15 121 VAL C N 1
ATOM 4597 C CA . VAL C 1 141 ? 60.192 9.452 83.009 1.00 15.51 121 VAL C CA 1
ATOM 4598 C C . VAL C 1 141 ? 60.229 9.270 81.499 1.00 14.98 121 VAL C C 1
ATOM 4599 O O . VAL C 1 141 ? 60.761 8.268 80.997 1.00 14.65 121 VAL C O 1
ATOM 4603 N N . ALA C 1 142 ? 59.628 10.206 80.770 1.00 16.06 122 ALA C N 1
ATOM 4604 C CA . ALA C 1 142 ? 59.794 10.239 79.312 1.00 17.12 122 ALA C CA 1
ATOM 4605 C C . ALA C 1 142 ? 60.320 11.607 78.952 1.00 19.81 122 ALA C C 1
ATOM 4606 O O . ALA C 1 142 ? 59.855 12.625 79.466 1.00 18.88 122 ALA C O 1
ATOM 4608 N N . TYR C 1 143 ? 61.274 11.671 78.046 1.00 21.59 123 TYR C N 1
ATOM 4609 C CA . TYR C 1 143 ? 61.477 12.997 77.441 1.00 25.96 123 TYR C CA 1
ATOM 4610 C C . TYR C 1 143 ? 62.101 12.885 76.082 1.00 24.61 123 TYR C C 1
ATOM 4611 O O . TYR C 1 143 ? 62.889 11.942 75.836 1.00 26.24 123 TYR C O 1
ATOM 4620 N N . PRO C 1 144 ? 61.764 13.849 75.218 1.00 25.28 124 PRO C N 1
ATOM 4621 C CA . PRO C 1 144 ? 62.388 13.964 73.957 1.00 22.64 124 PRO C CA 1
ATOM 4622 C C . PRO C 1 144 ? 63.812 14.513 74.134 1.00 21.27 124 PRO C C 1
ATOM 4623 O O . PRO C 1 144 ? 64.114 15.223 75.104 1.00 21.47 124 PRO C O 1
ATOM 4643 N N . SER C 1 146 ? 67.410 15.622 71.364 1.00 16.74 126 SER C N 1
ATOM 4644 C CA . SER C 1 146 ? 68.045 15.616 70.044 1.00 16.42 126 SER C CA 1
ATOM 4645 C C . SER C 1 146 ? 69.525 15.884 70.230 1.00 16.84 126 SER C C 1
ATOM 4646 O O . SER C 1 146 ? 69.960 16.163 71.331 1.00 16.72 126 SER C O 1
ATOM 4649 N N . LYS C 1 147 ? 70.305 15.753 69.160 1.00 16.09 127 LYS C N 1
ATOM 4650 C CA . LYS C 1 147 ? 71.732 16.028 69.257 1.00 16.87 127 LYS C CA 1
ATOM 4651 C C . LYS C 1 147 ? 72.106 17.072 68.197 1.00 16.99 127 LYS C C 1
ATOM 4652 O O . LYS C 1 147 ? 71.372 17.267 67.204 1.00 14.89 127 LYS C O 1
ATOM 4658 N N . THR C 1 148 ? 73.207 17.779 68.427 1.00 17.52 128 THR C N 1
ATOM 4659 C CA . THR C 1 148 ? 73.647 18.804 67.474 1.00 17.68 128 THR C CA 1
ATOM 4660 C C . THR C 1 148 ? 74.127 18.127 66.176 1.00 17.46 128 THR C C 1
ATOM 4661 O O . THR C 1 148 ? 74.535 16.975 66.203 1.00 16.44 128 THR C O 1
ATOM 4665 N N . PRO C 1 149 ? 74.023 18.821 65.027 1.00 17.75 129 PRO C N 1
ATOM 4666 C CA . PRO C 1 149 ? 74.416 18.182 63.761 1.00 17.63 129 PRO C CA 1
ATOM 4667 C C . PRO C 1 149 ? 75.844 17.646 63.777 1.00 18.05 129 PRO C C 1
ATOM 4668 O O . PRO C 1 149 ? 76.129 16.607 63.174 1.00 17.84 129 PRO C O 1
ATOM 4672 N N . ASP C 1 150 ? 76.727 18.347 64.487 1.00 18.66 130 ASP C N 1
ATOM 4673 C CA . ASP C 1 150 ? 78.137 17.950 64.599 1.00 19.56 130 ASP C CA 1
ATOM 4674 C C . ASP C 1 150 ? 78.338 16.542 65.139 1.00 18.24 130 ASP C C 1
ATOM 4675 O O . ASP C 1 150 ? 79.278 15.862 64.735 1.00 17.29 130 ASP C O 1
ATOM 4680 N N . TRP C 1 151 ? 77.483 16.134 66.088 1.00 16.62 131 TRP C N 1
ATOM 4681 C CA . TRP C 1 151 ? 77.521 14.787 66.654 1.00 15.97 131 TRP C CA 1
ATOM 4682 C C . TRP C 1 151 ? 77.596 13.684 65.599 1.00 15.89 131 TRP C C 1
ATOM 4683 O O . TRP C 1 151 ? 78.493 12.834 65.646 1.00 15.28 131 TRP C O 1
ATOM 4694 N N . TYR C 1 152 ? 76.655 13.710 64.642 1.00 15.01 132 TYR C N 1
ATOM 4695 C CA . TYR C 1 152 ? 76.481 12.638 63.664 1.00 15.83 132 TYR C CA 1
ATOM 4696 C C . TYR C 1 152 ? 77.557 12.646 62.618 1.00 16.16 132 TYR C C 1
ATOM 4697 O O . TYR C 1 152 ? 77.718 11.684 61.862 1.00 17.20 132 TYR C O 1
ATOM 4706 N N . LEU C 1 153 ? 78.306 13.741 62.577 1.00 16.88 133 LEU C N 1
ATOM 4707 C CA . LEU C 1 153 ? 79.392 13.881 61.632 1.00 17.77 133 LEU C CA 1
ATOM 4708 C C . LEU C 1 153 ? 80.720 13.326 62.223 1.00 18.25 133 LEU C C 1
ATOM 4709 O O . LEU C 1 153 ? 81.723 13.187 61.516 1.00 17.73 133 LEU C O 1
ATOM 4714 N N . LEU C 1 154 ? 80.708 13.011 63.521 1.00 18.79 134 LEU C N 1
ATOM 4715 C CA . LEU C 1 154 ? 81.809 12.271 64.182 1.00 19.40 134 LEU C CA 1
ATOM 4716 C C . LEU C 1 154 ? 81.904 10.810 63.694 1.00 20.29 134 LEU C C 1
ATOM 4717 O O . LEU C 1 154 ? 80.900 10.216 63.299 1.00 19.47 134 LEU C O 1
ATOM 4722 N N . ASP C 1 155 ? 83.105 10.224 63.734 1.00 21.46 135 ASP C N 1
ATOM 4723 C CA . ASP C 1 155 ? 83.279 8.806 63.376 1.00 23.44 135 ASP C CA 1
ATOM 4724 C C . ASP C 1 155 ? 82.427 7.883 64.266 1.00 23.99 135 ASP C C 1
ATOM 4725 O O . ASP C 1 155 ? 82.344 8.107 65.465 1.00 23.18 135 ASP C O 1
ATOM 4730 N N . PHE C 1 156 ? 81.838 6.834 63.690 1.00 24.78 136 PHE C N 1
ATOM 4731 C CA . PHE C 1 156 ? 81.053 5.853 64.476 1.00 25.75 136 PHE C CA 1
ATOM 4732 C C . PHE C 1 156 ? 81.793 5.297 65.715 1.00 25.31 136 PHE C C 1
ATOM 4733 O O . PHE C 1 156 ? 81.194 5.151 66.794 1.00 24.59 136 PHE C O 1
ATOM 4741 N N . ASP C 1 157 ? 83.081 4.982 65.551 1.00 25.49 137 ASP C N 1
ATOM 4742 C CA . ASP C 1 157 ? 83.925 4.509 66.665 1.00 25.10 137 ASP C CA 1
ATOM 4743 C C . ASP C 1 157 ? 84.052 5.549 67.791 1.00 24.53 137 ASP C C 1
ATOM 4744 O O . ASP C 1 157 ? 83.930 5.216 68.969 1.00 24.16 137 ASP C O 1
ATOM 4749 N N . THR C 1 158 ? 84.324 6.792 67.411 1.00 23.78 138 THR C N 1
ATOM 4750 C CA . THR C 1 158 ? 84.308 7.929 68.318 1.00 23.85 138 THR C CA 1
ATOM 4751 C C . THR C 1 158 ? 82.965 8.079 69.076 1.00 23.01 138 THR C C 1
ATOM 4752 O O . THR C 1 158 ? 82.960 8.211 70.298 1.00 22.28 138 THR C O 1
ATOM 4756 N N . ARG C 1 159 ? 81.845 8.067 68.356 1.00 22.68 139 ARG C N 1
ATOM 4757 C CA . ARG C 1 159 ? 80.530 8.121 69.012 1.00 22.05 139 ARG C CA 1
ATOM 4758 C C . ARG C 1 159 ? 80.280 6.911 69.920 1.00 22.08 139 ARG C C 1
ATOM 4759 O O . ARG C 1 159 ? 79.730 7.037 71.016 1.00 20.32 139 ARG C O 1
ATOM 4767 N N . LYS C 1 160 ? 80.694 5.729 69.462 1.00 21.70 140 LYS C N 1
ATOM 4768 C CA . LYS C 1 160 ? 80.515 4.517 70.252 1.00 22.46 140 LYS C CA 1
ATOM 4769 C C . LYS C 1 160 ? 81.279 4.616 71.579 1.00 22.30 140 LYS C C 1
ATOM 4770 O O . LYS C 1 160 ? 80.734 4.285 72.639 1.00 22.23 140 LYS C O 1
ATOM 4772 N N . GLU C 1 161 ? 82.524 5.092 71.511 1.00 22.28 141 GLU C N 1
ATOM 4773 C CA . GLU C 1 161 ? 83.347 5.335 72.701 1.00 22.26 141 GLU C CA 1
ATOM 4774 C C . GLU C 1 161 ? 82.722 6.358 73.642 1.00 22.14 141 GLU C C 1
ATOM 4775 O O . GLU C 1 161 ? 82.703 6.152 74.856 1.00 22.90 141 GLU C O 1
ATOM 4777 N N . ILE C 1 162 ? 82.237 7.465 73.090 1.00 21.55 142 ILE C N 1
ATOM 4778 C CA . ILE C 1 162 ? 81.526 8.474 73.894 1.00 21.13 142 ILE C CA 1
ATOM 4779 C C . ILE C 1 162 ? 80.284 7.884 74.557 1.00 21.22 142 ILE C C 1
ATOM 4780 O O . ILE C 1 162 ? 80.043 8.101 75.746 1.00 21.21 142 ILE C O 1
ATOM 4793 N N . HIS C 1 164 ? 79.693 4.686 75.229 1.00 23.92 144 HIS C N 1
ATOM 4794 C CA . HIS C 1 164 ? 80.112 3.733 76.247 1.00 24.72 144 HIS C CA 1
ATOM 4795 C C . HIS C 1 164 ? 80.610 4.364 77.550 1.00 24.74 144 HIS C C 1
ATOM 4796 O O . HIS C 1 164 ? 80.248 3.872 78.624 1.00 24.56 144 HIS C O 1
ATOM 4803 N N . GLU C 1 165 ? 81.374 5.466 77.484 1.00 24.82 145 GLU C N 1
ATOM 4804 C CA . GLU C 1 165 ? 81.746 6.189 78.719 1.00 25.65 145 GLU C CA 1
ATOM 4805 C C . GLU C 1 165 ? 80.498 6.611 79.508 1.00 25.03 145 GLU C C 1
ATOM 4806 O O . GLU C 1 165 ? 80.482 6.590 80.732 1.00 24.20 145 GLU C O 1
ATOM 4812 N N . HIS C 1 166 ? 79.484 7.060 78.779 1.00 25.38 146 HIS C N 1
ATOM 4813 C CA . HIS C 1 166 ? 78.264 7.555 79.378 1.00 25.29 146 HIS C CA 1
ATOM 4814 C C . HIS C 1 166 ? 77.504 6.421 80.064 1.00 25.09 146 HIS C C 1
ATOM 4815 O O . HIS C 1 166 ? 77.065 6.568 81.208 1.00 24.52 146 HIS C O 1
ATOM 4822 N N . ILE C 1 167 ? 77.337 5.297 79.357 1.00 25.65 147 ILE C N 1
ATOM 4823 C CA . ILE C 1 167 ? 76.756 4.081 79.953 1.00 26.71 147 ILE C CA 1
ATOM 4824 C C . ILE C 1 167 ? 77.514 3.639 81.210 1.00 26.61 147 ILE C C 1
ATOM 4825 O O . ILE C 1 167 ? 76.904 3.315 82.237 1.00 26.66 147 ILE C O 1
ATOM 4830 N N . LYS C 1 168 ? 78.841 3.649 81.114 1.00 27.20 148 LYS C N 1
ATOM 4831 C CA . LYS C 1 168 ? 79.732 3.247 82.196 1.00 28.19 148 LYS C CA 1
ATOM 4832 C C . LYS C 1 168 ? 79.576 4.166 83.399 1.00 28.12 148 LYS C C 1
ATOM 4833 O O . LYS C 1 168 ? 79.523 3.685 84.535 1.00 28.21 148 LYS C O 1
ATOM 4847 N N . ALA C 1 170 ? 76.947 5.947 84.204 1.00 28.57 150 ALA C N 1
ATOM 4848 C CA . ALA C 1 170 ? 75.645 5.614 84.773 1.00 29.84 150 ALA C CA 1
ATOM 4849 C C . ALA C 1 170 ? 75.732 4.341 85.618 1.00 30.54 150 ALA C C 1
ATOM 4850 O O . ALA C 1 170 ? 75.358 4.345 86.792 1.00 30.68 150 ALA C O 1
ATOM 4852 N N . LEU C 1 171 ? 76.260 3.269 85.026 1.00 31.34 151 LEU C N 1
ATOM 4853 C CA . LEU C 1 171 ? 76.430 1.994 85.734 1.00 32.54 151 LEU C CA 1
ATOM 4854 C C . LEU C 1 171 ? 77.199 2.084 87.060 1.00 32.46 151 LEU C C 1
ATOM 4855 O O . LEU C 1 171 ? 76.913 1.338 87.998 1.00 32.90 151 LEU C O 1
ATOM 4860 N N . ASN C 1 172 ? 78.151 3.011 87.139 1.00 32.55 152 ASN C N 1
ATOM 4861 C CA . ASN C 1 172 ? 79.001 3.141 88.318 1.00 32.47 152 ASN C CA 1
ATOM 4862 C C . ASN C 1 172 ? 78.451 4.062 89.394 1.00 32.19 152 ASN C C 1
ATOM 4863 O O . ASN C 1 172 ? 79.029 4.175 90.481 1.00 31.42 152 ASN C O 1
ATOM 4868 N N . HIS C 1 173 ? 77.343 4.736 89.096 1.00 31.31 153 HIS C N 1
ATOM 4869 C CA . HIS C 1 173 ? 76.764 5.654 90.070 1.00 31.35 153 HIS C CA 1
ATOM 4870 C C . HIS C 1 173 ? 76.061 4.853 91.165 1.00 31.24 153 HIS C C 1
ATOM 4871 O O . HIS C 1 173 ? 75.301 3.930 90.856 1.00 31.07 153 HIS C O 1
ATOM 4878 N N . PRO C 1 174 ? 76.319 5.193 92.443 1.00 31.48 154 PRO C N 1
ATOM 4879 C CA . PRO C 1 174 ? 75.677 4.518 93.575 1.00 31.82 154 PRO C CA 1
ATOM 4880 C C . PRO C 1 174 ? 74.141 4.627 93.588 1.00 31.81 154 PRO C C 1
ATOM 4881 O O . PRO C 1 174 ? 73.489 3.826 94.255 1.00 32.61 154 PRO C O 1
ATOM 4885 N N . ASP C 1 175 ? 73.579 5.594 92.861 1.00 30.98 155 ASP C N 1
ATOM 4886 C CA . ASP C 1 175 ? 72.119 5.825 92.836 1.00 30.56 155 ASP C CA 1
ATOM 4887 C C . ASP C 1 175 ? 71.413 5.208 91.617 1.00 29.95 155 ASP C C 1
ATOM 4888 O O . ASP C 1 175 ? 70.212 5.406 91.430 1.00 28.63 155 ASP C O 1
ATOM 4893 N N . GLU C 1 176 ? 72.154 4.460 90.798 1.00 29.99 156 GLU C N 1
ATOM 4894 C CA . GLU C 1 176 ? 71.622 3.933 89.531 1.00 30.24 156 GLU C CA 1
ATOM 4895 C C . GLU C 1 176 ? 70.840 2.621 89.684 1.00 29.12 156 GLU C C 1
ATOM 4896 O O . GLU C 1 176 ? 70.109 2.212 88.780 1.00 28.44 156 GLU C O 1
ATOM 4902 N N . LYS C 1 177 ? 70.978 1.974 90.836 1.00 27.87 157 LYS C N 1
ATOM 4903 C CA . LYS C 1 177 ? 70.382 0.652 91.043 1.00 27.33 157 LYS C CA 1
ATOM 4904 C C . LYS C 1 177 ? 68.880 0.543 90.687 1.00 25.77 157 LYS C C 1
ATOM 4905 O O . LYS C 1 177 ? 68.050 1.294 91.201 1.00 25.13 157 LYS C O 1
ATOM 4911 N N . GLY C 1 178 ? 68.542 -0.385 89.796 1.00 23.74 158 GLY C N 1
ATOM 4912 C CA . GLY C 1 178 ? 67.131 -0.717 89.543 1.00 22.86 158 GLY C CA 1
ATOM 4913 C C . GLY C 1 178 ? 66.440 0.097 88.457 1.00 22.07 158 GLY C C 1
ATOM 4914 O O . GLY C 1 178 ? 65.313 -0.204 88.081 1.00 23.40 158 GLY C O 1
ATOM 4915 N N . ILE C 1 179 ? 67.108 1.130 87.956 1.00 20.73 159 ILE C N 1
ATOM 4916 C CA . ILE C 1 179 ? 66.596 1.929 86.841 1.00 19.93 159 ILE C CA 1
ATOM 4917 C C . ILE C 1 179 ? 66.623 1.112 85.563 1.00 19.63 159 ILE C C 1
ATOM 4918 O O . ILE C 1 179 ? 67.611 0.426 85.291 1.00 19.00 159 ILE C O 1
ATOM 4923 N N . ARG C 1 180 ? 65.532 1.159 84.802 1.00 18.68 160 ARG C N 1
ATOM 4924 C CA . ARG C 1 180 ? 65.457 0.547 83.493 1.00 19.64 160 ARG C CA 1
ATOM 4925 C C . ARG C 1 180 ? 65.339 1.679 82.495 1.00 19.02 160 ARG C C 1
ATOM 4926 O O . ARG C 1 180 ? 64.521 2.579 82.681 1.00 18.58 160 ARG C O 1
ATOM 4934 N N . SER C 1 181 ? 66.162 1.654 81.463 1.00 18.92 161 SER C N 1
ATOM 4935 C CA . SER C 1 181 ? 66.080 2.709 80.457 1.00 20.09 161 SER C CA 1
ATOM 4936 C C . SER C 1 181 ? 65.925 2.147 79.054 1.00 19.76 161 SER C C 1
ATOM 4937 O O . SER C 1 181 ? 66.442 1.082 78.739 1.00 18.45 161 SER C O 1
ATOM 4940 N N . TYR C 1 182 ? 65.190 2.877 78.222 1.00 18.92 162 TYR C N 1
ATOM 4941 C CA . TYR C 1 182 ? 65.027 2.511 76.833 1.00 19.74 162 TYR C CA 1
ATOM 4942 C C . TYR C 1 182 ? 65.244 3.731 75.975 1.00 19.45 162 TYR C C 1
ATOM 4943 O O . TYR C 1 182 ? 64.518 4.719 76.093 1.00 19.10 162 TYR C O 1
ATOM 4952 N N . THR C 1 183 ? 66.222 3.653 75.090 1.00 18.72 163 THR C N 1
ATOM 4953 C CA . THR C 1 183 ? 66.443 4.718 74.123 1.00 18.86 163 THR C CA 1
ATOM 4954 C C . THR C 1 183 ? 65.641 4.344 72.875 1.00 17.50 163 THR C C 1
ATOM 4955 O O . THR C 1 183 ? 65.721 3.220 72.360 1.00 17.19 163 THR C O 1
ATOM 4959 N N . THR C 1 184 ? 64.819 5.276 72.433 1.00 16.00 164 THR C N 1
ATOM 4960 C CA . THR C 1 184 ? 64.008 5.060 71.259 1.00 15.63 164 THR C CA 1
ATOM 4961 C C . THR C 1 184 ? 64.312 6.183 70.283 1.00 15.70 164 THR C C 1
ATOM 4962 O O . THR C 1 184 ? 64.717 7.294 70.689 1.00 14.49 164 THR C O 1
ATOM 4966 N N . TYR C 1 185 ? 64.163 5.874 68.999 1.00 16.11 165 TYR C N 1
ATOM 4967 C CA . TYR C 1 185 ? 64.419 6.871 67.982 1.00 16.88 165 TYR C CA 1
ATOM 4968 C C . TYR C 1 185 ? 63.236 7.236 67.120 1.00 16.74 165 TYR C C 1
ATOM 4969 O O . TYR C 1 185 ? 62.332 6.413 66.862 1.00 14.48 165 TYR C O 1
ATOM 4978 N N . SER C 1 186 ? 63.271 8.490 66.664 1.00 16.19 166 SER C N 1
ATOM 4979 C CA . SER C 1 186 ? 62.176 9.053 65.879 1.00 15.16 166 SER C CA 1
ATOM 4980 C C . SER C 1 186 ? 62.691 9.954 64.756 1.00 14.54 166 SER C C 1
ATOM 4981 O O . SER C 1 186 ? 62.013 10.895 64.376 1.00 14.49 166 SER C O 1
ATOM 4984 N N . PHE C 1 187 ? 63.905 9.692 64.242 1.00 14.27 167 PHE C N 1
ATOM 4985 C CA . PHE C 1 187 ? 64.383 10.439 63.076 1.00 14.85 167 PHE C CA 1
ATOM 4986 C C . PHE C 1 187 ? 63.337 10.451 61.970 1.00 15.23 167 PHE C C 1
ATOM 4987 O O . PHE C 1 187 ? 62.815 9.384 61.588 1.00 15.09 167 PHE C O 1
ATOM 4995 N N . GLY C 1 188 ? 63.046 11.642 61.450 1.00 14.31 168 GLY C N 1
ATOM 4996 C CA . GLY C 1 188 ? 62.105 11.797 60.345 1.00 15.33 168 GLY C CA 1
ATOM 4997 C C . GLY C 1 188 ? 60.641 11.452 60.605 1.00 15.84 168 GLY C C 1
ATOM 4998 O O . GLY C 1 188 ? 59.823 11.463 59.680 1.00 16.88 168 GLY C O 1
ATOM 4999 N N . ILE C 1 189 ? 60.293 11.159 61.851 1.00 16.38 169 ILE C N 1
ATOM 5000 C CA . ILE C 1 189 ? 58.912 10.787 62.160 1.00 16.46 169 ILE C CA 1
ATOM 5001 C C . ILE C 1 189 ? 58.302 11.538 63.330 1.00 17.15 169 ILE C C 1
ATOM 5002 O O . ILE C 1 189 ? 57.179 11.227 63.750 1.00 18.07 169 ILE C O 1
ATOM 5007 N N . GLY C 1 190 ? 59.057 12.490 63.887 1.00 16.62 170 GLY C N 1
ATOM 5008 C CA . GLY C 1 190 ? 58.545 13.329 64.992 1.00 18.25 170 GLY C CA 1
ATOM 5009 C C . GLY C 1 190 ? 59.471 14.512 65.204 1.00 17.98 170 GLY C C 1
ATOM 5010 O O . GLY C 1 190 ? 60.485 14.660 64.495 1.00 17.70 170 GLY C O 1
ATOM 5011 N N . ASP C 1 191 ? 59.140 15.325 66.204 1.00 18.75 171 ASP C N 1
ATOM 5012 C CA . ASP C 1 191 ? 59.780 16.640 66.430 1.00 19.75 171 ASP C CA 1
ATOM 5013 C C . ASP C 1 191 ? 61.035 16.560 67.295 1.00 20.29 171 ASP C C 1
ATOM 5014 O O . ASP C 1 191 ? 61.559 17.603 67.727 1.00 21.24 171 ASP C O 1
ATOM 5019 N N . GLN C 1 192 ? 61.501 15.343 67.566 1.00 18.40 172 GLN C N 1
ATOM 5020 C CA . GLN C 1 192 ? 62.747 15.125 68.314 1.00 17.50 172 GLN C CA 1
ATOM 5021 C C . GLN C 1 192 ? 63.410 13.917 67.667 1.00 16.63 172 GLN C C 1
ATOM 5022 O O . GLN C 1 192 ? 62.765 13.180 66.914 1.00 16.91 172 GLN C O 1
ATOM 5028 N N . GLU C 1 193 ? 64.683 13.704 67.947 1.00 15.31 173 GLU C N 1
ATOM 5029 C CA . GLU C 1 193 ? 65.431 12.596 67.316 1.00 15.53 173 GLU C CA 1
ATOM 5030 C C . GLU C 1 193 ? 65.290 11.322 68.149 1.00 14.66 173 GLU C C 1
ATOM 5031 O O . GLU C 1 193 ? 65.326 10.207 67.607 1.00 14.61 173 GLU C O 1
ATOM 5037 N N . PHE C 1 194 ? 65.204 11.511 69.463 1.00 14.57 174 PHE C N 1
ATOM 5038 C CA . PHE C 1 194 ? 65.052 10.405 70.411 1.00 15.31 174 PHE C CA 1
ATOM 5039 C C . PHE C 1 194 ? 63.958 10.679 71.420 1.00 15.72 174 PHE C C 1
ATOM 5040 O O . PHE C 1 194 ? 63.711 11.823 71.776 1.00 16.09 174 PHE C O 1
ATOM 5048 N N . VAL C 1 195 ? 63.369 9.608 71.940 1.00 16.03 175 VAL C N 1
ATOM 5049 C CA . VAL C 1 195 ? 62.542 9.694 73.154 1.00 16.57 175 VAL C CA 1
ATOM 5050 C C . VAL C 1 195 ? 63.163 8.661 74.100 1.00 17.01 175 VAL C C 1
ATOM 5051 O O . VAL C 1 195 ? 63.267 7.481 73.745 1.00 16.43 175 VAL C O 1
ATOM 5055 N N . VAL C 1 196 ? 63.687 9.112 75.244 1.00 17.06 176 VAL C N 1
ATOM 5056 C CA . VAL C 1 196 ? 64.324 8.172 76.150 1.00 18.00 176 VAL C CA 1
ATOM 5057 C C . VAL C 1 196 ? 63.325 7.939 77.267 1.00 16.85 176 VAL C C 1
ATOM 5058 O O . VAL C 1 196 ? 62.696 8.885 77.741 1.00 17.37 176 VAL C O 1
ATOM 5062 N N . LEU C 1 197 ? 63.108 6.680 77.593 1.00 15.94 177 LEU C N 1
ATOM 5063 C CA . LEU C 1 197 ? 62.086 6.295 78.559 1.00 16.07 177 LEU C CA 1
ATOM 5064 C C . LEU C 1 197 ? 62.782 5.613 79.714 1.00 16.38 177 LEU C C 1
ATOM 5065 O O . LEU C 1 197 ? 63.679 4.790 79.486 1.00 17.38 177 LEU C O 1
ATOM 5070 N N . TYR C 1 198 ? 62.353 5.915 80.931 1.00 16.41 178 TYR C N 1
ATOM 5071 C CA . TYR C 1 198 ? 62.942 5.281 82.116 1.00 16.77 178 TYR C CA 1
ATOM 5072 C C . TYR C 1 198 ? 61.868 4.811 83.050 1.00 17.10 178 TYR C C 1
ATOM 5073 O O . TYR C 1 198 ? 60.915 5.552 83.313 1.00 16.81 178 TYR C O 1
ATOM 5082 N N . GLU C 1 199 ? 62.036 3.605 83.577 1.00 16.81 179 GLU C N 1
ATOM 5083 C CA . GLU C 1 199 ? 61.269 3.153 84.725 1.00 16.66 179 GLU C CA 1
ATOM 5084 C C . GLU C 1 199 ? 62.218 3.256 85.904 1.00 16.77 179 GLU C C 1
ATOM 5085 O O . GLU C 1 199 ? 63.342 2.748 85.854 1.00 16.55 179 GLU C O 1
ATOM 5091 N N . ILE C 1 200 ? 61.774 3.938 86.951 1.00 16.33 180 ILE C N 1
ATOM 5092 C CA . ILE C 1 200 ? 62.661 4.242 88.062 1.00 17.45 180 ILE C CA 1
ATOM 5093 C C . ILE C 1 200 ? 61.982 3.920 89.386 1.00 17.14 180 ILE C C 1
ATOM 5094 O O . ILE C 1 200 ? 60.779 4.132 89.529 1.00 16.70 180 ILE C O 1
ATOM 5099 N N . PRO C 1 201 ? 62.752 3.380 90.347 1.00 17.22 181 PRO C N 1
ATOM 5100 C CA . PRO C 1 201 ? 62.195 3.148 91.692 1.00 17.31 181 PRO C CA 1
ATOM 5101 C C . PRO C 1 201 ? 62.191 4.371 92.619 1.00 17.87 181 PRO C C 1
ATOM 5102 O O . PRO C 1 201 ? 61.442 4.376 93.579 1.00 18.49 181 PRO C O 1
ATOM 5106 N N . ASP C 1 202 ? 63.036 5.374 92.362 1.00 18.20 182 ASP C N 1
ATOM 5107 C CA . ASP C 1 202 ? 63.320 6.445 93.341 1.00 18.83 182 ASP C CA 1
ATOM 5108 C C . ASP C 1 202 ? 63.587 7.724 92.550 1.00 18.62 182 ASP C C 1
ATOM 5109 O O . ASP C 1 202 ? 64.582 7.798 91.807 1.00 18.58 182 ASP C O 1
ATOM 5114 N N . ILE C 1 203 ? 62.700 8.710 92.690 1.00 16.95 183 ILE C N 1
ATOM 5115 C CA . ILE C 1 203 ? 62.806 9.951 91.892 1.00 16.57 183 ILE C CA 1
ATOM 5116 C C . ILE C 1 203 ? 64.090 10.716 92.216 1.00 16.23 183 ILE C C 1
ATOM 5117 O O . ILE C 1 203 ? 64.845 11.108 91.323 1.00 15.26 183 ILE C O 1
ATOM 5122 N N . ALA C 1 204 ? 64.343 10.931 93.505 1.00 16.45 184 ALA C N 1
ATOM 5123 C CA . ALA C 1 204 ? 65.515 11.717 93.918 1.00 16.03 184 ALA C CA 1
ATOM 5124 C C . ALA C 1 204 ? 66.817 11.040 93.489 1.00 15.76 184 ALA C C 1
ATOM 5125 O O . ALA C 1 204 ? 67.744 11.727 93.052 1.00 15.73 184 ALA C O 1
ATOM 5127 N N . ALA C 1 205 ? 66.892 9.711 93.637 1.00 15.72 185 ALA C N 1
ATOM 5128 C CA . ALA C 1 205 ? 68.054 8.916 93.206 1.00 15.96 185 ALA C CA 1
ATOM 5129 C C . ALA C 1 205 ? 68.315 9.112 91.722 1.00 15.94 185 ALA C C 1
ATOM 5130 O O . ALA C 1 205 ? 69.443 9.379 91.347 1.00 15.39 185 ALA C O 1
ATOM 5132 N N . TRP C 1 206 ? 67.263 9.003 90.901 1.00 16.25 186 TRP C N 1
ATOM 5133 C CA . TRP C 1 206 ? 67.385 9.219 89.444 1.00 16.42 186 TRP C CA 1
ATOM 5134 C C . TRP C 1 206 ? 67.873 10.653 89.135 1.00 15.91 186 TRP C C 1
ATOM 5135 O O . TRP C 1 206 ? 68.743 10.870 88.279 1.00 14.64 186 TRP C O 1
ATOM 5146 N N . SER C 1 207 ? 67.342 11.642 89.857 1.00 15.53 187 SER C N 1
ATOM 5147 C CA . SER C 1 207 ? 67.753 13.034 89.619 1.00 15.70 187 SER C CA 1
ATOM 5148 C C . SER C 1 207 ? 69.271 13.216 89.869 1.00 15.55 187 SER C C 1
ATOM 5149 O O . SER C 1 207 ? 69.997 13.878 89.091 1.00 15.65 187 SER C O 1
ATOM 5152 N N . ARG C 1 208 ? 69.751 12.578 90.924 1.00 16.27 188 ARG C N 1
ATOM 5153 C CA . ARG C 1 208 ? 71.197 12.602 91.271 1.00 15.96 188 ARG C CA 1
ATOM 5154 C C . ARG C 1 208 ? 72.101 11.934 90.222 1.00 16.48 188 ARG C C 1
ATOM 5155 O O . ARG C 1 208 ? 73.143 12.509 89.880 1.00 14.69 188 ARG C O 1
ATOM 5163 N N . VAL C 1 209 ? 71.682 10.758 89.707 1.00 16.92 189 VAL C N 1
ATOM 5164 C CA . VAL C 1 209 ? 72.354 10.095 88.564 1.00 17.63 189 VAL C CA 1
ATOM 5165 C C . VAL C 1 209 ? 72.390 11.038 87.372 1.00 16.45 189 VAL C C 1
ATOM 5166 O O . VAL C 1 209 ? 73.426 11.215 86.735 1.00 15.84 189 VAL C O 1
ATOM 5170 N N . THR C 1 210 ? 71.255 11.674 87.073 1.00 16.51 190 THR C N 1
ATOM 5171 C CA . THR C 1 210 ? 71.193 12.605 85.945 1.00 15.85 190 THR C CA 1
ATOM 5172 C C . THR C 1 210 ? 72.166 13.760 86.131 1.00 16.05 190 THR C C 1
ATOM 5173 O O . THR C 1 210 ? 72.849 14.148 85.189 1.00 16.31 190 THR C O 1
ATOM 5177 N N . GLU C 1 211 ? 72.228 14.292 87.351 1.00 16.07 191 GLU C N 1
ATOM 5178 C CA . GLU C 1 211 ? 73.127 15.402 87.654 1.00 16.53 191 GLU C CA 1
ATOM 5179 C C . GLU C 1 211 ? 74.584 15.017 87.429 1.00 15.99 191 GLU C C 1
ATOM 5180 O O . GLU C 1 211 ? 75.342 15.777 86.807 1.00 15.94 191 GLU C O 1
ATOM 5186 N N . LYS C 1 212 ? 74.966 13.835 87.912 1.00 15.29 192 LYS C N 1
ATOM 5187 C CA . LYS C 1 212 ? 76.325 13.326 87.689 1.00 16.20 192 LYS C CA 1
ATOM 5188 C C . LYS C 1 212 ? 76.614 13.179 86.190 1.00 16.10 192 LYS C C 1
ATOM 5189 O O . LYS C 1 212 ? 77.693 13.525 85.730 1.00 15.94 192 LYS C O 1
ATOM 5195 N N . LEU C 1 213 ? 75.637 12.686 85.432 1.00 15.70 193 LEU C N 1
ATOM 5196 C CA . LEU C 1 213 ? 75.807 12.448 83.993 1.00 16.25 193 LEU C CA 1
ATOM 5197 C C . LEU C 1 213 ? 75.985 13.728 83.167 1.00 16.41 193 LEU C C 1
ATOM 5198 O O . LEU C 1 213 ? 76.403 13.688 81.999 1.00 16.83 193 LEU C O 1
ATOM 5203 N N . ARG C 1 214 ? 75.710 14.873 83.787 1.00 17.25 194 ARG C N 1
ATOM 5204 C CA . ARG C 1 214 ? 76.034 16.159 83.179 1.00 18.76 194 ARG C CA 1
ATOM 5205 C C . ARG C 1 214 ? 77.539 16.280 82.874 1.00 19.62 194 ARG C C 1
ATOM 5206 O O . ARG C 1 214 ? 77.951 17.018 81.975 1.00 20.31 194 ARG C O 1
ATOM 5214 N N . GLU C 1 215 ? 78.352 15.512 83.600 1.00 21.02 195 GLU C N 1
ATOM 5215 C CA . GLU C 1 215 ? 79.801 15.529 83.432 1.00 22.86 195 GLU C CA 1
ATOM 5216 C C . GLU C 1 215 ? 80.318 14.626 82.296 1.00 22.48 195 GLU C C 1
ATOM 5217 O O . GLU C 1 215 ? 81.503 14.662 81.968 1.00 23.91 195 GLU C O 1
ATOM 5223 N N . ALA C 1 216 ? 79.437 13.833 81.689 1.00 22.28 196 ALA C N 1
ATOM 5224 C CA . ALA C 1 216 ? 79.830 12.935 80.614 1.00 21.73 196 ALA C CA 1
ATOM 5225 C C . ALA C 1 216 ? 80.083 13.719 79.327 1.00 21.68 196 ALA C C 1
ATOM 5226 O O . ALA C 1 216 ? 79.413 14.718 79.066 1.00 21.40 196 ALA C O 1
ATOM 5228 N N . ARG C 1 217 ? 81.063 13.272 78.547 1.00 21.38 197 ARG C N 1
ATOM 5229 C CA . ARG C 1 217 ? 81.389 13.896 77.269 1.00 21.64 197 ARG C CA 1
ATOM 5230 C C . ARG C 1 217 ? 80.171 13.997 76.358 1.00 20.73 197 ARG C C 1
ATOM 5231 O O . ARG C 1 217 ? 80.016 14.988 75.647 1.00 21.03 197 ARG C O 1
ATOM 5239 N N . ALA C 1 218 ? 79.335 12.958 76.376 1.00 20.40 198 ALA C N 1
ATOM 5240 C CA . ALA C 1 218 ? 78.093 12.902 75.566 1.00 20.32 198 ALA C CA 1
ATOM 5241 C C . ALA C 1 218 ? 77.222 14.165 75.675 1.00 19.92 198 ALA C C 1
ATOM 5242 O O . ALA C 1 218 ? 76.538 14.544 74.711 1.00 19.02 198 ALA C O 1
ATOM 5244 N N . ARG C 1 219 ? 77.230 14.802 76.851 1.00 19.98 199 ARG C N 1
ATOM 5245 C CA . ARG C 1 219 ? 76.386 15.990 77.118 1.00 21.13 199 ARG C CA 1
ATOM 5246 C C . ARG C 1 219 ? 76.670 17.185 76.229 1.00 20.98 199 ARG C C 1
ATOM 5247 O O . ARG C 1 219 ? 75.772 18.000 75.975 1.00 20.74 199 ARG C O 1
ATOM 5255 N N . LYS C 1 220 ? 77.918 17.307 75.780 1.00 19.89 200 LYS C N 1
ATOM 5256 C CA . LYS C 1 220 ? 78.320 18.394 74.895 1.00 20.50 200 LYS C CA 1
ATOM 5257 C C . LYS C 1 220 ? 77.365 18.531 73.691 1.00 19.58 200 LYS C C 1
ATOM 5258 O O . LYS C 1 220 ? 77.047 19.646 73.273 1.00 18.83 200 LYS C O 1
ATOM 5264 N N . TRP C 1 221 ? 76.935 17.394 73.140 1.00 18.94 201 TRP C N 1
ATOM 5265 C CA . TRP C 1 221 ? 76.150 17.391 71.891 1.00 19.33 201 TRP C CA 1
ATOM 5266 C C . TRP C 1 221 ? 74.646 17.236 72.117 1.00 19.51 201 TRP C C 1
ATOM 5267 O O . TRP C 1 221 ? 73.870 17.237 71.166 1.00 18.92 201 TRP C O 1
ATOM 5278 N N . ILE C 1 222 ? 74.232 17.129 73.377 1.00 19.75 202 ILE C N 1
ATOM 5279 C CA . ILE C 1 222 ? 72.839 16.835 73.668 1.00 20.65 202 ILE C CA 1
ATOM 5280 C C . ILE C 1 222 ? 72.017 18.110 73.820 1.00 22.33 202 ILE C C 1
ATOM 5281 O O . ILE C 1 222 ? 72.385 19.035 74.561 1.00 21.69 202 ILE C O 1
ATOM 5286 N N . ILE C 1 223 ? 70.900 18.138 73.100 1.00 22.53 203 ILE C N 1
ATOM 5287 C CA A ILE C 1 223 ? 69.965 19.251 73.150 0.50 24.65 203 ILE C CA 1
ATOM 5288 C CA B ILE C 1 223 ? 69.972 19.249 73.163 0.50 24.53 203 ILE C CA 1
ATOM 5289 C C . ILE C 1 223 ? 68.740 18.764 73.898 1.00 25.74 203 ILE C C 1
ATOM 5290 O O . ILE C 1 223 ? 67.963 17.952 73.364 1.00 25.00 203 ILE C O 1
ATOM 5299 N N . LYS C 1 224 ? 68.615 19.235 75.138 1.00 28.47 204 LYS C N 1
ATOM 5300 C CA . LYS C 1 224 ? 67.448 18.995 75.986 1.00 30.88 204 LYS C CA 1
ATOM 5301 C C . LYS C 1 224 ? 66.251 19.435 75.194 1.00 31.70 204 LYS C C 1
ATOM 5302 O O . LYS C 1 224 ? 66.264 20.486 74.532 1.00 33.43 204 LYS C O 1
ATOM 5304 N N . GLU C 1 225 ? 65.244 18.591 75.177 1.00 31.13 205 GLU C N 1
ATOM 5305 C CA . GLU C 1 225 ? 64.002 18.990 74.553 1.00 31.50 205 GLU C CA 1
ATOM 5306 C C . GLU C 1 225 ? 62.863 18.923 75.578 1.00 30.62 205 GLU C C 1
ATOM 5307 O O . GLU C 1 225 ? 63.045 18.399 76.670 1.00 28.99 205 GLU C O 1
ATOM 5313 N N . THR C 1 226 ? 61.716 19.511 75.243 1.00 31.04 206 THR C N 1
ATOM 5314 C CA . THR C 1 226 ? 60.618 19.523 76.181 1.00 30.86 206 THR C CA 1
ATOM 5315 C C . THR C 1 226 ? 59.528 18.699 75.582 1.00 29.59 206 THR C C 1
ATOM 5316 O O . THR C 1 226 ? 59.465 18.509 74.342 1.00 31.06 206 THR C O 1
ATOM 5320 N N . PRO C 1 227 ? 58.643 18.193 76.436 1.00 26.54 207 PRO C N 1
ATOM 5321 C CA . PRO C 1 227 ? 58.648 18.265 77.901 1.00 24.08 207 PRO C CA 1
ATOM 5322 C C . PRO C 1 227 ? 59.332 17.065 78.566 1.00 22.07 207 PRO C C 1
ATOM 5323 O O . PRO C 1 227 ? 59.310 15.980 78.003 1.00 22.37 207 PRO C O 1
ATOM 5327 N N . ILE C 1 228 ? 59.862 17.223 79.782 1.00 20.20 208 ILE C N 1
ATOM 5328 C CA . ILE C 1 228 ? 60.179 16.026 80.584 1.00 18.74 208 ILE C CA 1
ATOM 5329 C C . ILE C 1 228 ? 58.955 15.611 81.396 1.00 17.96 208 ILE C C 1
ATOM 5330 O O . ILE C 1 228 ? 58.471 16.373 82.245 1.00 18.49 208 ILE C O 1
ATOM 5335 N N . LEU C 1 229 ? 58.452 14.407 81.137 1.00 16.70 209 LEU C N 1
ATOM 5336 C CA . LEU C 1 229 ? 57.276 13.924 81.842 1.00 16.50 209 LEU C CA 1
ATOM 5337 C C . LEU C 1 229 ? 57.673 12.982 82.995 1.00 16.72 209 LEU C C 1
ATOM 5338 O O . LEU C 1 229 ? 58.443 12.060 82.795 1.00 17.85 209 LEU C O 1
ATOM 5343 N N . LEU C 1 230 ? 57.112 13.220 84.173 1.00 16.67 210 LEU C N 1
ATOM 5344 C CA . LEU C 1 230 ? 57.339 12.335 85.330 1.00 16.41 210 LEU C CA 1
ATOM 5345 C C . LEU C 1 230 ? 55.997 11.789 85.789 1.00 15.88 210 LEU C C 1
ATOM 5346 O O . LEU C 1 230 ? 55.072 12.551 86.062 1.00 15.86 210 LEU C O 1
ATOM 5351 N N . GLY C 1 231 ? 55.905 10.467 85.898 1.00 16.05 211 GLY C N 1
ATOM 5352 C CA . GLY C 1 231 ? 54.646 9.808 86.243 1.00 15.64 211 GLY C CA 1
ATOM 5353 C C . GLY C 1 231 ? 54.761 8.819 87.391 1.00 15.64 211 GLY C C 1
ATOM 5354 O O . GLY C 1 231 ? 55.843 8.288 87.697 1.00 15.74 211 GLY C O 1
ATOM 5355 N N . ARG C 1 232 ? 53.607 8.545 87.988 1.00 14.98 212 ARG C N 1
ATOM 5356 C CA . ARG C 1 232 ? 53.448 7.582 89.061 1.00 14.57 212 ARG C CA 1
ATOM 5357 C C . ARG C 1 232 ? 52.507 6.499 88.525 1.00 15.23 212 ARG C C 1
ATOM 5358 O O . ARG C 1 232 ? 51.369 6.803 88.155 1.00 14.94 212 ARG C O 1
ATOM 5366 N N . LEU C 1 233 ? 52.989 5.259 88.487 1.00 14.61 213 LEU C N 1
ATOM 5367 C CA . LEU C 1 233 ? 52.200 4.129 87.974 1.00 15.05 213 LEU C CA 1
ATOM 5368 C C . LEU C 1 233 ? 50.819 4.042 88.645 1.00 15.40 213 LEU C C 1
ATOM 5369 O O . LEU C 1 233 ? 50.675 4.211 89.877 1.00 14.92 213 LEU C O 1
ATOM 5374 N N . VAL C 1 234 ? 49.792 3.763 87.845 1.00 13.75 214 VAL C N 1
ATOM 5375 C CA . VAL C 1 234 ? 48.457 3.625 88.419 1.00 14.43 214 VAL C CA 1
ATOM 5376 C C . VAL C 1 234 ? 47.673 2.562 87.674 1.00 14.54 214 VAL C C 1
ATOM 5377 O O . VAL C 1 234 ? 47.762 2.470 86.453 1.00 13.60 214 VAL C O 1
ATOM 5381 N N . ASP C 1 235 ? 46.876 1.804 88.415 1.00 15.19 215 ASP C N 1
ATOM 5382 C CA . ASP C 1 235 ? 45.906 0.919 87.789 1.00 16.60 215 ASP C CA 1
ATOM 5383 C C . ASP C 1 235 ? 44.704 1.687 87.200 1.00 15.90 215 ASP C C 1
ATOM 5384 O O . ASP C 1 235 ? 44.189 2.630 87.796 1.00 16.20 215 ASP C O 1
ATOM 5389 N N . ALA C 1 236 ? 44.244 1.256 86.032 1.00 15.73 216 ALA C N 1
ATOM 5390 C CA . ALA C 1 236 ? 43.094 1.875 85.369 1.00 16.13 216 ALA C CA 1
ATOM 5391 C C . ALA C 1 236 ? 41.872 2.010 86.316 1.00 16.51 216 ALA C C 1
ATOM 5392 O O . ALA C 1 236 ? 41.164 3.041 86.294 1.00 17.58 216 ALA C O 1
ATOM 5394 N N . GLY C 1 237 ? 41.669 1.013 87.184 1.00 16.32 217 GLY C N 1
ATOM 5395 C CA . GLY C 1 237 ? 40.547 1.012 88.118 1.00 16.30 217 GLY C CA 1
ATOM 5396 C C . GLY C 1 237 ? 40.641 2.056 89.237 1.00 16.18 217 GLY C C 1
ATOM 5397 O O . GLY C 1 237 ? 39.659 2.292 89.949 1.00 16.90 217 GLY C O 1
ATOM 5398 N N . ASP C 1 238 ? 41.830 2.629 89.427 1.00 15.36 218 ASP C N 1
ATOM 5399 C CA . ASP C 1 238 ? 42.090 3.556 90.553 1.00 16.45 218 ASP C CA 1
ATOM 5400 C C . ASP C 1 238 ? 42.173 5.008 90.093 1.00 16.39 218 ASP C C 1
ATOM 5401 O O . ASP C 1 238 ? 42.169 5.949 90.904 1.00 16.02 218 ASP C O 1
ATOM 5406 N N . ILE C 1 239 ? 42.273 5.214 88.790 1.00 16.94 219 ILE C N 1
ATOM 5407 C CA . ILE C 1 239 ? 42.627 6.568 88.339 1.00 18.57 219 ILE C CA 1
ATOM 5408 C C . ILE C 1 239 ? 41.522 7.642 88.528 1.00 18.48 219 ILE C C 1
ATOM 5409 O O . ILE C 1 239 ? 41.831 8.773 88.880 1.00 17.32 219 ILE C O 1
ATOM 5414 N N . ALA C 1 240 ? 40.250 7.273 88.357 1.00 17.83 220 ALA C N 1
ATOM 5415 C CA . ALA C 1 240 ? 39.151 8.215 88.582 1.00 17.95 220 ALA C CA 1
ATOM 5416 C C . ALA C 1 240 ? 39.141 8.734 90.017 1.00 17.23 220 ALA C C 1
ATOM 5417 O O . ALA C 1 240 ? 38.916 9.940 90.259 1.00 17.32 220 ALA C O 1
ATOM 5419 N N . GLY C 1 241 ? 39.413 7.836 90.972 1.00 16.52 221 GLY C N 1
ATOM 5420 C CA . GLY C 1 241 ? 39.496 8.229 92.373 1.00 16.79 221 GLY C CA 1
ATOM 5421 C C . GLY C 1 241 ? 40.635 9.195 92.669 1.00 16.84 221 GLY C C 1
ATOM 5422 O O . GLY C 1 241 ? 40.504 10.098 93.503 1.00 17.35 221 GLY C O 1
ATOM 5423 N N . PHE C 1 242 ? 41.747 9.021 91.980 1.00 15.94 222 PHE C N 1
ATOM 5424 C CA . PHE C 1 242 ? 42.900 9.912 92.174 1.00 16.02 222 PHE C CA 1
ATOM 5425 C C . PHE C 1 242 ? 42.649 11.263 91.535 1.00 17.38 222 PHE C C 1
ATOM 5426 O O . PHE C 1 242 ? 42.999 12.295 92.120 1.00 16.64 222 PHE C O 1
ATOM 5434 N N . LEU C 1 243 ? 42.015 11.253 90.359 1.00 17.31 223 LEU C N 1
ATOM 5435 C CA . LEU C 1 243 ? 41.872 12.482 89.560 1.00 19.27 223 LEU C CA 1
ATOM 5436 C C . LEU C 1 243 ? 40.751 13.414 89.989 1.00 20.59 223 LEU C C 1
ATOM 5437 O O . LEU C 1 243 ? 40.889 14.636 89.902 1.00 19.66 223 LEU C O 1
ATOM 5442 N N . LEU C 1 244 ? 39.646 12.824 90.449 1.00 22.45 224 LEU C N 1
ATOM 5443 C CA . LEU C 1 244 ? 38.433 13.579 90.742 1.00 24.08 224 LEU C CA 1
ATOM 5444 C C . LEU C 1 244 ? 38.201 13.741 92.232 1.00 25.84 224 LEU C C 1
ATOM 5445 O O . LEU C 1 244 ? 37.325 14.515 92.607 1.00 27.58 224 LEU C O 1
ATOM 5451 N N . THR D 1 22 ? 64.741 10.155 102.930 1.00 25.21 2 THR D N 1
ATOM 5452 C CA . THR D 1 22 ? 65.488 11.274 103.599 1.00 24.38 2 THR D CA 1
ATOM 5453 C C . THR D 1 22 ? 65.386 12.609 102.826 1.00 22.75 2 THR D C 1
ATOM 5454 O O . THR D 1 22 ? 65.256 13.653 103.448 1.00 21.81 2 THR D O 1
ATOM 5458 N N . GLU D 1 23 ? 65.403 12.579 101.490 1.00 20.27 3 GLU D N 1
ATOM 5459 C CA . GLU D 1 23 ? 65.406 13.833 100.712 1.00 18.63 3 GLU D CA 1
ATOM 5460 C C . GLU D 1 23 ? 64.082 14.544 100.867 1.00 17.72 3 GLU D C 1
ATOM 5461 O O . GLU D 1 23 ? 63.065 13.899 101.112 1.00 18.52 3 GLU D O 1
ATOM 5467 N N . ILE D 1 24 ? 64.075 15.862 100.674 1.00 14.60 4 ILE D N 1
ATOM 5468 C CA . ILE D 1 24 ? 62.833 16.619 100.814 1.00 14.74 4 ILE D CA 1
ATOM 5469 C C . ILE D 1 24 ? 62.427 17.115 99.423 1.00 13.13 4 ILE D C 1
ATOM 5470 O O . ILE D 1 24 ? 63.223 17.783 98.757 1.00 12.38 4 ILE D O 1
ATOM 5475 N N . TYR D 1 25 ? 61.194 16.793 98.997 1.00 13.20 5 TYR D N 1
ATOM 5476 C CA . TYR D 1 25 ? 60.651 17.234 97.694 1.00 12.88 5 TYR D CA 1
ATOM 5477 C C . TYR D 1 25 ? 59.853 18.506 97.885 1.00 13.08 5 TYR D C 1
ATOM 5478 O O . TYR D 1 25 ? 59.325 18.763 98.964 1.00 12.75 5 TYR D O 1
ATOM 5487 N N . THR D 1 26 ? 59.778 19.323 96.851 1.00 13.83 6 THR D N 1
ATOM 5488 C CA . THR D 1 26 ? 58.917 20.505 96.912 1.00 13.39 6 THR D CA 1
ATOM 5489 C C . THR D 1 26 ? 58.257 20.762 95.559 1.00 12.84 6 THR D C 1
ATOM 5490 O O . THR D 1 26 ? 58.792 20.382 94.505 1.00 12.78 6 THR D O 1
ATOM 5494 N N . SER D 1 27 ? 57.092 21.418 95.608 1.00 13.44 7 SER D N 1
ATOM 5495 C CA A SER D 1 27 ? 56.418 21.823 94.378 0.50 12.61 7 SER D CA 1
ATOM 5496 C CA B SER D 1 27 ? 56.383 21.806 94.389 0.50 13.48 7 SER D CA 1
ATOM 5497 C C . SER D 1 27 ? 55.928 23.243 94.504 1.00 13.67 7 SER D C 1
ATOM 5498 O O . SER D 1 27 ? 55.529 23.673 95.590 1.00 12.08 7 SER D O 1
ATOM 5503 N N . VAL D 1 28 ? 55.963 23.950 93.378 1.00 13.50 8 VAL D N 1
ATOM 5504 C CA . VAL D 1 28 ? 55.329 25.256 93.295 1.00 13.86 8 VAL D CA 1
ATOM 5505 C C . VAL D 1 28 ? 54.303 25.115 92.154 1.00 13.15 8 VAL D C 1
ATOM 5506 O O . VAL D 1 28 ? 54.661 24.669 91.067 1.00 13.31 8 VAL D O 1
ATOM 5510 N N . LEU D 1 29 ? 53.059 25.495 92.426 1.00 13.12 9 LEU D N 1
ATOM 5511 C CA . LEU D 1 29 ? 51.966 25.451 91.431 1.00 13.85 9 LEU D CA 1
ATOM 5512 C C . LEU D 1 29 ? 51.356 26.841 91.335 1.00 13.65 9 LEU D C 1
ATOM 5513 O O . LEU D 1 29 ? 51.193 27.507 92.356 1.00 17.40 9 LEU D O 1
ATOM 5518 N N . SER D 1 30 ? 50.985 27.265 90.134 1.00 14.72 10 SER D N 1
ATOM 5519 C CA . SER D 1 30 ? 50.219 28.507 90.013 1.00 14.24 10 SER D CA 1
ATOM 5520 C C . SER D 1 30 ? 48.971 28.285 89.152 1.00 13.96 10 SER D C 1
ATOM 5521 O O . SER D 1 30 ? 48.961 27.402 88.285 1.00 13.36 10 SER D O 1
ATOM 5524 N N . TYR D 1 31 ? 47.914 29.031 89.465 1.00 13.56 11 TYR D N 1
ATOM 5525 C CA . TYR D 1 31 ? 46.629 28.878 88.800 1.00 13.53 11 TYR D CA 1
ATOM 5526 C C . TYR D 1 31 ? 46.034 30.225 88.503 1.00 14.01 11 TYR D C 1
ATOM 5527 O O . TYR D 1 31 ? 46.242 31.191 89.244 1.00 14.50 11 TYR D O 1
ATOM 5536 N N . ARG D 1 32 ? 45.234 30.262 87.446 1.00 14.85 12 ARG D N 1
ATOM 5537 C CA . ARG D 1 32 ? 44.546 31.460 87.047 1.00 15.52 12 ARG D CA 1
ATOM 5538 C C . ARG D 1 32 ? 43.078 31.133 86.898 1.00 14.54 12 ARG D C 1
ATOM 5539 O O . ARG D 1 32 ? 42.707 30.198 86.164 1.00 13.86 12 ARG D O 1
ATOM 5547 N N . LEU D 1 33 ? 42.249 31.926 87.578 1.00 14.22 13 LEU D N 1
ATOM 5548 C CA . LEU D 1 33 ? 40.789 31.812 87.450 1.00 14.42 13 LEU D CA 1
ATOM 5549 C C . LEU D 1 33 ? 40.335 32.035 86.004 1.00 15.44 13 LEU D C 1
ATOM 5550 O O . LEU D 1 33 ? 40.790 32.971 85.329 1.00 13.45 13 LEU D O 1
ATOM 5555 N N . LEU D 1 34 ? 39.462 31.148 85.522 1.00 15.75 14 LEU D N 1
ATOM 5556 C CA . LEU D 1 34 ? 38.933 31.233 84.158 1.00 17.37 14 LEU D CA 1
ATOM 5557 C C . LEU D 1 34 ? 38.188 32.539 83.905 1.00 16.63 14 LEU D C 1
ATOM 5558 O O . LEU D 1 34 ? 37.426 32.997 84.740 1.00 16.09 14 LEU D O 1
ATOM 5563 N N . GLU D 1 35 ? 38.441 33.131 82.736 1.00 17.37 15 GLU D N 1
ATOM 5564 C CA . GLU D 1 35 ? 37.842 34.403 82.340 1.00 18.39 15 GLU D CA 1
ATOM 5565 C C . GLU D 1 35 ? 36.524 34.125 81.621 1.00 19.84 15 GLU D C 1
ATOM 5566 O O . GLU D 1 35 ? 36.260 32.990 81.220 1.00 19.22 15 GLU D O 1
ATOM 5572 N N . GLY D 1 36 ? 35.691 35.156 81.478 1.00 21.11 16 GLY D N 1
ATOM 5573 C CA . GLY D 1 36 ? 34.431 35.028 80.736 1.00 23.12 16 GLY D CA 1
ATOM 5574 C C . GLY D 1 36 ? 33.234 34.716 81.612 1.00 24.94 16 GLY D C 1
ATOM 5575 O O . GLY D 1 36 ? 32.127 34.556 81.106 1.00 26.08 16 GLY D O 1
ATOM 5576 N N . LYS D 1 37 ? 33.445 34.666 82.923 1.00 26.61 17 LYS D N 1
ATOM 5577 C CA . LYS D 1 37 ? 32.377 34.377 83.886 1.00 29.00 17 LYS D CA 1
ATOM 5578 C C . LYS D 1 37 ? 32.262 35.468 84.946 1.00 29.57 17 LYS D C 1
ATOM 5579 O O . LYS D 1 37 ? 33.256 35.843 85.578 1.00 30.49 17 LYS D O 1
ATOM 5581 N N . ALA D 1 38 ? 31.054 35.976 85.161 1.00 30.44 18 ALA D N 1
ATOM 5582 C CA . ALA D 1 38 ? 30.845 36.878 86.290 1.00 31.04 18 ALA D CA 1
ATOM 5583 C C . ALA D 1 38 ? 30.672 36.028 87.540 1.00 31.22 18 ALA D C 1
ATOM 5584 O O . ALA D 1 38 ? 29.973 35.025 87.506 1.00 31.75 18 ALA D O 1
ATOM 5586 N N . TYR D 1 39 ? 31.329 36.419 88.626 1.00 31.69 19 TYR D N 1
ATOM 5587 C CA . TYR D 1 39 ? 31.221 35.707 89.900 1.00 32.72 19 TYR D CA 1
ATOM 5588 C C . TYR D 1 39 ? 30.155 36.283 90.827 1.00 32.60 19 TYR D C 1
ATOM 5589 O O . TYR D 1 39 ? 30.214 37.459 91.199 1.00 33.16 19 TYR D O 1
ATOM 5598 N N . SER D 1 40 ? 29.200 35.444 91.212 1.00 32.40 20 SER D N 1
ATOM 5599 C CA . SER D 1 40 ? 28.168 35.819 92.189 1.00 32.11 20 SER D CA 1
ATOM 5600 C C . SER D 1 40 ? 28.732 35.765 93.615 1.00 31.98 20 SER D C 1
ATOM 5601 O O . SER D 1 40 ? 29.855 35.308 93.824 1.00 31.04 20 SER D O 1
ATOM 5604 N N . ASP D 1 41 ? 27.957 36.231 94.594 1.00 31.96 21 ASP D N 1
ATOM 5605 C CA . ASP D 1 41 ? 28.344 36.082 96.001 1.00 31.94 21 ASP D CA 1
ATOM 5606 C C . ASP D 1 41 ? 28.503 34.619 96.385 1.00 31.24 21 ASP D C 1
ATOM 5607 O O . ASP D 1 41 ? 29.419 34.265 97.133 1.00 31.14 21 ASP D O 1
ATOM 5612 N N . ALA D 1 42 ? 27.617 33.784 95.847 1.00 30.68 22 ALA D N 1
ATOM 5613 C CA . ALA D 1 42 ? 27.690 32.330 95.977 1.00 30.29 22 ALA D CA 1
ATOM 5614 C C . ALA D 1 42 ? 29.018 31.754 95.439 1.00 30.22 22 ALA D C 1
ATOM 5615 O O . ALA D 1 42 ? 29.587 30.836 96.040 1.00 29.70 22 ALA D O 1
ATOM 5617 N N . ASP D 1 43 ? 29.496 32.300 94.316 1.00 29.85 23 ASP D N 1
ATOM 5618 C CA . ASP D 1 43 ? 30.794 31.915 93.740 1.00 29.46 23 ASP D CA 1
ATOM 5619 C C . ASP D 1 43 ? 31.942 32.323 94.639 1.00 28.10 23 ASP D C 1
ATOM 5620 O O . ASP D 1 43 ? 32.905 31.574 94.800 1.00 27.87 23 ASP D O 1
ATOM 5625 N N . THR D 1 44 ? 31.851 33.520 95.215 1.00 26.67 24 THR D N 1
ATOM 5626 C CA . THR D 1 44 ? 32.846 33.972 96.178 1.00 25.28 24 THR D CA 1
ATOM 5627 C C . THR D 1 44 ? 32.922 33.035 97.401 1.00 24.69 24 THR D C 1
ATOM 5628 O O . THR D 1 44 ? 34.014 32.615 97.801 1.00 24.08 24 THR D O 1
ATOM 5632 N N . ARG D 1 45 ? 31.762 32.720 97.985 1.00 22.82 25 ARG D N 1
ATOM 5633 C CA . ARG D 1 45 ? 31.682 31.828 99.149 1.00 22.40 25 ARG D CA 1
ATOM 5634 C C . ARG D 1 45 ? 32.202 30.419 98.836 1.00 21.39 25 ARG D C 1
ATOM 5635 O O . ARG D 1 45 ? 32.931 29.816 99.648 1.00 20.34 25 ARG D O 1
ATOM 5643 N N . SER D 1 46 ? 31.843 29.927 97.647 1.00 20.28 26 SER D N 1
ATOM 5644 C CA . SER D 1 46 ? 32.318 28.639 97.149 1.00 20.39 26 SER D CA 1
ATOM 5645 C C . SER D 1 46 ? 33.849 28.633 97.030 1.00 19.31 26 SER D C 1
ATOM 5646 O O . SER D 1 46 ? 34.505 27.672 97.436 1.00 18.72 26 SER D O 1
ATOM 5649 N N . LEU D 1 47 ? 34.417 29.702 96.479 1.00 18.86 27 LEU D N 1
ATOM 5650 C CA . LEU D 1 47 ? 35.878 29.785 96.380 1.00 18.88 27 LEU D CA 1
ATOM 5651 C C . LEU D 1 47 ? 36.519 29.764 97.774 1.00 18.19 27 LEU D C 1
ATOM 5652 O O . LEU D 1 47 ? 37.543 29.109 97.995 1.00 17.31 27 LEU D O 1
ATOM 5657 N N . ASP D 1 48 ? 35.913 30.496 98.714 1.00 17.03 28 ASP D N 1
ATOM 5658 C CA . ASP D 1 48 ? 36.449 30.604 100.060 1.00 18.06 28 ASP D CA 1
ATOM 5659 C C . ASP D 1 48 ? 36.454 29.235 100.738 1.00 17.69 28 ASP D C 1
ATOM 5660 O O . ASP D 1 48 ? 37.452 28.827 101.361 1.00 17.78 28 ASP D O 1
ATOM 5665 N N . ARG D 1 49 ? 35.341 28.522 100.601 1.00 17.53 29 ARG D N 1
ATOM 5666 C CA . ARG D 1 49 ? 35.227 27.205 101.214 1.00 18.37 29 ARG D CA 1
ATOM 5667 C C . ARG D 1 49 ? 36.259 26.263 100.584 1.00 17.37 29 ARG D C 1
ATOM 5668 O O . ARG D 1 49 ? 36.891 25.446 101.270 1.00 17.47 29 ARG D O 1
ATOM 5692 N N . ARG D 1 52 ? 39.906 27.176 101.936 1.00 17.82 32 ARG D N 1
ATOM 5693 C CA . ARG D 1 52 ? 39.998 26.706 103.319 1.00 18.54 32 ARG D CA 1
ATOM 5694 C C . ARG D 1 52 ? 40.171 25.179 103.348 1.00 18.65 32 ARG D C 1
ATOM 5695 O O . ARG D 1 52 ? 40.985 24.667 104.093 1.00 18.70 32 ARG D O 1
ATOM 5703 N N . SER D 1 53 ? 39.411 24.463 102.528 1.00 18.74 33 SER D N 1
ATOM 5704 C CA . SER D 1 53 ? 39.525 23.012 102.469 1.00 19.23 33 SER D CA 1
ATOM 5705 C C . SER D 1 53 ? 40.899 22.511 101.989 1.00 18.47 33 SER D C 1
ATOM 5706 O O . SER D 1 53 ? 41.437 21.551 102.550 1.00 18.55 33 SER D O 1
ATOM 5709 N N . ILE D 1 54 ? 41.467 23.153 100.966 1.00 16.96 34 ILE D N 1
ATOM 5710 C CA . ILE D 1 54 ? 42.832 22.840 100.530 1.00 16.23 34 ILE D CA 1
ATOM 5711 C C . ILE D 1 54 ? 43.804 22.994 101.699 1.00 15.85 34 ILE D C 1
ATOM 5712 O O . ILE D 1 54 ? 44.588 22.095 101.984 1.00 15.10 34 ILE D O 1
ATOM 5717 N N . ASP D 1 55 ? 43.681 24.105 102.414 1.00 17.28 35 ASP D N 1
ATOM 5718 C CA . ASP D 1 55 ? 44.550 24.378 103.540 1.00 18.47 35 ASP D CA 1
ATOM 5719 C C . ASP D 1 55 ? 44.423 23.278 104.612 1.00 17.82 35 ASP D C 1
ATOM 5720 O O . ASP D 1 55 ? 45.428 22.806 105.142 1.00 17.54 35 ASP D O 1
ATOM 5725 N N . GLU D 1 56 ? 43.181 22.853 104.873 1.00 17.49 36 GLU D N 1
ATOM 5726 C CA A GLU D 1 56 ? 42.897 21.784 105.829 0.50 17.37 36 GLU D CA 1
ATOM 5727 C CA B GLU D 1 56 ? 42.890 21.782 105.822 0.50 17.18 36 GLU D CA 1
ATOM 5728 C C . GLU D 1 56 ? 43.504 20.435 105.400 1.00 16.85 36 GLU D C 1
ATOM 5729 O O . GLU D 1 56 ? 43.965 19.666 106.252 1.00 16.24 36 GLU D O 1
ATOM 5740 N N . PHE D 1 57 ? 43.501 20.162 104.091 1.00 15.36 37 PHE D N 1
ATOM 5741 C CA . PHE D 1 57 ? 44.117 18.943 103.524 1.00 15.33 37 PHE D CA 1
ATOM 5742 C C . PHE D 1 57 ? 45.604 18.859 103.906 1.00 15.00 37 PHE D C 1
ATOM 5743 O O . PHE D 1 57 ? 46.089 17.811 104.348 1.00 14.23 37 PHE D O 1
ATOM 5751 N N . PHE D 1 58 ? 46.311 19.972 103.708 1.00 14.27 38 PHE D N 1
ATOM 5752 C CA . PHE D 1 58 ? 47.734 20.039 104.039 1.00 14.66 38 PHE D CA 1
ATOM 5753 C C . PHE D 1 58 ? 47.962 19.984 105.558 1.00 15.97 38 PHE D C 1
ATOM 5754 O O . PHE D 1 58 ? 48.859 19.290 106.011 1.00 16.48 38 PHE D O 1
ATOM 5762 N N . SER D 1 59 ? 47.129 20.674 106.328 1.00 16.98 39 SER D N 1
ATOM 5763 C CA . SER D 1 59 ? 47.330 20.715 107.780 1.00 18.95 39 SER D CA 1
ATOM 5764 C C . SER D 1 59 ? 47.054 19.366 108.404 1.00 20.00 39 SER D C 1
ATOM 5765 O O . SER D 1 59 ? 47.555 19.073 109.490 1.00 20.69 39 SER D O 1
ATOM 5768 N N . ALA D 1 60 ? 46.219 18.564 107.746 1.00 20.87 40 ALA D N 1
ATOM 5769 C CA . ALA D 1 60 ? 45.776 17.296 108.324 1.00 22.40 40 ALA D CA 1
ATOM 5770 C C . ALA D 1 60 ? 46.822 16.193 108.230 1.00 23.13 40 ALA D C 1
ATOM 5771 O O . ALA D 1 60 ? 46.770 15.249 109.008 1.00 23.51 40 ALA D O 1
ATOM 5773 N N . ASN D 1 61 ? 47.767 16.317 107.295 1.00 22.81 41 ASN D N 1
ATOM 5774 C CA . ASN D 1 61 ? 48.825 15.319 107.112 1.00 23.25 41 ASN D CA 1
ATOM 5775 C C . ASN D 1 61 ? 50.224 15.780 107.592 1.00 23.01 41 ASN D C 1
ATOM 5776 O O . ASN D 1 61 ? 50.830 16.685 106.983 1.00 22.82 41 ASN D O 1
ATOM 5781 N N . PRO D 1 62 ? 50.752 15.146 108.661 1.00 22.10 42 PRO D N 1
ATOM 5782 C CA . PRO D 1 62 ? 52.054 15.506 109.239 1.00 21.69 42 PRO D CA 1
ATOM 5783 C C . PRO D 1 62 ? 53.174 15.350 108.214 1.00 20.85 42 PRO D C 1
ATOM 5784 O O . PRO D 1 62 ? 54.230 15.960 108.339 1.00 21.16 42 PRO D O 1
ATOM 5788 N N . GLY D 1 63 ? 52.917 14.574 107.175 1.00 19.74 43 GLY D N 1
ATOM 5789 C CA . GLY D 1 63 ? 53.905 14.386 106.116 1.00 18.27 43 GLY D CA 1
ATOM 5790 C C . GLY D 1 63 ? 54.208 15.643 105.301 1.00 17.63 43 GLY D C 1
ATOM 5791 O O . GLY D 1 63 ? 55.246 15.699 104.629 1.00 16.90 43 GLY D O 1
ATOM 5792 N N . TYR D 1 64 ? 53.309 16.629 105.332 1.00 16.67 44 TYR D N 1
ATOM 5793 C CA . TYR D 1 64 ? 53.585 17.913 104.668 1.00 16.34 44 TYR D CA 1
ATOM 5794 C C . TYR D 1 64 ? 54.354 18.819 105.609 1.00 16.13 44 TYR D C 1
ATOM 5795 O O . TYR D 1 64 ? 53.837 19.236 106.647 1.00 16.47 44 TYR D O 1
ATOM 5804 N N . ILE D 1 65 ? 55.586 19.121 105.213 1.00 15.18 45 ILE D N 1
ATOM 5805 C CA . ILE D 1 65 ? 56.491 19.952 106.006 1.00 15.45 45 ILE D CA 1
ATOM 5806 C C . ILE D 1 65 ? 56.038 21.429 106.023 1.00 14.40 45 ILE D C 1
ATOM 5807 O O . ILE D 1 65 ? 56.022 22.079 107.093 1.00 15.12 45 ILE D O 1
ATOM 5812 N N . ASN D 1 66 ? 55.625 21.933 104.853 1.00 14.21 46 ASN D N 1
ATOM 5813 C CA . ASN D 1 66 ? 55.037 23.263 104.761 1.00 12.72 46 ASN D CA 1
ATOM 5814 C C . ASN D 1 66 ? 53.981 23.307 103.662 1.00 13.28 46 ASN D C 1
ATOM 5815 O O . ASN D 1 66 ? 53.932 22.425 102.771 1.00 12.48 46 ASN D O 1
ATOM 5820 N N . PHE D 1 67 ? 53.110 24.312 103.788 1.00 13.67 47 PHE D N 1
ATOM 5821 C CA . PHE D 1 67 ? 52.137 24.626 102.731 1.00 13.56 47 PHE D CA 1
ATOM 5822 C C . PHE D 1 67 ? 51.781 26.092 102.907 1.00 13.25 47 PHE D C 1
ATOM 5823 O O . PHE D 1 67 ? 51.303 26.511 103.976 1.00 12.84 47 PHE D O 1
ATOM 5831 N N . HIS D 1 68 ? 52.044 26.883 101.877 1.00 13.54 48 HIS D N 1
ATOM 5832 C CA . HIS D 1 68 ? 51.728 28.316 101.923 1.00 14.33 48 HIS D CA 1
ATOM 5833 C C . HIS D 1 68 ? 51.027 28.729 100.621 1.00 14.45 48 HIS D C 1
ATOM 5834 O O . HIS D 1 68 ? 51.337 28.197 99.563 1.00 14.95 48 HIS D O 1
ATOM 5841 N N . ILE D 1 69 ? 50.139 29.708 100.728 1.00 14.19 49 ILE D N 1
ATOM 5842 C CA . ILE D 1 69 ? 49.413 30.239 99.568 1.00 14.99 49 ILE D CA 1
ATOM 5843 C C . ILE D 1 69 ? 49.888 31.692 99.363 1.00 14.01 49 ILE D C 1
ATOM 5844 O O . ILE D 1 69 ? 50.108 32.393 100.354 1.00 13.10 49 ILE D O 1
ATOM 5849 N N . TYR D 1 70 ? 50.021 32.133 98.106 1.00 14.04 50 TYR D N 1
ATOM 5850 C CA . TYR D 1 70 ? 50.420 33.509 97.784 1.00 14.03 50 TYR D CA 1
ATOM 5851 C C . TYR D 1 70 ? 49.497 34.108 96.725 1.00 14.93 50 TYR D C 1
ATOM 5852 O O . TYR D 1 70 ? 49.078 33.423 95.790 1.00 14.36 50 TYR D O 1
ATOM 5861 N N . ARG D 1 71 ? 49.191 35.387 96.903 1.00 14.39 51 ARG D N 1
ATOM 5862 C CA . ARG D 1 71 ? 48.596 36.219 95.854 1.00 14.21 51 ARG D CA 1
ATOM 5863 C C . ARG D 1 71 ? 49.712 36.512 94.852 1.00 15.33 51 ARG D C 1
ATOM 5864 O O . ARG D 1 71 ? 50.886 36.523 95.222 1.00 15.80 51 ARG D O 1
ATOM 5872 N N . SER D 1 72 ? 49.351 36.731 93.592 1.00 15.02 52 SER D N 1
ATOM 5873 C CA . SER D 1 72 ? 50.325 36.854 92.530 1.00 16.92 52 SER D CA 1
ATOM 5874 C C . SER D 1 72 ? 50.357 38.252 91.974 1.00 16.89 52 SER D C 1
ATOM 5875 O O . SER D 1 72 ? 49.307 38.807 91.641 1.00 17.68 52 SER D O 1
ATOM 5878 N N . TYR D 1 73 ? 51.561 38.796 91.817 1.00 17.31 53 TYR D N 1
ATOM 5879 C CA . TYR D 1 73 ? 51.748 40.048 91.111 1.00 17.83 53 TYR D CA 1
ATOM 5880 C C . TYR D 1 73 ? 51.552 39.911 89.578 1.00 18.37 53 TYR D C 1
ATOM 5881 O O . TYR D 1 73 ? 51.204 40.880 88.915 1.00 20.13 53 TYR D O 1
ATOM 5890 N N . ARG D 1 74 ? 51.746 38.724 89.020 1.00 16.72 54 ARG D N 1
ATOM 5891 C CA . ARG D 1 74 ? 51.592 38.546 87.569 1.00 16.60 54 ARG D CA 1
ATOM 5892 C C . ARG D 1 74 ? 50.139 38.322 87.239 1.00 15.92 54 ARG D C 1
ATOM 5893 O O . ARG D 1 74 ? 49.460 37.593 87.957 1.00 14.97 54 ARG D O 1
ATOM 5901 N N . THR D 1 75 ? 49.661 38.909 86.136 1.00 15.77 55 THR D N 1
ATOM 5902 C CA . THR D 1 75 ? 48.277 38.630 85.715 1.00 15.79 55 THR D CA 1
ATOM 5903 C C . THR D 1 75 ? 48.028 37.192 85.186 1.00 16.11 55 THR D C 1
ATOM 5904 O O . THR D 1 75 ? 46.863 36.732 85.156 1.00 15.08 55 THR D O 1
ATOM 5908 N N . ASP D 1 76 ? 49.094 36.464 84.827 1.00 15.66 56 ASP D N 1
ATOM 5909 C CA . ASP D 1 76 ? 48.894 35.107 84.326 1.00 16.44 56 ASP D CA 1
ATOM 5910 C C . ASP D 1 76 ? 48.639 34.076 85.431 1.00 16.14 56 ASP D C 1
ATOM 5911 O O . ASP D 1 76 ? 48.416 32.901 85.140 1.00 15.58 56 ASP D O 1
ATOM 5916 N N . SER D 1 77 ? 48.621 34.544 86.680 1.00 15.63 57 SER D N 1
ATOM 5917 C CA . SER D 1 77 ? 48.210 33.722 87.853 1.00 16.69 57 SER D CA 1
ATOM 5918 C C . SER D 1 77 ? 47.447 34.549 88.873 1.00 16.57 57 SER D C 1
ATOM 5919 O O . SER D 1 77 ? 47.746 35.732 89.067 1.00 18.09 57 SER D O 1
ATOM 5922 N N . ASP D 1 78 ? 46.481 33.920 89.536 1.00 14.33 58 ASP D N 1
ATOM 5923 C CA . ASP D 1 78 ? 45.800 34.548 90.660 1.00 15.32 58 ASP D CA 1
ATOM 5924 C C . ASP D 1 78 ? 46.289 34.023 91.983 1.00 14.41 58 ASP D C 1
ATOM 5925 O O . ASP D 1 78 ? 46.122 34.683 93.015 1.00 16.04 58 ASP D O 1
ATOM 5930 N N . VAL D 1 79 ? 46.826 32.804 91.979 1.00 13.85 59 VAL D N 1
ATOM 5931 C CA . VAL D 1 79 ? 47.263 32.196 93.232 1.00 14.29 59 VAL D CA 1
ATOM 5932 C C . VAL D 1 79 ? 48.485 31.328 92.971 1.00 13.71 59 VAL D C 1
ATOM 5933 O O . VAL D 1 79 ? 48.595 30.724 91.883 1.00 13.22 59 VAL D O 1
ATOM 5937 N N . ILE D 1 80 ? 49.373 31.253 93.963 1.00 13.32 60 ILE D N 1
ATOM 5938 C CA . ILE D 1 80 ? 50.552 30.369 93.914 1.00 14.43 60 ILE D CA 1
ATOM 5939 C C . ILE D 1 80 ? 50.522 29.526 95.179 1.00 14.47 60 ILE D C 1
ATOM 5940 O O . ILE D 1 80 ? 50.234 30.045 96.252 1.00 14.36 60 ILE D O 1
ATOM 5945 N N . PHE D 1 81 ? 50.785 28.227 95.026 1.00 14.51 61 PHE D N 1
ATOM 5946 C CA . PHE D 1 81 ? 50.865 27.268 96.123 1.00 14.32 61 PHE D CA 1
ATOM 5947 C C . PHE D 1 81 ? 52.308 26.769 96.230 1.00 13.75 61 PHE D C 1
ATOM 5948 O O . PHE D 1 81 ? 52.938 26.468 95.223 1.00 14.51 61 PHE D O 1
ATOM 5956 N N . TRP D 1 82 ? 52.808 26.632 97.446 1.00 14.19 62 TRP D N 1
ATOM 5957 C CA . TRP D 1 82 ? 54.125 26.046 97.679 1.00 13.97 62 TRP D CA 1
ATOM 5958 C C . TRP D 1 82 ? 53.990 25.004 98.805 1.00 12.96 62 TRP D C 1
ATOM 5959 O O . TRP D 1 82 ? 53.453 25.308 99.849 1.00 13.88 62 TRP D O 1
ATOM 5970 N N . TYR D 1 83 ? 54.474 23.783 98.589 1.00 13.39 63 TYR D N 1
ATOM 5971 C CA . TYR D 1 83 ? 54.442 22.778 99.681 1.00 12.79 63 TYR D CA 1
ATOM 5972 C C . TYR D 1 83 ? 55.611 21.813 99.534 1.00 13.28 63 TYR D C 1
ATOM 5973 O O . TYR D 1 83 ? 56.164 21.674 98.419 1.00 11.93 63 TYR D O 1
ATOM 5982 N N . SER D 1 84 ? 55.931 21.120 100.628 1.00 13.25 64 SER D N 1
ATOM 5983 C CA . SER D 1 84 ? 57.115 20.246 100.694 1.00 13.40 64 SER D CA 1
ATOM 5984 C C . SER D 1 84 ? 56.821 18.988 101.513 1.00 13.62 64 SER D C 1
ATOM 5985 O O . SER D 1 84 ? 56.025 19.038 102.436 1.00 11.86 64 SER D O 1
ATOM 5988 N N . SER D 1 85 ? 57.494 17.883 101.184 1.00 13.41 65 SER D N 1
ATOM 5989 C CA . SER D 1 85 ? 57.343 16.606 101.904 1.00 13.73 65 SER D CA 1
ATOM 5990 C C . SER D 1 85 ? 58.495 15.679 101.532 1.00 14.25 65 SER D C 1
ATOM 5991 O O . SER D 1 85 ? 58.990 15.747 100.425 1.00 14.97 65 SER D O 1
ATOM 5994 N N . ARG D 1 86 ? 58.901 14.809 102.457 1.00 14.36 66 ARG D N 1
ATOM 5995 C CA A ARG D 1 86 ? 59.856 13.755 102.126 0.50 14.57 66 ARG D CA 1
ATOM 5996 C CA B ARG D 1 86 ? 59.851 13.743 102.154 0.50 15.18 66 ARG D CA 1
ATOM 5997 C C . ARG D 1 86 ? 59.189 12.625 101.356 1.00 15.08 66 ARG D C 1
ATOM 5998 O O . ARG D 1 86 ? 59.881 11.791 100.775 1.00 16.95 66 ARG D O 1
ATOM 6013 N N . ASN D 1 87 ? 57.854 12.621 101.331 1.00 15.22 67 ASN D N 1
ATOM 6014 C CA . ASN D 1 87 ? 57.082 11.502 100.742 1.00 16.57 67 ASN D CA 1
ATOM 6015 C C . ASN D 1 87 ? 56.615 11.830 99.319 1.00 16.67 67 ASN D C 1
ATOM 6016 O O . ASN D 1 87 ? 55.709 12.649 99.141 1.00 15.95 67 ASN D O 1
ATOM 6021 N N . PRO D 1 88 ? 57.198 11.161 98.311 1.00 17.75 68 PRO D N 1
ATOM 6022 C CA . PRO D 1 88 ? 56.842 11.460 96.914 1.00 18.40 68 PRO D CA 1
ATOM 6023 C C . PRO D 1 88 ? 55.399 11.081 96.549 1.00 17.84 68 PRO D C 1
ATOM 6024 O O . PRO D 1 88 ? 54.832 11.658 95.622 1.00 18.19 68 PRO D O 1
ATOM 6028 N N . ASP D 1 89 ? 54.820 10.147 97.305 1.00 18.73 69 ASP D N 1
ATOM 6029 C CA . ASP D 1 89 ? 53.403 9.765 97.214 1.00 18.78 69 ASP D CA 1
ATOM 6030 C C . ASP D 1 89 ? 52.518 10.891 97.716 1.00 16.95 69 ASP D C 1
ATOM 6031 O O . ASP D 1 89 ? 51.501 11.217 97.110 1.00 16.07 69 ASP D O 1
ATOM 6036 N N . LEU D 1 90 ? 52.911 11.515 98.816 1.00 16.60 70 LEU D N 1
ATOM 6037 C CA . LEU D 1 90 ? 52.220 12.718 99.257 1.00 15.94 70 LEU D CA 1
ATOM 6038 C C . LEU D 1 90 ? 52.339 13.854 98.250 1.00 14.79 70 LEU D C 1
ATOM 6039 O O . LEU D 1 90 ? 51.446 14.677 98.161 1.00 14.84 70 LEU D O 1
ATOM 6052 N N . ILE D 1 92 ? 52.444 13.644 94.881 1.00 14.51 72 ILE D N 1
ATOM 6053 C CA . ILE D 1 92 ? 51.490 13.456 93.763 1.00 14.81 72 ILE D CA 1
ATOM 6054 C C . ILE D 1 92 ? 50.036 13.624 94.269 1.00 14.43 72 ILE D C 1
ATOM 6055 O O . ILE D 1 92 ? 49.195 14.244 93.599 1.00 13.09 72 ILE D O 1
ATOM 6060 N N . LEU D 1 93 ? 49.759 13.121 95.470 1.00 13.39 73 LEU D N 1
ATOM 6061 C CA . LEU D 1 93 ? 48.417 13.307 96.094 1.00 14.35 73 LEU D CA 1
ATOM 6062 C C . LEU D 1 93 ? 48.046 14.783 96.285 1.00 14.20 73 LEU D C 1
ATOM 6063 O O . LEU D 1 93 ? 46.886 15.199 96.050 1.00 14.60 73 LEU D O 1
ATOM 6068 N N . ALA D 1 94 ? 49.034 15.571 96.690 1.00 13.63 74 ALA D N 1
ATOM 6069 C CA . ALA D 1 94 ? 48.843 17.015 96.897 1.00 13.68 74 ALA D CA 1
ATOM 6070 C C . ALA D 1 94 ? 48.560 17.690 95.563 1.00 12.99 74 ALA D C 1
ATOM 6071 O O . ALA D 1 94 ? 47.621 18.461 95.453 1.00 12.55 74 ALA D O 1
ATOM 6073 N N . LYS D 1 95 ? 49.348 17.355 94.539 1.00 12.50 75 LYS D N 1
ATOM 6074 C CA . LYS D 1 95 ? 49.129 17.969 93.208 1.00 12.84 75 LYS D CA 1
ATOM 6075 C C . LYS D 1 95 ? 47.718 17.631 92.702 1.00 11.52 75 LYS D C 1
ATOM 6076 O O . LYS D 1 95 ? 46.991 18.493 92.211 1.00 11.49 75 LYS D O 1
ATOM 6082 N N . GLU D 1 96 ? 47.306 16.388 92.864 1.00 12.00 76 GLU D N 1
ATOM 6083 C CA . GLU D 1 96 ? 45.982 15.970 92.369 1.00 12.56 76 GLU D CA 1
ATOM 6084 C C . GLU D 1 96 ? 44.841 16.619 93.146 1.00 12.92 76 GLU D C 1
ATOM 6085 O O . GLU D 1 96 ? 43.817 16.952 92.560 1.00 12.46 76 GLU D O 1
ATOM 6091 N N . ARG D 1 97 ? 45.060 16.798 94.444 1.00 12.16 77 ARG D N 1
ATOM 6092 C CA . ARG D 1 97 ? 44.085 17.443 95.309 1.00 13.85 77 ARG D CA 1
ATOM 6093 C C . ARG D 1 97 ? 43.856 18.905 94.894 1.00 13.78 77 ARG D C 1
ATOM 6094 O O . ARG D 1 97 ? 42.705 19.357 94.774 1.00 14.11 77 ARG D O 1
ATOM 6102 N N . VAL D 1 98 ? 44.948 19.648 94.762 1.00 13.67 78 VAL D N 1
ATOM 6103 C CA . VAL D 1 98 ? 44.898 21.043 94.332 1.00 14.63 78 VAL D CA 1
ATOM 6104 C C . VAL D 1 98 ? 44.274 21.116 92.908 1.00 14.03 78 VAL D C 1
ATOM 6105 O O . VAL D 1 98 ? 43.345 21.873 92.655 1.00 13.49 78 VAL D O 1
ATOM 6109 N N . GLN D 1 99 ? 44.786 20.315 91.992 1.00 14.30 79 GLN D N 1
ATOM 6110 C CA . GLN D 1 99 ? 44.216 20.301 90.641 1.00 14.19 79 GLN D CA 1
ATOM 6111 C C . GLN D 1 99 ? 42.715 19.998 90.582 1.00 13.64 79 GLN D C 1
ATOM 6112 O O . GLN D 1 99 ? 41.982 20.658 89.832 1.00 13.23 79 GLN D O 1
ATOM 6118 N N . ALA D 1 100 ? 42.250 19.012 91.360 1.00 13.74 80 ALA D N 1
ATOM 6119 C CA . ALA D 1 100 ? 40.829 18.602 91.345 1.00 12.75 80 ALA D CA 1
ATOM 6120 C C . ALA D 1 100 ? 39.969 19.750 91.845 1.00 13.32 80 ALA D C 1
ATOM 6121 O O . ALA D 1 100 ? 38.853 19.954 91.353 1.00 11.84 80 ALA D O 1
ATOM 6123 N N . SER D 1 101 ? 40.499 20.499 92.818 1.00 13.68 81 SER D N 1
ATOM 6124 C CA . SER D 1 101 ? 39.758 21.624 93.390 1.00 15.07 81 SER D CA 1
ATOM 6125 C C . SER D 1 101 ? 39.737 22.830 92.472 1.00 14.77 81 SER D C 1
ATOM 6126 O O . SER D 1 101 ? 38.731 23.569 92.423 1.00 14.86 81 SER D O 1
ATOM 6137 N N . ARG D 1 103 ? 40.360 22.794 88.998 1.00 14.10 83 ARG D N 1
ATOM 6138 C CA . ARG D 1 103 ? 39.947 22.629 87.593 1.00 14.44 83 ARG D CA 1
ATOM 6139 C C . ARG D 1 103 ? 38.537 23.131 87.188 1.00 14.39 83 ARG D C 1
ATOM 6140 O O . ARG D 1 103 ? 38.386 23.626 86.079 1.00 14.80 83 ARG D O 1
ATOM 6148 N N . PRO D 1 104 ? 37.519 23.031 88.076 1.00 15.29 84 PRO D N 1
ATOM 6149 C CA . PRO D 1 104 ? 36.208 23.579 87.665 1.00 15.02 84 PRO D CA 1
ATOM 6150 C C . PRO D 1 104 ? 36.196 25.094 87.460 1.00 14.00 84 PRO D C 1
ATOM 6151 O O . PRO D 1 104 ? 35.304 25.602 86.764 1.00 13.85 84 PRO D O 1
ATOM 6155 N N . ILE D 1 105 ? 37.175 25.812 88.030 1.00 12.96 85 ILE D N 1
ATOM 6156 C CA . ILE D 1 105 ? 37.182 27.281 87.946 1.00 14.15 85 ILE D CA 1
ATOM 6157 C C . ILE D 1 105 ? 38.478 27.925 87.446 1.00 13.30 85 ILE D C 1
ATOM 6158 O O . ILE D 1 105 ? 38.571 29.154 87.382 1.00 14.25 85 ILE D O 1
ATOM 6163 N N . ALA D 1 106 ? 39.511 27.129 87.194 1.00 11.96 86 ALA D N 1
ATOM 6164 C CA . ALA D 1 106 ? 40.830 27.714 86.928 1.00 12.74 86 ALA D CA 1
ATOM 6165 C C . ALA D 1 106 ? 41.706 26.794 86.099 1.00 13.36 86 ALA D C 1
ATOM 6166 O O . ALA D 1 106 ? 41.421 25.606 85.979 1.00 12.88 86 ALA D O 1
ATOM 6168 N N . VAL D 1 107 ? 42.761 27.350 85.520 1.00 13.68 87 VAL D N 1
ATOM 6169 C CA . VAL D 1 107 ? 43.758 26.525 84.832 1.00 14.99 87 VAL D CA 1
ATOM 6170 C C . VAL D 1 107 ? 45.137 26.749 85.456 1.00 15.08 87 VAL D C 1
ATOM 6171 O O . VAL D 1 107 ? 45.404 27.824 85.983 1.00 15.00 87 VAL D O 1
ATOM 6175 N N . SER D 1 108 ? 46.000 25.746 85.413 1.00 14.53 88 SER D N 1
ATOM 6176 C CA . SER D 1 108 ? 47.329 25.940 85.978 1.00 15.50 88 SER D CA 1
ATOM 6177 C C . SER D 1 108 ? 48.188 26.681 84.993 1.00 15.90 88 SER D C 1
ATOM 6178 O O . SER D 1 108 ? 48.167 26.388 83.791 1.00 15.22 88 SER D O 1
ATOM 6181 N N . SER D 1 109 ? 48.951 27.645 85.500 1.00 15.87 89 SER D N 1
ATOM 6182 C CA . SER D 1 109 ? 49.887 28.379 84.653 1.00 17.81 89 SER D CA 1
ATOM 6183 C C . SER D 1 109 ? 51.360 27.975 84.854 1.00 18.29 89 SER D C 1
ATOM 6184 O O . SER D 1 109 ? 52.226 28.361 84.045 1.00 19.71 89 SER D O 1
ATOM 6187 N N . PHE D 1 110 ? 51.643 27.178 85.888 1.00 17.19 90 PHE D N 1
ATOM 6188 C CA . PHE D 1 110 ? 53.014 26.700 86.134 1.00 16.41 90 PHE D CA 1
ATOM 6189 C C . PHE D 1 110 ? 52.983 25.552 87.123 1.00 15.32 90 PHE D C 1
ATOM 6190 O O . PHE D 1 110 ? 52.159 25.536 88.040 1.00 15.38 90 PHE D O 1
ATOM 6198 N N . SER D 1 111 ? 53.890 24.599 86.955 1.00 15.13 91 SER D N 1
ATOM 6199 C CA . SER D 1 111 ? 54.152 23.668 88.052 1.00 15.60 91 SER D CA 1
ATOM 6200 C C . SER D 1 111 ? 55.604 23.219 88.013 1.00 15.47 91 SER D C 1
ATOM 6201 O O . SER D 1 111 ? 56.235 23.165 86.943 1.00 14.33 91 SER D O 1
ATOM 6204 N N . SER D 1 112 ? 56.129 22.865 89.190 1.00 15.56 92 SER D N 1
ATOM 6205 C CA . SER D 1 112 ? 57.489 22.314 89.241 1.00 16.15 92 SER D CA 1
ATOM 6206 C C . SER D 1 112 ? 57.497 21.256 90.325 1.00 15.97 92 SER D C 1
ATOM 6207 O O . SER D 1 112 ? 56.680 21.292 91.216 1.00 16.33 92 SER D O 1
ATOM 6210 N N . ILE D 1 113 ? 58.402 20.294 90.208 1.00 15.52 93 ILE D N 1
ATOM 6211 C CA . ILE D 1 113 ? 58.662 19.315 91.269 1.00 15.06 93 ILE D CA 1
ATOM 6212 C C . ILE D 1 113 ? 60.178 19.177 91.316 1.00 14.59 93 ILE D C 1
ATOM 6213 O O . ILE D 1 113 ? 60.851 19.009 90.288 1.00 12.75 93 ILE D O 1
ATOM 6218 N N . SER D 1 114 ? 60.735 19.310 92.507 1.00 13.67 94 SER D N 1
ATOM 6219 C CA . SER D 1 114 ? 62.183 19.369 92.632 1.00 13.65 94 SER D CA 1
ATOM 6220 C C . SER D 1 114 ? 62.570 18.921 94.048 1.00 13.67 94 SER D C 1
ATOM 6221 O O . SER D 1 114 ? 61.689 18.669 94.896 1.00 13.85 94 SER D O 1
ATOM 6224 N N . ILE D 1 115 ? 63.876 18.843 94.296 1.00 12.92 95 ILE D N 1
ATOM 6225 C CA . ILE D 1 115 ? 64.389 18.276 95.553 1.00 13.04 95 ILE D CA 1
ATOM 6226 C C . ILE D 1 115 ? 65.307 19.293 96.192 1.00 11.69 95 ILE D C 1
ATOM 6227 O O . ILE D 1 115 ? 66.218 19.764 95.539 1.00 11.51 95 ILE D O 1
ATOM 6232 N N . TYR D 1 116 ? 65.113 19.616 97.468 1.00 12.90 96 TYR D N 1
ATOM 6233 C CA . TYR D 1 116 ? 65.987 20.604 98.118 1.00 12.80 96 TYR D CA 1
ATOM 6234 C C . TYR D 1 116 ? 67.460 20.131 98.173 1.00 12.43 96 TYR D C 1
ATOM 6235 O O . TYR D 1 116 ? 67.733 18.984 98.525 1.00 12.62 96 TYR D O 1
ATOM 6244 N N . ASP D 1 117 ? 68.388 21.034 97.840 1.00 12.49 97 ASP D N 1
ATOM 6245 C CA . ASP D 1 117 ? 69.790 20.824 98.119 1.00 13.23 97 ASP D CA 1
ATOM 6246 C C . ASP D 1 117 ? 70.029 21.352 99.546 1.00 12.93 97 ASP D C 1
ATOM 6247 O O . ASP D 1 117 ? 70.022 22.563 99.781 1.00 13.40 97 ASP D O 1
ATOM 6252 N N . GLU D 1 118 ? 70.217 20.451 100.500 1.00 13.18 98 GLU D N 1
ATOM 6253 C CA . GLU D 1 118 ? 70.387 20.901 101.907 1.00 13.42 98 GLU D CA 1
ATOM 6254 C C . GLU D 1 118 ? 71.826 21.274 102.256 1.00 12.46 98 GLU D C 1
ATOM 6255 O O . GLU D 1 118 ? 72.099 21.713 103.377 1.00 11.38 98 GLU D O 1
ATOM 6261 N N . SER D 1 119 ? 72.763 21.096 101.326 1.00 12.72 99 SER D N 1
ATOM 6262 C CA A SER D 1 119 ? 74.163 21.301 101.679 0.50 12.46 99 SER D CA 1
ATOM 6263 C CA B SER D 1 119 ? 74.185 21.321 101.618 0.50 12.73 99 SER D CA 1
ATOM 6264 C C . SER D 1 119 ? 74.513 22.716 102.190 1.00 12.61 99 SER D C 1
ATOM 6265 O O . SER D 1 119 ? 75.306 22.821 103.132 1.00 13.18 99 SER D O 1
ATOM 6270 N N . PRO D 1 120 ? 73.913 23.802 101.617 1.00 12.96 100 PRO D N 1
ATOM 6271 C CA . PRO D 1 120 ? 74.205 25.148 102.181 1.00 13.31 100 PRO D CA 1
ATOM 6272 C C . PRO D 1 120 ? 73.746 25.305 103.626 1.00 12.85 100 PRO D C 1
ATOM 6273 O O . PRO D 1 120 ? 74.395 26.002 104.399 1.00 13.76 100 PRO D O 1
ATOM 6277 N N . TYR D 1 121 ? 72.658 24.630 103.992 1.00 12.09 101 TYR D N 1
ATOM 6278 C CA . TYR D 1 121 ? 72.169 24.668 105.379 1.00 11.82 101 TYR D CA 1
ATOM 6279 C C . TYR D 1 121 ? 73.068 23.830 106.258 1.00 10.83 101 TYR D C 1
ATOM 6280 O O . TYR D 1 121 ? 73.547 24.307 107.316 1.00 10.39 101 TYR D O 1
ATOM 6289 N N . ASN D 1 122 ? 73.347 22.593 105.811 1.00 10.12 102 ASN D N 1
ATOM 6290 C CA . ASN D 1 122 ? 74.216 21.689 106.582 1.00 10.78 102 ASN D CA 1
ATOM 6291 C C . ASN D 1 122 ? 75.602 22.288 106.843 1.00 9.93 102 ASN D C 1
ATOM 6292 O O . ASN D 1 122 ? 76.168 22.120 107.931 1.00 7.86 102 ASN D O 1
ATOM 6297 N N . ALA D 1 123 ? 76.102 23.051 105.867 1.00 10.10 103 ALA D N 1
ATOM 6298 C CA . ALA D 1 123 ? 77.413 23.711 105.974 1.00 11.31 103 ALA D CA 1
ATOM 6299 C C . ALA D 1 123 ? 77.446 24.757 107.093 1.00 11.81 103 ALA D C 1
ATOM 6300 O O . ALA D 1 123 ? 78.514 25.104 107.594 1.00 12.16 103 ALA D O 1
ATOM 6315 N N . ASN D 1 125 ? 75.509 24.495 109.917 1.00 9.85 105 ASN D N 1
ATOM 6316 C CA . ASN D 1 125 ? 74.899 23.858 111.114 1.00 9.47 105 ASN D CA 1
ATOM 6317 C C . ASN D 1 125 ? 73.422 24.225 111.260 1.00 10.06 105 ASN D C 1
ATOM 6318 O O . ASN D 1 125 ? 72.929 24.474 112.380 1.00 8.96 105 ASN D O 1
ATOM 6323 N N . LYS D 1 126 ? 72.736 24.288 110.129 1.00 11.09 106 LYS D N 1
ATOM 6324 C CA A LYS D 1 126 ? 71.299 24.532 110.142 0.50 12.10 106 LYS D CA 1
ATOM 6325 C CA B LYS D 1 126 ? 71.298 24.546 110.120 0.50 11.88 106 LYS D CA 1
ATOM 6326 C C . LYS D 1 126 ? 70.579 23.387 109.465 1.00 12.37 106 LYS D C 1
ATOM 6327 O O . LYS D 1 126 ? 71.150 22.703 108.601 1.00 11.67 106 LYS D O 1
ATOM 6338 N N . LYS D 1 127 ? 69.319 23.179 109.852 1.00 12.74 107 LYS D N 1
ATOM 6339 C CA . LYS D 1 127 ? 68.468 22.164 109.211 1.00 12.39 107 LYS D CA 1
ATOM 6340 C C . LYS D 1 127 ? 67.512 22.864 108.271 1.00 12.41 107 LYS D C 1
ATOM 6341 O O . LYS D 1 127 ? 66.761 23.762 108.685 1.00 11.96 107 LYS D O 1
ATOM 6347 N N . LEU D 1 128 ? 67.582 22.508 106.993 1.00 12.04 108 LEU D N 1
ATOM 6348 C CA . LEU D 1 128 ? 66.701 23.113 105.992 1.00 13.59 108 LEU D CA 1
ATOM 6349 C C . LEU D 1 128 ? 65.234 22.979 106.433 1.00 13.93 108 LEU D C 1
ATOM 6350 O O . LEU D 1 128 ? 64.463 23.928 106.313 1.00 14.59 108 LEU D O 1
ATOM 6355 N N . GLU D 1 129 ? 64.882 21.818 106.971 1.00 14.87 109 GLU D N 1
ATOM 6356 C CA . GLU D 1 129 ? 63.519 21.575 107.420 1.00 15.68 109 GLU D CA 1
ATOM 6357 C C . GLU D 1 129 ? 63.090 22.585 108.491 1.00 15.88 109 GLU D C 1
ATOM 6358 O O . GLU D 1 129 ? 61.944 23.033 108.491 1.00 16.24 109 GLU D O 1
ATOM 6364 N N . ASP D 1 130 ? 64.002 22.954 109.388 1.00 14.62 110 ASP D N 1
ATOM 6365 C CA . ASP D 1 130 ? 63.694 23.942 110.434 1.00 14.84 110 ASP D CA 1
ATOM 6366 C C . ASP D 1 130 ? 63.298 25.267 109.799 1.00 14.63 110 ASP D C 1
ATOM 6367 O O . ASP D 1 130 ? 62.356 25.927 110.254 1.00 14.49 110 ASP D O 1
ATOM 6372 N N . SER D 1 131 ? 64.014 25.668 108.743 1.00 13.84 111 SER D N 1
ATOM 6373 C CA A SER D 1 131 ? 63.704 26.902 108.019 0.60 14.04 111 SER D CA 1
ATOM 6374 C CA B SER D 1 131 ? 63.675 26.913 108.047 0.40 14.12 111 SER D CA 1
ATOM 6375 C C . SER D 1 131 ? 62.310 26.813 107.386 1.00 14.12 111 SER D C 1
ATOM 6376 O O . SER D 1 131 ? 61.523 27.772 107.430 1.00 15.46 111 SER D O 1
ATOM 6381 N N . LEU D 1 132 ? 62.015 25.657 106.785 1.00 14.14 112 LEU D N 1
ATOM 6382 C CA . LEU D 1 132 ? 60.696 25.422 106.169 1.00 14.15 112 LEU D CA 1
ATOM 6383 C C . LEU D 1 132 ? 59.552 25.481 107.220 1.00 14.11 112 LEU D C 1
ATOM 6384 O O . LEU D 1 132 ? 58.418 25.851 106.891 1.00 15.23 112 LEU D O 1
ATOM 6389 N N . ARG D 1 133 ? 59.859 25.168 108.469 1.00 14.88 113 ARG D N 1
ATOM 6390 C CA . ARG D 1 133 ? 58.846 25.211 109.526 1.00 15.93 113 ARG D CA 1
ATOM 6391 C C . ARG D 1 133 ? 58.663 26.575 110.196 1.00 17.22 113 ARG D C 1
ATOM 6392 O O . ARG D 1 133 ? 57.775 26.747 111.065 1.00 17.03 113 ARG D O 1
ATOM 6400 N N . LEU D 1 134 ? 59.508 27.544 109.851 1.00 17.46 114 LEU D N 1
ATOM 6401 C CA . LEU D 1 134 ? 59.350 28.905 110.396 1.00 18.59 114 LEU D CA 1
ATOM 6402 C C . LEU D 1 134 ? 58.128 29.595 109.772 1.00 19.06 114 LEU D C 1
ATOM 6403 O O . LEU D 1 134 ? 57.773 29.307 108.634 1.00 17.77 114 LEU D O 1
ATOM 6408 N N . PRO D 1 135 ? 57.490 30.514 110.507 1.00 19.97 115 PRO D N 1
ATOM 6409 C CA . PRO D 1 135 ? 56.391 31.243 109.869 1.00 20.81 115 PRO D CA 1
ATOM 6410 C C . PRO D 1 135 ? 56.913 31.984 108.641 1.00 20.39 115 PRO D C 1
ATOM 6411 O O . PRO D 1 135 ? 57.995 32.582 108.713 1.00 20.17 115 PRO D O 1
ATOM 6415 N N . PRO D 1 136 ? 56.190 31.893 107.512 1.00 20.64 116 PRO D N 1
ATOM 6416 C CA . PRO D 1 136 ? 56.722 32.426 106.282 1.00 19.43 116 PRO D CA 1
ATOM 6417 C C . PRO D 1 136 ? 56.849 33.943 106.269 1.00 18.17 116 PRO D C 1
ATOM 6418 O O . PRO D 1 136 ? 56.114 34.640 106.980 1.00 17.68 116 PRO D O 1
ATOM 6422 N N . LEU D 1 137 ? 57.783 34.433 105.454 1.00 17.67 117 LEU D N 1
ATOM 6423 C CA . LEU D 1 137 ? 57.966 35.867 105.226 1.00 17.25 117 LEU D CA 1
ATOM 6424 C C . LEU D 1 137 ? 56.881 36.371 104.264 1.00 17.01 117 LEU D C 1
ATOM 6425 O O . LEU D 1 137 ? 56.153 35.570 103.668 1.00 17.54 117 LEU D O 1
ATOM 6430 N N . ARG D 1 138 ? 56.771 37.691 104.134 1.00 16.12 118 ARG D N 1
ATOM 6431 C CA . ARG D 1 138 ? 55.630 38.299 103.475 1.00 17.20 118 ARG D CA 1
ATOM 6432 C C . ARG D 1 138 ? 55.611 38.031 101.958 1.00 15.76 118 ARG D C 1
ATOM 6433 O O . ARG D 1 138 ? 54.540 38.008 101.360 1.00 15.52 118 ARG D O 1
ATOM 6441 N N . TYR D 1 139 ? 56.784 37.848 101.360 1.00 14.82 119 TYR D N 1
ATOM 6442 C CA . TYR D 1 139 ? 56.887 37.623 99.912 1.00 15.18 119 TYR D CA 1
ATOM 6443 C C . TYR D 1 139 ? 57.631 36.330 99.575 1.00 15.29 119 TYR D C 1
ATOM 6444 O O . TYR D 1 139 ? 58.402 35.805 100.387 1.00 15.13 119 TYR D O 1
ATOM 6453 N N . PHE D 1 140 ? 57.403 35.855 98.358 1.00 15.05 120 PHE D N 1
ATOM 6454 C CA . PHE D 1 140 ? 57.960 34.590 97.879 1.00 14.83 120 PHE D CA 1
ATOM 6455 C C . PHE D 1 140 ? 58.367 34.811 96.426 1.00 15.35 120 PHE D C 1
ATOM 6456 O O . PHE D 1 140 ? 57.612 35.433 95.655 1.00 16.04 120 PHE D O 1
ATOM 6464 N N . VAL D 1 141 ? 59.534 34.294 96.057 1.00 14.46 121 VAL D N 1
ATOM 6465 C CA . VAL D 1 141 ? 59.993 34.351 94.665 1.00 14.47 121 VAL D CA 1
ATOM 6466 C C . VAL D 1 141 ? 60.367 32.935 94.299 1.00 14.33 121 VAL D C 1
ATOM 6467 O O . VAL D 1 141 ? 61.063 32.276 95.053 1.00 14.48 121 VAL D O 1
ATOM 6471 N N . ALA D 1 142 ? 59.921 32.480 93.132 1.00 14.08 122 ALA D N 1
ATOM 6472 C CA . ALA D 1 142 ? 60.312 31.166 92.647 1.00 15.14 122 ALA D CA 1
ATOM 6473 C C . ALA D 1 142 ? 60.635 31.286 91.165 1.00 16.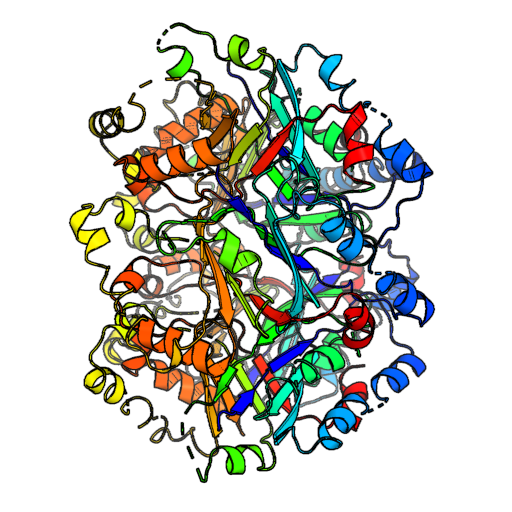62 122 ALA D C 1
ATOM 6474 O O . ALA D 1 142 ? 59.919 31.960 90.422 1.00 15.26 122 ALA D O 1
ATOM 6476 N N . TYR D 1 143 ? 61.700 30.645 90.726 1.00 17.21 123 TYR D N 1
ATOM 6477 C CA . TYR D 1 143 ? 61.823 30.473 89.282 1.00 18.70 123 TYR D CA 1
ATOM 6478 C C . TYR D 1 143 ? 62.676 29.280 88.912 1.00 18.87 123 TYR D C 1
ATOM 6479 O O . TYR D 1 143 ? 63.590 28.917 89.677 1.00 19.12 123 TYR D O 1
ATOM 6488 N N . PRO D 1 144 ? 62.410 28.715 87.717 1.00 19.29 124 PRO D N 1
ATOM 6489 C CA . PRO D 1 144 ? 63.314 27.713 87.180 1.00 19.02 124 PRO D CA 1
ATOM 6490 C C . PRO D 1 144 ? 64.617 28.350 86.743 1.00 19.07 124 PRO D C 1
ATOM 6491 O O . PRO D 1 144 ? 64.646 29.541 86.414 1.00 19.65 124 PRO D O 1
ATOM 6503 N N . SER D 1 146 ? 68.583 27.040 84.720 1.00 17.40 126 SER D N 1
ATOM 6504 C CA . SER D 1 146 ? 69.444 25.983 84.186 1.00 17.23 126 SER D CA 1
ATOM 6505 C C . SER D 1 146 ? 70.809 26.595 83.885 1.00 17.31 126 SER D C 1
ATOM 6506 O O . SER D 1 146 ? 70.975 27.834 83.870 1.00 17.38 126 SER D O 1
ATOM 6509 N N . LYS D 1 147 ? 71.790 25.734 83.652 1.00 17.43 127 LYS D N 1
ATOM 6510 C CA . LYS D 1 147 ? 73.126 26.207 83.262 1.00 19.54 127 LYS D CA 1
ATOM 6511 C C . LYS D 1 147 ? 73.528 25.611 81.924 1.00 20.26 127 LYS D C 1
ATOM 6512 O O . LYS D 1 147 ? 72.990 24.566 81.531 1.00 20.30 127 LYS D O 1
ATOM 6518 N N . THR D 1 148 ? 74.425 26.291 81.191 1.00 21.58 128 THR D N 1
ATOM 6519 C CA . THR D 1 148 ? 74.863 25.793 79.887 1.00 22.87 128 THR D CA 1
ATOM 6520 C C . THR D 1 148 ? 75.664 24.495 80.059 1.00 23.31 128 THR D C 1
ATOM 6521 O O . THR D 1 148 ? 76.279 24.283 81.108 1.00 23.62 128 THR D O 1
ATOM 6525 N N . PRO D 1 149 ? 75.642 23.602 79.044 1.00 24.44 129 PRO D N 1
ATOM 6526 C CA . PRO D 1 149 ? 76.351 22.312 79.158 1.00 24.88 129 PRO D CA 1
ATOM 6527 C C . PRO D 1 149 ? 77.821 22.426 79.588 1.00 25.49 129 PRO D C 1
ATOM 6528 O O . PRO D 1 149 ? 78.281 21.627 80.432 1.00 26.01 129 PRO D O 1
ATOM 6532 N N . ASP D 1 150 ? 78.524 23.439 79.068 1.00 25.52 130 ASP D N 1
ATOM 6533 C CA . ASP D 1 150 ? 79.923 23.736 79.437 1.00 25.01 130 ASP D CA 1
ATOM 6534 C C . ASP D 1 150 ? 80.179 23.887 80.948 1.00 25.27 130 ASP D C 1
ATOM 6535 O O . ASP D 1 150 ? 81.266 23.575 81.437 1.00 25.28 130 ASP D O 1
ATOM 6537 N N . TRP D 1 151 ? 79.200 24.409 81.672 1.00 23.94 131 TRP D N 1
ATOM 6538 C CA . TRP D 1 151 ? 79.329 24.567 83.112 1.00 24.12 131 TRP D CA 1
ATOM 6539 C C . TRP D 1 151 ? 79.727 23.265 83.818 1.00 24.16 131 TRP D C 1
ATOM 6540 O O . TRP D 1 151 ? 80.644 23.271 84.646 1.00 24.83 131 TRP D O 1
ATOM 6551 N N . TYR D 1 152 ? 79.031 22.165 83.498 1.00 23.90 132 TYR D N 1
ATOM 6552 C CA . TYR D 1 152 ? 79.241 20.869 84.176 1.00 24.48 132 TYR D CA 1
ATOM 6553 C C . TYR D 1 152 ? 80.533 20.183 83.732 1.00 25.86 132 TYR D C 1
ATOM 6554 O O . TYR D 1 152 ? 81.063 19.325 84.447 1.00 25.83 132 TYR D O 1
ATOM 6563 N N . LEU D 1 153 ? 81.021 20.588 82.561 1.00 27.34 133 LEU D N 1
ATOM 6564 C CA . LEU D 1 153 ? 82.250 20.065 81.962 1.00 28.90 133 LEU D CA 1
ATOM 6565 C C . LEU D 1 153 ? 83.511 20.747 82.518 1.00 29.99 133 LEU D C 1
ATOM 6566 O O . LEU D 1 153 ? 84.640 20.324 82.237 1.00 30.20 133 LEU D O 1
ATOM 6571 N N . LEU D 1 154 ? 83.315 21.806 83.300 1.00 30.98 134 LEU D N 1
ATOM 6572 C CA . LEU D 1 154 ? 84.391 22.457 84.030 1.00 31.96 134 LEU D CA 1
ATOM 6573 C C . LEU D 1 154 ? 84.762 21.606 85.241 1.00 32.92 134 LEU D C 1
ATOM 6574 O O . LEU D 1 154 ? 83.921 20.882 85.769 1.00 33.01 134 LEU D O 1
ATOM 6579 N N . ASP D 1 155 ? 86.017 21.697 85.681 1.00 34.01 135 ASP D N 1
ATOM 6580 C CA . ASP D 1 155 ? 86.482 20.947 86.855 1.00 35.33 135 ASP D CA 1
ATOM 6581 C C . ASP D 1 155 ? 85.687 21.319 88.093 1.00 35.78 135 ASP D C 1
ATOM 6582 O O . ASP D 1 155 ? 85.278 22.475 88.258 1.00 35.94 135 ASP D O 1
ATOM 6587 N N . PHE D 1 156 ? 85.479 20.345 88.971 1.00 36.35 136 PHE D N 1
ATOM 6588 C CA . PHE D 1 156 ? 84.777 20.598 90.220 1.00 37.33 136 PHE D CA 1
ATOM 6589 C C . PHE D 1 156 ? 85.414 21.782 90.971 1.00 37.62 136 PHE D C 1
ATOM 6590 O O . PHE D 1 156 ? 84.709 22.570 91.615 1.00 37.67 136 PHE D O 1
ATOM 6598 N N . ASP D 1 157 ? 86.740 21.910 90.850 1.00 37.59 137 ASP D N 1
ATOM 6599 C CA . ASP D 1 157 ? 87.509 22.969 91.506 1.00 37.50 137 ASP D CA 1
ATOM 6600 C C . ASP D 1 157 ? 87.200 24.365 90.971 1.00 37.33 137 ASP D C 1
ATOM 6601 O O . ASP D 1 157 ? 87.009 25.296 91.755 1.00 37.17 137 ASP D O 1
ATOM 6603 N N . THR D 1 158 ? 87.177 24.518 89.649 1.00 37.19 138 THR D N 1
ATOM 6604 C CA . THR D 1 158 ? 86.910 25.823 89.056 1.00 37.63 138 THR D CA 1
ATOM 6605 C C . THR D 1 158 ? 85.446 26.245 89.246 1.00 37.54 138 THR D C 1
ATOM 6606 O O . THR D 1 158 ? 85.171 27.427 89.478 1.00 37.59 138 THR D O 1
ATOM 6610 N N . ARG D 1 159 ? 84.525 25.280 89.181 1.00 37.17 139 ARG D N 1
ATOM 6611 C CA . ARG D 1 159 ? 83.112 25.546 89.471 1.00 37.19 139 ARG D CA 1
ATOM 6612 C C . ARG D 1 159 ? 82.950 26.012 90.909 1.00 37.17 139 ARG D C 1
ATOM 6613 O O . ARG D 1 159 ? 82.259 26.999 91.162 1.00 37.03 139 ARG D O 1
ATOM 6621 N N . LYS D 1 160 ? 83.597 25.304 91.840 1.00 37.21 140 LYS D N 1
ATOM 6622 C CA . LYS D 1 160 ? 83.633 25.687 93.257 1.00 37.62 140 LYS D CA 1
ATOM 6623 C C . LYS D 1 160 ? 84.102 27.125 93.486 1.00 36.97 140 LYS D C 1
ATOM 6624 O O . LYS D 1 160 ? 83.557 27.828 94.337 1.00 36.79 140 LYS D O 1
ATOM 6630 N N . GLU D 1 161 ? 85.126 27.537 92.738 1.00 36.45 141 GLU D N 1
ATOM 6631 C CA . GLU D 1 161 ? 85.680 28.886 92.823 1.00 36.10 141 GLU D CA 1
ATOM 6632 C C . GLU D 1 161 ? 84.683 29.917 92.287 1.00 35.29 141 GLU D C 1
ATOM 6633 O O . GLU D 1 161 ? 84.427 30.935 92.936 1.00 35.32 141 GLU D O 1
ATOM 6639 N N . ILE D 1 162 ? 84.124 29.643 91.109 1.00 34.11 142 ILE D N 1
ATOM 6640 C CA . ILE D 1 162 ? 83.115 30.514 90.525 1.00 33.02 142 ILE D CA 1
ATOM 6641 C C . ILE D 1 162 ? 81.938 30.664 91.499 1.00 32.91 142 ILE D C 1
ATOM 6642 O O . ILE D 1 162 ? 81.488 31.780 91.765 1.00 32.56 142 ILE D O 1
ATOM 6655 N N . HIS D 1 164 ? 81.930 30.075 94.793 1.00 32.45 144 HIS D N 1
ATOM 6656 C CA . HIS D 1 164 ? 82.334 30.737 96.035 1.00 32.25 144 HIS D CA 1
ATOM 6657 C C . HIS D 1 164 ? 82.232 32.254 95.906 1.00 31.27 144 HIS D C 1
ATOM 6658 O O . HIS D 1 164 ? 81.761 32.925 96.829 1.00 30.99 144 HIS D O 1
ATOM 6665 N N . GLU D 1 165 ? 82.656 32.778 94.755 1.00 30.40 145 GLU D N 1
ATOM 6666 C CA . GLU D 1 165 ? 82.610 34.212 94.469 1.00 29.95 145 GLU D CA 1
ATOM 6667 C C . GLU D 1 165 ? 81.185 34.731 94.565 1.00 29.75 145 GLU D C 1
ATOM 6668 O O . GLU D 1 165 ? 80.946 35.808 95.115 1.00 29.37 145 GLU D O 1
ATOM 6674 N N . HIS D 1 166 ? 80.246 33.950 94.021 1.00 29.45 146 HIS D N 1
ATOM 6675 C CA . HIS D 1 166 ? 78.819 34.301 94.006 1.00 29.59 146 HIS D CA 1
ATOM 6676 C C . HIS D 1 166 ? 78.244 34.322 95.413 1.00 29.92 146 HIS D C 1
ATOM 6677 O O . HIS D 1 166 ? 77.569 35.283 95.801 1.00 29.79 146 HIS D O 1
ATOM 6684 N N . ILE D 1 167 ? 78.528 33.258 96.166 1.00 30.57 147 ILE D N 1
ATOM 6685 C CA . ILE D 1 167 ? 78.048 33.072 97.542 1.00 31.35 147 ILE D CA 1
ATOM 6686 C C . ILE D 1 167 ? 78.575 34.187 98.453 1.00 31.39 147 ILE D C 1
ATOM 6687 O O . ILE D 1 167 ? 77.800 34.812 99.182 1.00 31.90 147 ILE D O 1
ATOM 6692 N N . LYS D 1 168 ? 79.887 34.436 98.383 1.00 31.04 148 LYS D N 1
ATOM 6693 C CA . LYS D 1 168 ? 80.548 35.537 99.079 1.00 30.83 148 LYS D CA 1
ATOM 6694 C C . LYS D 1 168 ? 79.896 36.888 98.753 1.00 29.74 148 LYS D C 1
ATOM 6695 O O . LYS D 1 168 ? 79.636 37.695 99.652 1.00 29.59 148 LYS D O 1
ATOM 6709 N N . ALA D 1 170 ? 76.792 37.488 97.540 1.00 29.62 150 ALA D N 1
ATOM 6710 C CA . ALA D 1 170 ? 75.442 37.518 98.109 1.00 30.88 150 ALA D CA 1
ATOM 6711 C C . ALA D 1 170 ? 75.461 37.798 99.615 1.00 32.06 150 ALA D C 1
ATOM 6712 O O . ALA D 1 170 ? 74.717 38.656 100.112 1.00 32.39 150 ALA D O 1
ATOM 6714 N N . LEU D 1 171 ? 76.324 37.074 100.332 1.00 33.14 151 LEU D N 1
ATOM 6715 C CA . LEU D 1 171 ? 76.463 37.220 101.779 1.00 34.12 151 LEU D CA 1
ATOM 6716 C C . LEU D 1 171 ? 76.847 38.641 102.194 1.00 34.14 151 LEU D C 1
ATOM 6717 O O . LEU D 1 171 ? 76.412 39.124 103.238 1.00 34.34 151 LEU D O 1
ATOM 6722 N N . ASN D 1 172 ? 77.651 39.306 101.366 1.00 34.38 152 ASN D N 1
ATOM 6723 C CA . ASN D 1 172 ? 78.182 40.625 101.693 1.00 34.25 152 ASN D CA 1
ATOM 6724 C C . ASN D 1 172 ? 77.251 41.795 101.355 1.00 34.28 152 ASN D C 1
ATOM 6725 O O . ASN D 1 172 ? 77.534 42.929 101.737 1.00 33.56 152 ASN D O 1
ATOM 6727 N N . HIS D 1 173 ? 76.151 41.532 100.640 1.00 34.62 153 HIS D N 1
ATOM 6728 C CA . HIS D 1 173 ? 75.225 42.602 100.271 1.00 35.04 153 HIS D CA 1
ATOM 6729 C C . HIS D 1 173 ? 74.404 43.051 101.485 1.00 35.78 153 HIS D C 1
ATOM 6730 O O . HIS D 1 173 ? 73.933 42.197 102.249 1.00 36.14 153 HIS D O 1
ATOM 6737 N N . PRO D 1 174 ? 74.238 44.382 101.668 1.00 36.37 154 PRO D N 1
ATOM 6738 C CA . PRO D 1 174 ? 73.448 44.938 102.774 1.00 36.74 154 PRO D CA 1
ATOM 6739 C C . PRO D 1 174 ? 71.963 44.561 102.708 1.00 37.09 154 PRO D C 1
ATOM 6740 O O . PRO D 1 174 ? 71.391 44.168 103.737 1.00 37.93 154 PRO D O 1
ATOM 6744 N N . ASP D 1 175 ? 71.361 44.647 101.514 1.00 36.40 155 ASP D N 1
ATOM 6745 C CA . ASP D 1 175 ? 69.951 44.296 101.299 1.00 35.59 155 ASP D CA 1
ATOM 6746 C C . ASP D 1 175 ? 69.647 42.787 101.423 1.00 34.97 155 ASP D C 1
ATOM 6747 O O . ASP D 1 175 ? 68.496 42.376 101.259 1.00 35.27 155 ASP D O 1
ATOM 6752 N N . GLU D 1 176 ? 70.665 41.967 101.689 1.00 33.92 156 GLU D N 1
ATOM 6753 C CA . GLU D 1 176 ? 70.498 40.512 101.771 1.00 32.82 156 GLU D CA 1
ATOM 6754 C C . GLU D 1 176 ? 69.769 40.112 103.038 1.00 31.99 156 GLU D C 1
ATOM 6755 O O . GLU D 1 176 ? 69.261 38.990 103.154 1.00 32.05 156 GLU D O 1
ATOM 6757 N N . LYS D 1 177 ? 69.734 41.047 103.980 1.00 31.30 157 LYS D N 1
ATOM 6758 C CA . LYS D 1 177 ? 69.292 40.805 105.352 1.00 29.64 157 LYS D CA 1
ATOM 6759 C C . LYS D 1 177 ? 67.909 40.187 105.386 1.00 28.05 157 LYS D C 1
ATOM 6760 O O . LYS D 1 177 ? 66.952 40.730 104.814 1.00 28.56 157 LYS D O 1
ATOM 6762 N N . GLY D 1 178 ? 67.814 39.020 106.008 1.00 25.68 158 GLY D N 1
ATOM 6763 C CA . GLY D 1 178 ? 66.508 38.440 106.275 1.00 23.41 158 GLY D CA 1
ATOM 6764 C C . GLY D 1 178 ? 65.916 37.574 105.168 1.00 21.52 158 GLY D C 1
ATOM 6765 O O . GLY D 1 178 ? 64.843 37.009 105.346 1.00 21.27 158 GLY D O 1
ATOM 6766 N N . ILE D 1 179 ? 66.613 37.448 104.046 1.00 20.00 159 ILE D N 1
ATOM 6767 C CA . ILE D 1 179 ? 66.159 36.538 102.965 1.00 18.19 159 ILE D CA 1
ATOM 6768 C C . ILE D 1 179 ? 66.429 35.049 103.314 1.00 17.80 159 ILE D C 1
ATOM 6769 O O . ILE D 1 179 ? 67.505 34.703 103.833 1.00 16.82 159 ILE D O 1
ATOM 6774 N N . ARG D 1 180 ? 65.464 34.176 103.043 1.00 16.00 160 ARG D N 1
ATOM 6775 C CA . ARG D 1 180 ? 65.683 32.737 103.183 1.00 16.27 160 ARG D CA 1
ATOM 6776 C C . ARG D 1 180 ? 65.763 32.166 101.800 1.00 15.30 160 ARG D C 1
ATOM 6777 O O . ARG D 1 180 ? 64.814 32.292 101.036 1.00 15.84 160 ARG D O 1
ATOM 6785 N N . SER D 1 181 ? 66.886 31.505 101.523 1.00 14.77 161 SER D N 1
ATOM 6786 C CA A SER D 1 181 ? 67.181 30.994 100.185 0.50 15.69 161 SER D CA 1
ATOM 6787 C CA B SER D 1 181 ? 67.170 30.993 100.180 0.50 14.69 161 SER D CA 1
ATOM 6788 C C . SER D 1 181 ? 67.160 29.474 100.141 1.00 14.99 161 SER D C 1
ATOM 6789 O O . SER D 1 181 ? 67.723 28.815 101.024 1.00 15.30 161 SER D O 1
ATOM 6794 N N . TYR D 1 182 ? 66.535 28.921 99.091 1.00 14.79 162 TYR D N 1
ATOM 6795 C CA . TYR D 1 182 ? 66.503 27.483 98.888 1.00 15.36 162 TYR D CA 1
ATOM 6796 C C . TYR D 1 182 ? 66.816 27.142 97.428 1.00 16.47 162 TYR D C 1
ATOM 6797 O O . TYR D 1 182 ? 66.116 27.608 96.508 1.00 16.69 162 TYR D O 1
ATOM 6806 N N . THR D 1 183 ? 67.851 26.336 97.236 1.00 15.78 163 THR D N 1
ATOM 6807 C CA . THR D 1 183 ? 68.182 25.787 95.933 1.00 16.08 163 THR D CA 1
ATOM 6808 C C . THR D 1 183 ? 67.616 24.377 95.863 1.00 15.18 163 THR D C 1
ATOM 6809 O O . THR D 1 183 ? 67.795 23.564 96.794 1.00 14.87 163 THR D O 1
ATOM 6813 N N . THR D 1 184 ? 66.932 24.086 94.767 1.00 14.19 164 THR D N 1
ATOM 6814 C CA . THR D 1 184 ? 66.332 22.774 94.611 1.00 14.08 164 THR D CA 1
ATOM 6815 C C . THR D 1 184 ? 66.738 22.266 93.229 1.00 13.63 164 THR D C 1
ATOM 6816 O O . THR D 1 184 ? 66.964 23.080 92.302 1.00 13.62 164 THR D O 1
ATOM 6820 N N . TYR D 1 185 ? 66.833 20.950 93.104 1.00 13.38 165 TYR D N 1
ATOM 6821 C CA . TYR D 1 185 ? 67.276 20.359 91.843 1.00 14.55 165 TYR D CA 1
ATOM 6822 C C . TYR D 1 185 ? 66.218 19.492 91.196 1.00 13.99 165 TYR D C 1
ATOM 6823 O O . TYR D 1 185 ? 65.424 18.835 91.872 1.00 13.90 165 TYR D O 1
ATOM 6832 N N . SER D 1 186 ? 66.220 19.506 89.875 1.00 14.10 166 SER D N 1
ATOM 6833 C CA . SER D 1 186 ? 65.202 18.776 89.117 1.00 13.70 166 SER D CA 1
ATOM 6834 C C . SER D 1 186 ? 65.794 18.126 87.853 1.00 12.83 166 SER D C 1
ATOM 6835 O O . SER D 1 186 ? 65.047 17.811 86.936 1.00 13.23 166 SER D O 1
ATOM 6838 N N . PHE D 1 187 ? 67.114 17.900 87.819 1.00 11.86 167 PHE D N 1
ATOM 6839 C CA . PHE D 1 187 ? 67.744 17.113 86.720 1.00 12.36 167 PHE D CA 1
ATOM 6840 C C . PHE D 1 187 ? 66.948 15.855 86.440 1.00 13.08 167 PHE D C 1
ATOM 6841 O O . PHE D 1 187 ? 66.592 15.127 87.367 1.00 13.66 167 PHE D O 1
ATOM 6849 N N . GLY D 1 188 ? 66.614 15.648 85.170 1.00 13.09 168 GLY D N 1
ATOM 6850 C CA . GLY D 1 188 ? 65.995 14.387 84.751 1.00 14.79 168 GLY D CA 1
ATOM 6851 C C . GLY D 1 188 ? 64.514 14.246 85.085 1.00 14.46 168 GLY D C 1
ATOM 6852 O O . GLY D 1 188 ? 63.915 13.227 84.709 1.00 15.12 168 GLY D O 1
ATOM 6853 N N . ILE D 1 189 ? 63.928 15.235 85.760 1.00 14.69 169 ILE D N 1
ATOM 6854 C CA . ILE D 1 189 ? 62.542 15.121 86.245 1.00 15.83 169 ILE D CA 1
ATOM 6855 C C . ILE D 1 189 ? 61.644 16.331 85.919 1.00 17.43 169 ILE D C 1
ATOM 6856 O O . ILE D 1 189 ? 60.458 16.347 86.250 1.00 19.58 169 ILE D O 1
ATOM 6861 N N . GLY D 1 190 ? 62.216 17.359 85.303 1.00 16.72 170 GLY D N 1
ATOM 6862 C CA . GLY D 1 190 ? 61.443 18.541 84.922 1.00 16.63 170 GLY D CA 1
ATOM 6863 C C . GLY D 1 190 ? 62.166 19.276 83.808 1.00 15.34 170 GLY D C 1
ATOM 6864 O O . GLY D 1 190 ? 63.268 18.885 83.418 1.00 16.15 170 GLY D O 1
ATOM 6865 N N . ASP D 1 191 ? 61.542 20.348 83.324 1.00 16.92 171 ASP D N 1
ATOM 6866 C CA . ASP D 1 191 ? 62.073 21.119 82.178 1.00 18.70 171 ASP D CA 1
ATOM 6867 C C . ASP D 1 191 ? 63.198 22.097 82.556 1.00 19.33 171 ASP D C 1
ATOM 6868 O O . ASP D 1 191 ? 63.657 22.889 81.717 1.00 20.71 171 ASP D O 1
ATOM 6873 N N . GLN D 1 192 ? 63.620 22.079 83.814 1.00 17.58 172 GLN D N 1
ATOM 6874 C CA . GLN D 1 192 ? 64.717 22.956 84.242 1.00 16.35 172 GLN D CA 1
ATOM 6875 C C . GLN D 1 192 ? 65.628 22.104 85.137 1.00 16.30 172 GLN D C 1
ATOM 6876 O O . GLN D 1 192 ? 65.224 21.025 85.608 1.00 15.08 172 GLN D O 1
ATOM 6882 N N . GLU D 1 193 ? 66.860 22.571 85.339 1.00 13.91 173 GLU D N 1
ATOM 6883 C CA . GLU D 1 193 ? 67.787 21.870 86.217 1.00 13.70 173 GLU D CA 1
ATOM 6884 C C . GLU D 1 193 ? 67.581 22.197 87.673 1.00 13.14 173 GLU D C 1
ATOM 6885 O O . GLU D 1 193 ? 67.753 21.326 88.529 1.00 12.35 173 GLU D O 1
ATOM 6891 N N . PHE D 1 194 ? 67.253 23.456 87.934 1.00 12.91 174 PHE D N 1
ATOM 6892 C CA . PHE D 1 194 ? 67.023 23.964 89.286 1.00 13.93 174 PHE D CA 1
ATOM 6893 C C . PHE D 1 194 ? 65.711 24.721 89.403 1.00 14.20 174 PHE D C 1
ATOM 6894 O O . PHE D 1 194 ? 65.251 25.343 88.448 1.00 13.98 174 PHE D O 1
ATOM 6902 N N . VAL D 1 195 ? 65.107 24.670 90.586 1.00 14.30 175 VAL D N 1
ATOM 6903 C CA . VAL D 1 195 ? 64.069 25.646 90.900 1.00 15.08 175 VAL D CA 1
ATOM 6904 C C . VAL D 1 195 ? 64.570 26.384 92.150 1.00 15.89 175 VAL D C 1
ATOM 6905 O O . VAL D 1 195 ? 64.862 25.752 93.185 1.00 14.35 175 VAL D O 1
ATOM 6909 N N . VAL D 1 196 ? 64.782 27.693 92.031 1.00 15.70 176 VAL D N 1
ATOM 6910 C CA . VAL D 1 196 ? 65.332 28.415 93.180 1.00 17.27 176 VAL D CA 1
ATOM 6911 C C . VAL D 1 196 ? 64.185 29.168 93.847 1.00 16.78 176 VAL D C 1
ATOM 6912 O O . VAL D 1 196 ? 63.361 29.793 93.152 1.00 17.38 176 VAL D O 1
ATOM 6916 N N . LEU D 1 197 ? 64.079 29.014 95.162 1.00 16.08 177 LEU D N 1
ATOM 6917 C CA . LEU D 1 197 ? 62.972 29.595 95.939 1.00 14.98 177 LEU D CA 1
ATOM 6918 C C . LEU D 1 197 ? 63.528 30.564 96.988 1.00 15.62 177 LEU D C 1
ATOM 6919 O O . LEU D 1 197 ? 64.537 30.267 97.642 1.00 14.80 177 LEU D O 1
ATOM 6924 N N . TYR D 1 198 ? 62.824 31.677 97.203 1.00 15.48 178 TYR D N 1
ATOM 6925 C CA . TYR D 1 198 ? 63.231 32.664 98.211 1.00 15.54 178 TYR D CA 1
ATOM 6926 C C . TYR D 1 198 ? 62.020 33.142 98.979 1.00 15.52 178 TYR D C 1
ATOM 6927 O O . TYR D 1 198 ? 61.001 33.440 98.372 1.00 16.09 178 TYR D O 1
ATOM 6936 N N . GLU D 1 199 ? 62.157 33.212 100.295 1.00 15.36 179 GLU D N 1
ATOM 6937 C CA . GLU D 1 199 ? 61.226 33.972 101.115 1.00 15.49 179 GLU D CA 1
ATOM 6938 C C . GLU D 1 199 ? 61.917 35.309 101.389 1.00 15.21 179 GLU D C 1
ATOM 6939 O O . GLU D 1 199 ? 63.069 35.353 101.844 1.00 15.00 179 GLU D O 1
ATOM 6945 N N . ILE D 1 200 ? 61.226 36.399 101.090 1.00 15.94 180 ILE D N 1
ATOM 6946 C CA . ILE D 1 200 ? 61.869 37.709 101.179 1.00 16.75 180 ILE D CA 1
ATOM 6947 C C . ILE D 1 200 ? 60.976 38.711 101.914 1.00 17.25 180 ILE D C 1
ATOM 6948 O O . ILE D 1 200 ? 59.756 38.614 101.825 1.00 15.91 180 ILE D O 1
ATOM 6953 N N . PRO D 1 201 ? 61.591 39.618 102.691 1.00 17.56 181 PRO D N 1
ATOM 6954 C CA . PRO D 1 201 ? 60.801 40.687 103.340 1.00 18.20 181 PRO D CA 1
ATOM 6955 C C . PRO D 1 201 ? 60.471 41.918 102.479 1.00 18.08 181 PRO D C 1
ATOM 6956 O O . PRO D 1 201 ? 59.570 42.669 102.843 1.00 19.13 181 PRO D O 1
ATOM 6960 N N . ASP D 1 202 ? 61.225 42.167 101.413 1.00 18.31 182 ASP D N 1
ATOM 6961 C CA . ASP D 1 202 ? 61.181 43.475 100.712 1.00 19.24 182 ASP D CA 1
ATOM 6962 C C . ASP D 1 202 ? 61.497 43.273 99.248 1.00 18.89 182 ASP D C 1
ATOM 6963 O O . ASP D 1 202 ? 62.598 42.833 98.893 1.00 19.34 182 ASP D O 1
ATOM 6968 N N . ILE D 1 203 ? 60.514 43.565 98.395 1.00 18.39 183 ILE D N 1
ATOM 6969 C CA . ILE D 1 203 ? 60.631 43.316 96.953 1.00 17.60 183 ILE D CA 1
ATOM 6970 C C . ILE D 1 203 ? 61.825 44.095 96.387 1.00 17.27 183 ILE D C 1
ATOM 6971 O O . ILE D 1 203 ? 62.702 43.502 95.750 1.00 16.72 183 ILE D O 1
ATOM 6976 N N . ALA D 1 204 ? 61.860 45.405 96.643 1.00 17.79 184 ALA D N 1
ATOM 6977 C CA . ALA D 1 204 ? 62.908 46.278 96.073 1.00 17.89 184 ALA D CA 1
ATOM 6978 C C . ALA D 1 204 ? 64.317 45.866 96.522 1.00 18.26 184 ALA D C 1
ATOM 6979 O O . ALA D 1 204 ? 65.244 45.813 95.707 1.00 18.22 184 ALA D O 1
ATOM 6981 N N . ALA D 1 205 ? 64.458 45.547 97.809 1.00 17.84 185 ALA D N 1
ATOM 6982 C CA . ALA D 1 205 ? 65.735 45.091 98.369 1.00 17.92 185 ALA D CA 1
ATOM 6983 C C . ALA D 1 205 ? 66.212 43.803 97.693 1.00 17.80 185 ALA D C 1
ATOM 6984 O O . ALA D 1 205 ? 67.385 43.679 97.341 1.00 18.59 185 ALA D O 1
ATOM 6986 N N . TRP D 1 206 ? 65.293 42.858 97.488 1.00 17.49 186 TRP D N 1
ATOM 6987 C CA . TRP D 1 206 ? 65.617 41.613 96.809 1.00 16.91 186 TRP D CA 1
ATOM 6988 C C . TRP D 1 206 ? 66.082 41.902 95.377 1.00 16.21 186 TRP D C 1
ATOM 6989 O O . TRP D 1 206 ? 67.066 41.322 94.919 1.00 15.18 186 TRP D O 1
ATOM 7000 N N . SER D 1 207 ? 65.376 42.800 94.688 1.00 16.15 187 SER D N 1
ATOM 7001 C CA . SER D 1 207 ? 65.732 43.151 93.304 1.00 17.11 187 SER D CA 1
ATOM 7002 C C . SER D 1 207 ? 67.145 43.744 93.259 1.00 17.52 187 SER D C 1
ATOM 7003 O O . SER D 1 207 ? 67.934 43.451 92.341 1.00 17.98 187 SER D O 1
ATOM 7006 N N . ARG D 1 208 ? 67.466 44.565 94.252 1.00 17.59 188 ARG D N 1
ATOM 7007 C CA . ARG D 1 208 ? 68.805 45.185 94.322 1.00 18.02 188 ARG D CA 1
ATOM 7008 C C . ARG D 1 208 ? 69.906 44.160 94.538 1.00 17.46 188 ARG D C 1
ATOM 7009 O O . ARG D 1 208 ? 70.966 44.235 93.894 1.00 17.55 188 ARG D O 1
ATOM 7017 N N . VAL D 1 209 ? 69.650 43.201 95.424 1.00 17.81 189 VAL D N 1
ATOM 7018 C CA . VAL D 1 209 ? 70.590 42.088 95.634 1.00 18.05 189 VAL D CA 1
ATOM 7019 C C . VAL D 1 209 ? 70.811 41.343 94.322 1.00 17.07 189 VAL D C 1
ATOM 7020 O O . VAL D 1 209 ? 71.944 41.065 93.937 1.00 16.45 189 VAL D O 1
ATOM 7024 N N . THR D 1 210 ? 69.712 40.997 93.642 1.00 16.74 190 THR D N 1
ATOM 7025 C CA . THR D 1 210 ? 69.806 40.287 92.370 1.00 17.05 190 THR D CA 1
ATOM 7026 C C . THR D 1 210 ? 70.597 41.118 91.361 1.00 16.22 190 THR D C 1
ATOM 7027 O O . THR D 1 210 ? 71.433 40.595 90.626 1.00 16.65 190 THR D O 1
ATOM 7031 N N . GLU D 1 211 ? 70.340 42.420 91.326 1.00 16.59 191 GLU D N 1
ATOM 7032 C CA . GLU D 1 211 ? 71.043 43.292 90.375 1.00 17.07 191 GLU D CA 1
ATOM 7033 C C . GLU D 1 211 ? 72.556 43.269 90.642 1.00 17.43 191 GLU D C 1
ATOM 7034 O O . GLU D 1 211 ? 73.364 43.191 89.713 1.00 16.70 191 GLU D O 1
ATOM 7040 N N . LYS D 1 212 ? 72.928 43.325 91.919 1.00 17.71 192 LYS D N 1
ATOM 7041 C CA . LYS D 1 212 ? 74.346 43.245 92.281 1.00 18.28 192 LYS D CA 1
ATOM 7042 C C . LYS D 1 212 ? 74.964 41.904 91.848 1.00 17.95 192 LYS D C 1
ATOM 7043 O O . LYS D 1 212 ? 76.083 41.858 91.343 1.00 17.46 192 LYS D O 1
ATOM 7049 N N . LEU D 1 213 ? 74.215 40.818 92.027 1.00 17.44 193 LEU D N 1
ATOM 7050 C CA . LEU D 1 213 ? 74.714 39.491 91.686 1.00 17.38 193 LEU D CA 1
ATOM 7051 C C . LEU D 1 213 ? 74.890 39.254 90.190 1.00 16.83 193 LEU D C 1
ATOM 7052 O O . LEU D 1 213 ? 75.523 38.265 89.791 1.00 16.68 193 LEU D O 1
ATOM 7057 N N . ARG D 1 214 ? 74.375 40.172 89.361 1.00 16.35 194 ARG D N 1
ATOM 7058 C CA . ARG D 1 214 ? 74.665 40.143 87.919 1.00 16.51 194 ARG D CA 1
ATOM 7059 C C . ARG D 1 214 ? 76.165 40.333 87.673 1.00 16.95 194 ARG D C 1
ATOM 7060 O O . ARG D 1 214 ? 76.666 40.065 86.571 1.00 16.93 194 ARG D O 1
ATOM 7068 N N . GLU D 1 215 ? 76.863 40.806 88.709 1.00 17.54 195 GLU D N 1
ATOM 7069 C CA . GLU D 1 215 ? 78.292 41.119 88.619 1.00 18.99 195 GLU D CA 1
ATOM 7070 C C . GLU D 1 215 ? 79.178 39.887 88.856 1.00 18.97 195 GLU D C 1
ATOM 7071 O O . GLU D 1 215 ? 80.402 39.954 88.651 1.00 18.30 195 GLU D O 1
ATOM 7077 N N . ALA D 1 216 ? 78.556 38.774 89.267 1.00 18.74 196 ALA D N 1
ATOM 7078 C CA . ALA D 1 216 ? 79.256 37.497 89.470 1.00 19.28 196 ALA D CA 1
ATOM 7079 C C . ALA D 1 216 ? 79.524 36.745 88.155 1.00 19.60 196 ALA D C 1
ATOM 7080 O O . ALA D 1 216 ? 78.658 36.689 87.277 1.00 19.06 196 ALA D O 1
ATOM 7082 N N . ARG D 1 217 ? 80.725 36.169 88.035 1.00 20.30 197 ARG D N 1
ATOM 7083 C CA . ARG D 1 217 ? 81.114 35.352 86.886 1.00 21.06 197 ARG D CA 1
ATOM 7084 C C . ARG D 1 217 ? 80.129 34.195 86.616 1.00 20.51 197 ARG D C 1
ATOM 7085 O O . ARG D 1 217 ? 79.944 33.787 85.456 1.00 20.61 197 ARG D O 1
ATOM 7093 N N . ALA D 1 218 ? 79.523 33.678 87.687 1.00 20.42 198 ALA D N 1
ATOM 7094 C CA . ALA D 1 218 ? 78.511 32.595 87.604 1.00 20.58 198 ALA D CA 1
ATOM 7095 C C . ALA D 1 218 ? 77.444 32.875 86.541 1.00 20.28 198 ALA D C 1
ATOM 7096 O O . ALA D 1 218 ? 76.994 31.960 85.850 1.00 20.89 198 ALA D O 1
ATOM 7098 N N . ARG D 1 219 ? 77.080 34.151 86.380 1.00 19.84 199 ARG D N 1
ATOM 7099 C CA . ARG D 1 219 ? 76.069 34.574 85.387 1.00 19.35 199 ARG D CA 1
ATOM 7100 C C . ARG D 1 219 ? 76.357 34.131 83.944 1.00 20.30 199 ARG D C 1
ATOM 7101 O O . ARG D 1 219 ? 75.425 33.950 83.144 1.00 19.10 199 ARG D O 1
ATOM 7109 N N . LYS D 1 220 ? 77.638 33.962 83.623 1.00 19.81 200 LYS D N 1
ATOM 7110 C CA . LYS D 1 220 ? 78.046 33.638 82.260 1.00 21.60 200 LYS D CA 1
ATOM 7111 C C . LYS D 1 220 ? 77.467 32.295 81.805 1.00 21.76 200 LYS D C 1
ATOM 7112 O O . LYS D 1 220 ? 77.278 32.079 80.609 1.00 22.03 200 LYS D O 1
ATOM 7118 N N . TRP D 1 221 ? 77.176 31.416 82.766 1.00 21.56 201 TRP D N 1
ATOM 7119 C CA . TRP D 1 221 ? 76.676 30.083 82.457 1.00 21.76 201 TRP D CA 1
ATOM 7120 C C . TRP D 1 221 ? 75.194 29.882 82.791 1.00 21.76 201 TRP D C 1
ATOM 7121 O O . TRP D 1 221 ? 74.656 28.800 82.541 1.00 22.24 201 TRP D O 1
ATOM 7132 N N . ILE D 1 222 ? 74.551 30.904 83.351 1.00 21.01 202 ILE D N 1
ATOM 7133 C CA . ILE D 1 222 ? 73.165 30.779 83.833 1.00 20.37 202 ILE D CA 1
ATOM 7134 C C . ILE D 1 222 ? 72.173 31.143 82.726 1.00 22.31 202 ILE D C 1
ATOM 7135 O O . ILE D 1 222 ? 72.333 32.180 82.034 1.00 21.60 202 ILE D O 1
ATOM 7140 N N . ILE D 1 223 ? 71.181 30.276 82.525 1.00 22.41 203 ILE D N 1
ATOM 7141 C CA . ILE D 1 223 ? 70.119 30.526 81.543 1.00 24.93 203 ILE D CA 1
ATOM 7142 C C . ILE D 1 223 ? 68.694 30.208 82.074 1.00 25.91 203 ILE D C 1
ATOM 7143 O O . ILE D 1 223 ? 68.526 29.662 83.174 1.00 25.27 203 ILE D O 1
ATOM 7148 N N . LYS D 1 224 ? 67.693 30.558 81.255 1.00 27.18 204 LYS D N 1
ATOM 7149 C CA . LYS D 1 224 ? 66.286 30.111 81.369 1.00 28.16 204 LYS D CA 1
ATOM 7150 C C . LYS D 1 224 ? 65.570 30.346 82.728 1.00 27.97 204 LYS D C 1
ATOM 7151 O O . LYS D 1 224 ? 64.779 29.497 83.214 1.00 27.84 204 LYS D O 1
ATOM 7157 N N . GLU D 1 225 ? 65.811 31.528 83.291 1.00 27.33 205 GLU D N 1
ATOM 7158 C CA . GLU D 1 225 ? 65.141 31.970 84.527 1.00 26.68 205 GLU D CA 1
ATOM 7159 C C . GLU D 1 225 ? 63.793 32.647 84.197 1.00 27.11 205 GLU D C 1
ATOM 7160 O O . GLU D 1 225 ? 63.601 33.842 84.490 1.00 27.43 205 GLU D O 1
ATOM 7166 N N . THR D 1 226 ? 62.891 31.894 83.573 1.00 26.89 206 THR D N 1
ATOM 7167 C CA . THR D 1 226 ? 61.474 32.302 83.354 1.00 27.36 206 THR D CA 1
ATOM 7168 C C . THR D 1 226 ? 60.550 31.089 83.506 1.00 26.09 206 THR D C 1
ATOM 7169 O O . THR D 1 226 ? 60.950 29.958 83.164 1.00 27.35 206 THR D O 1
ATOM 7173 N N . PRO D 1 227 ? 59.318 31.289 84.044 1.00 23.94 207 PRO D N 1
ATOM 7174 C CA . PRO D 1 227 ? 58.793 32.535 84.594 1.00 21.65 207 PRO D CA 1
ATOM 7175 C C . PRO D 1 227 ? 59.370 32.788 85.976 1.00 19.78 207 PRO D C 1
ATOM 7176 O O . PRO D 1 227 ? 59.622 31.831 86.697 1.00 20.13 207 PRO D O 1
ATOM 7180 N N . ILE D 1 228 ? 59.550 34.061 86.350 1.00 18.16 208 ILE D N 1
ATOM 7181 C CA . ILE D 1 228 ? 59.803 34.392 87.736 1.00 17.58 208 ILE D CA 1
ATOM 7182 C C . ILE D 1 228 ? 58.462 34.722 88.391 1.00 17.76 208 ILE D C 1
ATOM 7183 O O . ILE D 1 228 ? 57.761 35.664 87.975 1.00 16.65 208 ILE D O 1
ATOM 7188 N N . LEU D 1 229 ? 58.101 33.930 89.397 1.00 16.58 209 LEU D N 1
ATOM 7189 C CA . LEU D 1 229 ? 56.860 34.118 90.140 1.00 16.73 209 LEU D CA 1
ATOM 7190 C C . LEU D 1 229 ? 57.147 34.959 91.383 1.00 16.98 209 LEU D C 1
ATOM 7191 O O . LEU D 1 229 ? 58.101 34.693 92.093 1.00 16.82 209 LEU D O 1
ATOM 7196 N N . LEU D 1 230 ? 56.337 35.989 91.609 1.00 17.77 210 LEU D N 1
ATOM 7197 C CA . LEU D 1 230 ? 56.472 36.826 92.810 1.00 16.33 210 LEU D CA 1
ATOM 7198 C C . LEU D 1 230 ? 55.122 36.829 93.477 1.00 16.41 210 LEU D C 1
ATOM 7199 O O . LEU D 1 230 ? 54.124 37.223 92.857 1.00 15.10 210 LEU D O 1
ATOM 7204 N N . GLY D 1 231 ? 55.106 36.390 94.738 1.00 15.30 211 GLY D N 1
ATOM 7205 C CA . GLY D 1 231 ? 53.886 36.234 95.502 1.00 14.53 211 GLY D CA 1
ATOM 7206 C C . GLY D 1 231 ? 53.880 36.998 96.820 1.00 14.84 211 GLY D C 1
ATOM 7207 O O . GLY D 1 231 ? 54.940 37.309 97.387 1.00 14.60 211 GLY D O 1
ATOM 7208 N N . ARG D 1 232 ? 52.669 37.308 97.285 1.00 13.38 212 ARG D N 1
ATOM 7209 C CA . ARG D 1 232 ? 52.445 37.989 98.561 1.00 13.82 212 ARG D CA 1
ATOM 7210 C C . ARG D 1 232 ? 51.692 36.982 99.439 1.00 13.98 212 ARG D C 1
ATOM 7211 O O . ARG D 1 232 ? 50.633 36.475 99.042 1.00 14.39 212 ARG D O 1
ATOM 7219 N N . LEU D 1 233 ? 52.281 36.626 100.576 1.00 14.08 213 LEU D N 1
ATOM 7220 C CA . LEU D 1 233 ? 51.675 35.638 101.474 1.00 14.27 213 LEU D CA 1
ATOM 7221 C C . LEU D 1 233 ? 50.203 35.969 101.803 1.00 14.73 213 LEU D C 1
ATOM 7222 O O . LEU D 1 233 ? 49.860 37.125 102.140 1.00 14.31 213 LEU D O 1
ATOM 7227 N N . VAL D 1 234 ? 49.346 34.942 101.770 1.00 14.55 214 VAL D N 1
ATOM 7228 C CA . VAL D 1 234 ? 47.925 35.117 102.083 1.00 15.16 214 VAL D CA 1
ATOM 7229 C C . VAL D 1 234 ? 47.380 33.901 102.859 1.00 16.40 214 VAL D C 1
ATOM 7230 O O . VAL D 1 234 ? 47.768 32.765 102.609 1.00 15.85 214 VAL D O 1
ATOM 7234 N N . ASP D 1 235 ? 46.525 34.167 103.834 1.00 17.27 215 ASP D N 1
ATOM 7235 C CA A ASP D 1 235 ? 45.863 33.069 104.542 0.50 18.23 215 ASP D CA 1
ATOM 7236 C CA B ASP D 1 235 ? 45.829 33.104 104.556 0.50 18.37 215 ASP D CA 1
ATOM 7237 C C . ASP D 1 235 ? 44.723 32.511 103.680 1.00 18.16 215 ASP D C 1
ATOM 7238 O O . ASP D 1 235 ? 44.074 33.242 102.920 1.00 18.35 215 ASP D O 1
ATOM 7247 N N . ALA D 1 236 ? 44.511 31.195 103.762 1.00 17.99 216 ALA D N 1
ATOM 7248 C CA . ALA D 1 236 ? 43.447 30.510 102.982 1.00 18.43 216 ALA D CA 1
ATOM 7249 C C . ALA D 1 236 ? 42.067 31.199 103.084 1.00 17.89 216 ALA D C 1
ATOM 7250 O O . ALA D 1 236 ? 41.369 31.353 102.085 1.00 17.47 216 ALA D O 1
ATOM 7252 N N . GLY D 1 237 ? 41.692 31.630 104.291 1.00 17.85 217 GLY D N 1
ATOM 7253 C CA . GLY D 1 237 ? 40.411 32.317 104.501 1.00 17.55 217 GLY D CA 1
ATOM 7254 C C . GLY D 1 237 ? 40.277 33.733 103.963 1.00 18.62 217 GLY D C 1
ATOM 7255 O O . GLY D 1 237 ? 39.175 34.304 103.982 1.00 18.21 217 GLY D O 1
ATOM 7256 N N . ASP D 1 238 ? 41.385 34.318 103.491 1.00 17.97 218 ASP D N 1
ATOM 7257 C CA . ASP D 1 238 ? 41.379 35.712 103.008 1.00 18.96 218 ASP D CA 1
ATOM 7258 C C . ASP D 1 238 ? 41.457 35.808 101.481 1.00 18.74 218 ASP D C 1
ATOM 7259 O O . ASP D 1 238 ? 41.130 36.858 100.889 1.00 18.16 218 ASP D O 1
ATOM 7264 N N . ILE D 1 239 ? 41.870 34.715 100.838 1.00 18.66 219 ILE D N 1
ATOM 7265 C CA . ILE D 1 239 ? 42.181 34.772 99.387 1.00 19.80 219 ILE D CA 1
ATOM 7266 C C . ILE D 1 239 ? 40.957 35.080 98.483 1.00 18.91 219 ILE D C 1
ATOM 7267 O O . ILE D 1 239 ? 41.048 35.912 97.584 1.00 18.87 219 ILE D O 1
ATOM 7272 N N . ALA D 1 240 ? 39.804 34.473 98.760 1.00 18.92 220 ALA D N 1
ATOM 7273 C CA . ALA D 1 240 ? 38.621 34.725 97.941 1.00 18.23 220 ALA D CA 1
ATOM 7274 C C . ALA D 1 240 ? 38.231 36.197 97.973 1.00 17.84 220 ALA D C 1
ATOM 7275 O O . ALA D 1 240 ? 37.845 36.787 96.948 1.00 18.49 220 ALA D O 1
ATOM 7277 N N . GLY D 1 241 ? 38.369 36.821 99.140 1.00 17.30 221 GLY D N 1
ATOM 7278 C CA . GLY D 1 241 ? 38.097 38.241 99.263 1.00 17.56 221 GLY D CA 1
ATOM 7279 C C . GLY D 1 241 ? 39.034 39.142 98.484 1.00 17.87 221 GLY D C 1
ATOM 7280 O O . GLY D 1 241 ? 38.620 40.189 97.982 1.00 18.21 221 GLY D O 1
ATOM 7281 N N . PHE D 1 242 ? 40.299 38.751 98.410 1.00 17.62 222 PHE D N 1
ATOM 7282 C CA . PHE D 1 242 ? 41.270 39.472 97.599 1.00 17.74 222 PHE D CA 1
ATOM 7283 C C . PHE D 1 242 ? 41.038 39.248 96.107 1.00 18.70 222 PHE D C 1
ATOM 7284 O O . PHE D 1 242 ? 41.212 40.185 95.314 1.00 19.05 222 PHE D O 1
ATOM 7292 N N . LEU D 1 243 ? 40.652 38.030 95.710 1.00 18.18 223 LEU D N 1
ATOM 7293 C CA . LEU D 1 243 ? 40.572 37.734 94.276 1.00 19.19 223 LEU D CA 1
ATOM 7294 C C . LEU D 1 243 ? 39.301 38.185 93.603 1.00 19.89 223 LEU D C 1
ATOM 7295 O O . LEU D 1 243 ? 39.332 38.489 92.412 1.00 19.87 223 LEU D O 1
ATOM 7300 N N . LEU D 1 244 ? 38.191 38.173 94.346 1.00 21.06 224 LEU D N 1
ATOM 7301 C CA . LEU D 1 244 ? 36.866 38.418 93.792 1.00 22.58 224 LEU D CA 1
ATOM 7302 C C . LEU D 1 244 ? 36.196 39.612 94.472 1.00 24.53 224 LEU D C 1
ATOM 7303 O O . LEU D 1 244 ? 36.450 40.759 94.102 1.00 26.46 224 LEU D O 1
ATOM 7308 N N . THR E 1 22 ? 60.663 54.336 99.968 1.00 25.75 2 THR E N 1
ATOM 7309 C CA . THR E 1 22 ? 61.576 55.199 99.162 1.00 25.53 2 THR E CA 1
ATOM 7310 C C . THR E 1 22 ? 61.387 54.909 97.662 1.00 25.11 2 THR E C 1
ATOM 7311 O O . THR E 1 22 ? 61.130 55.825 96.871 1.00 24.89 2 THR E O 1
ATOM 7313 N N . GLU E 1 23 ? 61.497 53.635 97.292 1.00 24.22 3 GLU E N 1
ATOM 7314 C CA . GLU E 1 23 ? 61.406 53.216 95.891 1.00 23.38 3 GLU E CA 1
ATOM 7315 C C . GLU E 1 23 ? 59.995 53.413 95.345 1.00 22.36 3 GLU E C 1
ATOM 7316 O O . GLU E 1 23 ? 59.024 53.383 96.097 1.00 23.40 3 GLU E O 1
ATOM 7322 N N . ILE E 1 24 ? 59.891 53.637 94.046 1.00 19.86 4 ILE E N 1
ATOM 7323 C CA . ILE E 1 24 ? 58.583 53.758 93.422 1.00 19.00 4 ILE E CA 1
ATOM 7324 C C . ILE E 1 24 ? 58.402 52.558 92.507 1.00 18.20 4 ILE E C 1
ATOM 7325 O O . ILE E 1 24 ? 59.258 52.280 91.668 1.00 18.02 4 ILE E O 1
ATOM 7330 N N . TYR E 1 25 ? 57.292 51.847 92.695 1.00 17.39 5 TYR E N 1
ATOM 7331 C CA . TYR E 1 25 ? 56.955 50.656 91.918 1.00 16.39 5 TYR E CA 1
ATOM 7332 C C . TYR E 1 25 ? 56.051 51.070 90.760 1.00 16.64 5 TYR E C 1
ATOM 7333 O O . TYR E 1 25 ? 55.357 52.101 90.843 1.00 15.53 5 TYR E O 1
ATOM 7342 N N . THR E 1 26 ? 56.053 50.279 89.690 1.00 15.56 6 THR E N 1
ATOM 7343 C CA . THR E 1 26 ? 55.145 50.559 88.578 1.00 16.36 6 THR E CA 1
ATOM 7344 C C . THR E 1 26 ? 54.731 49.272 87.901 1.00 16.02 6 THR E C 1
ATOM 7345 O O . THR E 1 26 ? 55.446 48.277 87.938 1.00 17.02 6 THR E O 1
ATOM 7349 N N . SER E 1 27 ? 53.535 49.291 87.323 1.00 16.78 7 SER E N 1
ATOM 7350 C CA A SER E 1 27 ? 53.019 48.120 86.623 0.50 16.87 7 SER E CA 1
ATOM 7351 C CA B SER E 1 27 ? 53.033 48.127 86.610 0.50 16.56 7 SER E CA 1
ATOM 7352 C C . SER E 1 27 ? 52.396 48.551 85.311 1.00 16.76 7 SER E C 1
ATOM 7353 O O . SER E 1 27 ? 51.778 49.607 85.241 1.00 15.64 7 SER E O 1
ATOM 7358 N N . VAL E 1 28 ? 52.557 47.720 84.299 1.00 17.10 8 VAL E N 1
ATOM 7359 C CA . VAL E 1 28 ? 51.852 47.883 83.033 1.00 16.87 8 VAL E CA 1
ATOM 7360 C C . VAL E 1 28 ? 51.082 46.570 82.818 1.00 16.05 8 VAL E C 1
ATOM 7361 O O . VAL E 1 28 ? 51.659 45.483 82.867 1.00 16.71 8 VAL E O 1
ATOM 7365 N N . LEU E 1 29 ? 49.770 46.690 82.599 1.00 16.70 9 LEU E N 1
ATOM 7366 C CA . LEU E 1 29 ? 48.893 45.536 82.400 1.00 16.59 9 LEU E CA 1
ATOM 7367 C C . LEU E 1 29 ? 48.184 45.730 81.076 1.00 17.26 9 LEU E C 1
ATOM 7368 O O . LEU E 1 29 ? 47.811 46.852 80.723 1.00 18.84 9 LEU E O 1
ATOM 7373 N N . SER E 1 30 ? 47.988 44.652 80.340 1.00 17.04 10 SER E N 1
ATOM 7374 C CA . SER E 1 30 ? 47.188 44.769 79.106 1.00 16.65 10 SER E CA 1
ATOM 7375 C C . SER E 1 30 ? 46.154 43.666 79.036 1.00 16.43 10 SER E C 1
ATOM 7376 O O . SER E 1 30 ? 46.385 42.550 79.565 1.00 16.25 10 SER E O 1
ATOM 7379 N N . TYR E 1 31 ? 45.010 43.974 78.421 1.00 16.36 11 TYR E N 1
ATOM 7380 C CA . TYR E 1 31 ? 43.896 43.024 78.375 1.00 17.31 11 TYR E CA 1
ATOM 7381 C C . TYR E 1 31 ? 43.268 43.029 77.000 1.00 16.89 11 TYR E C 1
ATOM 7382 O O . TYR E 1 31 ? 43.219 44.083 76.342 1.00 17.24 11 TYR E O 1
ATOM 7391 N N . ARG E 1 32 ? 42.771 41.864 76.605 1.00 16.15 12 ARG E N 1
ATOM 7392 C CA . ARG E 1 32 ? 42.033 41.683 75.356 1.00 17.28 12 ARG E CA 1
ATOM 7393 C C . ARG E 1 32 ? 40.604 41.254 75.712 1.00 16.71 12 ARG E C 1
ATOM 7394 O O . ARG E 1 32 ? 40.391 40.266 76.433 1.00 16.80 12 ARG E O 1
ATOM 7402 N N . LEU E 1 33 ? 39.610 41.975 75.197 1.00 16.39 13 LEU E N 1
ATOM 7403 C CA . LEU E 1 33 ? 38.218 41.531 75.350 1.00 16.74 13 LEU E CA 1
ATOM 7404 C C . LEU E 1 33 ? 38.003 40.184 74.672 1.00 17.84 13 LEU E C 1
ATOM 7405 O O . LEU E 1 33 ? 38.425 39.986 73.526 1.00 17.18 13 LEU E O 1
ATOM 7410 N N . LEU E 1 34 ? 37.293 39.288 75.356 1.00 18.61 14 LEU E N 1
ATOM 7411 C CA . LEU E 1 34 ? 37.043 37.943 74.823 1.00 20.26 14 LEU E CA 1
ATOM 7412 C C . LEU E 1 34 ? 36.158 37.981 73.573 1.00 20.08 14 LEU E C 1
ATOM 7413 O O . LEU E 1 34 ? 35.244 38.804 73.450 1.00 19.83 14 LEU E O 1
ATOM 7418 N N . GLU E 1 35 ? 36.455 37.086 72.644 1.00 19.90 15 GLU E N 1
ATOM 7419 C CA . GLU E 1 35 ? 35.766 37.023 71.367 1.00 19.71 15 GLU E CA 1
ATOM 7420 C C . GLU E 1 35 ? 34.610 36.051 71.465 1.00 20.65 15 GLU E C 1
ATOM 7421 O O . GLU E 1 35 ? 34.527 35.292 72.436 1.00 20.18 15 GLU E O 1
ATOM 7427 N N . GLY E 1 36 ? 33.705 36.085 70.495 1.00 21.21 16 GLY E N 1
ATOM 7428 C CA . GLY E 1 36 ? 32.619 35.086 70.424 1.00 23.92 16 GLY E CA 1
ATOM 7429 C C . GLY E 1 36 ? 31.295 35.558 70.981 1.00 25.46 16 GLY E C 1
ATOM 7430 O O . GLY E 1 36 ? 30.326 34.790 71.029 1.00 26.29 16 GLY E O 1
ATOM 7431 N N . LYS E 1 37 ? 31.236 36.818 71.401 1.00 26.87 17 LYS E N 1
ATOM 7432 C CA . LYS E 1 37 ? 29.974 37.381 71.872 1.00 28.59 17 LYS E CA 1
ATOM 7433 C C . LYS E 1 37 ? 29.685 38.764 71.310 1.00 28.80 17 LYS E C 1
ATOM 7434 O O . LYS E 1 37 ? 30.571 39.620 71.242 1.00 28.78 17 LYS E O 1
ATOM 7436 N N . ALA E 1 38 ? 28.439 38.974 70.891 1.00 29.50 18 ALA E N 1
ATOM 7437 C CA . ALA E 1 38 ? 28.003 40.320 70.544 1.00 29.82 18 ALA E CA 1
ATOM 7438 C C . ALA E 1 38 ? 27.741 41.077 71.845 1.00 29.80 18 ALA E C 1
ATOM 7439 O O . ALA E 1 38 ? 27.166 40.526 72.777 1.00 29.53 18 ALA E O 1
ATOM 7441 N N . TYR E 1 39 ? 28.218 42.316 71.918 1.00 29.42 19 TYR E N 1
ATOM 7442 C CA . TYR E 1 39 ? 27.956 43.175 73.067 1.00 29.12 19 TYR E CA 1
ATOM 7443 C C . TYR E 1 39 ? 26.674 43.938 72.852 1.00 28.91 19 TYR E C 1
ATOM 7444 O O . TYR E 1 39 ? 26.538 44.645 71.857 1.00 29.63 19 TYR E O 1
ATOM 7453 N N . SER E 1 40 ? 25.738 43.800 73.778 1.00 28.35 20 SER E N 1
ATOM 7454 C CA . SER E 1 40 ? 24.515 44.605 73.730 1.00 28.23 20 SER E CA 1
ATOM 7455 C C . SER E 1 40 ? 24.779 46.036 74.192 1.00 28.16 20 SER E C 1
ATOM 7456 O O . SER E 1 40 ? 25.865 46.358 74.701 1.00 27.86 20 SER E O 1
ATOM 7459 N N . ASP E 1 41 ? 23.761 46.883 74.053 1.00 27.99 21 ASP E N 1
ATOM 7460 C CA . ASP E 1 41 ? 23.783 48.215 74.645 1.00 27.90 21 ASP E CA 1
ATOM 7461 C C . ASP E 1 41 ? 24.028 48.124 76.143 1.00 26.92 21 ASP E C 1
ATOM 7462 O O . ASP E 1 41 ? 24.817 48.888 76.672 1.00 26.66 21 ASP E O 1
ATOM 7467 N N . ALA E 1 42 ? 23.369 47.171 76.806 1.00 26.05 22 ALA E N 1
ATOM 7468 C CA . ALA E 1 42 ? 23.600 46.881 78.220 1.00 25.42 22 ALA E CA 1
ATOM 7469 C C . ALA E 1 42 ? 25.076 46.549 78.491 1.00 25.14 22 ALA E C 1
ATOM 7470 O O . ALA E 1 42 ? 25.649 47.012 79.486 1.00 24.32 22 ALA E O 1
ATOM 7472 N N . ASP E 1 43 ? 25.683 45.745 77.616 1.00 24.86 23 ASP E N 1
ATOM 7473 C CA . ASP E 1 43 ? 27.096 45.363 77.806 1.00 24.90 23 ASP E CA 1
ATOM 7474 C C . ASP E 1 43 ? 28.031 46.546 77.637 1.00 24.53 23 ASP E C 1
ATOM 7475 O O . ASP E 1 43 ? 29.042 46.647 78.338 1.00 23.38 23 ASP E O 1
ATOM 7480 N N . THR E 1 44 ? 27.687 47.442 76.713 1.00 23.93 24 THR E N 1
ATOM 7481 C CA . THR E 1 44 ? 28.424 48.701 76.524 1.00 23.78 24 THR E CA 1
ATOM 7482 C C . THR E 1 44 ? 28.346 49.597 77.761 1.00 23.08 24 THR E C 1
ATOM 7483 O O . THR E 1 44 ? 29.362 50.119 78.220 1.00 21.99 24 THR E O 1
ATOM 7487 N N . ARG E 1 45 ? 27.135 49.761 78.302 1.00 22.39 25 ARG E N 1
ATOM 7488 C CA . ARG E 1 45 ? 26.955 50.539 79.522 1.00 22.18 25 ARG E CA 1
ATOM 7489 C C . ARG E 1 45 ? 27.758 49.929 80.668 1.00 21.27 25 ARG E C 1
ATOM 7490 O O . ARG E 1 45 ? 28.367 50.660 81.456 1.00 19.87 25 ARG E O 1
ATOM 7498 N N . SER E 1 46 ? 27.745 48.595 80.748 1.00 20.62 26 SER E N 1
ATOM 7499 C CA . SER E 1 46 ? 28.436 47.870 81.812 1.00 21.06 26 SER E CA 1
ATOM 7500 C C . SER E 1 46 ? 29.940 48.117 81.736 1.00 20.08 26 SER E C 1
ATOM 7501 O O . SER E 1 46 ? 30.592 48.342 82.755 1.00 19.53 26 SER E O 1
ATOM 7504 N N . LEU E 1 47 ? 30.480 48.106 80.520 1.00 19.37 27 LEU E N 1
ATOM 7505 C CA . LEU E 1 47 ? 31.918 48.297 80.338 1.00 19.49 27 LEU E CA 1
ATOM 7506 C C . LEU E 1 47 ? 32.304 49.733 80.718 1.00 18.39 27 LEU E C 1
ATOM 7507 O O . LEU E 1 47 ? 33.309 49.973 81.395 1.00 17.25 27 LEU E O 1
ATOM 7512 N N . ASP E 1 48 ? 31.509 50.692 80.257 1.00 18.82 28 ASP E N 1
ATOM 7513 C CA . ASP E 1 48 ? 31.738 52.079 80.625 1.00 19.46 28 ASP E CA 1
ATOM 7514 C C . ASP E 1 48 ? 31.749 52.258 82.162 1.00 19.46 28 ASP E C 1
ATOM 7515 O O . ASP E 1 48 ? 32.645 52.899 82.712 1.00 19.11 28 ASP E O 1
ATOM 7520 N N . ARG E 1 49 ? 30.758 51.676 82.838 1.00 19.88 29 ARG E N 1
ATOM 7521 C CA . ARG E 1 49 ? 30.629 51.749 84.306 1.00 20.51 29 ARG E CA 1
ATOM 7522 C C . ARG E 1 49 ? 31.838 51.141 85.026 1.00 19.88 29 ARG E C 1
ATOM 7523 O O . ARG E 1 49 ? 32.354 51.698 86.031 1.00 19.44 29 ARG E O 1
ATOM 7547 N N . ARG E 1 52 ? 34.981 53.373 84.488 1.00 17.96 32 ARG E N 1
ATOM 7548 C CA . ARG E 1 52 ? 34.828 54.528 85.365 1.00 18.54 32 ARG E CA 1
ATOM 7549 C C . ARG E 1 52 ? 35.130 54.180 86.824 1.00 18.86 32 ARG E C 1
ATOM 7550 O O . ARG E 1 52 ? 35.806 54.951 87.521 1.00 19.04 32 ARG E O 1
ATOM 7558 N N . SER E 1 53 ? 34.640 53.027 87.263 1.00 18.53 33 SER E N 1
ATOM 7559 C CA . SER E 1 53 ? 34.864 52.552 88.614 1.00 19.68 33 SER E CA 1
ATOM 7560 C C . SER E 1 53 ? 36.335 52.202 88.916 1.00 19.52 33 SER E C 1
ATOM 7561 O O . SER E 1 53 ? 36.838 52.493 90.004 1.00 19.97 33 SER E O 1
ATOM 7564 N N . ILE E 1 54 ? 37.024 51.580 87.969 1.00 18.60 34 ILE E N 1
ATOM 7565 C CA . ILE E 1 54 ? 38.479 51.378 88.099 1.00 19.38 34 ILE E CA 1
ATOM 7566 C C . ILE E 1 54 ? 39.175 52.735 88.273 1.00 18.64 34 ILE E C 1
ATOM 7567 O O . ILE E 1 54 ? 39.991 52.913 89.173 1.00 18.64 34 ILE E O 1
ATOM 7572 N N . ASP E 1 55 ? 38.852 53.682 87.399 1.00 18.92 35 ASP E N 1
ATOM 7573 C CA . ASP E 1 55 ? 39.484 54.978 87.458 1.00 20.49 35 ASP E CA 1
ATOM 7574 C C . ASP E 1 55 ? 39.240 55.625 88.835 1.00 20.78 35 ASP E C 1
ATOM 7575 O O . ASP E 1 55 ? 40.168 56.183 89.426 1.00 20.51 35 ASP E O 1
ATOM 7580 N N . GLU E 1 56 ? 38.014 55.505 89.359 1.00 21.40 36 GLU E N 1
ATOM 7581 C CA . GLU E 1 56 ? 37.689 56.112 90.676 1.00 23.07 36 GLU E CA 1
ATOM 7582 C C . GLU E 1 56 ? 38.481 55.434 91.817 1.00 21.37 36 GLU E C 1
ATOM 7583 O O . GLU E 1 56 ? 38.933 56.116 92.742 1.00 20.54 36 GLU E O 1
ATOM 7589 N N . PHE E 1 57 ? 38.680 54.114 91.705 1.00 20.88 37 PHE E N 1
ATOM 7590 C CA . PHE E 1 57 ? 39.597 53.348 92.577 1.00 20.08 37 PHE E CA 1
ATOM 7591 C C . PHE E 1 57 ? 40.991 53.982 92.654 1.00 19.34 37 PHE E C 1
ATOM 7592 O O . PHE E 1 57 ? 41.500 54.215 93.751 1.00 19.63 37 PHE E O 1
ATOM 7600 N N . PHE E 1 58 ? 41.590 54.294 91.508 1.00 18.84 38 PHE E N 1
ATOM 7601 C CA . PHE E 1 58 ? 42.945 54.872 91.511 1.00 18.80 38 PHE E CA 1
ATOM 7602 C C . PHE E 1 58 ? 42.935 56.328 92.001 1.00 19.47 38 PHE E C 1
ATOM 7603 O O . PHE E 1 58 ? 43.799 56.728 92.795 1.00 19.76 38 PHE E O 1
ATOM 7611 N N . SER E 1 59 ? 41.932 57.094 91.578 1.00 20.44 39 SER E N 1
ATOM 7612 C CA . SER E 1 59 ? 41.816 58.516 91.967 1.00 21.57 39 SER E CA 1
ATOM 7613 C C . SER E 1 59 ? 41.540 58.715 93.447 1.00 22.31 39 SER E C 1
ATOM 7614 O O . SER E 1 59 ? 41.956 59.716 94.040 1.00 23.25 39 SER E O 1
ATOM 7617 N N . ALA E 1 60 ? 40.833 57.768 94.053 1.00 22.87 40 ALA E N 1
ATOM 7618 C CA . ALA E 1 60 ? 40.405 57.912 95.443 1.00 23.86 40 ALA E CA 1
ATOM 7619 C C . ALA E 1 60 ? 41.571 57.727 96.407 1.00 24.17 40 ALA E C 1
ATOM 7620 O O . ALA E 1 60 ? 41.507 58.196 97.544 1.00 24.22 40 ALA E O 1
ATOM 7622 N N . ASN E 1 61 ? 42.624 57.038 95.949 1.00 23.44 41 ASN E N 1
ATOM 7623 C CA . ASN E 1 61 ? 43.806 56.778 96.777 1.00 23.38 41 ASN E CA 1
ATOM 7624 C C . ASN E 1 61 ? 45.046 57.553 96.321 1.00 23.12 41 ASN E C 1
ATOM 7625 O O . ASN E 1 61 ? 45.608 57.261 95.245 1.00 23.16 41 ASN E O 1
ATOM 7630 N N . PRO E 1 62 ? 45.484 58.541 97.147 1.00 23.03 42 PRO E N 1
ATOM 7631 C CA . PRO E 1 62 ? 46.632 59.409 96.852 1.00 22.62 42 PRO E CA 1
ATOM 7632 C C . PRO E 1 62 ? 47.935 58.607 96.831 1.00 21.76 42 PRO E C 1
ATOM 7633 O O . PRO E 1 62 ? 48.912 59.034 96.222 1.00 21.88 42 PRO E O 1
ATOM 7637 N N . GLY E 1 63 ? 47.918 57.428 97.453 1.00 20.70 43 GLY E N 1
ATOM 7638 C CA . GLY E 1 63 ? 49.018 56.482 97.351 1.00 19.95 43 GLY E CA 1
ATOM 7639 C C . GLY E 1 63 ? 49.350 56.033 95.926 1.00 19.42 43 GLY E C 1
ATOM 7640 O O . GLY E 1 63 ? 50.450 55.534 95.689 1.00 20.54 43 GLY E O 1
ATOM 7641 N N . TYR E 1 64 ? 48.405 56.165 94.996 1.00 18.64 44 TYR E N 1
ATOM 7642 C CA . TYR E 1 64 ? 48.696 55.934 93.566 1.00 18.40 44 TYR E CA 1
ATOM 7643 C C . TYR E 1 64 ? 49.170 57.241 92.945 1.00 18.22 44 TYR E C 1
ATOM 7644 O O . TYR E 1 64 ? 48.403 58.212 92.800 1.00 18.59 44 TYR E O 1
ATOM 7653 N N . ILE E 1 65 ? 50.451 57.259 92.601 1.00 17.59 45 ILE E N 1
ATOM 7654 C CA . ILE E 1 65 ? 51.088 58.431 92.027 1.00 17.45 45 ILE E CA 1
ATOM 7655 C C . ILE E 1 65 ? 50.577 58.771 90.633 1.00 16.91 45 ILE E C 1
ATOM 7656 O O . ILE E 1 65 ? 50.347 59.950 90.324 1.00 16.97 45 ILE E O 1
ATOM 7661 N N . ASN E 1 66 ? 50.383 57.748 89.802 1.00 17.03 46 ASN E N 1
ATOM 7662 C CA . ASN E 1 66 ? 49.731 57.951 88.493 1.00 17.04 46 ASN E CA 1
ATOM 7663 C C . ASN E 1 66 ? 48.866 56.765 88.124 1.00 16.95 46 ASN E C 1
ATOM 7664 O O . ASN E 1 66 ? 49.029 55.679 88.672 1.00 15.89 46 ASN E O 1
ATOM 7669 N N . PHE E 1 67 ? 47.922 56.994 87.219 1.00 17.41 47 PHE E N 1
ATOM 7670 C CA . PHE E 1 67 ? 47.140 55.897 86.614 1.00 17.65 47 PHE E CA 1
ATOM 7671 C C . PHE E 1 67 ? 46.614 56.398 85.269 1.00 17.55 47 PHE E C 1
ATOM 7672 O O . PHE E 1 67 ? 45.882 57.409 85.223 1.00 17.09 47 PHE E O 1
ATOM 7680 N N . HIS E 1 68 ? 46.979 55.711 84.183 1.00 17.78 48 HIS E N 1
ATOM 7681 C CA . HIS E 1 68 ? 46.521 56.103 82.861 1.00 17.71 48 HIS E CA 1
ATOM 7682 C C . HIS E 1 68 ? 46.054 54.876 82.097 1.00 17.75 48 HIS E C 1
ATOM 7683 O O . HIS E 1 68 ? 46.561 53.770 82.303 1.00 19.03 48 HIS E O 1
ATOM 7690 N N . ILE E 1 69 ? 45.067 55.103 81.245 1.00 17.69 49 ILE E N 1
ATOM 7691 C CA . ILE E 1 69 ? 44.478 54.051 80.391 1.00 17.52 49 ILE E CA 1
ATOM 7692 C C . ILE E 1 69 ? 44.817 54.378 78.943 1.00 17.18 49 ILE E C 1
ATOM 7693 O O . ILE E 1 69 ? 44.782 55.556 78.537 1.00 16.44 49 ILE E O 1
ATOM 7698 N N . TYR E 1 70 ? 45.117 53.346 78.156 1.00 17.02 50 TYR E N 1
ATOM 7699 C CA . TYR E 1 70 ? 45.449 53.527 76.742 1.00 16.93 50 TYR E CA 1
ATOM 7700 C C . TYR E 1 70 ? 44.703 52.550 75.869 1.00 17.81 50 TYR E C 1
ATOM 7701 O O . TYR E 1 70 ? 44.581 51.361 76.213 1.00 17.54 50 TYR E O 1
ATOM 7710 N N . ARG E 1 71 ? 44.247 53.033 74.719 1.00 16.54 51 ARG E N 1
ATOM 7711 C CA . ARG E 1 71 ? 43.784 52.152 73.642 1.00 16.82 51 ARG E CA 1
ATOM 7712 C C . ARG E 1 71 ? 45.024 51.498 73.025 1.00 16.55 51 ARG E C 1
ATOM 7713 O O . ARG E 1 71 ? 46.109 52.079 73.038 1.00 18.08 51 ARG E O 1
ATOM 7721 N N . SER E 1 72 ? 44.870 50.295 72.484 1.00 16.77 52 SER E N 1
ATOM 7722 C CA . SER E 1 72 ? 46.005 49.487 72.048 1.00 16.30 52 SER E CA 1
ATOM 7723 C C . SER E 1 72 ? 46.085 49.407 70.524 1.00 17.20 52 SER E C 1
ATOM 7724 O O . SER E 1 72 ? 45.084 49.048 69.848 1.00 17.10 52 SER E O 1
ATOM 7727 N N . TYR E 1 73 ? 47.258 49.712 69.971 1.00 17.10 53 TYR E N 1
ATOM 7728 C CA . TYR E 1 73 ? 47.444 49.537 68.517 1.00 17.82 53 TYR E CA 1
ATOM 7729 C C . TYR E 1 73 ? 47.530 48.056 68.127 1.00 18.32 53 TYR E C 1
ATOM 7730 O O . TYR E 1 73 ? 47.111 47.681 67.019 1.00 20.25 53 TYR E O 1
ATOM 7739 N N . ARG E 1 74 ? 48.026 47.219 69.031 1.00 17.98 54 ARG E N 1
ATOM 7740 C CA . ARG E 1 74 ? 48.122 45.777 68.757 1.00 17.50 54 ARG E CA 1
ATOM 7741 C C . ARG E 1 74 ? 46.758 45.092 68.853 1.00 16.84 54 ARG E C 1
ATOM 7742 O O . ARG E 1 74 ? 45.988 45.356 69.772 1.00 16.00 54 ARG E O 1
ATOM 7750 N N . THR E 1 75 ? 46.485 44.140 67.966 1.00 16.35 55 THR E N 1
ATOM 7751 C CA . THR E 1 75 ? 45.202 43.436 68.074 1.00 17.57 55 THR E CA 1
ATOM 7752 C C . THR E 1 75 ? 45.177 42.433 69.220 1.00 18.08 55 THR E C 1
ATOM 7753 O O . THR E 1 75 ? 44.092 41.961 69.609 1.00 18.69 55 THR E O 1
ATOM 7757 N N . ASP E 1 76 ? 46.338 42.083 69.786 1.00 17.99 56 ASP E N 1
ATOM 7758 C CA . ASP E 1 76 ? 46.278 41.143 70.914 1.00 19.68 56 ASP E CA 1
ATOM 7759 C C . ASP E 1 76 ? 45.918 41.786 72.257 1.00 19.08 56 ASP E C 1
ATOM 7760 O O . ASP E 1 76 ? 45.859 41.094 73.290 1.00 19.34 56 ASP E O 1
ATOM 7765 N N . SER E 1 77 ? 45.667 43.104 72.240 1.00 18.62 57 SER E N 1
ATOM 7766 C CA . SER E 1 77 ? 45.097 43.820 73.396 1.00 18.73 57 SER E CA 1
ATOM 7767 C C . SER E 1 77 ? 44.031 44.827 72.947 1.00 18.62 57 SER E C 1
ATOM 7768 O O . SER E 1 77 ? 43.997 45.249 71.781 1.00 19.53 57 SER E O 1
ATOM 7771 N N . ASP E 1 78 ? 43.160 45.208 73.871 1.00 16.72 58 ASP E N 1
ATOM 7772 C CA . ASP E 1 78 ? 42.226 46.304 73.591 1.00 16.57 58 ASP E CA 1
ATOM 7773 C C . ASP E 1 78 ? 42.484 47.453 74.543 1.00 16.52 58 ASP E C 1
ATOM 7774 O O . ASP E 1 78 ? 42.081 48.560 74.273 1.00 17.59 58 ASP E O 1
ATOM 7779 N N . VAL E 1 79 ? 43.161 47.198 75.658 1.00 16.24 59 VAL E N 1
ATOM 7780 C CA . VAL E 1 79 ? 43.401 48.269 76.647 1.00 16.23 59 VAL E CA 1
ATOM 7781 C C . VAL E 1 79 ? 44.716 47.996 77.390 1.00 16.35 59 VAL E C 1
ATOM 7782 O O . VAL E 1 79 ? 45.103 46.829 77.593 1.00 16.76 59 VAL E O 1
ATOM 7786 N N . ILE E 1 80 ? 45.394 49.083 77.724 1.00 15.76 60 ILE E N 1
ATOM 7787 C CA . ILE E 1 80 ? 46.621 49.082 78.512 1.00 16.47 60 ILE E CA 1
ATOM 7788 C C . ILE E 1 80 ? 46.383 49.970 79.737 1.00 16.09 60 ILE E C 1
ATOM 7789 O O . ILE E 1 80 ? 45.798 51.072 79.636 1.00 15.82 60 ILE E O 1
ATOM 7794 N N . PHE E 1 81 ? 46.801 49.456 80.898 1.00 16.37 61 PHE E N 1
ATOM 7795 C CA . PHE E 1 81 ? 46.809 50.236 82.154 1.00 16.41 61 PHE E CA 1
ATOM 7796 C C . PHE E 1 81 ? 48.238 50.452 82.640 1.00 15.46 61 PHE E C 1
ATOM 7797 O O . PHE E 1 81 ? 49.063 49.537 82.570 1.00 16.32 61 PHE E O 1
ATOM 7805 N N . TRP E 1 82 ? 48.510 51.630 83.187 1.00 15.03 62 TRP E N 1
ATOM 7806 C CA . TRP E 1 82 ? 49.840 51.967 83.707 1.00 16.36 62 TRP E CA 1
ATOM 7807 C C . TRP E 1 82 ? 49.625 52.697 85.032 1.00 16.31 62 TRP E C 1
ATOM 7808 O O . TRP E 1 82 ? 48.907 53.673 85.072 1.00 17.36 62 TRP E O 1
ATOM 7819 N N . TYR E 1 83 ? 50.203 52.187 86.118 1.00 17.31 63 TYR E N 1
ATOM 7820 C CA . TYR E 1 83 ? 50.061 52.896 87.417 1.00 17.07 63 TYR E CA 1
ATOM 7821 C C . TYR E 1 83 ? 51.290 52.706 88.291 1.00 17.32 63 TYR E C 1
ATOM 7822 O O . TYR E 1 83 ? 52.065 51.767 88.094 1.00 17.24 63 TYR E O 1
ATOM 7831 N N . SER E 1 84 ? 51.458 53.597 89.262 1.00 17.78 64 SER E N 1
ATOM 7832 C CA . SER E 1 84 ? 52.669 53.662 90.082 1.00 17.40 64 SER E CA 1
ATOM 7833 C C . SER E 1 84 ? 52.322 53.959 91.535 1.00 17.77 64 SER E C 1
ATOM 7834 O O . SER E 1 84 ? 51.345 54.677 91.835 1.00 17.32 64 SER E O 1
ATOM 7837 N N . SER E 1 85 ? 53.138 53.422 92.442 1.00 17.21 65 SER E N 1
ATOM 7838 C CA . SER E 1 85 ? 52.998 53.693 93.862 1.00 17.07 65 SER E CA 1
ATOM 7839 C C . SER E 1 85 ? 54.304 53.380 94.560 1.00 17.14 65 SER E C 1
ATOM 7840 O O . SER E 1 85 ? 55.057 52.517 94.109 1.00 17.16 65 SER E O 1
ATOM 7843 N N . ARG E 1 86 ? 54.554 54.053 95.679 1.00 17.20 66 ARG E N 1
ATOM 7844 C CA . ARG E 1 86 ? 55.634 53.643 96.568 1.00 17.54 66 ARG E CA 1
ATOM 7845 C C . ARG E 1 86 ? 55.265 52.413 97.392 1.00 17.75 66 ARG E C 1
ATOM 7846 O O . ARG E 1 86 ? 56.143 51.759 97.953 1.00 17.89 66 ARG E O 1
ATOM 7854 N N . ASN E 1 87 ? 53.973 52.095 97.453 1.00 17.91 67 ASN E N 1
ATOM 7855 C CA . ASN E 1 87 ? 53.454 51.079 98.366 1.00 18.24 67 ASN E CA 1
ATOM 7856 C C . ASN E 1 87 ? 53.179 49.736 97.653 1.00 18.22 67 ASN E C 1
ATOM 7857 O O . ASN E 1 87 ? 52.205 49.623 96.890 1.00 18.09 67 ASN E O 1
ATOM 7862 N N . PRO E 1 88 ? 53.995 48.697 97.943 1.00 18.99 68 PRO E N 1
ATOM 7863 C CA . PRO E 1 88 ? 53.806 47.408 97.230 1.00 19.31 68 PRO E CA 1
ATOM 7864 C C . PRO E 1 88 ? 52.466 46.713 97.559 1.00 19.73 68 PRO E C 1
ATOM 7865 O O . PRO E 1 88 ? 51.991 45.901 96.761 1.00 20.14 68 PRO E O 1
ATOM 7869 N N . ASP E 1 89 ? 51.872 47.063 98.693 1.00 19.91 69 ASP E N 1
ATOM 7870 C CA . ASP E 1 89 ? 50.546 46.586 99.083 1.00 20.02 69 ASP E CA 1
ATOM 7871 C C . ASP E 1 89 ? 49.501 47.186 98.143 1.00 19.41 69 ASP E C 1
ATOM 7872 O O . ASP E 1 89 ? 48.658 46.466 97.612 1.00 18.82 69 ASP E O 1
ATOM 7877 N N . LEU E 1 90 ? 49.586 48.495 97.916 1.00 19.03 70 LEU E N 1
ATOM 7878 C CA . LEU E 1 90 ? 48.774 49.152 96.886 1.00 19.02 70 LEU E CA 1
ATOM 7879 C C . LEU E 1 90 ? 48.950 48.554 95.503 1.00 18.06 70 LEU E C 1
ATOM 7880 O O . LEU E 1 90 ? 47.989 48.490 94.738 1.00 18.07 70 LEU E O 1
ATOM 7893 N N . ILE E 1 92 ? 49.742 45.283 94.708 1.00 17.48 72 ILE E N 1
ATOM 7894 C CA . ILE E 1 92 ? 49.063 43.981 94.575 1.00 16.78 72 ILE E CA 1
ATOM 7895 C C . ILE E 1 92 ? 47.537 44.189 94.616 1.00 16.61 72 ILE E C 1
ATOM 7896 O O . ILE E 1 92 ? 46.794 43.577 93.854 1.00 15.43 72 ILE E O 1
ATOM 7901 N N . LEU E 1 93 ? 47.078 45.097 95.470 1.00 15.93 73 LEU E N 1
ATOM 7902 C CA . LEU E 1 93 ? 45.640 45.437 95.475 1.00 15.49 73 LEU E CA 1
ATOM 7903 C C . LEU E 1 93 ? 45.173 46.010 94.136 1.00 15.63 73 LEU E C 1
ATOM 7904 O O . LEU E 1 93 ? 44.062 45.723 93.707 1.00 14.35 73 LEU E O 1
ATOM 7909 N N . ALA E 1 94 ? 46.005 46.836 93.494 1.00 15.37 74 ALA E N 1
ATOM 7910 C CA . ALA E 1 94 ? 45.619 47.417 92.192 1.00 15.09 74 ALA E CA 1
ATOM 7911 C C . ALA E 1 94 ? 45.529 46.337 91.107 1.00 16.04 74 ALA E C 1
ATOM 7912 O O . ALA E 1 94 ? 44.561 46.291 90.325 1.00 15.67 74 ALA E O 1
ATOM 7914 N N . LYS E 1 95 ? 46.513 45.440 91.088 1.00 14.89 75 LYS E N 1
ATOM 7915 C CA . LYS E 1 95 ? 46.508 44.352 90.115 1.00 15.74 75 LYS E CA 1
ATOM 7916 C C . LYS E 1 95 ? 45.249 43.480 90.309 1.00 14.96 75 LYS E C 1
ATOM 7917 O O . LYS E 1 95 ? 44.567 43.125 89.333 1.00 15.10 75 LYS E O 1
ATOM 7923 N N . GLU E 1 96 ? 44.944 43.158 91.563 1.00 15.68 76 GLU E N 1
ATOM 7924 C CA . GLU E 1 96 ? 43.807 42.291 91.870 1.00 16.08 76 GLU E CA 1
ATOM 7925 C C . GLU E 1 96 ? 42.498 42.984 91.525 1.00 16.40 76 GLU E C 1
ATOM 7926 O O . GLU E 1 96 ? 41.579 42.341 91.006 1.00 16.22 76 GLU E O 1
ATOM 7932 N N . ARG E 1 97 ? 42.445 44.296 91.757 1.00 15.80 77 ARG E N 1
ATOM 7933 C CA . ARG E 1 97 ? 41.227 45.060 91.446 1.00 16.51 77 ARG E CA 1
ATOM 7934 C C . ARG E 1 97 ? 40.977 45.098 89.937 1.00 16.63 77 ARG E C 1
ATOM 7935 O O . ARG E 1 97 ? 39.853 44.883 89.497 1.00 16.49 77 ARG E O 1
ATOM 7943 N N . VAL E 1 98 ? 42.023 45.386 89.169 1.00 17.00 78 VAL E N 1
ATOM 7944 C CA . VAL E 1 98 ? 41.929 45.469 87.708 1.00 17.24 78 VAL E CA 1
ATOM 7945 C C . VAL E 1 98 ? 41.584 44.065 87.163 1.00 17.51 78 VAL E C 1
ATOM 7946 O O . VAL E 1 98 ? 40.674 43.936 86.354 1.00 17.34 78 VAL E O 1
ATOM 7950 N N . GLN E 1 99 ? 42.282 43.034 87.640 1.00 16.61 79 GLN E N 1
ATOM 7951 C CA . GLN E 1 99 ? 42.004 41.656 87.171 1.00 16.55 79 GLN E CA 1
ATOM 7952 C C . GLN E 1 99 ? 40.560 41.239 87.494 1.00 16.58 79 GLN E C 1
ATOM 7953 O O . GLN E 1 99 ? 39.863 40.612 86.659 1.00 16.18 79 GLN E O 1
ATOM 7959 N N . ALA E 1 100 ? 40.091 41.567 88.702 1.00 16.36 80 ALA E N 1
ATOM 7960 C CA . ALA E 1 100 ? 38.728 41.151 89.077 1.00 16.81 80 ALA E CA 1
ATOM 7961 C C . ALA E 1 100 ? 37.670 41.843 88.201 1.00 16.95 80 ALA E C 1
ATOM 7962 O O . ALA E 1 100 ? 36.615 41.272 87.898 1.00 17.45 80 ALA E O 1
ATOM 7964 N N . SER E 1 101 ? 37.955 43.079 87.811 1.00 17.65 81 SER E N 1
ATOM 7965 C CA . SER E 1 101 ? 37.040 43.868 86.971 1.00 18.01 81 SER E CA 1
ATOM 7966 C C . SER E 1 101 ? 37.022 43.389 85.504 1.00 18.46 81 SER E C 1
ATOM 7967 O O . SER E 1 101 ? 35.967 43.404 84.839 1.00 18.35 81 SER E O 1
ATOM 7978 N N . ARG E 1 103 ? 38.201 40.256 84.335 1.00 18.36 83 ARG E N 1
ATOM 7979 C CA . ARG E 1 103 ? 38.102 38.816 84.030 1.00 18.11 83 ARG E CA 1
ATOM 7980 C C . ARG E 1 103 ? 36.725 38.306 83.507 1.00 17.77 83 ARG E C 1
ATOM 7981 O O . ARG E 1 103 ? 36.712 37.336 82.765 1.00 17.82 83 ARG E O 1
ATOM 7989 N N . PRO E 1 104 ? 35.581 38.912 83.926 1.00 17.55 84 PRO E N 1
ATOM 7990 C CA . PRO E 1 104 ? 34.321 38.446 83.328 1.00 17.22 84 PRO E CA 1
ATOM 7991 C C . PRO E 1 104 ? 34.211 38.660 81.820 1.00 17.36 84 PRO E C 1
ATOM 7992 O O . PRO E 1 104 ? 33.385 37.985 81.155 1.00 17.19 84 PRO E O 1
ATOM 7996 N N . ILE E 1 105 ? 35.027 39.573 81.283 1.00 15.91 85 ILE E N 1
ATOM 7997 C CA . ILE E 1 105 ? 34.923 39.961 79.883 1.00 17.18 85 ILE E CA 1
ATOM 7998 C C . ILE E 1 105 ? 36.237 39.940 79.077 1.00 16.18 85 ILE E C 1
ATOM 7999 O O . ILE E 1 105 ? 36.224 40.217 77.880 1.00 16.86 85 ILE E O 1
ATOM 8004 N N . ALA E 1 106 ? 37.353 39.632 79.724 1.00 16.21 86 ALA E N 1
ATOM 8005 C CA . ALA E 1 106 ? 38.671 39.848 79.117 1.00 16.97 86 ALA E CA 1
ATOM 8006 C C . ALA E 1 106 ? 39.732 38.957 79.734 1.00 17.42 86 ALA E C 1
ATOM 8007 O O . ALA E 1 106 ? 39.552 38.430 80.829 1.00 17.00 86 ALA E O 1
ATOM 8009 N N . VAL E 1 107 ? 40.825 38.776 79.001 1.00 17.86 87 VAL E N 1
ATOM 8010 C CA . VAL E 1 107 ? 41.973 38.053 79.531 1.00 18.33 87 VAL E CA 1
ATOM 8011 C C . VAL E 1 107 ? 43.202 38.946 79.430 1.00 18.54 87 VAL E C 1
ATOM 8012 O O . VAL E 1 107 ? 43.324 39.739 78.509 1.00 17.54 87 VAL E O 1
ATOM 8016 N N . SER E 1 108 ? 44.100 38.832 80.392 1.00 18.06 88 SER E N 1
ATOM 8017 C CA . SER E 1 108 ? 45.319 39.632 80.336 1.00 19.43 88 SER E CA 1
ATOM 8018 C C . SER E 1 108 ? 46.281 39.118 79.283 1.00 19.50 88 SER E C 1
ATOM 8019 O O . SER E 1 108 ? 46.443 37.908 79.103 1.00 20.16 88 SER E O 1
ATOM 8022 N N . SER E 1 109 ? 46.917 40.033 78.564 1.00 20.24 89 SER E N 1
ATOM 8023 C CA . SER E 1 109 ? 47.905 39.647 77.544 1.00 20.96 89 SER E CA 1
ATOM 8024 C C . SER E 1 109 ? 49.347 40.015 77.943 1.00 21.43 89 SER E C 1
ATOM 8025 O O . SER E 1 109 ? 50.307 39.649 77.253 1.00 22.27 89 SER E O 1
ATOM 8028 N N . PHE E 1 110 ? 49.505 40.730 79.053 1.00 19.64 90 PHE E N 1
ATOM 8029 C CA . PHE E 1 110 ? 50.830 41.170 79.528 1.00 19.03 90 PHE E CA 1
ATOM 8030 C C . PHE E 1 110 ? 50.684 41.722 80.945 1.00 18.56 90 PHE E C 1
ATOM 8031 O O . PHE E 1 110 ? 49.698 42.400 81.259 1.00 18.33 90 PHE E O 1
ATOM 8039 N N . SER E 1 111 ? 51.699 41.501 81.775 1.00 18.42 91 SER E N 1
ATOM 8040 C CA . SER E 1 111 ? 51.822 42.271 83.002 1.00 18.42 91 SER E CA 1
ATOM 8041 C C . SER E 1 111 ? 53.292 42.390 83.350 1.00 18.69 91 SER E C 1
ATOM 8042 O O . SER E 1 111 ? 54.104 41.531 82.970 1.00 18.29 91 SER E O 1
ATOM 8045 N N . SER E 1 112 ? 53.626 43.473 84.045 1.00 18.52 92 SER E N 1
ATOM 8046 C CA . SER E 1 112 ? 54.971 43.674 84.571 1.00 19.57 92 SER E CA 1
ATOM 8047 C C . SER E 1 112 ? 54.872 44.382 85.916 1.00 19.77 92 SER E C 1
ATOM 8048 O O . SER E 1 112 ? 53.919 45.111 86.175 1.00 19.82 92 SER E O 1
ATOM 8051 N N . ILE E 1 113 ? 55.829 44.094 86.793 1.00 18.89 93 ILE E N 1
ATOM 8052 C CA . ILE E 1 113 ? 56.022 44.841 88.015 1.00 18.40 93 ILE E CA 1
ATOM 8053 C C . ILE E 1 113 ? 57.520 45.186 88.057 1.00 17.35 93 ILE E C 1
ATOM 8054 O O . ILE E 1 113 ? 58.391 44.322 87.836 1.00 16.66 93 ILE E O 1
ATOM 8059 N N . SER E 1 114 ? 57.806 46.444 88.352 1.00 16.93 94 SER E N 1
ATOM 8060 C CA . SER E 1 114 ? 59.194 46.921 88.316 1.00 16.81 94 SER E CA 1
ATOM 8061 C C . SER E 1 114 ? 59.320 48.203 89.111 1.00 16.28 94 SER E C 1
ATOM 8062 O O . SER E 1 114 ? 58.324 48.725 89.626 1.00 16.29 94 SER E O 1
ATOM 8065 N N . ILE E 1 115 ? 60.545 48.710 89.197 1.00 16.84 95 ILE E N 1
ATOM 8066 C CA . ILE E 1 115 ? 60.900 49.797 90.127 1.00 17.37 95 ILE E CA 1
ATOM 8067 C C . ILE E 1 115 ? 61.615 50.896 89.336 1.00 17.53 95 ILE E C 1
ATOM 8068 O O . ILE E 1 115 ? 62.586 50.624 88.640 1.00 17.47 95 ILE E O 1
ATOM 8073 N N . TYR E 1 116 ? 61.149 52.134 89.443 1.00 17.83 96 TYR E N 1
ATOM 8074 C CA . TYR E 1 116 ? 61.801 53.242 88.726 1.00 18.60 96 TYR E CA 1
ATOM 8075 C C . TYR E 1 116 ? 63.250 53.423 89.158 1.00 20.24 96 TYR E C 1
ATOM 8076 O O . TYR E 1 116 ? 63.576 53.325 90.340 1.00 19.45 96 TYR E O 1
ATOM 8085 N N . ASP E 1 117 ? 64.114 53.668 88.181 1.00 22.44 97 ASP E N 1
ATOM 8086 C CA . ASP E 1 117 ? 65.467 54.146 88.451 1.00 25.27 97 ASP E CA 1
ATOM 8087 C C . ASP E 1 117 ? 65.453 55.678 88.434 1.00 27.03 97 ASP E C 1
ATOM 8088 O O . ASP E 1 117 ? 65.185 56.317 87.402 1.00 27.59 97 ASP E O 1
ATOM 8093 N N . GLU E 1 118 ? 65.733 56.256 89.595 1.00 28.94 98 GLU E N 1
ATOM 8094 C CA . GLU E 1 118 ? 65.548 57.689 89.794 1.00 31.24 98 GLU E CA 1
ATOM 8095 C C . GLU E 1 118 ? 66.817 58.498 89.514 1.00 32.68 98 GLU E C 1
ATOM 8096 O O . GLU E 1 118 ? 66.765 59.733 89.443 1.00 32.55 98 GLU E O 1
ATOM 8102 N N . SER E 1 119 ? 67.938 57.804 89.324 1.00 34.53 99 SER E N 1
ATOM 8103 C CA . SER E 1 119 ? 69.234 58.481 89.127 1.00 36.84 99 SER E CA 1
ATOM 8104 C C . SER E 1 119 ? 69.353 59.366 87.860 1.00 38.23 99 SER E C 1
ATOM 8105 O O . SER E 1 119 ? 69.865 60.487 87.961 1.00 38.34 99 SER E O 1
ATOM 8108 N N . PRO E 1 120 ? 68.883 58.885 86.679 1.00 39.94 100 PRO E N 1
ATOM 8109 C CA . PRO E 1 120 ? 68.893 59.723 85.465 1.00 40.92 100 PRO E CA 1
ATOM 8110 C C . PRO E 1 120 ? 68.238 61.079 85.694 1.00 41.99 100 PRO E C 1
ATOM 8111 O O . PRO E 1 120 ? 68.700 62.095 85.149 1.00 42.64 100 PRO E O 1
ATOM 8115 N N . TYR E 1 121 ? 67.176 61.082 86.501 1.00 42.99 101 TYR E N 1
ATOM 8116 C CA . TYR E 1 121 ? 66.502 62.312 86.914 1.00 43.90 101 TYR E CA 1
ATOM 8117 C C . TYR E 1 121 ? 67.364 63.124 87.882 1.00 44.18 101 TYR E C 1
ATOM 8118 O O . TYR E 1 121 ? 67.595 64.313 87.647 1.00 44.42 101 TYR E O 1
ATOM 8127 N N . ASN E 1 122 ? 67.869 62.480 88.936 1.00 44.81 102 ASN E N 1
ATOM 8128 C CA . ASN E 1 122 ? 68.782 63.135 89.892 1.00 45.22 102 ASN E CA 1
ATOM 8129 C C . ASN E 1 122 ? 70.010 63.769 89.222 1.00 45.67 102 ASN E C 1
ATOM 8130 O O . ASN E 1 122 ? 70.482 64.833 89.646 1.00 45.29 102 ASN E O 1
ATOM 8135 N N . ALA E 1 123 ? 70.522 63.103 88.182 1.00 46.27 103 ALA E N 1
ATOM 8136 C CA . ALA E 1 123 ? 71.669 63.589 87.396 1.00 46.73 103 ALA E CA 1
ATOM 8137 C C . ALA E 1 123 ? 71.358 64.909 86.688 1.00 47.08 103 ALA E C 1
ATOM 8138 O O . ALA E 1 123 ? 72.258 65.715 86.424 1.00 47.13 103 ALA E O 1
ATOM 8148 N N . ASN E 1 125 ? 69.225 67.000 88.157 1.00 45.26 105 ASN E N 1
ATOM 8149 C CA . ASN E 1 125 ? 68.725 67.753 89.327 1.00 43.75 105 ASN E CA 1
ATOM 8150 C C . ASN E 1 125 ? 67.193 67.818 89.505 1.00 42.90 105 ASN E C 1
ATOM 8151 O O . ASN E 1 125 ? 66.680 68.705 90.196 1.00 42.90 105 ASN E O 1
ATOM 8153 N N . LYS E 1 126 ? 66.484 66.851 88.919 1.00 41.29 106 LYS E N 1
ATOM 8154 C CA . LYS E 1 126 ? 65.017 66.835 88.887 1.00 39.91 106 LYS E CA 1
ATOM 8155 C C . LYS E 1 126 ? 64.431 65.585 89.571 1.00 38.77 106 LYS E C 1
ATOM 8156 O O . LYS E 1 126 ? 65.111 64.555 89.660 1.00 39.02 106 LYS E O 1
ATOM 8158 N N . LYS E 1 127 ? 63.182 65.673 90.050 1.00 36.85 107 LYS E N 1
ATOM 8159 C CA . LYS E 1 127 ? 62.513 64.538 90.717 1.00 34.75 107 LYS E CA 1
ATOM 8160 C C . LYS E 1 127 ? 61.618 63.708 89.773 1.00 33.35 107 LYS E C 1
ATOM 8161 O O . LYS E 1 127 ? 60.833 64.250 88.982 1.00 32.73 107 LYS E O 1
ATOM 8163 N N . LEU E 1 128 ? 61.743 62.389 89.862 1.00 31.47 108 LEU E N 1
ATOM 8164 C CA . LEU E 1 128 ? 60.989 61.498 88.981 1.00 30.08 108 LEU E CA 1
ATOM 8165 C C . LEU E 1 128 ? 59.489 61.563 89.289 1.00 29.00 108 LEU E C 1
ATOM 8166 O O . LEU E 1 128 ? 58.661 61.568 88.373 1.00 28.14 108 LEU E O 1
ATOM 8171 N N . GLU E 1 129 ? 59.146 61.623 90.573 1.00 28.47 109 GLU E N 1
ATOM 8172 C CA . GLU E 1 129 ? 57.747 61.696 90.984 1.00 28.82 109 GLU E CA 1
ATOM 8173 C C . GLU E 1 129 ? 57.025 62.891 90.370 1.00 28.31 109 GLU E C 1
ATOM 8174 O O . GLU E 1 129 ? 55.907 62.737 89.883 1.00 27.90 109 GLU E O 1
ATOM 8180 N N . ASP E 1 130 ? 57.668 64.065 90.394 1.00 27.32 110 ASP E N 1
ATOM 8181 C CA . ASP E 1 130 ? 57.168 65.249 89.682 1.00 27.13 110 ASP E CA 1
ATOM 8182 C C . ASP E 1 130 ? 56.776 64.942 88.240 1.00 26.24 110 ASP E C 1
ATOM 8183 O O . ASP E 1 130 ? 55.698 65.333 87.793 1.00 25.65 110 ASP E O 1
ATOM 8188 N N . SER E 1 131 ? 57.656 64.232 87.533 1.00 25.60 111 SER E N 1
ATOM 8189 C CA . SER E 1 131 ? 57.444 63.869 86.142 1.00 25.68 111 SER E CA 1
ATOM 8190 C C . SER E 1 131 ? 56.213 62.985 85.956 1.00 24.75 111 SER E C 1
ATOM 8191 O O . SER E 1 131 ? 55.426 63.213 85.035 1.00 24.86 111 SER E O 1
ATOM 8194 N N . LEU E 1 132 ? 56.049 61.986 86.829 1.00 24.31 112 LEU E N 1
ATOM 8195 C CA . LEU E 1 132 ? 54.863 61.105 86.804 1.00 23.90 112 LEU E CA 1
ATOM 8196 C C . LEU E 1 132 ? 53.571 61.881 87.038 1.00 23.81 112 LEU E C 1
ATOM 8197 O O . LEU E 1 132 ? 52.478 61.397 86.722 1.00 23.85 112 LEU E O 1
ATOM 8202 N N . ARG E 1 133 ? 53.695 63.079 87.613 1.00 23.60 113 ARG E N 1
ATOM 8203 C CA . ARG E 1 133 ? 52.515 63.900 87.869 1.00 23.67 113 ARG E CA 1
ATOM 8204 C C . ARG E 1 133 ? 52.174 64.852 86.725 1.00 23.40 113 ARG E C 1
ATOM 8205 O O . ARG E 1 133 ? 51.099 65.463 86.716 1.00 23.74 113 ARG E O 1
ATOM 8213 N N . LEU E 1 134 ? 53.060 64.978 85.742 1.00 23.36 114 LEU E N 1
ATOM 8214 C CA . LEU E 1 134 ? 52.752 65.845 84.597 1.00 23.49 114 LEU E CA 1
ATOM 8215 C C . LEU E 1 134 ? 51.539 65.305 83.817 1.00 23.77 114 LEU E C 1
ATOM 8216 O O . LEU E 1 134 ? 51.256 64.115 83.879 1.00 23.90 114 LEU E O 1
ATOM 8221 N N . PRO E 1 135 ? 50.837 66.177 83.064 1.00 24.03 115 PRO E N 1
ATOM 8222 C CA . PRO E 1 135 ? 49.713 65.679 82.268 1.00 24.15 115 PRO E CA 1
ATOM 8223 C C . PRO E 1 135 ? 50.249 64.666 81.262 1.00 23.63 115 PRO E C 1
ATOM 8224 O O . PRO E 1 135 ? 51.322 64.892 80.691 1.00 23.51 115 PRO E O 1
ATOM 8228 N N . PRO E 1 136 ? 49.539 63.540 81.075 1.00 23.67 116 PRO E N 1
ATOM 8229 C CA . PRO E 1 136 ? 50.088 62.481 80.222 1.00 22.84 116 PRO E CA 1
ATOM 8230 C C . PRO E 1 136 ? 50.162 62.901 78.752 1.00 22.67 116 PRO E C 1
ATOM 8231 O O . PRO E 1 136 ? 49.317 63.656 78.283 1.00 22.03 116 PRO E O 1
ATOM 8235 N N . LEU E 1 137 ? 51.154 62.397 78.020 1.00 21.97 117 LEU E N 1
ATOM 8236 C CA . LEU E 1 137 ? 51.207 62.637 76.588 1.00 21.10 117 LEU E CA 1
ATOM 8237 C C . LEU E 1 137 ? 50.251 61.701 75.858 1.00 20.55 117 LEU E C 1
ATOM 8238 O O . LEU E 1 137 ? 49.726 60.758 76.452 1.00 19.82 117 LEU E O 1
ATOM 8243 N N . ARG E 1 138 ? 50.023 61.978 74.575 1.00 19.72 118 ARG E N 1
ATOM 8244 C CA . ARG E 1 138 ? 49.023 61.267 73.793 1.00 19.58 118 ARG E CA 1
ATOM 8245 C C . ARG E 1 138 ? 49.341 59.786 73.525 1.00 19.46 118 ARG E C 1
ATOM 8246 O O . ARG E 1 138 ? 48.429 58.979 73.362 1.00 18.98 118 ARG E O 1
ATOM 8254 N N . TYR E 1 139 ? 50.622 59.449 73.407 1.00 18.80 119 TYR E N 1
ATOM 8255 C CA . TYR E 1 139 ? 51.000 58.084 73.069 1.00 18.78 119 TYR E CA 1
ATOM 8256 C C . TYR E 1 139 ? 51.965 57.540 74.116 1.00 18.97 119 TYR E C 1
ATOM 8257 O O . TYR E 1 139 ? 52.593 58.306 74.888 1.00 18.22 119 TYR E O 1
ATOM 8266 N N . PHE E 1 140 ? 52.030 56.215 74.166 1.00 18.41 120 PHE E N 1
ATOM 8267 C CA . PHE E 1 140 ? 52.731 55.512 75.219 1.00 18.67 120 PHE E CA 1
ATOM 8268 C C . PHE E 1 140 ? 53.389 54.287 74.608 1.00 18.69 120 PHE E C 1
ATOM 8269 O O . PHE E 1 140 ? 52.780 53.583 73.771 1.00 18.62 120 PHE E O 1
ATOM 8277 N N . VAL E 1 141 ? 54.640 54.032 75.000 1.00 18.42 121 VAL E N 1
ATOM 8278 C CA . VAL E 1 141 ? 55.318 52.794 74.593 1.00 18.66 121 VAL E CA 1
ATOM 8279 C C . VAL E 1 141 ? 55.853 52.103 75.842 1.00 18.90 121 VAL E C 1
ATOM 8280 O O . VAL E 1 141 ? 56.429 52.757 76.714 1.00 17.46 121 VAL E O 1
ATOM 8284 N N . ALA E 1 142 ? 55.685 50.781 75.907 1.00 19.46 122 ALA E N 1
ATOM 8285 C CA . ALA E 1 142 ? 56.331 50.008 76.952 1.00 19.63 122 ALA E CA 1
ATOM 8286 C C . ALA E 1 142 ? 56.888 48.739 76.342 1.00 20.83 122 ALA E C 1
ATOM 8287 O O . ALA E 1 142 ? 56.283 48.135 75.454 1.00 20.16 122 ALA E O 1
ATOM 8289 N N . TYR E 1 143 ? 58.035 48.300 76.823 1.00 22.38 123 TYR E N 1
ATOM 8290 C CA . TYR E 1 143 ? 58.445 46.920 76.493 1.00 24.22 123 TYR E CA 1
ATOM 8291 C C . TYR E 1 143 ? 59.469 46.439 77.475 1.00 24.01 123 TYR E C 1
ATOM 8292 O O . TYR E 1 143 ? 60.192 47.249 78.063 1.00 24.56 123 TYR E O 1
ATOM 8301 N N . PRO E 1 144 ? 59.541 45.117 77.631 1.00 24.65 124 PRO E N 1
ATOM 8302 C CA . PRO E 1 144 ? 60.614 44.584 78.397 1.00 23.87 124 PRO E CA 1
ATOM 8303 C C . PRO E 1 144 ? 61.924 44.610 77.612 1.00 23.81 124 PRO E C 1
ATOM 8304 O O . PRO E 1 144 ? 61.948 44.666 76.376 1.00 23.60 124 PRO E O 1
ATOM 8321 N N . SER E 1 146 ? 66.272 43.179 78.267 1.00 20.52 126 SER E N 1
ATOM 8322 C CA . SER E 1 146 ? 67.321 42.610 79.102 1.00 20.20 126 SER E CA 1
ATOM 8323 C C . SER E 1 146 ? 68.649 42.809 78.355 1.00 21.48 126 SER E C 1
ATOM 8324 O O . SER E 1 146 ? 68.668 43.265 77.205 1.00 20.97 126 SER E O 1
ATOM 8327 N N . LYS E 1 147 ? 69.741 42.471 79.028 1.00 21.48 127 LYS E N 1
ATOM 8328 C CA . LYS E 1 147 ? 71.077 42.623 78.473 1.00 22.26 127 LYS E CA 1
ATOM 8329 C C . LYS E 1 147 ? 71.811 41.295 78.648 1.00 22.48 127 LYS E C 1
ATOM 8330 O O . LYS E 1 147 ? 71.494 40.503 79.544 1.00 21.03 127 LYS E O 1
ATOM 8336 N N . THR E 1 148 ? 72.767 41.044 77.759 1.00 22.62 128 THR E N 1
ATOM 8337 C CA . THR E 1 148 ? 73.562 39.830 77.832 1.00 22.94 128 THR E CA 1
ATOM 8338 C C . THR E 1 148 ? 74.427 39.831 79.108 1.00 22.65 128 THR E C 1
ATOM 8339 O O . THR E 1 148 ? 74.810 40.895 79.611 1.00 22.45 128 THR E O 1
ATOM 8343 N N . PRO E 1 149 ? 74.720 38.640 79.648 1.00 22.60 129 PRO E N 1
ATOM 8344 C CA . PRO E 1 149 ? 75.533 38.559 80.883 1.00 22.39 129 PRO E CA 1
ATOM 8345 C C . PRO E 1 149 ? 76.844 39.348 80.825 1.00 22.33 129 PRO E C 1
ATOM 8346 O O . PRO E 1 149 ? 77.274 39.906 81.845 1.00 21.89 129 PRO E O 1
ATOM 8350 N N . ASP E 1 150 ? 77.453 39.418 79.638 1.00 22.72 130 ASP E N 1
ATOM 8351 C CA . ASP E 1 150 ? 78.737 40.102 79.439 1.00 23.24 130 ASP E CA 1
ATOM 8352 C C . ASP E 1 150 ? 78.680 41.580 79.851 1.00 22.51 130 ASP E C 1
ATOM 8353 O O . ASP E 1 150 ? 79.669 42.146 80.318 1.00 21.93 130 ASP E O 1
ATOM 8358 N N . TRP E 1 151 ? 77.506 42.184 79.685 1.00 21.28 131 TRP E N 1
ATOM 8359 C CA . TRP E 1 151 ? 77.316 43.601 79.965 1.00 21.00 131 TRP E CA 1
ATOM 8360 C C . TRP E 1 151 ? 77.674 43.946 81.405 1.00 20.73 131 TRP E C 1
ATOM 8361 O O . TRP E 1 151 ? 78.474 44.847 81.648 1.00 20.58 131 TRP E O 1
ATOM 8372 N N . TYR E 1 152 ? 77.072 43.215 82.347 1.00 20.44 132 TYR E N 1
ATOM 8373 C CA . TYR E 1 152 ? 77.236 43.470 83.786 1.00 20.41 132 TYR E CA 1
ATOM 8374 C C . TYR E 1 152 ? 78.646 43.181 84.289 1.00 20.68 132 TYR E C 1
ATOM 8375 O O . TYR E 1 152 ? 79.023 43.565 85.412 1.00 20.32 132 TYR E O 1
ATOM 8384 N N . LEU E 1 153 ? 79.415 42.479 83.461 1.00 21.07 133 LEU E N 1
ATOM 8385 C CA . LEU E 1 153 ? 80.781 42.108 83.813 1.00 21.47 133 LEU E CA 1
ATOM 8386 C C . LEU E 1 153 ? 81.794 43.146 83.320 1.00 21.72 133 LEU E C 1
ATOM 8387 O O . LEU E 1 153 ? 82.952 43.128 83.722 1.00 21.52 133 LEU E O 1
ATOM 8392 N N . LEU E 1 154 ? 81.341 44.067 82.469 1.00 21.32 134 LEU E N 1
ATOM 8393 C CA . LEU E 1 154 ? 82.168 45.219 82.085 1.00 21.55 134 LEU E CA 1
ATOM 8394 C C . LEU E 1 154 ? 82.333 46.145 83.282 1.00 21.72 134 LEU E C 1
ATOM 8395 O O . LEU E 1 154 ? 81.464 46.204 84.151 1.00 21.26 134 LEU E O 1
ATOM 8400 N N . ASP E 1 155 ? 83.451 46.864 83.320 1.00 22.42 135 ASP E N 1
ATOM 8401 C CA . ASP E 1 155 ? 83.729 47.827 84.378 1.00 23.86 135 ASP E CA 1
ATOM 8402 C C . ASP E 1 155 ? 82.665 48.916 84.423 1.00 24.02 135 ASP E C 1
ATOM 8403 O O . ASP E 1 155 ? 82.048 49.237 83.411 1.00 23.37 135 ASP E O 1
ATOM 8408 N N . PHE E 1 156 ? 82.438 49.466 85.609 1.00 25.26 136 PHE E N 1
ATOM 8409 C CA . PHE E 1 156 ? 81.374 50.454 85.810 1.00 26.14 136 PHE E CA 1
ATOM 8410 C C . PHE E 1 156 ? 81.585 51.700 84.914 1.00 26.19 136 PHE E C 1
ATOM 8411 O O . PHE E 1 156 ? 80.627 52.255 84.374 1.00 25.63 136 PHE E O 1
ATOM 8419 N N . ASP E 1 157 ? 82.843 52.107 84.745 1.00 25.66 137 ASP E N 1
ATOM 8420 C CA . ASP E 1 157 ? 83.182 53.263 83.915 1.00 26.05 137 ASP E CA 1
ATOM 8421 C C . ASP E 1 157 ? 83.015 53.002 82.414 1.00 25.55 137 ASP E C 1
ATOM 8422 O O . ASP E 1 157 ? 82.700 53.914 81.661 1.00 24.54 137 ASP E O 1
ATOM 8427 N N . THR E 1 158 ? 83.200 51.750 81.996 1.00 25.46 138 THR E N 1
ATOM 8428 C CA . THR E 1 158 ? 82.943 51.354 80.612 1.00 25.51 138 THR E CA 1
ATOM 8429 C C . THR E 1 158 ? 81.454 51.470 80.273 1.00 25.03 138 THR E C 1
ATOM 8430 O O . THR E 1 158 ? 81.085 51.992 79.212 1.00 23.74 138 THR E O 1
ATOM 8434 N N . ARG E 1 159 ? 80.611 50.977 81.182 1.00 24.97 139 ARG E N 1
ATOM 8435 C CA . ARG E 1 159 ? 79.159 51.042 81.030 1.00 25.22 139 ARG E CA 1
ATOM 8436 C C . ARG E 1 159 ? 78.656 52.496 81.022 1.00 25.37 139 ARG E C 1
ATOM 8437 O O . ARG E 1 159 ? 77.777 52.849 80.234 1.00 25.67 139 ARG E O 1
ATOM 8445 N N . LYS E 1 160 ? 79.229 53.333 81.882 1.00 25.49 140 LYS E N 1
ATOM 8446 C CA . LYS E 1 160 ? 78.921 54.769 81.874 1.00 26.17 140 LYS E CA 1
ATOM 8447 C C . LYS E 1 160 ? 79.225 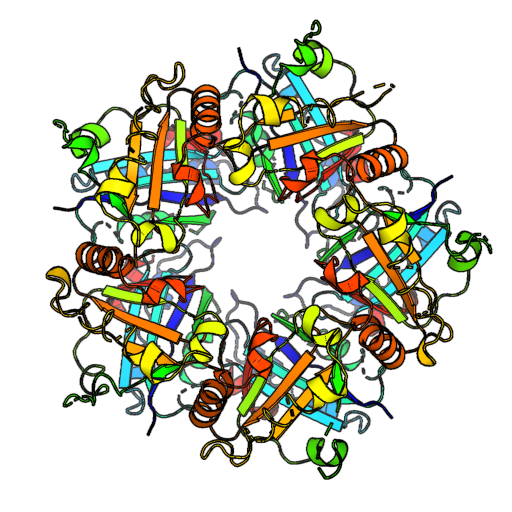55.436 80.527 1.00 25.86 140 LYS E C 1
ATOM 8448 O O . LYS E 1 160 ? 78.436 56.259 80.052 1.00 25.44 140 LYS E O 1
ATOM 8454 N N . GLU E 1 161 ? 80.373 55.096 79.930 1.00 25.36 141 GLU E N 1
ATOM 8455 C CA . GLU E 1 161 ? 80.762 55.652 78.633 1.00 25.55 141 GLU E CA 1
ATOM 8456 C C . GLU E 1 161 ? 79.790 55.231 77.534 1.00 24.61 141 GLU E C 1
ATOM 8457 O O . GLU E 1 161 ? 79.330 56.064 76.744 1.00 24.38 141 GLU E O 1
ATOM 8463 N N . ILE E 1 162 ? 79.476 53.940 77.497 1.00 23.35 142 ILE E N 1
ATOM 8464 C CA . ILE E 1 162 ? 78.552 53.389 76.506 1.00 23.01 142 ILE E CA 1
ATOM 8465 C C . ILE E 1 162 ? 77.156 53.993 76.658 1.00 23.04 142 ILE E C 1
ATOM 8466 O O . ILE E 1 162 ? 76.521 54.367 75.658 1.00 22.74 142 ILE E O 1
ATOM 8479 N N . HIS E 1 164 ? 76.448 56.865 78.119 1.00 23.86 144 HIS E N 1
ATOM 8480 C CA . HIS E 1 164 ? 76.558 58.275 77.749 1.00 24.55 144 HIS E CA 1
ATOM 8481 C C . HIS E 1 164 ? 76.377 58.478 76.241 1.00 24.89 144 HIS E C 1
ATOM 8482 O O . HIS E 1 164 ? 75.598 59.347 75.808 1.00 25.14 144 HIS E O 1
ATOM 8489 N N . GLU E 1 165 ? 77.080 57.685 75.437 1.00 25.43 145 GLU E N 1
ATOM 8490 C CA . GLU E 1 165 ? 76.916 57.762 73.984 1.00 26.33 145 GLU E CA 1
ATOM 8491 C C . GLU E 1 165 ? 75.448 57.610 73.590 1.00 26.65 145 GLU E C 1
ATOM 8492 O O . GLU E 1 165 ? 74.924 58.393 72.786 1.00 25.86 145 GLU E O 1
ATOM 8498 N N . HIS E 1 166 ? 74.792 56.610 74.182 1.00 26.65 146 HIS E N 1
ATOM 8499 C CA . HIS E 1 166 ? 73.389 56.311 73.910 1.00 28.08 146 HIS E CA 1
ATOM 8500 C C . HIS E 1 166 ? 72.457 57.481 74.295 1.00 28.77 146 HIS E C 1
ATOM 8501 O O . HIS E 1 166 ? 71.697 57.987 73.447 1.00 29.04 146 HIS E O 1
ATOM 8508 N N . ILE E 1 167 ? 72.543 57.923 75.554 1.00 29.54 147 ILE E N 1
ATOM 8509 C CA . ILE E 1 167 ? 71.725 59.038 76.063 1.00 30.43 147 ILE E CA 1
ATOM 8510 C C . ILE E 1 167 ? 71.925 60.340 75.263 1.00 30.27 147 ILE E C 1
ATOM 8511 O O . ILE E 1 167 ? 70.947 61.040 74.951 1.00 31.00 147 ILE E O 1
ATOM 8516 N N . LYS E 1 168 ? 73.173 60.650 74.920 1.00 29.92 148 LYS E N 1
ATOM 8517 C CA . LYS E 1 168 ? 73.490 61.851 74.147 1.00 29.92 148 LYS E CA 1
ATOM 8518 C C . LYS E 1 168 ? 72.956 61.769 72.717 1.00 29.83 148 LYS E C 1
ATOM 8519 O O . LYS E 1 168 ? 72.402 62.745 72.201 1.00 29.32 148 LYS E O 1
ATOM 8529 N N . ALA E 1 170 ? 70.353 60.153 71.785 1.00 30.30 150 ALA E N 1
ATOM 8530 C CA . ALA E 1 170 ? 68.906 60.372 71.893 1.00 31.44 150 ALA E CA 1
ATOM 8531 C C . ALA E 1 170 ? 68.598 61.867 72.004 1.00 32.00 150 ALA E C 1
ATOM 8532 O O . ALA E 1 170 ? 67.798 62.398 71.231 1.00 32.46 150 ALA E O 1
ATOM 8534 N N . LEU E 1 171 ? 69.262 62.529 72.954 1.00 32.58 151 LEU E N 1
ATOM 8535 C CA . LEU E 1 171 ? 69.061 63.952 73.258 1.00 32.91 151 LEU E CA 1
ATOM 8536 C C . LEU E 1 171 ? 69.257 64.889 72.052 1.00 32.60 151 LEU E C 1
ATOM 8537 O O . LEU E 1 171 ? 68.552 65.898 71.927 1.00 32.68 151 LEU E O 1
ATOM 8542 N N . ASN E 1 172 ? 70.196 64.550 71.168 1.00 31.96 152 ASN E N 1
ATOM 8543 C CA . ASN E 1 172 ? 70.520 65.397 70.013 1.00 31.75 152 ASN E CA 1
ATOM 8544 C C . ASN E 1 172 ? 69.697 65.077 68.753 1.00 31.00 152 ASN E C 1
ATOM 8545 O O . ASN E 1 172 ? 69.786 65.786 67.748 1.00 31.06 152 ASN E O 1
ATOM 8547 N N . HIS E 1 173 ? 68.899 64.015 68.806 1.00 30.29 153 HIS E N 1
ATOM 8548 C CA . HIS E 1 173 ? 68.061 63.657 67.670 1.00 29.84 153 HIS E CA 1
ATOM 8549 C C . HIS E 1 173 ? 66.965 64.711 67.433 1.00 29.35 153 HIS E C 1
ATOM 8550 O O . HIS E 1 173 ? 66.287 65.111 68.383 1.00 29.11 153 HIS E O 1
ATOM 8557 N N . PRO E 1 174 ? 66.785 65.150 66.168 1.00 29.34 154 PRO E N 1
ATOM 8558 C CA . PRO E 1 174 ? 65.756 66.139 65.816 1.00 29.27 154 PRO E CA 1
ATOM 8559 C C . PRO E 1 174 ? 64.341 65.713 66.258 1.00 29.10 154 PRO E C 1
ATOM 8560 O O . PRO E 1 174 ? 63.533 66.550 66.688 1.00 29.07 154 PRO E O 1
ATOM 8564 N N . ASP E 1 175 ? 64.083 64.408 66.183 1.00 28.10 155 ASP E N 1
ATOM 8565 C CA . ASP E 1 175 ? 62.774 63.837 66.474 1.00 27.63 155 ASP E CA 1
ATOM 8566 C C . ASP E 1 175 ? 62.538 63.534 67.955 1.00 27.32 155 ASP E C 1
ATOM 8567 O O . ASP E 1 175 ? 61.498 62.974 68.318 1.00 27.08 155 ASP E O 1
ATOM 8572 N N . GLU E 1 176 ? 63.489 63.894 68.815 1.00 26.70 156 GLU E N 1
ATOM 8573 C CA . GLU E 1 176 ? 63.388 63.521 70.222 1.00 26.67 156 GLU E CA 1
ATOM 8574 C C . GLU E 1 176 ? 62.467 64.445 71.032 1.00 25.64 156 GLU E C 1
ATOM 8575 O O . GLU E 1 176 ? 62.077 64.104 72.143 1.00 25.24 156 GLU E O 1
ATOM 8581 N N . LYS E 1 177 ? 62.120 65.602 70.470 1.00 24.26 157 LYS E N 1
ATOM 8582 C CA . LYS E 1 177 ? 61.323 66.604 71.179 1.00 23.53 157 LYS E CA 1
ATOM 8583 C C . LYS E 1 177 ? 60.145 66.038 71.968 1.00 23.02 157 LYS E C 1
ATOM 8584 O O . LYS E 1 177 ? 59.297 65.327 71.420 1.00 23.45 157 LYS E O 1
ATOM 8590 N N . GLY E 1 178 ? 60.102 66.361 73.258 1.00 22.13 158 GLY E N 1
ATOM 8591 C CA . GLY E 1 178 ? 58.931 66.079 74.081 1.00 21.90 158 GLY E CA 1
ATOM 8592 C C . GLY E 1 178 ? 58.879 64.694 74.707 1.00 21.59 158 GLY E C 1
ATOM 8593 O O . GLY E 1 178 ? 58.056 64.448 75.584 1.00 22.27 158 GLY E O 1
ATOM 8594 N N . ILE E 1 179 ? 59.746 63.791 74.267 1.00 21.29 159 ILE E N 1
ATOM 8595 C CA . ILE E 1 179 ? 59.727 62.409 74.782 1.00 21.31 159 ILE E CA 1
ATOM 8596 C C . ILE E 1 179 ? 60.079 62.356 76.279 1.00 21.75 159 ILE E C 1
ATOM 8597 O O . ILE E 1 179 ? 61.026 63.013 76.743 1.00 20.08 159 ILE E O 1
ATOM 8602 N N . ARG E 1 180 ? 59.282 61.617 77.045 1.00 21.56 160 ARG E N 1
ATOM 8603 C CA . ARG E 1 180 ? 59.618 61.374 78.438 1.00 22.51 160 ARG E CA 1
ATOM 8604 C C . ARG E 1 180 ? 59.919 59.886 78.590 1.00 22.83 160 ARG E C 1
ATOM 8605 O O . ARG E 1 180 ? 59.090 59.043 78.207 1.00 22.90 160 ARG E O 1
ATOM 8613 N N . SER E 1 181 ? 61.105 59.555 79.101 1.00 22.81 161 SER E N 1
ATOM 8614 C CA . SER E 1 181 ? 61.452 58.132 79.270 1.00 22.83 161 SER E CA 1
ATOM 8615 C C . SER E 1 181 ? 61.697 57.773 80.705 1.00 22.50 161 SER E C 1
ATOM 8616 O O . SER E 1 181 ? 62.265 58.558 81.481 1.00 20.88 161 SER E O 1
ATOM 8619 N N . TYR E 1 182 ? 61.316 56.544 81.044 1.00 21.56 162 TYR E N 1
ATOM 8620 C CA . TYR E 1 182 ? 61.558 56.018 82.373 1.00 22.30 162 TYR E CA 1
ATOM 8621 C C . TYR E 1 182 ? 62.159 54.632 82.242 1.00 22.44 162 TYR E C 1
ATOM 8622 O O . TYR E 1 182 ? 61.554 53.752 81.637 1.00 22.09 162 TYR E O 1
ATOM 8631 N N . THR E 1 183 ? 63.363 54.450 82.778 1.00 22.10 163 THR E N 1
ATOM 8632 C CA . THR E 1 183 ? 63.958 53.120 82.854 1.00 22.48 163 THR E CA 1
ATOM 8633 C C . THR E 1 183 ? 63.567 52.521 84.195 1.00 21.24 163 THR E C 1
ATOM 8634 O O . THR E 1 183 ? 63.792 53.118 85.256 1.00 21.28 163 THR E O 1
ATOM 8638 N N . THR E 1 184 ? 62.934 51.361 84.141 1.00 19.28 164 THR E N 1
ATOM 8639 C CA . THR E 1 184 ? 62.546 50.669 85.363 1.00 18.17 164 THR E CA 1
ATOM 8640 C C . THR E 1 184 ? 63.201 49.293 85.420 1.00 18.18 164 THR E C 1
ATOM 8641 O O . THR E 1 184 ? 63.437 48.659 84.367 1.00 17.02 164 THR E O 1
ATOM 8645 N N . TYR E 1 185 ? 63.504 48.834 86.638 1.00 18.15 165 TYR E N 1
ATOM 8646 C CA . TYR E 1 185 ? 64.200 47.548 86.771 1.00 18.33 165 TYR E CA 1
ATOM 8647 C C . TYR E 1 185 ? 63.376 46.495 87.478 1.00 18.11 165 TYR E C 1
ATOM 8648 O O . TYR E 1 185 ? 62.510 46.794 88.331 1.00 16.21 165 TYR E O 1
ATOM 8657 N N . SER E 1 186 ? 63.640 45.249 87.079 1.00 17.61 166 SER E N 1
ATOM 8658 C CA . SER E 1 186 ? 62.872 44.126 87.574 1.00 17.19 166 SER E CA 1
ATOM 8659 C C . SER E 1 186 ? 63.771 42.896 87.737 1.00 17.12 166 SER E C 1
ATOM 8660 O O . SER E 1 186 ? 63.275 41.774 87.656 1.00 17.10 166 SER E O 1
ATOM 8663 N N . PHE E 1 187 ? 65.069 43.094 88.037 1.00 16.60 167 PHE E N 1
ATOM 8664 C CA . PHE E 1 187 ? 65.940 41.949 88.355 1.00 16.68 167 PHE E CA 1
ATOM 8665 C C . PHE E 1 187 ? 65.285 41.100 89.464 1.00 17.53 167 PHE E C 1
ATOM 8666 O O . PHE E 1 187 ? 64.849 41.638 90.476 1.00 16.59 167 PHE E O 1
ATOM 8674 N N . GLY E 1 188 ? 65.215 39.791 89.256 1.00 17.04 168 GLY E N 1
ATOM 8675 C CA . GLY E 1 188 ? 64.734 38.850 90.277 1.00 17.33 168 GLY E CA 1
ATOM 8676 C C . GLY E 1 188 ? 63.244 38.878 90.570 1.00 18.20 168 GLY E C 1
ATOM 8677 O O . GLY E 1 188 ? 62.797 38.140 91.450 1.00 18.01 168 GLY E O 1
ATOM 8678 N N . ILE E 1 189 ? 62.484 39.722 89.858 1.00 17.35 169 ILE E N 1
ATOM 8679 C CA . ILE E 1 189 ? 61.056 39.890 90.160 1.00 18.55 169 ILE E CA 1
ATOM 8680 C C . ILE E 1 189 ? 60.133 39.815 88.950 1.00 19.00 169 ILE E C 1
ATOM 8681 O O . ILE E 1 189 ? 58.916 40.066 89.074 1.00 20.22 169 ILE E O 1
ATOM 8686 N N . GLY E 1 190 ? 60.713 39.544 87.779 1.00 18.56 170 GLY E N 1
ATOM 8687 C CA . GLY E 1 190 ? 59.919 39.327 86.569 1.00 19.41 170 GLY E CA 1
ATOM 8688 C C . GLY E 1 190 ? 60.787 38.705 85.478 1.00 19.73 170 GLY E C 1
ATOM 8689 O O . GLY E 1 190 ? 61.995 38.439 85.679 1.00 19.22 170 GLY E O 1
ATOM 8690 N N . ASP E 1 191 ? 60.170 38.480 84.324 1.00 19.52 171 ASP E N 1
ATOM 8691 C CA . ASP E 1 191 ? 60.810 37.719 83.228 1.00 20.83 171 ASP E CA 1
ATOM 8692 C C . ASP E 1 191 ? 61.783 38.580 82.411 1.00 21.16 171 ASP E C 1
ATOM 8693 O O . ASP E 1 191 ? 62.265 38.170 81.334 1.00 22.66 171 ASP E O 1
ATOM 8698 N N . GLN E 1 192 ? 61.980 39.809 82.831 1.00 19.54 172 GLN E N 1
ATOM 8699 C CA . GLN E 1 192 ? 62.925 40.679 82.106 1.00 19.20 172 GLN E CA 1
ATOM 8700 C C . GLN E 1 192 ? 63.694 41.488 83.123 1.00 18.66 172 GLN E C 1
ATOM 8701 O O . GLN E 1 192 ? 63.244 41.614 84.265 1.00 18.79 172 GLN E O 1
ATOM 8707 N N . GLU E 1 193 ? 64.832 42.068 82.709 1.00 17.67 173 GLU E N 1
ATOM 8708 C CA . GLU E 1 193 ? 65.643 42.868 83.620 1.00 17.44 173 GLU E CA 1
ATOM 8709 C C . GLU E 1 193 ? 65.125 44.286 83.730 1.00 17.44 173 GLU E C 1
ATOM 8710 O O . GLU E 1 193 ? 65.238 44.891 84.803 1.00 17.35 173 GLU E O 1
ATOM 8716 N N . PHE E 1 194 ? 64.619 44.834 82.616 1.00 17.59 174 PHE E N 1
ATOM 8717 C CA . PHE E 1 194 ? 64.104 46.204 82.596 1.00 17.22 174 PHE E CA 1
ATOM 8718 C C . PHE E 1 194 ? 62.736 46.297 81.930 1.00 17.16 174 PHE E C 1
ATOM 8719 O O . PHE E 1 194 ? 62.401 45.482 81.060 1.00 16.07 174 PHE E O 1
ATOM 8727 N N . VAL E 1 195 ? 61.938 47.265 82.377 1.00 18.08 175 VAL E N 1
ATOM 8728 C CA . VAL E 1 195 ? 60.748 47.646 81.610 1.00 19.71 175 VAL E CA 1
ATOM 8729 C C . VAL E 1 195 ? 60.938 49.126 81.291 1.00 19.81 175 VAL E C 1
ATOM 8730 O O . VAL E 1 195 ? 61.058 49.968 82.193 1.00 18.68 175 VAL E O 1
ATOM 8734 N N . VAL E 1 196 ? 61.039 49.439 80.003 1.00 20.14 176 VAL E N 1
ATOM 8735 C CA . VAL E 1 196 ? 61.316 50.814 79.624 1.00 21.86 176 VAL E CA 1
ATOM 8736 C C . VAL E 1 196 ? 60.014 51.403 79.119 1.00 21.11 176 VAL E C 1
ATOM 8737 O O . VAL E 1 196 ? 59.331 50.768 78.307 1.00 22.11 176 VAL E O 1
ATOM 8741 N N . LEU E 1 197 ? 59.659 52.562 79.672 1.00 19.96 177 LEU E N 1
ATOM 8742 C CA . LEU E 1 197 ? 58.370 53.206 79.437 1.00 20.23 177 LEU E CA 1
ATOM 8743 C C . LEU E 1 197 ? 58.627 54.559 78.815 1.00 19.83 177 LEU E C 1
ATOM 8744 O O . LEU E 1 197 ? 59.570 55.268 79.211 1.00 21.03 177 LEU E O 1
ATOM 8749 N N . TYR E 1 198 ? 57.791 54.938 77.864 1.00 19.38 178 TYR E N 1
ATOM 8750 C CA . TYR E 1 198 ? 57.967 56.242 77.215 1.00 20.02 178 TYR E CA 1
ATOM 8751 C C . TYR E 1 198 ? 56.633 56.887 76.990 1.00 19.75 178 TYR E C 1
ATOM 8752 O O . TYR E 1 198 ? 55.709 56.224 76.537 1.00 19.58 178 TYR E O 1
ATOM 8761 N N . GLU E 1 199 ? 56.537 58.170 77.303 1.00 19.11 179 GLU E N 1
ATOM 8762 C CA . GLU E 1 199 ? 55.415 58.972 76.852 1.00 20.35 179 GLU E CA 1
ATOM 8763 C C . GLU E 1 199 ? 55.927 59.756 75.651 1.00 19.41 179 GLU E C 1
ATOM 8764 O O . GLU E 1 199 ? 56.998 60.382 75.706 1.00 18.14 179 GLU E O 1
ATOM 8770 N N . ILE E 1 200 ? 55.205 59.664 74.536 1.00 18.81 180 ILE E N 1
ATOM 8771 C CA . ILE E 1 200 ? 55.684 60.304 73.309 1.00 18.35 180 ILE E CA 1
ATOM 8772 C C . ILE E 1 200 ? 54.566 61.111 72.662 1.00 17.83 180 ILE E C 1
ATOM 8773 O O . ILE E 1 200 ? 53.399 60.721 72.721 1.00 17.51 180 ILE E O 1
ATOM 8778 N N . PRO E 1 201 ? 54.913 62.272 72.095 1.00 17.98 181 PRO E N 1
ATOM 8779 C CA . PRO E 1 201 ? 53.925 63.061 71.364 1.00 18.03 181 PRO E CA 1
ATOM 8780 C C . PRO E 1 201 ? 53.736 62.555 69.931 1.00 18.61 181 PRO E C 1
ATOM 8781 O O . PRO E 1 201 ? 52.728 62.897 69.302 1.00 18.82 181 PRO E O 1
ATOM 8785 N N . ASP E 1 202 ? 54.684 61.775 69.404 1.00 19.10 182 ASP E N 1
ATOM 8786 C CA . ASP E 1 202 ? 54.590 61.353 67.991 1.00 20.10 182 ASP E CA 1
ATOM 8787 C C . ASP E 1 202 ? 55.236 60.024 67.654 1.00 19.95 182 ASP E C 1
ATOM 8788 O O . ASP E 1 202 ? 56.448 59.861 67.786 1.00 19.37 182 ASP E O 1
ATOM 8793 N N . ILE E 1 203 ? 54.414 59.094 67.179 1.00 19.25 183 ILE E N 1
ATOM 8794 C CA . ILE E 1 203 ? 54.854 57.709 67.000 1.00 17.91 183 ILE E CA 1
ATOM 8795 C C . ILE E 1 203 ? 56.005 57.603 65.992 1.00 18.39 183 ILE E C 1
ATOM 8796 O O . ILE E 1 203 ? 57.034 56.983 66.295 1.00 18.31 183 ILE E O 1
ATOM 8801 N N . ALA E 1 204 ? 55.825 58.173 64.795 1.00 18.58 184 ALA E N 1
ATOM 8802 C CA . ALA E 1 204 ? 56.863 58.089 63.750 1.00 19.17 184 ALA E CA 1
ATOM 8803 C C . ALA E 1 204 ? 58.179 58.749 64.186 1.00 19.52 184 ALA E C 1
ATOM 8804 O O . ALA E 1 204 ? 59.259 58.206 63.921 1.00 19.53 184 ALA E O 1
ATOM 8806 N N . ALA E 1 205 ? 58.079 59.912 64.839 1.00 19.78 185 ALA E N 1
ATOM 8807 C CA . ALA E 1 205 ? 59.249 60.598 65.410 1.00 19.73 185 ALA E CA 1
ATOM 8808 C C . ALA E 1 205 ? 60.016 59.664 66.349 1.00 19.60 185 ALA E C 1
ATOM 8809 O O . ALA E 1 205 ? 61.225 59.527 66.229 1.00 20.32 185 ALA E O 1
ATOM 8811 N N . TRP E 1 206 ? 59.311 59.045 67.296 1.00 20.20 186 TRP E N 1
ATOM 8812 C CA . TRP E 1 206 ? 59.944 58.077 68.208 1.00 19.87 186 TRP E CA 1
ATOM 8813 C C . TRP E 1 206 ? 60.585 56.912 67.443 1.00 19.53 186 TRP E C 1
ATOM 8814 O O . TRP E 1 206 ? 61.663 56.457 67.809 1.00 17.08 186 TRP E O 1
ATOM 8825 N N . SER E 1 207 ? 59.919 56.422 66.387 1.00 18.87 187 SER E N 1
ATOM 8826 C CA . SER E 1 207 ? 60.455 55.275 65.634 1.00 19.27 187 SER E CA 1
ATOM 8827 C C . SER E 1 207 ? 61.782 55.662 64.947 1.00 19.39 187 SER E C 1
ATOM 8828 O O . SER E 1 207 ? 62.751 54.902 64.961 1.00 19.45 187 SER E O 1
ATOM 8831 N N . ARG E 1 208 ? 61.818 56.872 64.401 1.00 19.54 188 ARG E N 1
ATOM 8832 C CA . ARG E 1 208 ? 63.024 57.410 63.805 1.00 20.50 188 ARG E CA 1
ATOM 8833 C C . ARG E 1 208 ? 64.163 57.579 64.833 1.00 20.35 188 ARG E C 1
ATOM 8834 O O . ARG E 1 208 ? 65.317 57.274 64.541 1.00 20.68 188 ARG E O 1
ATOM 8842 N N . VAL E 1 209 ? 63.835 58.041 66.034 1.00 19.61 189 VAL E N 1
ATOM 8843 C CA . VAL E 1 209 ? 64.827 58.126 67.104 1.00 19.47 189 VAL E CA 1
ATOM 8844 C C . VAL E 1 209 ? 65.380 56.726 67.420 1.00 19.29 189 VAL E C 1
ATOM 8845 O O . VAL E 1 209 ? 66.598 56.518 67.510 1.00 18.90 189 VAL E O 1
ATOM 8849 N N . THR E 1 210 ? 64.484 55.757 67.583 1.00 18.74 190 THR E N 1
ATOM 8850 C CA . THR E 1 210 ? 64.909 54.388 67.880 1.00 18.75 190 THR E CA 1
ATOM 8851 C C . THR E 1 210 ? 65.795 53.808 66.767 1.00 19.43 190 THR E C 1
ATOM 8852 O O . THR E 1 210 ? 66.799 53.145 67.051 1.00 18.50 190 THR E O 1
ATOM 8856 N N . GLU E 1 211 ? 65.445 54.094 65.509 1.00 19.53 191 GLU E N 1
ATOM 8857 C CA . GLU E 1 211 ? 66.229 53.595 64.378 1.00 21.39 191 GLU E CA 1
ATOM 8858 C C . GLU E 1 211 ? 67.677 54.111 64.438 1.00 21.60 191 GLU E C 1
ATOM 8859 O O . GLU E 1 211 ? 68.642 53.354 64.241 1.00 21.65 191 GLU E O 1
ATOM 8865 N N . LYS E 1 212 ? 67.823 55.394 64.747 1.00 21.39 192 LYS E N 1
ATOM 8866 C CA . LYS E 1 212 ? 69.156 55.980 64.886 1.00 22.25 192 LYS E CA 1
ATOM 8867 C C . LYS E 1 212 ? 69.921 55.351 66.065 1.00 21.46 192 LYS E C 1
ATOM 8868 O O . LYS E 1 212 ? 71.100 55.033 65.953 1.00 21.47 192 LYS E O 1
ATOM 8874 N N . LEU E 1 213 ? 69.253 55.153 67.190 1.00 21.61 193 LEU E N 1
ATOM 8875 C CA . LEU E 1 213 ? 69.901 54.537 68.345 1.00 21.58 193 LEU E CA 1
ATOM 8876 C C . LEU E 1 213 ? 70.356 53.089 68.111 1.00 21.43 193 LEU E C 1
ATOM 8877 O O . LEU E 1 213 ? 71.094 52.536 68.931 1.00 21.28 193 LEU E O 1
ATOM 8882 N N . ARG E 1 214 ? 69.949 52.483 66.992 1.00 21.08 194 ARG E N 1
ATOM 8883 C CA . ARG E 1 214 ? 70.486 51.160 66.607 1.00 21.57 194 ARG E CA 1
ATOM 8884 C C . ARG E 1 214 ? 71.991 51.236 66.318 1.00 21.86 194 ARG E C 1
ATOM 8885 O O . ARG E 1 214 ? 72.687 50.225 66.335 1.00 21.52 194 ARG E O 1
ATOM 8893 N N . GLU E 1 215 ? 72.470 52.447 66.071 1.00 21.96 195 GLU E N 1
ATOM 8894 C CA . GLU E 1 215 ? 73.879 52.680 65.778 1.00 23.37 195 GLU E CA 1
ATOM 8895 C C . GLU E 1 215 ? 74.707 52.883 67.042 1.00 22.86 195 GLU E C 1
ATOM 8896 O O . GLU E 1 215 ? 75.937 52.953 66.977 1.00 22.32 195 GLU E O 1
ATOM 8902 N N . ALA E 1 216 ? 74.036 52.961 68.190 1.00 22.61 196 ALA E N 1
ATOM 8903 C CA . ALA E 1 216 ? 74.747 53.125 69.461 1.00 22.74 196 ALA E CA 1
ATOM 8904 C C . ALA E 1 216 ? 75.395 51.806 69.883 1.00 22.69 196 ALA E C 1
ATOM 8905 O O . ALA E 1 216 ? 74.812 50.726 69.685 1.00 22.80 196 ALA E O 1
ATOM 8907 N N . ARG E 1 217 ? 76.587 51.899 70.469 1.00 23.16 197 ARG E N 1
ATOM 8908 C CA . ARG E 1 217 ? 77.345 50.723 70.946 1.00 23.94 197 ARG E CA 1
ATOM 8909 C C . ARG E 1 217 ? 76.539 49.873 71.924 1.00 23.68 197 ARG E C 1
ATOM 8910 O O . ARG E 1 217 ? 76.726 48.654 72.018 1.00 23.45 197 ARG E O 1
ATOM 8918 N N . ALA E 1 218 ? 75.654 50.537 72.663 1.00 23.63 198 ALA E N 1
ATOM 8919 C CA . ALA E 1 218 ? 74.816 49.888 73.682 1.00 23.09 198 ALA E CA 1
ATOM 8920 C C . ALA E 1 218 ? 74.049 48.673 73.144 1.00 23.40 198 ALA E C 1
ATOM 8921 O O . ALA E 1 218 ? 73.826 47.692 73.874 1.00 22.63 198 ALA E O 1
ATOM 8923 N N . ARG E 1 219 ? 73.631 48.761 71.879 1.00 22.86 199 ARG E N 1
ATOM 8924 C CA . ARG E 1 219 ? 72.845 47.707 71.203 1.00 23.73 199 ARG E CA 1
ATOM 8925 C C . ARG E 1 219 ? 73.513 46.338 71.204 1.00 23.64 199 ARG E C 1
ATOM 8926 O O . ARG E 1 219 ? 72.844 45.297 71.131 1.00 23.62 199 ARG E O 1
ATOM 8934 N N . LYS E 1 220 ? 74.838 46.331 71.274 1.00 24.20 200 LYS E N 1
ATOM 8935 C CA . LYS E 1 220 ? 75.583 45.084 71.244 1.00 24.85 200 LYS E CA 1
ATOM 8936 C C . LYS E 1 220 ? 75.096 44.155 72.353 1.00 24.54 200 LYS E C 1
ATOM 8937 O O . LYS E 1 220 ? 75.011 42.957 72.151 1.00 24.25 200 LYS E O 1
ATOM 8943 N N . TRP E 1 221 ? 74.759 44.723 73.507 1.00 24.31 201 TRP E N 1
ATOM 8944 C CA . TRP E 1 221 ? 74.410 43.918 74.665 1.00 25.01 201 TRP E CA 1
ATOM 8945 C C . TRP E 1 221 ? 72.910 43.848 74.934 1.00 25.52 201 TRP E C 1
ATOM 8946 O O . TRP E 1 221 ? 72.504 43.181 75.880 1.00 25.64 201 TRP E O 1
ATOM 8957 N N . ILE E 1 222 ? 72.090 44.510 74.116 1.00 25.56 202 ILE E N 1
ATOM 8958 C CA . ILE E 1 222 ? 70.637 44.530 74.359 1.00 25.91 202 ILE E CA 1
ATOM 8959 C C . ILE E 1 222 ? 69.921 43.383 73.649 1.00 27.39 202 ILE E C 1
ATOM 8960 O O . ILE E 1 222 ? 70.173 43.128 72.459 1.00 27.05 202 ILE E O 1
ATOM 8965 N N . ILE E 1 223 ? 69.035 42.708 74.390 1.00 27.97 203 ILE E N 1
ATOM 8966 C CA . ILE E 1 223 ? 68.142 41.655 73.874 1.00 30.89 203 ILE E CA 1
ATOM 8967 C C . ILE E 1 223 ? 66.666 41.777 74.349 1.00 32.08 203 ILE E C 1
ATOM 8968 O O . ILE E 1 223 ? 66.339 42.613 75.192 1.00 31.13 203 ILE E O 1
ATOM 8973 N N . LYS E 1 224 ? 65.810 40.900 73.798 1.00 34.41 204 LYS E N 1
ATOM 8974 C CA . LYS E 1 224 ? 64.449 40.573 74.294 1.00 35.46 204 LYS E CA 1
ATOM 8975 C C . LYS E 1 224 ? 63.411 41.714 74.422 1.00 35.54 204 LYS E C 1
ATOM 8976 O O . LYS E 1 224 ? 62.581 41.736 75.371 1.00 35.75 204 LYS E O 1
ATOM 8982 N N . GLU E 1 225 ? 63.424 42.618 73.452 1.00 35.08 205 GLU E N 1
ATOM 8983 C CA . GLU E 1 225 ? 62.475 43.741 73.420 1.00 34.53 205 GLU E CA 1
ATOM 8984 C C . GLU E 1 225 ? 61.137 43.344 72.752 1.00 34.98 205 GLU E C 1
ATOM 8985 O O . GLU E 1 225 ? 60.767 43.870 71.677 1.00 34.65 205 GLU E O 1
ATOM 8991 N N . THR E 1 226 ? 60.435 42.423 73.400 1.00 33.67 206 THR E N 1
ATOM 8992 C CA . THR E 1 226 ? 59.120 41.916 72.944 1.00 34.83 206 THR E CA 1
ATOM 8993 C C . THR E 1 226 ? 58.355 41.485 74.195 1.00 32.63 206 THR E C 1
ATOM 8994 O O . THR E 1 226 ? 58.984 40.929 75.100 1.00 33.37 206 THR E O 1
ATOM 8998 N N . PRO E 1 227 ? 57.020 41.765 74.277 1.00 30.68 207 PRO E N 1
ATOM 8999 C CA . PRO E 1 227 ? 56.236 42.526 73.294 1.00 27.82 207 PRO E CA 1
ATOM 9000 C C . PRO E 1 227 ? 56.452 44.032 73.456 1.00 25.67 207 PRO E C 1
ATOM 9001 O O . PRO E 1 227 ? 56.591 44.515 74.591 1.00 25.74 207 PRO E O 1
ATOM 9005 N N . ILE E 1 228 ? 56.436 44.768 72.347 1.00 22.98 208 ILE E N 1
ATOM 9006 C CA . ILE E 1 228 ? 56.424 46.224 72.462 1.00 21.94 208 ILE E CA 1
ATOM 9007 C C . ILE E 1 228 ? 54.975 46.661 72.408 1.00 20.28 208 ILE E C 1
ATOM 9008 O O . ILE E 1 228 ? 54.280 46.396 71.425 1.00 19.84 208 ILE E O 1
ATOM 9013 N N . LEU E 1 229 ? 54.519 47.290 73.488 1.00 18.97 209 LEU E N 1
ATOM 9014 C CA A LEU E 1 229 ? 53.145 47.787 73.546 0.50 18.92 209 LEU E CA 1
ATOM 9015 C CA B LEU E 1 229 ? 53.145 47.791 73.568 0.50 19.07 209 LEU E CA 1
ATOM 9016 C C . LEU E 1 229 ? 53.115 49.238 73.109 1.00 18.49 209 LEU E C 1
ATOM 9017 O O . LEU E 1 229 ? 53.959 50.041 73.536 1.00 18.73 209 LEU E O 1
ATOM 9026 N N . LEU E 1 230 ? 52.133 49.563 72.275 1.00 18.11 210 LEU E N 1
ATOM 9027 C CA . LEU E 1 230 ? 51.947 50.940 71.813 1.00 16.89 210 LEU E CA 1
ATOM 9028 C C . LEU E 1 230 ? 50.512 51.356 72.097 1.00 16.76 210 LEU E C 1
ATOM 9029 O O . LEU E 1 230 ? 49.566 50.682 71.676 1.00 16.21 210 LEU E O 1
ATOM 9034 N N . GLY E 1 231 ? 50.358 52.476 72.789 1.00 17.27 211 GLY E N 1
ATOM 9035 C CA . GLY E 1 231 ? 49.030 52.925 73.246 1.00 17.76 211 GLY E CA 1
ATOM 9036 C C . GLY E 1 231 ? 48.678 54.362 72.876 1.00 17.06 211 GLY E C 1
ATOM 9037 O O . GLY E 1 231 ? 49.557 55.209 72.726 1.00 17.38 211 GLY E O 1
ATOM 9038 N N . ARG E 1 232 ? 47.379 54.624 72.741 1.00 16.84 212 ARG E N 1
ATOM 9039 C CA . ARG E 1 232 ? 46.830 55.976 72.566 1.00 16.48 212 ARG E CA 1
ATOM 9040 C C . ARG E 1 232 ? 46.066 56.322 73.843 1.00 16.63 212 ARG E C 1
ATOM 9041 O O . ARG E 1 232 ? 45.137 55.603 74.221 1.00 15.64 212 ARG E O 1
ATOM 9049 N N . LEU E 1 233 ? 46.453 57.421 74.484 1.00 16.59 213 LEU E N 1
ATOM 9050 C CA . LEU E 1 233 ? 45.798 57.909 75.698 1.00 16.82 213 LEU E CA 1
ATOM 9051 C C . LEU E 1 233 ? 44.267 57.985 75.557 1.00 17.58 213 LEU E C 1
ATOM 9052 O O . LEU E 1 233 ? 43.760 58.468 74.537 1.00 17.35 213 LEU E O 1
ATOM 9057 N N . VAL E 1 234 ? 43.544 57.505 76.578 1.00 16.82 214 VAL E N 1
ATOM 9058 C CA . VAL E 1 234 ? 42.072 57.603 76.611 1.00 17.88 214 VAL E CA 1
ATOM 9059 C C . VAL E 1 234 ? 41.563 57.819 78.050 1.00 17.61 214 VAL E C 1
ATOM 9060 O O . VAL E 1 234 ? 42.121 57.254 79.000 1.00 17.74 214 VAL E O 1
ATOM 9064 N N . ASP E 1 235 ? 40.526 58.644 78.223 1.00 18.68 215 ASP E N 1
ATOM 9065 C CA A ASP E 1 235 ? 39.878 58.785 79.528 0.50 19.14 215 ASP E CA 1
ATOM 9066 C CA B ASP E 1 235 ? 39.874 58.774 79.535 0.50 19.12 215 ASP E CA 1
ATOM 9067 C C . ASP E 1 235 ? 38.993 57.555 79.794 1.00 19.24 215 ASP E C 1
ATOM 9068 O O . ASP E 1 235 ? 38.422 56.979 78.861 1.00 18.44 215 ASP E O 1
ATOM 9077 N N . ALA E 1 236 ? 38.879 57.154 81.065 1.00 19.25 216 ALA E N 1
ATOM 9078 C CA . ALA E 1 236 ? 38.054 55.991 81.413 1.00 19.16 216 ALA E CA 1
ATOM 9079 C C . ALA E 1 236 ? 36.624 56.075 80.878 1.00 19.64 216 ALA E C 1
ATOM 9080 O O . ALA E 1 236 ? 36.080 55.078 80.421 1.00 20.33 216 ALA E O 1
ATOM 9082 N N . GLY E 1 237 ? 36.021 57.264 80.903 1.00 19.06 217 GLY E N 1
ATOM 9083 C CA . GLY E 1 237 ? 34.654 57.419 80.433 1.00 19.59 217 GLY E CA 1
ATOM 9084 C C . GLY E 1 237 ? 34.450 57.430 78.930 1.00 19.52 217 GLY E C 1
ATOM 9085 O O . GLY E 1 237 ? 33.303 57.446 78.458 1.00 18.94 217 GLY E O 1
ATOM 9086 N N . ASP E 1 238 ? 35.554 57.448 78.176 1.00 18.60 218 ASP E N 1
ATOM 9087 C CA . ASP E 1 238 ? 35.503 57.425 76.694 1.00 19.44 218 ASP E CA 1
ATOM 9088 C C . ASP E 1 238 ? 35.857 56.073 76.033 1.00 19.65 218 ASP E C 1
ATOM 9089 O O . ASP E 1 238 ? 35.564 55.833 74.834 1.00 18.86 218 ASP E O 1
ATOM 9094 N N . ILE E 1 239 ? 36.480 55.172 76.792 1.00 19.65 219 ILE E N 1
ATOM 9095 C CA . ILE E 1 239 ? 37.023 53.966 76.169 1.00 19.77 219 ILE E CA 1
ATOM 9096 C C . ILE E 1 239 ? 35.933 53.008 75.653 1.00 20.13 219 ILE E C 1
ATOM 9097 O O . ILE E 1 239 ? 36.097 52.409 74.584 1.00 19.62 219 ILE E O 1
ATOM 9102 N N . ALA E 1 240 ? 34.820 52.881 76.381 1.00 19.86 220 ALA E N 1
ATOM 9103 C CA . ALA E 1 240 ? 33.735 51.979 75.975 1.00 20.53 220 ALA E CA 1
ATOM 9104 C C . ALA E 1 240 ? 33.252 52.335 74.570 1.00 21.15 220 ALA E C 1
ATOM 9105 O O . ALA E 1 240 ? 33.066 51.448 73.716 1.00 21.71 220 ALA E O 1
ATOM 9107 N N . GLY E 1 241 ? 33.064 53.636 74.344 1.00 21.15 221 GLY E N 1
ATOM 9108 C CA . GLY E 1 241 ? 32.744 54.197 73.039 1.00 22.13 221 GLY E CA 1
ATOM 9109 C C . GLY E 1 241 ? 33.719 53.804 71.941 1.00 22.44 221 GLY E C 1
ATOM 9110 O O . GLY E 1 241 ? 33.302 53.511 70.806 1.00 22.86 221 GLY E O 1
ATOM 9111 N N . PHE E 1 242 ? 35.013 53.760 72.266 1.00 20.78 222 PHE E N 1
ATOM 9112 C CA . PHE E 1 242 ? 36.008 53.401 71.251 1.00 20.03 222 PHE E CA 1
ATOM 9113 C C . PHE E 1 242 ? 36.056 51.895 71.021 1.00 20.29 222 PHE E C 1
ATOM 9114 O O . PHE E 1 242 ? 36.216 51.444 69.891 1.00 20.06 222 PHE E O 1
ATOM 9122 N N . LEU E 1 243 ? 35.906 51.109 72.084 1.00 19.71 223 LEU E N 1
ATOM 9123 C CA . LEU E 1 243 ? 36.123 49.665 71.938 1.00 20.04 223 LEU E CA 1
ATOM 9124 C C . LEU E 1 243 ? 34.952 48.911 71.310 1.00 21.95 223 LEU E C 1
ATOM 9125 O O . LEU E 1 243 ? 35.157 47.903 70.636 1.00 21.78 223 LEU E O 1
ATOM 9130 N N . LEU E 1 244 ? 33.735 49.380 71.568 1.00 23.40 224 LEU E N 1
ATOM 9131 C CA . LEU E 1 244 ? 32.539 48.660 71.143 1.00 25.96 224 LEU E CA 1
ATOM 9132 C C . LEU E 1 244 ? 31.811 49.383 70.019 1.00 27.64 224 LEU E C 1
ATOM 9133 O O . LEU E 1 244 ? 31.113 48.756 69.205 1.00 30.21 224 LEU E O 1
#

Solvent-accessible surface area: 42267 Å² total

Nearest PDB structures (foldseek):
  3dtz-assembly1_C  TM=1.005E+00  e=9.839E-42  Thermoplasma acidophilum
  3dtz-assembly1_E  TM=9.978E-01  e=1.376E-39  Thermoplasma acidophilum
  3dtz-assembly1_B  TM=9.970E-01  e=1.975E-39  Thermoplasma acidophilum
  3dtz-assembly1_A  TM=9.610E-01  e=2.934E-37  Thermoplasma acidophilum
  4wws-assembly1_B  TM=8.259E-01  e=2.248E-12  Listeria monocytogenes EGD-e

Secondary structure (DSSP, 8-state):
---EEEEEEEEEPSS----HHHHHHHH--HHHHHHHH-TTEEEEEEEEESSTT-SEEEEEEES-TT--HHHHHHHH---SEEEEEEEEEEE--HHHH----HHHHHTSPPPSEEEEE--B-HHHHTS-HHHHHH--TTT---EEEEEE-TTTSSSSEEEEEEES-HHHHHHHHHHHTTSGGGGGB----PPEEEEEE-HHHHHHHH-/---EEEEEEEEEPSS-PPPHHHHHHHH--HHHHHHHH-TT--EEEEEEESSTT-SEEEEEEES-S---HHHHHHHH---SEEEEEE--EEE--TTT---HHHHHHSPPPSEEEEE--B-HHHHHS-HHHHHH--TTT--TT-GGGTT-EEEEEE-TTTSSSSEEEEEEES-HHHHHHHHHHHTTSGGGGGB----PPEEEEEE-TTTHHHHH-/---EEEEEEEEEPSS-PPPHHHHHHHH--HHHHHHHT-TT-SEEEEEEESSTT-SEEEEEEES-S---HHHHHHHH---SEEEEEEEEEEE---HHHHHTSPPPSEEEEE--B-HHHHTS-HHHHHH--TTT--TT-TT-TT-EEEEEE-TTTSSSSEEEEEEES-HHHHHHHHHHHTTSGGGGGB---SPPEEEEEE-GGGHHHHH-/---EEEEEEEEEPSS-PPPHHHHHHHH--HHHHHHHH-TTEEEEEEEEESSTT-SEEEEEEES-S---HHHHHHHH---SEEEEEEEEEEE--HHHH----HHHHHTSPPPSEEEEE--B-HHHHHS-HHHHHH--TTT--TT-GGGTT-EEEEEE-TTTSSSSEEEEEEES-HHHHHHHHHHHTTSGGGGGB----PPEEEEEE-HHHHHHHH-/---EEEEEEEEEPSS-PPPHHHHHHHH--HHHHHHHH-TTEEEEEEEEESSTT-SEEEEEEES-S---HHHHHHHH---SEEEEEEEEEEE--HHHH----HHHHHTSPPPSEEEEE--B-HHHHHS-HHHHHH--TTT--TT-GGGTT-EEEEEE-TTTSSSSEEEEEEES-HHHHHHHHHHHTTSGGGGGB----SPEEEEEE-HHHHHHHH-

Sequence (1058 aa):
TEIYTSSVLSYRRLLEGKAYSDADTRSLDRRSIDEEFFSANPGYINFHIYRSYRTDSDVIFWYSSRNPDLILAKERVQASRPIAVVSSFSSISIYDESPYNANKKLEDSLRLPPLRYFVAYPSKTPDWYLLDFDTRKEIHEHIKGIRRSSYTTYSFGIGDQEFVVLYEIPDIAAWSRVTEKLREEARARKWIIIKETPILLGRLVDAGDIAGFLLTEIYTSSVLSYRLLEGKAYSDADTRSLDRRSIDEFFSANPGYINFHIYRSYRTDSDVIFWYSSRNPDLIILAKERRVQASRPIAVVSSFSSISIYDESPYNKKLEDSLRLPPLRYFVAYPSKTPDWYLLDFDTRKEIHEHIKALNHPDEKGIRSSYTTYSFGIGDQEFVVLYEIPDIAAWSRVTEKLREARARKWIIKETPILLGRLVDDAGDIAGFLLTEIYTSSVLSYRRLLEGKAYSDADTRSLDRRSIDEFFSANPGYINFHIYRSYRTDSDVIFWYSSRNPDDLILAKERVQQASRPIAVSSFSSISIYDKKLEDSLRLPPLRYFVAYPSKTPDWYLLDFDTRKEIHEHIKALNHPDEKGIRSYTTYSFGIGDQEFVVLYEIPDIAAWSRVTEKLREARARKWIIIKETPILLGRLVDAGDIAGFLLTEIYTSSVLSYRLLEGKAYSDADTRSLDRRSIDEEFFSANPGYINFHIYRSYRTDSDVIFWYSSRRNPDLILAKERVQASRPIAVSSFSSISIYDESSPYNANKKKLEDSSLRLPPLRYFVAYPSKTPDWYLLDFDTRKEIHEHIKALNHPDEKGIRSSYTTYSFGIGDQEFVVLYEIPDIAAWSRVTEKLREARARKWIIKETPILLGRLVDDAGDIAGFLLTEIYTSSVLSYRLLEGKAYSDADTRSLDRRSIDEFFSANPGYINFHIYRSYRTDSDVIFWYSSRNPDLILAKERVQASRPIAVSSFSSISIYDESPYNANKKLEDSLRLPPLRYFVAYPSKTPDWYLLDFDTRKEIHEHIKALNHPDEKGIRSYTTYSFGIGDQEFVVLYEIPDIAAWSRVTEKLREARARKWIIKETPILLLGRLVDDAGDIAGFLL

InterPro domains:
  IPR010644 Heme-dependent peroxidase ChdC/CLD [PF06778] (32-213)
  IPR010644 Heme-dependent peroxidase ChdC/CLD [PTHR36843] (48-222)
  IPR011008 Dimeric alpha-beta barrel [SSF54909] (3-223)

Foldseek 3Di:
DWKKKKKWFKAFDPPDDADVVNLVLQLPCVLVCVQVVDVQKLDKFKFAFPDNRGGIMIMIMGPDPVVVVSVVVVCVSVPTIDIPDMDMWIWDCVVCVCPHGPSVVRNPDFAFKKKKWFEFAPVQVPPPPVVNVVLVQLVVCKDKIWTAQVPNDPGGIMIMIGHNDDVVVVVVVVVSCPRPRVVTDDHGPDIIMTGTDDSNCSSVVRD/DWKKKKKWFKAFDPDDDADVVNLVLQLVCVLVCVLVVDVQKLAKFKFAFPDNRGGIMIMIMGPDPVVVVSVVVVCVSVPTIDIPDMDMWIWDQVVCCVGVSVVRNDDFAFKKKKWFEWAPVLVVDPPVVNVVLVQLVVLVPQPLVPPKDKIWTAQVPNDPGGIMIMIGHNDDVSVVVSVVVSVPRPRVVTDDHGPPIIMTGTDDSNCSSVVRD/DWKKKKKWFKAFDPDDDADPVNLVLQLPCVLVVVQVVDVQWLDWFKFAFPDNRGGIMIMIMGPDPVVVVSVVVVCVSVPTIDIPDMDMWIWPVDPSVVRNDDFEFKKKKFFEWAPVLVVDDPVVNVVLVVLVCCVPDPLSPPKDKIWTAQVPNDDGGIMIMIGDHDDVSVVVSVVVSCPRPRVVTDDGDDDIIMTGTDDSNCSSVVRD/DWKKKKKWFKAFDPPDDADVVNLVLQLPCVLVVVQVVDPQKLAWFKFAFPDNRGGIMIMIMGPDPVVVVSVVVVCVSVPTIDIPDMDMWIWDCVVQVCPHGPSVVRNDDFAFKKKKWFEWAPVLVVDDPVVNVVLVQLVCLVPDPLSPPKDKIWTAQVPNDPGGIMIMIGHHDPVSVVVSVVVSCPRPRVVTDDDGPDIIMTGTDDSNCSSVVRD/DWKKKKKWFKAFDDDDDQDPVNLVLQLVCVLVCVQVVDVQKLAWFKFAFPDNRTGIMIMIMGPDPVVVVSVVVVCVSVPTIDIPDMDMWTWDQVVQVCPHGPSVVRNPDFAFKKKKWFEWAPVLVVDDPVVNVVLVQLVVCVPQPLSPPKDKIWTAQVPNDPGGIMIMIGHNDDVSVVVSVVVSCPRPRVVTDDDGPDMIMTGTDDSNCSSVVRD